Protein AF-A0A7D9HQW1-F1 (afdb_monomer)

InterPro domains:
  IPR006624 Beta-propeller repeat TECPR [PF19193] (2-130)
  IPR006624 Beta-propeller repeat TECPR [PF19193] (179-368)
  IPR006624 Beta-propeller repeat TECPR [SM00706] (1-27)
  IPR006624 Beta-propeller repeat TECPR [SM00706] (36-69)
  IPR006624 Beta-propeller repeat TECPR [SM00706] (78-113)
  IPR006624 Beta-propeller repeat TECPR [SM00706] (122-156)
  IPR006624 Beta-propeller repeat TECPR [SM00706] (159-193)
  IPR006624 Beta-propeller repeat TECPR [SM00706] (194-227)
  IPR006624 Beta-propeller repeat TECPR [SM00706] (236-270)
  IPR006624 Beta-propeller repeat TECPR [SM00706] (279-312)
  IPR006624 Beta-propeller repeat TECPR [SM00706] (321-355)
  IPR006624 Beta-propeller repeat TECPR [SM00706] (364-398)
  IPR010255 Haem peroxidase superfamily [SSF48113] (611-1163)
  IPR019791 Haem peroxidase, animal-type [PF03098] (617-1139)
  IPR019791 Haem peroxidase, animal-type [PR00457] (641-652)
  IPR019791 Haem peroxidase, animal-type [PR00457] (694-709)
  IPR019791 Haem peroxidase, animal-type [PR00457] (827-845)
  IPR019791 Haem peroxidase, animal-type [PR00457] (845-865)
  IPR019791 Haem peroxidase, animal-type [PR00457] (870-896)
  IPR019791 Haem peroxidase, animal-type [PR00457] (920-930)

Sequence (1177 aa):
LLKQIDSGPTGIVYGVNRRHNIYCRTGITTARPEGTGWKCVGGKLKYVSCGVLGCWGANANDDIWFRVGVTPDKCEGTKWVQIYGRKLKQVEVSSEGVVLGVNSAKQLFGRVGITVANPIGTKWVFIPNPGFKHVSAGKTGIWAINAADYIFFNDVLAPSWARVGGKLRELDVSPSDAVWGVNSGHSIYIRLGKDWQKVTGKLKHVSVGNSGVWGVNRFDRIYFREGVTTSNLAGTTWTLISGLLKQIDSGPAGIVWGVNRADDVFCRIGITNQNHKGTGWRYICGKRKYISCGSYGCWGLNPSNDIWFRHGVTAASCEGTNWIRIPGKLMQVEITSDGKVYGVNSRRTMFVRLGITPNNPTGTGWKVVISPPFKHVSAGDSAIWGLDLADNIYYFTGLEFPEENYAILLTDNFRKGGIGKISVRNPVSGVKYSLTTASSIVEINSSTGQLTLLVNADQQHRSEVNNSRFEIKANFGSEVRTVAVVIYVLPLYHGDPLALPAMTVVKKGLQTSQYIALNYGPAAEISPELLDRSLKQMSPDDPAFQLSVTQTRVERAIDLVKSIIILAFEKDYGRGAVLGFFHNQQLFSTATITKLDRESDCHETVKHIDCPQNAKYRRSDGRCSNLNFPLAGAAGTPYIRLLPAKYYDVDGLNDPIGYPNQPNAPSMPSPFKVSRDLIRDEIASSAARSLTPAVMQFGQFLDHDLDLSAGGEGSTACLSIRCDGSPADFQPPCYPILPLANNEPPCMRFVRSAAMCQLEGFPMEREQINDVTGVIDGNNVYGSSEETTRSLRVLQNDVGLMRVSQMNGADLLPEDPDTTTCIEGCFKAGDIRANEQQGLTSFHTLFLREHNRIARTLKRLNAHWNGETVFQETRKIVGAIIQKIVYEDYLPIILGPDALPSYAGHNSNINPSISNAFAAAAYRFGHSTIRSKFDLLDKNYEEVAPAMKLRFMFFNNTVTKTIGVEPVLFGLVGNVSEKVDTVLSKEITEHLFERGNQHGENLAALNLQRSRDHGLPGYNEFRRYCGLSNARTFEDTRNEIRDANNRAILRNLYNDDPNFVELWMAGLAEVPFPGATVGPTLRCVIREQFQRSRDGDCFFYENQGVFSPDQVLEIKKTSLSRLYCDNVNGIVSIQRNAFKSAVHEVRPSCQQIPGISLCQWKGALPLFLQAIVKGYT

Solvent-accessible surface area (backbone atoms only — not comparable to full-atom values): 65167 Å² total; per-residue (Å²): 124,69,73,49,69,33,66,14,84,73,64,40,36,40,34,23,27,88,86,18,45,29,30,20,44,35,66,49,40,98,93,35,77,84,35,77,47,76,45,78,36,92,64,62,29,74,46,60,23,26,17,69,74,29,37,37,26,10,28,90,85,19,45,33,36,36,36,43,73,42,42,52,95,39,48,74,36,72,50,79,45,78,50,79,90,61,62,23,67,44,47,41,39,14,59,86,55,50,38,40,34,33,27,90,84,36,43,49,33,41,53,39,73,57,41,95,92,36,70,82,35,76,50,75,47,64,55,67,71,85,64,36,74,38,65,32,38,30,74,66,27,42,35,36,22,28,86,86,23,41,36,31,38,26,40,78,92,45,69,39,70,43,80,47,88,72,64,35,67,48,53,24,31,10,72,82,57,49,35,38,30,23,30,90,83,22,44,31,34,38,50,56,99,92,45,78,46,79,48,91,74,64,30,73,41,55,19,32,26,66,41,40,42,37,32,20,26,94,82,20,43,31,35,37,51,39,70,58,39,98,91,34,77,85,36,76,52,77,46,80,44,94,67,63,26,67,44,54,24,24,18,45,59,32,27,36,39,31,19,26,87,87,18,46,27,34,22,38,36,68,37,40,101,88,37,66,84,35,76,50,75,42,81,45,81,73,64,20,70,45,56,24,34,20,70,56,22,37,40,34,23,31,88,87,20,40,33,30,40,30,43,66,34,38,54,92,39,45,80,32,76,51,78,45,81,43,93,64,63,36,76,46,58,38,41,22,77,87,44,53,36,37,32,30,30,94,83,26,49,46,34,34,51,36,68,57,41,96,92,33,65,83,33,78,47,77,43,72,56,65,78,84,56,44,76,49,72,49,59,44,93,70,40,38,38,37,28,36,85,84,74,49,81,43,80,47,68,88,87,87,87,92,88,89,90,90,85,90,92,90,90,91,84,91,80,91,89,77,92,81,82,91,85,84,85,85,70,63,95,85,56,58,74,59,86,81,82,92,80,71,49,76,49,67,42,90,88,78,70,48,59,32,43,44,65,81,94,82,69,100,68,80,44,76,75,53,61,50,74,50,71,46,46,41,38,62,85,93,46,77,49,76,49,76,49,76,52,80,54,89,88,90,87,88,83,88,89,80,73,71,71,62,59,62,54,60,68,63,71,78,71,80,85,80,89,86,86,87,81,89,84,94,77,89,83,82,58,77,64,47,60,61,51,54,67,34,68,62,49,89,88,32,72,45,37,54,40,24,50,25,28,52,49,50,51,53,50,50,52,51,50,48,51,54,51,45,60,51,42,30,71,77,67,34,84,66,46,47,66,69,52,55,76,76,44,75,94,57,55,60,74,50,49,62,42,50,32,65,77,60,61,26,55,86,80,82,64,86,76,86,62,66,91,82,63,88,69,82,53,45,37,27,40,47,35,14,82,77,39,46,60,33,14,13,33,50,32,61,42,40,75,92,62,73,73,49,34,35,42,100,84,42,35,66,41,28,76,87,51,82,93,34,90,84,52,78,88,72,65,51,40,63,54,51,43,67,71,63,46,39,72,67,51,97,78,52,54,31,66,67,27,6,34,37,47,36,52,51,46,54,55,48,47,49,21,36,51,38,71,32,49,27,61,63,48,75,60,47,76,71,50,81,72,78,79,49,76,76,36,51,47,84,31,18,58,53,48,70,46,92,46,103,83,47,70,78,51,43,74,35,68,35,60,18,38,56,44,66,61,93,84,56,95,58,63,63,38,45,27,21,58,28,20,19,43,81,47,45,33,33,66,41,12,36,34,61,65,52,35,55,70,48,37,39,78,66,91,49,53,18,34,66,52,56,34,75,56,102,88,40,82,38,50,23,74,26,90,88,48,80,73,24,44,84,49,29,59,49,65,24,30,76,61,44,43,52,32,57,65,49,37,32,48,52,30,44,54,52,44,47,42,38,56,47,9,64,45,48,38,68,65,27,74,85,50,51,18,66,57,26,30,51,55,28,47,54,51,50,15,37,48,50,46,49,34,43,69,70,66,42,40,39,48,46,47,3,88,76,41,68,79,82,87,86,59,60,40,57,90,36,72,19,42,44,35,45,65,36,72,49,24,42,66,58,51,46,64,24,24,46,63,50,54,50,49,27,17,40,66,88,62,48,79,76,49,82,58,42,47,45,36,74,27,42,31,31,37,52,56,48,76,72,73,41,46,50,26,50,58,35,24,27,49,63,40,60,12,40,33,56,39,50,44,33,25,54,39,37,56,52,24,29,77,34,54,93,91,52,81,32,42,37,53,59,28,50,42,49,50,43,30,34,59,62,13,56,60,15,32,38,57,52,28,44,76,62,72,42,77,76,57,76,36,41,77,62,36,47,87,42,35,57,53,65,64,60,36,54,43,49,25,73,53,41,80,32,36,47,60,68,44,51,43,40,66,56,33,30,45,19,48,49,33,90,69,24,46,38,8,65,57,34,35,43,54,51,40,50,50,56,50,34,32,49,33,10,25,63,69,34,55,88,23,90,77,62,45,54,73,71,42,41,64,24,53,74,36,53,41,69,33,31,53,44,61,72,54,45,78,78,56,54,50,45,34,89,51,35,46,40,23,53,87,84,42,84,53,46,43,49,89,75,50,56,63,59,60,70,61,75,67,53,64,80,66,57,70,69,57,43,43,70,72,67,65,70,134

Structure (mmCIF, N/CA/C/O backbone):
data_AF-A0A7D9HQW1-F1
#
_entry.id   AF-A0A7D9HQW1-F1
#
loop_
_atom_site.group_PDB
_atom_site.id
_atom_site.type_symbol
_atom_site.label_atom_id
_atom_site.label_alt_id
_atom_site.label_comp_id
_atom_site.label_asym_id
_atom_site.label_entity_id
_atom_site.label_seq_id
_atom_site.pdbx_PDB_ins_code
_atom_site.Cartn_x
_atom_site.Cartn_y
_atom_site.Cartn_z
_atom_site.occupancy
_atom_site.B_iso_or_equiv
_atom_site.auth_seq_id
_atom_site.auth_comp_id
_atom_site.auth_asym_id
_atom_site.auth_atom_id
_atom_site.pdbx_PDB_model_num
ATOM 1 N N . LEU A 1 1 ? -79.427 -27.929 37.380 1.00 73.50 1 LEU A N 1
ATOM 2 C CA . LEU A 1 1 ? -78.234 -27.634 36.552 1.00 73.50 1 LEU A CA 1
ATOM 3 C C . LEU A 1 1 ? -77.588 -26.336 37.025 1.00 73.50 1 LEU A C 1
ATOM 5 O O . LEU A 1 1 ? -78.284 -25.326 37.133 1.00 73.50 1 LEU A O 1
ATOM 9 N N . LEU A 1 2 ? -76.295 -26.378 37.345 1.00 85.81 2 LEU A N 1
ATOM 10 C CA . LEU A 1 2 ? -75.478 -25.201 37.672 1.00 85.81 2 LEU A CA 1
ATOM 11 C C . LEU A 1 2 ? -74.888 -24.608 36.374 1.00 85.81 2 LEU A C 1
ATOM 13 O O . LEU A 1 2 ? -74.943 -25.255 35.330 1.00 85.81 2 LEU A O 1
ATOM 17 N N . LYS A 1 3 ? -74.393 -23.365 36.412 1.00 88.00 3 LYS A N 1
ATOM 18 C CA . LYS A 1 3 ? -73.732 -22.686 35.275 1.00 88.00 3 LYS A CA 1
ATOM 19 C C . LYS A 1 3 ? -72.228 -22.470 35.481 1.00 88.00 3 LYS A C 1
ATOM 21 O O . LYS A 1 3 ? -71.524 -22.239 34.510 1.00 88.00 3 LYS A O 1
ATOM 26 N N . GLN A 1 4 ? -71.781 -22.475 36.734 1.00 89.31 4 GLN A N 1
ATOM 27 C CA . GLN A 1 4 ? -70.394 -22.334 37.166 1.00 89.31 4 GLN A CA 1
ATOM 28 C C . GLN A 1 4 ? -70.288 -22.969 38.557 1.00 89.31 4 GLN A C 1
ATOM 30 O O . GLN A 1 4 ? -71.242 -22.899 39.342 1.00 89.31 4 GLN A O 1
ATOM 35 N N . ILE A 1 5 ? -69.166 -23.632 38.807 1.00 86.94 5 ILE A N 1
ATOM 36 C CA . ILE A 1 5 ? -68.801 -24.345 40.034 1.00 86.94 5 ILE A CA 1
ATOM 37 C C . ILE A 1 5 ? -67.349 -23.949 40.338 1.00 86.94 5 ILE A C 1
ATOM 39 O O . ILE A 1 5 ? -66.608 -23.658 39.398 1.00 86.94 5 ILE A O 1
ATOM 43 N N . ASP A 1 6 ? -66.968 -23.922 41.611 1.00 85.88 6 ASP A N 1
ATOM 44 C CA . ASP A 1 6 ? -65.570 -23.879 42.051 1.00 85.88 6 ASP A CA 1
ATOM 45 C C . ASP A 1 6 ? -65.372 -24.739 43.315 1.00 85.88 6 ASP A C 1
ATOM 47 O O . ASP A 1 6 ? -66.331 -25.015 44.050 1.00 85.88 6 ASP A O 1
ATOM 51 N N . SER A 1 7 ? -64.137 -25.180 43.552 1.00 81.75 7 SER A N 1
ATOM 52 C CA . SER A 1 7 ? -63.751 -26.122 44.607 1.00 81.75 7 SER A CA 1
ATOM 53 C C . SER A 1 7 ? -62.465 -25.687 45.309 1.00 81.75 7 SER A C 1
ATOM 55 O O . SER A 1 7 ? -61.388 -25.741 44.720 1.00 81.75 7 SER A O 1
ATOM 57 N N . GLY A 1 8 ? -62.571 -25.321 46.587 1.00 72.25 8 GLY A N 1
ATOM 58 C CA . GLY A 1 8 ? -61.415 -25.002 47.424 1.00 72.25 8 GLY A CA 1
ATOM 59 C C . GLY A 1 8 ? -60.676 -26.255 47.921 1.00 72.25 8 GLY A C 1
ATOM 60 O O . GLY A 1 8 ? -61.287 -27.321 48.050 1.00 72.25 8 GLY A O 1
ATOM 61 N N . PRO A 1 9 ? -59.381 -26.135 48.275 1.00 65.06 9 PRO A N 1
ATOM 62 C CA . PRO A 1 9 ? -58.489 -27.273 48.551 1.00 65.06 9 PRO A CA 1
ATOM 63 C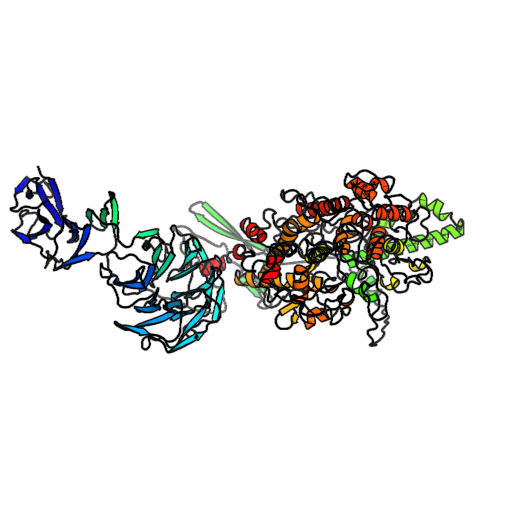 C . PRO A 1 9 ? -58.868 -28.111 49.784 1.00 65.06 9 PRO A C 1
ATOM 65 O O . PRO A 1 9 ? -58.359 -29.210 49.966 1.00 65.06 9 PRO A O 1
ATOM 68 N N . THR A 1 10 ? -59.781 -27.627 50.628 1.00 63.94 10 THR A N 1
ATOM 69 C CA . THR A 1 10 ? -60.292 -28.334 51.815 1.00 63.94 10 THR A CA 1
ATOM 70 C C . THR A 1 10 ? -61.553 -29.169 51.541 1.00 63.94 10 THR A C 1
ATOM 72 O O . THR A 1 10 ? -62.188 -29.642 52.478 1.00 63.94 10 THR A O 1
ATOM 75 N N . GLY A 1 11 ? -61.957 -29.350 50.276 1.00 69.44 11 GLY A N 1
ATOM 76 C CA . GLY A 1 11 ? -63.180 -30.082 49.905 1.00 69.44 11 GLY A CA 1
ATOM 77 C C . GLY A 1 11 ? -64.458 -29.231 49.940 1.00 69.44 11 GLY A C 1
ATOM 78 O O . GLY A 1 11 ? -65.565 -29.754 49.823 1.00 69.44 11 GLY A O 1
ATOM 79 N N . ILE A 1 12 ? -64.326 -27.909 50.076 1.00 82.19 12 ILE A N 1
ATOM 80 C CA . ILE A 1 12 ? -65.440 -26.957 50.005 1.00 82.19 12 ILE A CA 1
ATOM 81 C C . ILE A 1 12 ? -65.795 -26.718 48.532 1.00 82.19 12 ILE A C 1
ATOM 83 O O . ILE A 1 12 ? -65.034 -26.075 47.813 1.00 82.19 12 ILE A O 1
ATOM 87 N N . VAL A 1 13 ? -66.968 -27.181 48.086 1.00 87.62 13 VAL A N 1
ATOM 88 C CA . VAL A 1 13 ? -67.434 -27.006 46.696 1.00 87.62 13 VAL A CA 1
ATOM 89 C C . VAL A 1 13 ? -68.716 -26.175 46.643 1.00 87.62 13 VAL A C 1
ATOM 91 O O . VAL A 1 13 ? -69.721 -26.500 47.283 1.00 87.62 13 VAL A O 1
ATOM 94 N N . TYR A 1 14 ? -68.692 -25.112 45.839 1.00 92.06 14 TYR A N 1
ATOM 95 C CA . TYR A 1 14 ? -69.799 -24.178 45.625 1.00 92.06 14 TYR A CA 1
ATOM 96 C C . TYR A 1 14 ? -70.144 -24.066 44.141 1.00 92.06 14 TYR A C 1
ATOM 98 O O . TYR A 1 14 ? -69.302 -24.248 43.271 1.00 92.06 14 TYR A O 1
ATOM 106 N N . GLY A 1 15 ? -71.383 -23.691 43.831 1.00 90.69 15 GLY A N 1
ATOM 107 C CA . GLY A 1 15 ? -71.765 -23.346 42.468 1.00 90.69 15 GLY A CA 1
ATOM 108 C C . GLY A 1 15 ? -73.018 -22.487 42.384 1.00 90.69 15 GLY A C 1
ATOM 109 O O . GLY A 1 15 ? -73.824 -22.407 43.311 1.00 90.69 15 GLY A O 1
ATOM 110 N N . VAL A 1 16 ? -73.189 -21.832 41.240 1.00 92.81 16 VAL A N 1
ATOM 111 C CA . VAL A 1 16 ? -74.311 -20.927 40.955 1.00 92.81 16 VAL A CA 1
ATOM 112 C C . VAL A 1 16 ? -75.093 -21.410 39.739 1.00 92.81 16 VAL A C 1
ATOM 114 O O . VAL A 1 16 ? -74.516 -21.946 38.794 1.00 92.81 16 VAL A O 1
ATOM 117 N N . ASN A 1 17 ? -76.417 -21.235 39.728 1.00 91.81 17 ASN A N 1
ATOM 118 C CA . ASN A 1 17 ? -77.269 -21.619 38.592 1.00 91.81 17 ASN A CA 1
ATOM 119 C C . ASN A 1 17 ? -77.558 -20.446 37.626 1.00 91.81 17 ASN A C 1
ATOM 121 O O . ASN A 1 17 ? -77.180 -19.298 37.871 1.00 91.81 17 ASN A O 1
ATOM 125 N N . ARG A 1 18 ? -78.252 -20.717 36.507 1.00 88.00 18 ARG A N 1
ATOM 126 C CA . ARG A 1 18 ? -78.633 -19.684 35.514 1.00 88.00 18 ARG A CA 1
ATOM 127 C C . ARG A 1 18 ? -79.564 -18.585 36.066 1.00 88.00 18 ARG A C 1
ATOM 129 O O . ARG A 1 18 ? -79.627 -17.517 35.475 1.00 88.00 18 ARG A O 1
ATOM 136 N N . ARG A 1 19 ? -80.244 -18.811 37.200 1.00 89.31 19 ARG A N 1
ATOM 137 C CA . ARG A 1 19 ? -81.053 -17.815 37.940 1.00 89.31 19 ARG A CA 1
ATOM 138 C C . ARG A 1 19 ? -80.264 -17.110 39.065 1.00 89.31 19 ARG A C 1
ATOM 140 O O . ARG A 1 19 ? -80.853 -16.372 39.851 1.00 89.31 19 ARG A O 1
ATOM 147 N N . HIS A 1 20 ? -78.947 -17.334 39.133 1.00 90.69 20 HIS A N 1
ATOM 148 C CA . HIS A 1 20 ? -78.015 -16.840 40.157 1.00 90.69 20 HIS A CA 1
ATOM 149 C C . HIS A 1 20 ? -78.236 -17.368 41.583 1.00 90.69 20 HIS A C 1
ATOM 151 O O . HIS A 1 20 ? -77.579 -16.893 42.505 1.00 90.69 20 HIS A O 1
ATOM 157 N N . ASN A 1 21 ? -79.082 -18.385 41.782 1.00 92.62 21 ASN A N 1
ATOM 158 C CA . ASN A 1 21 ? -79.177 -19.066 43.077 1.00 92.62 21 ASN A CA 1
ATOM 159 C C . ASN A 1 21 ? -77.872 -19.831 43.351 1.00 92.62 21 ASN A C 1
ATOM 161 O O . ASN A 1 21 ? -77.312 -20.440 42.432 1.00 92.62 21 ASN A O 1
ATOM 165 N N . ILE A 1 22 ? -77.429 -19.817 44.607 1.00 93.31 22 ILE A N 1
ATOM 166 C CA . ILE A 1 22 ? -76.154 -20.379 45.065 1.00 93.31 22 ILE A CA 1
ATOM 167 C C . ILE A 1 22 ? -76.410 -21.719 45.764 1.00 93.31 22 ILE A C 1
ATOM 169 O O . ILE A 1 22 ? -77.378 -21.857 46.513 1.00 93.31 22 ILE A O 1
ATOM 173 N N . TYR A 1 23 ? -75.533 -22.694 45.549 1.00 92.62 23 TYR A N 1
ATOM 174 C CA . TYR A 1 23 ? -75.589 -24.017 46.163 1.00 92.62 23 TYR A CA 1
ATOM 175 C C . TYR A 1 23 ? -74.197 -24.423 46.653 1.00 92.62 23 TYR A C 1
ATOM 177 O O . TYR A 1 23 ? -73.206 -24.101 45.999 1.00 92.62 23 TYR A O 1
ATOM 185 N N . CYS A 1 24 ? -74.126 -25.163 47.758 1.00 91.81 24 CYS A N 1
ATOM 186 C CA . CYS A 1 24 ? -72.920 -25.882 48.172 1.00 91.81 24 CYS A CA 1
ATOM 187 C C . CYS A 1 24 ? -73.148 -27.395 48.086 1.00 91.81 24 CYS A C 1
ATOM 189 O O . CYS A 1 24 ? -74.286 -27.868 48.212 1.00 91.81 24 CYS A O 1
ATOM 191 N N . ARG A 1 25 ? -72.081 -28.152 47.821 1.00 90.44 25 ARG A N 1
ATOM 192 C CA . ARG A 1 25 ? -72.121 -29.617 47.796 1.00 90.44 25 ARG A CA 1
ATOM 193 C C . ARG A 1 25 ? -72.029 -30.135 49.232 1.00 90.44 25 ARG A C 1
ATOM 195 O O . ARG A 1 25 ? -71.115 -29.770 49.962 1.00 90.44 25 ARG A O 1
ATOM 202 N N . THR A 1 26 ? -72.981 -30.965 49.642 1.00 86.44 26 THR A N 1
ATOM 203 C CA . THR A 1 26 ? -73.035 -31.547 50.992 1.00 86.44 26 THR A CA 1
ATOM 204 C C . THR A 1 26 ? -72.429 -32.942 51.026 1.00 86.44 26 THR A C 1
ATOM 206 O O . THR A 1 26 ? -72.533 -33.677 50.045 1.00 86.44 26 THR A O 1
ATOM 209 N N . GLY A 1 27 ? -71.878 -33.336 52.177 1.00 80.31 27 GLY A N 1
ATOM 210 C CA . GLY A 1 27 ? -71.473 -34.720 52.444 1.00 80.31 27 GLY A CA 1
ATOM 211 C C . GLY A 1 27 ? -70.304 -35.221 51.596 1.00 80.31 27 GLY A C 1
ATOM 212 O O . GLY A 1 27 ? -70.237 -36.419 51.338 1.00 80.31 27 GLY A O 1
ATOM 213 N N . ILE A 1 28 ? -69.428 -34.320 51.139 1.00 79.81 28 ILE A N 1
ATOM 214 C CA . ILE A 1 28 ? -68.123 -34.692 50.582 1.00 79.81 28 ILE A CA 1
ATOM 215 C C . ILE A 1 28 ? -67.276 -35.257 51.725 1.00 79.81 28 ILE A C 1
ATOM 217 O O . ILE A 1 28 ? -67.139 -34.617 52.765 1.00 79.81 28 ILE A O 1
ATOM 221 N N . THR A 1 29 ? -66.690 -36.433 51.523 1.00 77.94 29 THR A N 1
ATOM 222 C CA . THR A 1 29 ? -65.664 -37.002 52.411 1.00 77.94 29 THR A CA 1
ATOM 223 C C . THR A 1 29 ? -64.573 -37.662 51.571 1.00 77.94 29 THR A C 1
ATOM 225 O O . THR A 1 29 ? -64.759 -37.888 50.377 1.00 77.94 29 THR A O 1
ATOM 228 N N . THR A 1 30 ? -63.449 -38.040 52.179 1.00 74.00 30 THR A N 1
ATOM 229 C CA . THR A 1 30 ? -62.397 -38.825 51.502 1.00 74.00 30 THR A CA 1
ATOM 230 C C . THR A 1 30 ? -62.896 -40.170 50.957 1.00 74.00 30 THR A C 1
ATOM 232 O O . THR A 1 30 ? -62.335 -40.675 49.991 1.00 74.00 30 THR A O 1
ATOM 235 N N . ALA A 1 31 ? -63.970 -40.727 51.529 1.00 76.62 31 ALA A N 1
ATOM 236 C CA . ALA A 1 31 ? -64.622 -41.953 51.062 1.00 76.62 31 ALA A CA 1
ATOM 237 C C . ALA A 1 31 ? -65.802 -41.709 50.094 1.00 76.62 31 ALA A C 1
ATOM 239 O O . ALA A 1 31 ? -66.349 -42.672 49.560 1.00 76.62 31 ALA A O 1
ATOM 240 N N . ARG A 1 32 ? -66.219 -40.448 49.900 1.00 79.44 32 ARG A N 1
ATOM 241 C CA . ARG A 1 32 ? -67.281 -40.007 48.973 1.00 79.44 32 ARG A CA 1
ATOM 242 C C . ARG A 1 32 ? -66.941 -38.631 48.380 1.00 79.44 32 ARG A C 1
ATOM 244 O O . ARG A 1 32 ? -67.581 -37.634 48.741 1.00 79.44 32 ARG A O 1
ATOM 251 N N . PRO A 1 33 ? -65.910 -38.528 47.519 1.00 73.19 33 PRO A N 1
ATOM 252 C CA . PRO A 1 33 ? -65.490 -37.255 46.928 1.00 73.19 33 PRO A CA 1
ATOM 253 C C . PRO A 1 33 ? -66.581 -36.618 46.052 1.00 73.19 33 PRO A C 1
ATOM 255 O O . PRO A 1 33 ? -66.613 -35.402 45.878 1.00 73.19 33 PRO A O 1
ATOM 258 N N . GLU A 1 34 ? -67.518 -37.416 45.535 1.00 77.81 34 GLU A N 1
ATOM 259 C CA . GLU A 1 34 ? -68.674 -36.956 44.772 1.00 77.81 34 GLU A CA 1
ATOM 260 C C . GLU A 1 34 ? -69.717 -36.220 45.629 1.00 77.81 34 GLU A C 1
ATOM 262 O O . GLU A 1 34 ? -70.484 -35.418 45.092 1.00 77.81 34 GLU A O 1
ATOM 267 N N . GLY A 1 35 ? -69.753 -36.455 46.945 1.00 83.50 35 GLY A N 1
ATOM 268 C CA . GLY A 1 35 ? -70.709 -35.870 47.888 1.00 83.50 35 GLY A CA 1
ATOM 269 C C . GLY A 1 35 ? -72.156 -36.370 47.750 1.00 83.50 35 GLY A C 1
ATOM 270 O O . GLY A 1 35 ? -72.575 -36.904 46.725 1.00 83.50 35 GLY A O 1
ATOM 271 N N . THR A 1 36 ? -72.973 -36.155 48.782 1.00 84.38 36 THR A N 1
ATOM 272 C CA . THR A 1 36 ? -74.341 -36.699 48.876 1.00 84.38 36 THR A CA 1
ATOM 273 C C . THR A 1 36 ? -75.421 -35.838 48.220 1.00 84.38 36 THR A C 1
ATOM 275 O O . THR A 1 36 ? -76.480 -36.351 47.867 1.00 84.38 36 THR A O 1
ATOM 278 N N . GLY A 1 37 ? -75.201 -34.530 48.040 1.00 87.12 37 GLY A N 1
ATOM 279 C CA . GLY A 1 37 ? -76.271 -33.622 47.610 1.00 87.12 37 GLY A CA 1
ATOM 280 C C . GLY A 1 37 ? -75.822 -32.200 47.279 1.00 87.12 37 GLY A C 1
ATOM 281 O O . GLY A 1 37 ? -74.647 -31.859 47.385 1.00 87.12 37 GLY A O 1
ATOM 282 N N . TRP A 1 38 ? -76.763 -31.367 46.829 1.00 89.44 38 TRP A N 1
ATOM 283 C CA . TRP A 1 38 ? -76.577 -29.922 46.646 1.00 89.44 38 TRP A CA 1
ATOM 284 C C . TRP A 1 38 ? -77.598 -29.174 47.503 1.00 89.44 38 TRP A C 1
ATOM 286 O O . TRP A 1 38 ? -78.803 -29.302 47.282 1.00 89.44 38 TRP A O 1
ATOM 296 N N . LYS A 1 39 ? -77.127 -28.363 48.450 1.00 89.56 39 LYS A N 1
ATOM 297 C CA . LYS A 1 39 ? -77.961 -27.579 49.369 1.00 89.56 39 LYS A CA 1
ATOM 298 C C . LYS A 1 39 ? -77.966 -26.116 48.938 1.00 89.56 39 LYS A C 1
ATOM 300 O O . LYS A 1 39 ? -76.914 -25.554 48.644 1.00 89.56 39 LYS A O 1
ATOM 305 N N . CYS A 1 40 ? -79.145 -25.499 48.857 1.00 89.12 40 CYS A N 1
ATOM 306 C CA . CYS A 1 40 ? -79.268 -24.096 48.456 1.00 89.12 40 CYS A CA 1
ATOM 307 C C . CYS A 1 40 ? -78.783 -23.182 49.592 1.00 89.12 40 CYS A C 1
ATOM 309 O O . CYS A 1 40 ? -79.298 -23.253 50.705 1.00 89.12 40 CYS A O 1
ATOM 311 N N . VAL A 1 41 ? -77.824 -22.299 49.308 1.00 84.44 41 VAL A N 1
ATOM 312 C CA . VAL A 1 41 ? -77.261 -21.347 50.277 1.00 84.44 41 VAL A CA 1
ATOM 313 C C . VAL A 1 41 ? -77.800 -19.960 49.944 1.00 84.44 41 VAL A C 1
ATOM 315 O O . VAL A 1 41 ? -77.451 -19.385 48.916 1.00 84.44 41 VAL A O 1
ATOM 318 N N . GLY A 1 42 ? -78.690 -19.431 50.788 1.00 82.62 42 GLY A N 1
ATOM 319 C CA . GLY A 1 42 ? -79.456 -18.211 50.502 1.00 82.62 42 GLY A CA 1
ATOM 320 C C . GLY A 1 42 ? -78.601 -17.017 50.050 1.00 82.62 42 GLY A C 1
ATOM 321 O O . GLY A 1 42 ? -77.605 -16.674 50.689 1.00 82.62 42 GLY A O 1
ATOM 322 N N . GLY A 1 43 ? -79.003 -16.392 48.940 1.00 84.94 43 GLY A N 1
ATOM 323 C CA . GLY A 1 43 ? -78.304 -15.285 48.278 1.00 84.94 43 GLY A CA 1
ATOM 324 C C . GLY A 1 43 ? -78.415 -15.380 46.751 1.00 84.94 43 GLY A C 1
ATOM 325 O O . GLY A 1 43 ? -78.986 -16.339 46.226 1.00 84.94 43 GLY A O 1
ATOM 326 N N . LYS A 1 44 ? -77.863 -14.393 46.027 1.00 92.00 44 LYS A N 1
ATOM 327 C CA . LYS A 1 44 ? -77.716 -14.451 44.562 1.00 92.00 44 LYS A CA 1
ATOM 328 C C . LYS A 1 44 ? -76.343 -13.969 44.095 1.00 92.00 44 LYS A C 1
ATOM 330 O O . LYS A 1 44 ? -76.015 -12.796 44.263 1.00 92.00 44 LYS A O 1
ATOM 335 N N . LEU A 1 45 ? -75.581 -14.852 43.449 1.00 91.81 45 LEU A N 1
ATOM 336 C CA . LEU A 1 45 ? -74.267 -14.558 42.864 1.00 91.81 45 LEU A CA 1
ATOM 337 C C . LEU A 1 45 ? -74.207 -15.013 41.401 1.00 91.81 45 LEU A C 1
ATOM 339 O O . LEU A 1 45 ? -74.809 -16.016 41.012 1.00 91.81 45 LEU A O 1
ATOM 343 N N . LYS A 1 46 ? -73.471 -14.265 40.573 1.00 91.12 46 LYS A N 1
ATOM 344 C CA . LYS A 1 46 ? -73.218 -14.609 39.166 1.00 91.12 46 LYS A CA 1
ATOM 345 C C . LYS A 1 46 ? -71.927 -15.400 38.963 1.00 91.12 46 LYS A C 1
ATOM 347 O O . LYS A 1 46 ? -71.813 -16.027 37.912 1.00 91.12 46 LYS A O 1
ATOM 352 N N . TYR A 1 47 ? -71.013 -15.344 39.928 1.00 90.50 47 TYR A N 1
ATOM 353 C CA . TYR A 1 47 ? -69.720 -16.027 39.964 1.00 90.50 47 TYR A CA 1
ATOM 354 C C . TYR A 1 47 ? -69.347 -16.293 41.429 1.00 90.50 47 TYR A C 1
ATOM 356 O O . TYR A 1 47 ? -69.650 -15.451 42.281 1.00 90.50 47 TYR A O 1
ATOM 364 N N . VAL A 1 48 ? -68.704 -17.422 41.719 1.00 90.50 48 VAL A N 1
ATOM 365 C CA . VAL A 1 48 ? -68.207 -17.811 43.051 1.00 90.50 48 VAL A CA 1
ATOM 366 C C . VAL A 1 48 ? -66.826 -18.460 42.918 1.00 90.50 48 VAL A C 1
ATOM 368 O O . VAL A 1 48 ? -66.606 -19.181 41.951 1.00 90.50 48 VAL A O 1
ATOM 371 N N . SER A 1 49 ? -65.921 -18.221 43.869 1.00 89.19 49 SER A N 1
ATOM 372 C CA . SER A 1 49 ? -64.637 -18.925 43.978 1.00 89.19 49 SER A CA 1
ATOM 373 C C . SER A 1 49 ? -64.274 -19.199 45.446 1.00 89.19 49 SER A C 1
ATOM 375 O O . SER A 1 49 ? -64.681 -18.433 46.322 1.00 89.19 49 SER A O 1
ATOM 377 N N . CYS A 1 50 ? -63.574 -20.295 45.751 1.00 86.06 50 CYS A N 1
ATOM 378 C CA . CYS A 1 50 ? -63.348 -20.786 47.117 1.00 86.06 50 CYS A CA 1
ATOM 379 C C . CYS A 1 50 ? -61.874 -21.107 47.407 1.00 86.06 50 CYS A C 1
ATOM 381 O O . CYS A 1 50 ? -61.272 -21.925 46.726 1.00 86.06 50 CYS A O 1
ATOM 383 N N . GLY A 1 51 ? -61.330 -20.542 48.490 1.00 75.62 51 GLY A N 1
ATOM 384 C CA . GLY A 1 51 ? -59.992 -20.868 49.007 1.00 75.62 51 GLY A CA 1
ATOM 385 C C . GLY A 1 51 ? -60.024 -21.347 50.460 1.00 75.62 51 GLY A C 1
ATOM 386 O O . GLY A 1 51 ? -61.095 -21.477 51.057 1.00 75.62 51 GLY A O 1
ATOM 387 N N . VAL A 1 52 ? -58.846 -21.568 51.057 1.00 66.56 52 VAL A N 1
ATOM 388 C CA . VAL A 1 52 ? -58.685 -22.145 52.414 1.00 66.56 52 VAL A CA 1
ATOM 389 C C . VAL A 1 52 ? -59.454 -21.424 53.528 1.00 66.56 52 VAL A C 1
ATOM 391 O O . VAL A 1 52 ? -59.901 -22.075 54.468 1.00 66.56 52 VAL A O 1
ATOM 394 N N . LEU A 1 53 ? -59.653 -20.103 53.429 1.00 70.25 53 LEU A N 1
ATOM 395 C CA . LEU A 1 53 ? -60.371 -19.310 54.441 1.00 70.25 53 LEU A CA 1
ATOM 396 C C . LEU A 1 53 ? -61.884 -19.169 54.182 1.00 70.25 53 LEU A C 1
ATOM 398 O O . LEU A 1 53 ? -62.590 -18.612 55.023 1.00 70.25 53 LEU A O 1
ATOM 402 N N . GLY A 1 54 ? -62.395 -19.637 53.037 1.00 80.06 54 GLY A N 1
ATOM 403 C CA . GLY A 1 54 ? -63.809 -19.545 52.660 1.00 80.06 54 GLY A CA 1
ATOM 404 C C . GLY A 1 54 ? -64.048 -19.079 51.219 1.00 80.06 54 GLY A C 1
ATOM 405 O O . GLY A 1 54 ? -63.120 -18.889 50.430 1.00 80.06 54 GLY A O 1
ATOM 406 N N . CYS A 1 55 ? -65.323 -18.882 50.874 1.00 88.25 55 CYS A N 1
ATOM 407 C CA . CYS A 1 55 ? -65.753 -18.589 49.505 1.00 88.25 55 CYS A CA 1
ATOM 408 C C . CYS A 1 55 ? -66.089 -17.111 49.270 1.00 88.25 55 CYS A C 1
ATOM 410 O O . CYS A 1 55 ? -66.819 -16.482 50.038 1.00 88.25 55 CYS A O 1
ATOM 412 N N . TRP A 1 56 ? -65.607 -16.590 48.148 1.00 91.19 56 TRP A N 1
ATOM 413 C CA . TRP A 1 56 ? -65.840 -15.258 47.603 1.00 91.19 56 TRP A CA 1
ATOM 414 C C . TRP A 1 56 ? -66.779 -15.322 46.391 1.00 91.19 56 TRP A C 1
ATOM 416 O O . TRP A 1 56 ? -66.957 -16.372 45.781 1.00 91.19 56 TRP A O 1
ATOM 426 N N . GLY A 1 57 ? -67.376 -14.202 45.988 1.00 89.69 57 GLY A N 1
ATOM 427 C CA . GLY A 1 57 ? -68.121 -14.146 44.730 1.00 89.69 57 GLY A CA 1
ATOM 428 C C . GLY A 1 57 ? -68.668 -12.770 44.373 1.00 89.69 57 GLY A C 1
ATOM 429 O O . GLY A 1 57 ? -68.677 -11.855 45.194 1.00 89.69 57 GLY A O 1
ATOM 430 N N . ALA A 1 58 ? -69.141 -12.635 43.134 1.00 92.38 58 ALA A N 1
ATOM 431 C CA . ALA A 1 58 ? -69.704 -11.400 42.587 1.00 92.38 58 ALA A CA 1
ATOM 432 C C . ALA A 1 58 ? -71.220 -11.530 42.373 1.00 92.38 58 ALA A C 1
ATOM 434 O O . ALA A 1 58 ? -71.694 -12.552 41.867 1.00 92.38 58 ALA A O 1
ATOM 435 N N . ASN A 1 59 ? -71.998 -10.498 42.712 1.00 92.38 59 ASN A N 1
ATOM 436 C CA . ASN A 1 59 ? -73.434 -10.443 42.412 1.00 92.38 59 ASN A CA 1
ATOM 437 C C . ASN A 1 59 ? -73.706 -9.902 40.988 1.00 92.38 59 ASN A C 1
ATOM 439 O O . ASN A 1 59 ? -72.789 -9.628 40.211 1.00 92.38 59 ASN A O 1
ATOM 443 N N . ALA A 1 60 ? -74.982 -9.758 40.614 1.00 89.25 60 ALA A N 1
ATOM 444 C CA . ALA A 1 60 ? -75.361 -9.213 39.305 1.00 89.25 60 ALA A CA 1
ATOM 445 C C . ALA A 1 60 ? -74.800 -7.795 39.051 1.00 89.25 60 ALA A C 1
ATOM 447 O O . ALA A 1 60 ? -74.391 -7.499 37.930 1.00 89.25 60 ALA A O 1
ATOM 448 N N . ASN A 1 61 ? -74.693 -6.981 40.105 1.00 89.75 61 ASN A N 1
ATOM 449 C CA . ASN A 1 61 ? -74.359 -5.556 40.091 1.00 89.75 61 ASN A CA 1
ATOM 450 C C . ASN A 1 61 ? -72.846 -5.266 40.235 1.00 89.75 61 ASN A C 1
ATOM 452 O O . ASN A 1 61 ? -72.483 -4.139 40.573 1.00 89.75 61 ASN A O 1
ATOM 456 N N . ASP A 1 62 ? -71.974 -6.261 40.030 1.00 90.81 62 ASP A N 1
ATOM 457 C CA . ASP A 1 62 ? -70.518 -6.210 40.287 1.00 90.81 62 ASP A CA 1
ATOM 458 C C . ASP A 1 62 ? -70.131 -6.025 41.781 1.00 90.81 62 ASP A C 1
ATOM 460 O O . ASP A 1 62 ? -68.972 -5.748 42.083 1.00 90.81 62 ASP A O 1
ATOM 464 N N . ASP A 1 63 ? -71.043 -6.185 42.751 1.00 92.94 63 ASP A N 1
ATOM 465 C CA . ASP A 1 63 ? -70.668 -6.150 44.177 1.00 92.94 63 ASP A CA 1
ATOM 466 C C . ASP A 1 63 ? -70.033 -7.476 44.609 1.00 92.94 63 ASP A C 1
ATOM 468 O O . ASP A 1 63 ? -70.560 -8.548 44.294 1.00 92.94 63 ASP A O 1
ATOM 472 N N . ILE A 1 64 ? -68.945 -7.403 45.382 1.00 93.56 64 ILE A N 1
ATOM 473 C CA . ILE A 1 64 ? -68.240 -8.578 45.906 1.00 93.56 64 ILE A CA 1
ATOM 474 C C . ILE A 1 64 ? -68.724 -8.952 47.308 1.00 93.56 64 ILE A C 1
ATOM 476 O O . ILE A 1 64 ? -68.995 -8.089 48.143 1.00 93.56 64 ILE A O 1
ATOM 480 N N . TRP A 1 65 ? -68.807 -10.256 47.558 1.00 93.06 65 TRP A N 1
ATOM 481 C CA . TRP A 1 65 ? -69.285 -10.870 48.791 1.00 93.06 65 TRP A CA 1
ATOM 482 C C . TRP A 1 65 ? -68.353 -11.999 49.239 1.00 93.06 65 TRP A C 1
ATOM 484 O O . TRP A 1 65 ? -67.752 -12.676 48.408 1.00 93.06 65 TRP A O 1
ATOM 494 N N . PHE A 1 66 ? -68.284 -12.227 50.549 1.00 91.69 66 PHE A N 1
ATOM 495 C CA . PHE A 1 66 ? -67.561 -13.329 51.187 1.00 91.69 66 PHE A CA 1
ATOM 496 C C . PHE A 1 66 ? -68.490 -14.129 52.109 1.00 91.69 66 PHE A C 1
ATOM 498 O O . PHE A 1 66 ? -69.349 -13.545 52.779 1.00 91.69 66 PHE A O 1
ATOM 505 N N . ARG A 1 67 ? -68.336 -15.457 52.160 1.00 90.12 67 ARG A N 1
ATOM 506 C CA . ARG A 1 67 ? -69.101 -16.352 53.038 1.00 90.12 67 ARG A CA 1
ATOM 507 C C . ARG A 1 67 ? -68.285 -16.698 54.281 1.00 90.12 67 ARG A C 1
ATOM 509 O O . ARG A 1 67 ? -67.299 -17.421 54.209 1.00 90.12 67 ARG A O 1
ATOM 516 N N . VAL A 1 68 ? -68.740 -16.220 55.435 1.00 81.50 68 VAL A N 1
ATOM 517 C CA . VAL A 1 68 ? -68.064 -16.430 56.723 1.00 81.50 68 VAL A CA 1
ATOM 518 C C . VAL A 1 68 ? -68.359 -17.824 57.280 1.00 81.50 68 VAL A C 1
ATOM 520 O O . VAL A 1 68 ? -69.514 -18.261 57.287 1.00 81.50 68 VAL A O 1
ATOM 523 N N . GLY A 1 69 ? -67.337 -18.485 57.832 1.00 75.62 69 GLY A N 1
ATOM 524 C CA . GLY A 1 69 ? -67.484 -19.711 58.625 1.00 75.62 69 GLY A CA 1
ATOM 525 C C . GLY A 1 69 ? -67.916 -20.940 57.825 1.00 75.62 69 GLY A C 1
ATOM 526 O O . GLY A 1 69 ? -68.663 -21.758 58.354 1.00 75.62 69 GLY A O 1
ATOM 527 N N . VAL A 1 70 ? -67.511 -21.031 56.554 1.00 80.12 70 VAL A N 1
ATOM 528 C CA . VAL A 1 70 ? -67.653 -22.248 55.739 1.00 80.12 70 VAL A CA 1
ATOM 529 C C . VAL A 1 70 ? -66.586 -23.252 56.168 1.00 80.12 70 VAL A C 1
ATOM 531 O O . VAL A 1 70 ? -65.410 -22.904 56.224 1.00 80.12 70 VAL A O 1
ATOM 534 N N . THR A 1 71 ? -66.991 -24.488 56.438 1.00 77.44 71 THR A N 1
ATOM 535 C CA . THR A 1 71 ? -66.095 -25.633 56.670 1.00 77.44 71 THR A CA 1
ATOM 536 C C . THR A 1 71 ? -66.569 -26.818 55.818 1.00 77.44 71 THR A C 1
ATOM 538 O O . THR A 1 71 ? -67.688 -26.757 55.296 1.00 77.44 71 THR A O 1
ATOM 541 N N . PRO A 1 72 ? -65.778 -27.896 55.660 1.00 71.00 72 PRO A N 1
ATOM 542 C CA . PRO A 1 72 ? -66.200 -29.068 54.884 1.00 71.00 72 PRO A CA 1
ATOM 543 C C . PRO A 1 72 ? -67.497 -29.689 55.432 1.00 71.00 72 PRO A C 1
ATOM 545 O O . PRO A 1 72 ? -68.440 -29.939 54.682 1.00 71.00 72 PRO A O 1
ATOM 548 N N . ASP A 1 73 ? -67.600 -29.808 56.759 1.00 72.56 73 ASP A N 1
ATOM 549 C CA . ASP A 1 73 ? -68.772 -30.351 57.465 1.00 72.56 73 ASP A CA 1
ATOM 550 C C . ASP A 1 73 ? -69.984 -29.404 57.441 1.00 72.56 73 ASP A C 1
ATOM 552 O O . ASP A 1 73 ? -71.128 -29.826 57.622 1.00 72.56 73 ASP A O 1
ATOM 556 N N . LYS A 1 74 ? -69.748 -28.105 57.211 1.00 80.81 74 LYS A N 1
ATOM 557 C CA . LYS A 1 74 ? -70.764 -27.046 57.210 1.00 80.81 74 LYS A CA 1
ATOM 558 C C . LYS A 1 74 ? -70.659 -26.196 55.947 1.00 80.81 74 LYS A C 1
ATOM 560 O O . LYS A 1 74 ? -70.392 -24.990 56.006 1.00 80.81 74 LYS A O 1
ATOM 565 N N . CYS A 1 75 ? -70.911 -26.823 54.795 1.00 82.56 75 CYS A N 1
ATOM 566 C CA . CYS A 1 75 ? -70.747 -26.166 53.498 1.00 82.56 75 CYS A CA 1
ATOM 567 C C . CYS A 1 75 ? -71.590 -24.891 53.348 1.00 82.56 75 CYS A C 1
ATOM 569 O O . CYS A 1 75 ? -71.185 -23.989 52.632 1.00 82.56 75 CYS A O 1
ATOM 571 N N . GLU A 1 76 ? -72.734 -24.755 54.032 1.00 84.81 76 GLU A N 1
ATOM 572 C CA . GLU A 1 76 ? -73.534 -23.523 53.983 1.00 84.81 76 GLU A CA 1
ATOM 573 C C . GLU A 1 76 ? -72.893 -22.310 54.680 1.00 84.81 76 GLU A C 1
ATOM 575 O O . GLU A 1 76 ? -73.343 -21.181 54.472 1.00 84.81 76 GLU A O 1
ATOM 580 N N . GLY A 1 77 ? -71.879 -22.505 55.523 1.00 85.19 77 GLY A N 1
ATOM 581 C CA . GLY A 1 77 ? -71.294 -21.470 56.373 1.00 85.19 77 GLY A CA 1
ATOM 582 C C . GLY A 1 77 ? -72.288 -20.799 57.330 1.00 85.19 77 GLY A C 1
ATOM 583 O O . GLY A 1 77 ? -73.266 -21.403 57.771 1.00 85.19 77 GLY A O 1
ATOM 584 N N . THR A 1 78 ? -72.048 -19.525 57.656 1.00 82.88 78 THR A N 1
ATOM 585 C CA . THR A 1 78 ? -72.903 -18.731 58.565 1.00 82.88 78 THR A CA 1
ATOM 586 C C . THR A 1 78 ? -73.662 -17.622 57.831 1.00 82.88 78 THR A C 1
ATOM 588 O O . THR A 1 78 ? -74.883 -17.693 57.692 1.00 82.88 78 THR A O 1
ATOM 591 N N . LYS A 1 79 ? -72.960 -16.615 57.296 1.00 86.19 79 LYS A N 1
ATOM 592 C CA . LYS A 1 79 ? -73.556 -15.463 56.601 1.00 86.19 79 LYS A CA 1
ATOM 593 C C . LYS A 1 79 ? -72.705 -14.968 55.432 1.00 86.19 79 LYS A C 1
ATOM 595 O O . LYS A 1 79 ? -71.500 -15.204 55.381 1.00 86.19 79 LYS A O 1
ATOM 600 N N . TRP A 1 80 ? -73.353 -14.268 54.502 1.00 89.38 80 TRP A N 1
ATOM 601 C CA . TRP A 1 80 ? -72.683 -13.468 53.476 1.00 89.38 80 TRP A CA 1
ATOM 602 C C . TRP A 1 80 ? -72.340 -12.088 54.051 1.00 89.38 80 TRP A C 1
ATOM 604 O O . TRP A 1 80 ? -73.155 -11.493 54.754 1.00 89.38 80 TRP A O 1
ATOM 614 N N . VAL A 1 81 ? -71.150 -11.580 53.739 1.00 89.38 81 VAL A N 1
ATOM 615 C CA . VAL A 1 8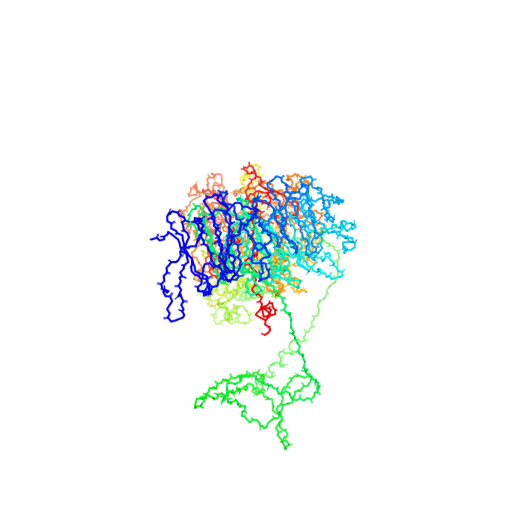1 ? -70.670 -10.237 54.100 1.00 89.38 81 VAL A CA 1
ATOM 616 C C . VAL A 1 81 ? -70.249 -9.520 52.821 1.00 89.38 81 VAL A C 1
ATOM 618 O O . VAL A 1 81 ? -69.495 -10.081 52.026 1.00 89.38 81 VAL A O 1
ATOM 621 N N . GLN A 1 82 ? -70.743 -8.300 52.600 1.00 91.81 82 GLN A N 1
ATOM 622 C CA . GLN A 1 82 ? -70.384 -7.502 51.425 1.00 91.81 82 GLN A CA 1
ATOM 623 C C . GLN A 1 82 ? -68.999 -6.875 51.606 1.00 91.81 82 GLN A C 1
ATOM 625 O O . GLN A 1 82 ? -68.710 -6.260 52.632 1.00 91.81 82 GLN A O 1
ATOM 630 N N . ILE A 1 83 ? -68.143 -7.011 50.594 1.00 89.50 83 ILE A N 1
ATOM 631 C CA . ILE A 1 83 ? -66.768 -6.514 50.605 1.00 89.50 83 ILE A CA 1
ATOM 632 C C . ILE A 1 83 ? -66.700 -5.194 49.839 1.00 89.50 83 ILE A C 1
ATOM 634 O O . ILE A 1 83 ? -66.431 -5.140 48.638 1.00 89.50 83 ILE A O 1
ATOM 638 N N . TYR A 1 84 ? -66.959 -4.110 50.565 1.00 79.00 84 TYR A N 1
ATOM 639 C CA . TYR A 1 84 ? -66.966 -2.752 50.030 1.00 79.00 84 TYR A CA 1
ATOM 640 C C . TYR A 1 84 ? -65.593 -2.300 49.484 1.00 79.00 84 TYR A C 1
ATOM 642 O O . TYR A 1 84 ? -64.527 -2.811 49.851 1.00 79.00 84 TYR A O 1
ATOM 650 N N . GLY A 1 85 ? -65.631 -1.301 48.595 1.00 72.62 85 GLY A N 1
ATOM 651 C CA . GLY A 1 85 ? -64.462 -0.561 48.099 1.00 72.62 85 GLY A CA 1
ATOM 652 C C . GLY A 1 85 ? -64.309 -0.532 46.574 1.00 72.62 85 GLY A C 1
ATOM 653 O O . GLY A 1 85 ? -63.881 0.485 46.033 1.00 72.62 85 GLY A O 1
ATOM 654 N N . ARG A 1 86 ? -64.678 -1.606 45.859 1.00 78.94 86 ARG A N 1
ATOM 655 C CA . ARG A 1 86 ? -64.693 -1.662 44.383 1.00 78.94 86 ARG A CA 1
ATOM 656 C C . ARG A 1 86 ? -65.809 -2.577 43.879 1.00 78.94 86 ARG A C 1
ATOM 658 O O . ARG A 1 86 ? -66.114 -3.580 44.515 1.00 78.94 86 ARG A O 1
ATOM 665 N N . LYS A 1 87 ? -66.365 -2.235 42.713 1.00 87.88 87 LYS A N 1
ATOM 666 C CA . LYS A 1 87 ? -67.207 -3.124 41.906 1.00 87.88 87 LYS A CA 1
ATOM 667 C C . LYS A 1 87 ? -66.318 -3.920 40.947 1.00 87.88 87 LYS A C 1
ATOM 669 O O . LYS A 1 87 ? -65.544 -3.313 40.203 1.00 87.88 87 LYS A O 1
ATOM 674 N N . LEU A 1 88 ? -66.405 -5.247 40.987 1.00 86.06 88 LEU A N 1
ATOM 675 C CA . LEU A 1 88 ? -65.607 -6.179 40.188 1.00 86.06 88 LEU A CA 1
ATOM 676 C C . LEU A 1 88 ? -66.532 -7.195 39.498 1.00 86.06 88 LEU A C 1
ATOM 678 O O . LEU A 1 88 ? -67.467 -7.725 40.095 1.00 86.06 88 LEU A O 1
ATOM 682 N N . LYS A 1 89 ? -66.264 -7.468 38.220 1.00 84.12 89 LYS A N 1
ATOM 683 C CA . LYS A 1 89 ? -67.058 -8.365 37.368 1.00 84.12 89 LYS A CA 1
ATOM 684 C C . LYS A 1 89 ? -66.830 -9.841 37.718 1.00 84.12 89 LYS A C 1
ATOM 686 O O . LYS A 1 89 ? -67.736 -10.657 37.547 1.00 84.12 89 LYS A O 1
ATOM 691 N N . GLN A 1 90 ? -65.627 -10.145 38.205 1.00 86.12 90 GLN A N 1
ATOM 692 C CA . GLN A 1 90 ? -65.132 -11.452 38.631 1.00 86.12 90 GLN A CA 1
ATOM 693 C C . GLN A 1 90 ? -64.186 -11.263 39.827 1.00 86.12 90 GLN A C 1
ATOM 695 O O . GLN A 1 90 ? -63.494 -10.243 39.909 1.00 86.12 90 GLN A O 1
ATOM 700 N N . VAL A 1 91 ? -64.159 -12.251 40.722 1.00 83.94 91 VAL A N 1
ATOM 701 C CA . VAL A 1 91 ? -63.221 -12.377 41.846 1.00 83.94 91 VAL A CA 1
ATOM 702 C C . VAL A 1 91 ? -62.766 -13.834 41.923 1.00 83.94 91 VAL A C 1
ATOM 704 O O . VAL A 1 91 ? -63.609 -14.720 41.814 1.00 83.94 91 VAL A O 1
ATOM 707 N N . GLU A 1 92 ? -61.467 -14.059 42.097 1.00 80.62 92 GLU A N 1
ATOM 708 C CA . GLU A 1 92 ? -60.827 -15.381 42.156 1.00 80.62 92 GLU A CA 1
ATOM 709 C C . GLU A 1 92 ? -59.995 -15.502 43.442 1.00 80.62 92 GLU A C 1
ATOM 711 O O . GLU A 1 92 ? -59.473 -14.493 43.932 1.00 80.62 92 GLU A O 1
ATOM 716 N N . VAL A 1 93 ? -59.862 -16.721 43.972 1.00 75.12 93 VAL A N 1
ATOM 717 C CA . VAL A 1 93 ? -59.148 -17.044 45.217 1.00 75.12 93 VAL A CA 1
ATOM 718 C C . VAL A 1 93 ? -58.142 -18.169 44.957 1.00 75.12 93 VAL A C 1
ATOM 720 O O . VAL A 1 93 ? -58.498 -19.149 44.312 1.00 75.12 93 VAL A O 1
ATOM 723 N N . SER A 1 94 ? -56.910 -18.068 45.463 1.00 65.56 94 SER A N 1
ATOM 724 C CA . SER A 1 94 ? -55.951 -19.184 45.427 1.00 65.56 94 SER A CA 1
ATOM 725 C C . SER A 1 94 ? -56.077 -20.124 46.635 1.00 65.56 94 SER A C 1
ATOM 727 O O . SER A 1 94 ? -56.663 -19.783 47.668 1.00 65.56 94 SER A O 1
ATOM 729 N N . SER A 1 95 ? -55.448 -21.294 46.522 1.00 57.88 95 SER A N 1
ATOM 730 C CA . SER A 1 95 ? -55.103 -22.189 47.634 1.00 57.88 95 SER A CA 1
ATOM 731 C C . SER A 1 95 ? -54.447 -21.432 48.794 1.00 57.88 95 SER A C 1
ATOM 733 O O . SER A 1 95 ? -54.964 -21.471 49.905 1.00 57.88 95 SER A O 1
ATOM 735 N N . GLU A 1 96 ? -53.426 -20.621 48.508 1.00 53.19 96 GLU A N 1
ATOM 736 C CA . GLU A 1 96 ? -52.731 -19.748 49.475 1.00 53.19 96 GLU A CA 1
ATOM 737 C C . GLU A 1 96 ? -53.530 -18.501 49.932 1.00 53.19 96 GLU A C 1
ATOM 739 O O . GLU A 1 96 ? -52.985 -17.567 50.519 1.00 53.19 96 GLU A O 1
ATOM 744 N N . GLY A 1 97 ? -54.836 -18.427 49.649 1.00 56.03 97 GLY A N 1
ATOM 745 C CA . GLY A 1 97 ? -55.715 -17.356 50.137 1.00 56.03 97 GLY A CA 1
ATOM 746 C C . GLY A 1 97 ? -55.512 -15.977 49.490 1.00 56.03 97 GLY A C 1
ATOM 747 O O . GLY A 1 97 ? -56.070 -14.987 49.972 1.00 56.03 97 GLY A O 1
ATOM 748 N N . VAL A 1 98 ? -54.758 -15.888 48.389 1.00 61.41 98 VAL A N 1
ATOM 749 C CA . VAL A 1 98 ? -54.609 -14.659 47.593 1.00 61.41 98 VAL A CA 1
ATOM 750 C C . VAL A 1 98 ? -55.910 -14.392 46.838 1.00 61.41 98 VAL A C 1
ATOM 752 O O . VAL A 1 98 ? -56.453 -15.292 46.204 1.00 61.41 98 VAL A O 1
ATOM 755 N N . VAL A 1 99 ? -56.408 -13.152 46.876 1.00 69.81 99 VAL A N 1
ATOM 756 C CA . VAL A 1 99 ? -57.686 -12.772 46.246 1.00 69.81 99 VAL A CA 1
ATOM 757 C C . VAL A 1 99 ? -57.486 -11.659 45.217 1.00 69.81 99 VAL A C 1
ATOM 759 O O . VAL A 1 99 ? -57.006 -10.565 45.534 1.00 69.81 99 VAL A O 1
ATOM 762 N N . LEU A 1 100 ? -57.904 -11.927 43.980 1.00 70.25 100 LEU A N 1
ATOM 763 C CA . LEU A 1 100 ? -57.780 -11.039 42.818 1.00 70.25 100 LEU A CA 1
ATOM 764 C C . LEU A 1 100 ? -59.150 -10.766 42.188 1.00 70.25 100 LEU A C 1
ATOM 766 O O . LEU A 1 100 ? -60.090 -11.532 42.369 1.00 70.25 100 LEU A O 1
ATOM 770 N N . GLY A 1 101 ? -59.276 -9.699 41.400 1.00 72.75 101 GLY A N 1
ATOM 771 C CA . GLY A 1 101 ? -60.481 -9.477 40.600 1.00 72.75 101 GLY A CA 1
ATOM 772 C C . GLY A 1 101 ? -60.342 -8.389 39.539 1.00 72.75 101 GLY A C 1
ATOM 773 O O . GLY A 1 101 ? -59.448 -7.545 39.589 1.00 72.75 101 GLY A O 1
ATOM 774 N N . VAL A 1 102 ? -61.242 -8.415 38.556 1.00 72.38 102 VAL A N 1
ATOM 775 C CA . VAL A 1 102 ? -61.210 -7.534 37.373 1.00 72.38 102 VAL A CA 1
ATOM 776 C C . VAL A 1 102 ? -62.510 -6.739 37.290 1.00 72.38 102 VAL A C 1
ATOM 778 O O . VAL A 1 102 ? -63.595 -7.302 37.440 1.00 72.38 102 VAL A O 1
ATOM 781 N N . ASN A 1 103 ? -62.429 -5.427 37.057 1.00 79.31 103 ASN A N 1
ATOM 782 C CA . ASN A 1 103 ? -63.617 -4.578 36.911 1.00 79.31 103 ASN A CA 1
ATOM 783 C C . ASN A 1 103 ? -64.161 -4.549 35.471 1.00 79.31 103 ASN A C 1
ATOM 785 O O . ASN A 1 103 ? -63.499 -4.950 34.513 1.00 79.31 103 ASN A O 1
ATOM 789 N N . SER A 1 104 ? -65.368 -4.010 35.296 1.00 75.25 104 SER A N 1
ATOM 790 C CA . SER A 1 104 ? -65.986 -3.861 33.969 1.00 75.25 104 SER A CA 1
ATOM 791 C C . SER A 1 104 ? -65.263 -2.863 33.036 1.00 75.25 104 SER A C 1
ATOM 793 O O . SER A 1 104 ? -65.519 -2.865 31.835 1.00 75.25 104 SER A O 1
ATOM 795 N N . ALA A 1 105 ? -64.292 -2.089 33.543 1.00 66.19 105 ALA A N 1
ATOM 796 C CA . ALA A 1 105 ? -63.350 -1.280 32.757 1.00 66.19 105 ALA A CA 1
ATOM 797 C C . ALA A 1 105 ? -62.042 -2.028 32.391 1.00 66.19 105 ALA A C 1
ATOM 799 O O . ALA A 1 105 ? -61.092 -1.401 31.924 1.00 66.19 105 ALA A O 1
ATOM 800 N N . LYS A 1 106 ? -61.992 -3.362 32.570 1.00 61.62 106 LYS A N 1
ATOM 801 C CA . LYS A 1 106 ? -60.860 -4.254 32.220 1.00 61.62 106 LYS A CA 1
ATOM 802 C C . LYS A 1 106 ? -59.577 -3.989 33.025 1.00 61.62 106 LYS A C 1
ATOM 804 O O . LYS A 1 106 ? -58.477 -4.335 32.596 1.00 61.62 106 LYS A O 1
ATOM 809 N N . GLN A 1 107 ? -59.722 -3.370 34.195 1.00 66.06 107 GLN A N 1
ATOM 810 C CA . GLN A 1 107 ? -58.641 -3.078 35.134 1.00 66.06 107 GLN A CA 1
ATOM 811 C C . GLN A 1 107 ? -58.532 -4.190 36.183 1.00 66.06 107 GLN A C 1
ATOM 813 O O . GLN A 1 107 ? -59.550 -4.639 36.718 1.00 66.06 107 GLN A O 1
ATOM 818 N N . LEU A 1 108 ? -57.300 -4.599 36.493 1.00 61.03 108 LEU A N 1
ATOM 819 C CA . LEU A 1 108 ? -56.985 -5.612 37.501 1.00 61.03 108 LEU A CA 1
ATOM 820 C C . LEU A 1 108 ? -56.854 -4.983 38.900 1.00 61.03 108 LEU A C 1
ATOM 822 O O . LEU A 1 108 ? -56.365 -3.857 39.042 1.00 61.03 108 LEU A O 1
ATOM 826 N N . PHE A 1 109 ? -57.287 -5.725 39.921 1.00 67.06 109 PHE A N 1
ATOM 827 C CA . PHE A 1 109 ? -57.198 -5.366 41.334 1.00 67.06 109 PHE A CA 1
ATOM 828 C C . PHE A 1 109 ? -56.802 -6.577 42.190 1.00 67.06 109 PHE A C 1
ATOM 830 O O . PHE A 1 109 ? -57.197 -7.705 41.897 1.00 67.06 109 PHE A O 1
ATOM 837 N N . GLY A 1 110 ? -56.088 -6.325 43.289 1.00 67.31 110 GLY A N 1
ATOM 838 C CA . GLY A 1 110 ? -55.813 -7.310 44.344 1.00 67.31 110 GLY A CA 1
ATOM 839 C C . GLY A 1 110 ? -56.394 -6.882 45.693 1.00 67.31 110 GLY A C 1
ATOM 840 O O . GLY A 1 110 ? -56.480 -5.681 45.978 1.00 67.31 110 GLY A O 1
ATOM 841 N N . ARG A 1 111 ? -56.807 -7.847 46.522 1.00 71.00 111 ARG A N 1
ATOM 842 C CA . ARG A 1 111 ? -57.218 -7.636 47.920 1.00 71.00 111 ARG A CA 1
ATOM 843 C C . ARG A 1 111 ? -56.016 -7.896 48.831 1.00 71.00 111 ARG A C 1
ATOM 845 O O . ARG A 1 111 ? -55.354 -8.917 48.694 1.00 71.00 111 ARG A O 1
ATOM 852 N N . VAL A 1 112 ? -55.740 -6.990 49.768 1.00 53.16 112 VAL A N 1
ATOM 853 C CA . VAL A 1 112 ? -54.583 -7.092 50.683 1.00 53.16 112 VAL A CA 1
ATOM 854 C C . VAL A 1 112 ? -55.006 -7.239 52.145 1.00 53.16 112 VAL A C 1
ATOM 856 O O . VAL A 1 112 ? -56.126 -6.880 52.509 1.00 53.16 112 VAL A O 1
ATOM 859 N N . GLY A 1 113 ? -54.099 -7.732 52.995 1.00 52.56 113 GLY A N 1
ATOM 860 C CA . GLY A 1 113 ? -54.300 -7.840 54.447 1.00 52.56 113 GLY A CA 1
ATOM 861 C C . GLY A 1 113 ? -55.243 -8.964 54.890 1.00 52.56 113 GLY A C 1
ATOM 862 O O . GLY A 1 113 ? -55.842 -8.850 55.960 1.00 52.56 113 GLY A O 1
ATOM 863 N N . ILE A 1 114 ? -55.421 -9.990 54.050 1.00 60.00 114 ILE A N 1
ATOM 864 C CA . ILE A 1 114 ? -56.125 -11.233 54.390 1.00 60.00 114 ILE A CA 1
ATOM 865 C C . ILE A 1 114 ? -55.227 -12.052 55.325 1.00 60.00 114 ILE A C 1
ATOM 867 O O . ILE A 1 114 ? -54.048 -12.229 55.035 1.00 60.00 114 ILE A O 1
ATOM 871 N N . THR A 1 115 ? -55.775 -12.540 56.437 1.00 57.16 115 THR A N 1
ATOM 872 C CA . THR A 1 115 ? -55.104 -13.465 57.370 1.00 57.16 115 THR A CA 1
ATOM 873 C C . THR A 1 115 ? -56.136 -14.413 57.987 1.00 57.16 115 THR A C 1
ATOM 875 O O . THR A 1 115 ? -57.336 -14.173 57.864 1.00 57.16 115 THR A O 1
ATOM 878 N N . VAL A 1 116 ? -55.705 -15.444 58.724 1.00 57.06 116 VAL A N 1
ATOM 879 C CA . VAL A 1 116 ? -56.619 -16.316 59.497 1.00 57.06 116 VAL A CA 1
ATOM 880 C C . VAL A 1 116 ? -57.494 -15.503 60.471 1.00 57.06 116 VAL A C 1
ATOM 882 O O . VAL A 1 116 ? -58.678 -15.787 60.625 1.00 57.06 116 VAL A O 1
ATOM 885 N N . ALA A 1 117 ? -56.942 -14.440 61.069 1.00 56.94 117 ALA A N 1
ATOM 886 C CA . ALA A 1 117 ? -57.669 -13.524 61.955 1.00 56.94 117 ALA A CA 1
ATOM 887 C C . ALA A 1 117 ? -58.512 -12.462 61.210 1.00 56.94 117 ALA A C 1
ATOM 889 O O . ALA A 1 117 ? -59.396 -11.849 61.804 1.00 56.94 117 ALA A O 1
ATOM 890 N N . ASN A 1 118 ? -58.258 -12.233 59.917 1.00 71.12 118 ASN A N 1
ATOM 891 C CA . ASN A 1 118 ? -58.989 -11.289 59.067 1.00 71.12 118 ASN A CA 1
ATOM 892 C C . ASN A 1 118 ? -59.232 -11.872 57.656 1.00 71.12 118 ASN A C 1
ATOM 894 O O . ASN A 1 118 ? -58.616 -11.421 56.682 1.00 71.12 118 ASN A O 1
ATOM 898 N N . PRO A 1 119 ? -60.133 -12.858 57.498 1.00 70.25 119 PRO A N 1
ATOM 899 C CA . PRO A 1 119 ? -60.290 -13.598 56.240 1.00 70.25 119 PRO A CA 1
ATOM 900 C C . PRO A 1 119 ? -60.881 -12.776 55.077 1.00 70.25 119 PRO A C 1
ATOM 902 O O . PRO A 1 119 ? -60.894 -13.238 53.940 1.00 70.25 119 PRO A O 1
ATOM 905 N N . ILE A 1 120 ? -61.348 -11.545 55.331 1.00 79.69 120 ILE A N 1
ATOM 906 C CA . ILE A 1 120 ? -61.903 -10.627 54.316 1.00 79.69 120 ILE A CA 1
ATOM 907 C C . ILE A 1 120 ? -60.905 -9.577 53.799 1.00 79.69 120 ILE A C 1
ATOM 909 O O . ILE A 1 120 ? -61.191 -8.854 52.836 1.00 79.69 120 ILE A O 1
ATOM 913 N N . GLY A 1 121 ? -59.735 -9.455 54.428 1.00 78.19 121 GLY A N 1
ATOM 914 C CA . GLY A 1 121 ? -58.729 -8.456 54.070 1.00 78.19 121 GLY A CA 1
ATOM 915 C C . GLY A 1 121 ? -59.166 -7.005 54.291 1.00 78.19 121 GLY A C 1
ATOM 916 O O . GLY A 1 121 ? -60.326 -6.700 54.568 1.00 78.19 121 GLY A O 1
ATOM 917 N N . THR A 1 122 ? -58.231 -6.070 54.149 1.00 67.88 122 THR A N 1
ATOM 918 C CA . THR A 1 122 ? -58.436 -4.654 54.494 1.00 67.88 122 THR A CA 1
ATOM 919 C C . THR A 1 122 ? -58.929 -3.811 53.316 1.00 67.88 122 THR A C 1
ATOM 921 O O . THR A 1 122 ? -59.907 -3.079 53.461 1.00 67.88 122 THR A O 1
ATOM 924 N N . LYS A 1 123 ? -58.309 -3.909 52.130 1.00 66.75 123 LYS A N 1
ATOM 925 C CA . LYS A 1 123 ? -58.634 -3.042 50.975 1.00 66.75 123 LYS A CA 1
ATOM 926 C C . LYS A 1 123 ? -58.361 -3.680 49.611 1.00 66.75 123 LYS A C 1
ATOM 928 O O . LYS A 1 123 ? -57.594 -4.632 49.500 1.00 66.75 123 LYS A O 1
ATOM 933 N N . TRP A 1 124 ? -58.981 -3.109 48.575 1.00 73.25 124 TRP A N 1
ATOM 934 C CA . TRP A 1 124 ? -58.692 -3.367 47.158 1.00 73.25 124 TRP A CA 1
ATOM 935 C C . TRP A 1 124 ? -57.667 -2.356 46.618 1.00 73.25 124 TRP A C 1
ATOM 937 O O . TRP A 1 124 ? -57.795 -1.160 46.887 1.00 73.25 124 TRP A O 1
ATOM 947 N N . VAL A 1 125 ? -56.696 -2.811 45.821 1.00 50.44 125 VAL A N 1
ATOM 948 C CA . VAL A 1 125 ? -55.609 -1.994 45.239 1.00 50.44 125 VAL A CA 1
ATOM 949 C C . VAL A 1 125 ? -55.587 -2.149 43.708 1.00 50.44 125 VAL A C 1
ATOM 951 O O . VAL A 1 125 ? -55.894 -3.226 43.212 1.00 50.44 125 VAL A O 1
ATOM 954 N N . PHE A 1 126 ? -55.276 -1.077 42.967 1.00 53.12 126 PHE A N 1
ATOM 955 C CA . PHE A 1 126 ? -55.367 -0.963 41.494 1.00 53.12 126 PHE A CA 1
ATOM 956 C C . PHE A 1 126 ? -53.995 -1.048 40.789 1.00 53.12 126 PHE A C 1
ATOM 958 O O . PHE A 1 126 ? -52.993 -0.645 41.375 1.00 53.12 126 PHE A O 1
ATOM 965 N N . ILE A 1 127 ? -53.971 -1.514 39.527 1.00 50.47 127 ILE A N 1
ATOM 966 C CA . ILE A 1 127 ? -52.763 -1.816 38.732 1.00 50.47 127 ILE A CA 1
ATOM 967 C C . ILE A 1 127 ? -52.753 -1.088 37.337 1.00 50.47 127 ILE A C 1
ATOM 969 O O . ILE A 1 127 ? -53.352 -1.599 36.388 1.00 50.47 127 ILE A O 1
ATOM 973 N N . PRO A 1 128 ? -52.145 0.121 37.190 1.00 43.28 128 PRO A N 1
ATOM 974 C CA . PRO A 1 128 ? -52.111 0.966 35.959 1.00 43.28 128 PRO A CA 1
ATOM 975 C C . PRO A 1 128 ? -50.900 0.839 34.983 1.00 43.28 128 PRO A C 1
ATOM 977 O O . PRO A 1 128 ? -49.864 0.278 35.321 1.00 43.28 128 PRO A O 1
ATOM 980 N N . ASN A 1 129 ? -51.003 1.478 33.795 1.00 53.12 129 ASN A N 1
ATOM 981 C CA . ASN A 1 129 ? -50.011 1.528 32.686 1.00 53.12 129 ASN A CA 1
ATOM 982 C C . ASN A 1 129 ? -49.856 2.960 32.061 1.00 53.12 129 ASN A C 1
ATOM 984 O O . ASN A 1 129 ? -50.890 3.514 31.680 1.00 53.12 129 ASN A O 1
ATOM 988 N N . PRO A 1 130 ? -48.638 3.558 31.914 1.00 48.16 130 PRO A N 1
ATOM 989 C CA . PRO A 1 130 ? -48.456 4.931 31.367 1.00 48.16 130 PRO A CA 1
ATOM 990 C C . PRO A 1 130 ? -47.704 5.151 30.020 1.00 48.16 130 PRO A C 1
ATOM 992 O O . PRO A 1 130 ? -47.880 6.221 29.436 1.00 48.16 130 PRO A O 1
ATOM 995 N N . GLY A 1 131 ? -46.871 4.224 29.518 1.00 61.16 131 GLY A N 1
ATOM 996 C CA . GLY A 1 131 ? -46.141 4.335 28.225 1.00 61.16 131 GLY A CA 1
ATOM 997 C C . GLY A 1 131 ? -44.924 5.298 28.165 1.00 61.16 131 GLY A C 1
ATOM 998 O O . GLY A 1 131 ? -45.030 6.495 28.437 1.00 61.16 131 GLY A O 1
ATOM 999 N N . PHE A 1 132 ? -43.745 4.807 27.746 1.00 71.81 132 PHE A N 1
ATOM 1000 C CA . PHE A 1 132 ? -42.453 5.436 28.101 1.00 71.81 132 PHE A CA 1
ATOM 1001 C C . PHE A 1 132 ? -41.460 5.686 26.949 1.00 71.81 132 PHE A C 1
ATOM 1003 O O . PHE A 1 132 ? -41.525 5.070 25.888 1.00 71.81 132 PHE A O 1
ATOM 1010 N N . LYS A 1 133 ? -40.521 6.620 27.163 1.00 79.19 133 LYS A N 1
ATOM 1011 C CA . LYS A 1 133 ? -39.362 6.891 26.284 1.00 79.19 133 LYS A CA 1
ATOM 1012 C C . LYS A 1 133 ? -38.006 6.781 26.988 1.00 79.19 133 LYS A C 1
ATOM 1014 O O . LYS A 1 133 ? -37.008 6.648 26.293 1.00 79.19 133 LYS A O 1
ATOM 1019 N N . HIS A 1 134 ? -37.992 6.894 28.316 1.00 81.69 134 HIS A N 1
ATOM 1020 C CA . HIS A 1 134 ? -36.821 6.661 29.155 1.00 81.69 134 HIS A CA 1
ATOM 1021 C C . HIS A 1 134 ? -37.211 5.745 30.311 1.00 81.69 134 HIS A C 1
ATOM 1023 O O . HIS A 1 134 ? -38.331 5.857 30.818 1.00 81.69 134 HIS A O 1
ATOM 1029 N N . VAL A 1 135 ? -36.281 4.912 30.754 1.00 82.44 135 VAL A N 1
ATOM 1030 C CA . VAL A 1 135 ? -36.315 4.172 32.021 1.00 82.44 135 VAL A CA 1
ATOM 1031 C C . VAL A 1 135 ? -34.968 4.341 32.731 1.00 82.44 135 VAL A C 1
ATOM 1033 O O . VAL A 1 135 ? -33.975 4.602 32.068 1.00 82.44 135 VAL A O 1
ATOM 1036 N N . SER A 1 136 ? -34.943 4.243 34.054 1.00 78.44 136 SER A N 1
ATOM 1037 C CA . SER A 1 136 ? -33.785 3.866 34.882 1.00 78.44 136 SER A CA 1
ATOM 1038 C C . SER A 1 136 ? -34.349 3.329 36.208 1.00 78.44 136 SER A C 1
ATOM 1040 O O . SER A 1 136 ? -35.513 3.585 36.520 1.00 78.44 136 SER A O 1
ATOM 1042 N N . ALA A 1 137 ? -33.620 2.517 36.969 1.00 69.75 137 ALA A N 1
ATOM 1043 C CA . ALA A 1 137 ? -34.189 1.814 38.119 1.00 69.75 137 ALA A CA 1
ATOM 1044 C C . ALA A 1 137 ? -33.220 1.760 39.306 1.00 69.75 137 ALA A C 1
ATOM 1046 O O . ALA A 1 137 ? -32.098 1.273 39.190 1.00 69.75 137 ALA A O 1
ATOM 1047 N N . GLY A 1 138 ? -33.697 2.251 40.451 1.00 64.62 138 GLY A N 1
ATOM 1048 C CA . GLY A 1 138 ? -32.983 2.230 41.726 1.00 64.62 138 GLY A CA 1
ATOM 1049 C C . GLY A 1 138 ? -33.380 1.040 42.594 1.00 64.62 138 GLY A C 1
ATOM 1050 O O . GLY A 1 138 ? -34.180 0.188 42.201 1.00 64.62 138 GLY A O 1
ATOM 1051 N N . LYS A 1 139 ? -32.858 1.016 43.822 1.00 62.28 139 LYS A N 1
ATOM 1052 C CA . LYS A 1 139 ? -33.148 -0.023 44.820 1.00 62.28 139 LYS A CA 1
ATOM 1053 C C . LYS A 1 139 ? -34.613 0.006 45.283 1.00 62.28 139 LYS A C 1
ATOM 1055 O O . LYS A 1 139 ? -35.171 -1.044 45.588 1.00 62.28 139 LYS A O 1
ATOM 1060 N N . THR A 1 140 ? -35.239 1.184 45.320 1.00 58.47 140 THR A N 1
ATOM 1061 C CA . THR A 1 140 ? -36.640 1.372 45.749 1.00 58.47 140 THR A CA 1
ATOM 1062 C C . THR A 1 140 ? -37.671 1.278 44.625 1.00 58.47 140 THR A C 1
ATOM 1064 O O . THR A 1 140 ? -38.852 1.089 44.908 1.00 58.47 140 THR A O 1
ATOM 1067 N N . GLY A 1 141 ? -37.282 1.400 43.352 1.00 65.69 141 GLY A N 1
ATOM 1068 C CA . GLY A 1 141 ? -38.254 1.367 42.259 1.00 65.69 141 GLY A CA 1
ATOM 1069 C C . GLY A 1 141 ? -37.746 1.810 40.894 1.00 65.69 141 GLY A C 1
ATOM 1070 O O . GLY A 1 141 ? -36.654 2.360 40.732 1.00 65.69 141 GLY A O 1
ATOM 1071 N N . ILE A 1 142 ? -38.597 1.572 39.900 1.00 72.12 142 ILE A N 1
ATOM 1072 C CA . ILE A 1 142 ? -38.364 1.901 38.498 1.00 72.12 142 ILE A CA 1
ATOM 1073 C C . ILE A 1 142 ? -38.815 3.342 38.255 1.00 72.12 142 ILE A C 1
ATOM 1075 O O . ILE A 1 142 ? -39.978 3.692 38.458 1.00 72.12 142 ILE A O 1
ATOM 1079 N N . TRP A 1 143 ? -37.907 4.181 37.777 1.00 80.06 143 TRP A N 1
ATOM 1080 C CA . TRP A 1 143 ? -38.197 5.522 37.290 1.00 80.06 143 TRP A CA 1
ATOM 1081 C C . TRP A 1 143 ? -38.353 5.500 35.769 1.00 80.06 143 TRP A C 1
ATOM 1083 O O . TRP A 1 143 ? -37.661 4.775 35.056 1.00 80.06 143 TRP A O 1
ATOM 1093 N N . ALA A 1 144 ? -39.269 6.301 35.235 1.00 77.56 144 ALA A N 1
ATOM 1094 C CA . ALA A 1 144 ? -39.480 6.379 33.797 1.00 77.56 144 ALA A CA 1
ATOM 1095 C C . ALA A 1 144 ? -39.952 7.763 33.354 1.00 77.56 144 ALA A C 1
ATOM 1097 O O . ALA A 1 144 ? -40.613 8.489 34.095 1.00 77.56 144 ALA A O 1
ATOM 1098 N N . ILE A 1 145 ? -39.637 8.123 32.112 1.00 77.69 145 ILE A N 1
ATOM 1099 C CA . ILE A 1 145 ? -40.060 9.382 31.492 1.00 77.69 145 ILE A CA 1
ATOM 1100 C C . ILE A 1 145 ? -40.971 9.049 30.315 1.00 77.69 145 ILE A C 1
ATOM 1102 O O . ILE A 1 145 ? -40.626 8.219 29.467 1.00 77.69 145 ILE A O 1
ATOM 1106 N N . ASN A 1 146 ? -42.138 9.690 30.238 1.00 75.06 146 ASN A N 1
ATOM 1107 C CA . ASN A 1 146 ? -43.052 9.517 29.108 1.00 75.06 146 ASN A CA 1
ATOM 1108 C C . ASN A 1 146 ? -42.664 10.386 27.896 1.00 75.06 146 ASN A C 1
ATOM 1110 O O . ASN A 1 146 ? -41.687 11.137 27.914 1.00 75.06 146 ASN A O 1
ATOM 1114 N N . ALA A 1 147 ? -43.437 10.298 26.809 1.00 73.25 147 ALA A N 1
ATOM 1115 C CA . ALA A 1 147 ? -43.179 11.059 25.584 1.00 73.25 147 ALA A CA 1
ATOM 1116 C C . ALA A 1 147 ? -42.933 12.570 25.827 1.00 73.25 147 ALA A C 1
ATOM 1118 O O . ALA A 1 147 ? -42.009 13.137 25.241 1.00 73.25 147 ALA A O 1
ATOM 1119 N N . ALA A 1 148 ? -43.701 13.184 26.735 1.00 69.56 148 ALA A N 1
ATOM 1120 C CA . ALA A 1 148 ? -43.805 14.629 26.958 1.00 69.56 148 ALA A CA 1
ATOM 1121 C C . ALA A 1 148 ? -42.945 15.169 28.127 1.00 69.56 148 ALA A C 1
ATOM 1123 O O . ALA A 1 148 ? -43.289 16.199 28.718 1.00 69.56 148 ALA A O 1
ATOM 1124 N N . ASP A 1 149 ? -41.845 14.476 28.448 1.00 78.81 149 ASP A N 1
ATOM 1125 C CA . ASP A 1 149 ? -40.880 14.786 29.524 1.00 78.81 149 ASP A CA 1
ATOM 1126 C C . ASP A 1 149 ? -41.429 14.634 30.958 1.00 78.81 149 ASP A C 1
ATOM 1128 O O . ASP A 1 149 ? -40.750 14.999 31.916 1.00 78.81 149 ASP A O 1
ATOM 1132 N N . TYR A 1 150 ? -42.641 14.095 31.151 1.00 67.56 150 TYR A N 1
ATOM 1133 C CA . TYR A 1 150 ? -43.170 13.863 32.500 1.00 67.56 150 TYR A CA 1
ATOM 1134 C C . TYR A 1 150 ? -42.555 12.620 33.139 1.00 67.56 150 TYR A C 1
ATOM 1136 O O . TYR A 1 150 ? -42.456 11.569 32.502 1.00 67.56 150 TYR A O 1
ATOM 1144 N N . ILE A 1 151 ? -42.196 12.764 34.413 1.00 76.25 151 ILE A N 1
ATOM 1145 C CA . ILE A 1 151 ? -41.502 11.765 35.224 1.00 76.25 151 ILE A CA 1
ATOM 1146 C C . ILE A 1 151 ? -42.528 10.895 35.959 1.00 76.25 151 ILE A C 1
ATOM 1148 O O . ILE A 1 151 ? -43.530 11.394 36.478 1.00 76.25 151 ILE A O 1
ATOM 1152 N N . PHE A 1 152 ? -42.258 9.598 36.031 1.00 72.19 152 PHE A N 1
ATOM 1153 C CA . PHE A 1 152 ? -43.041 8.602 36.749 1.00 72.19 152 PHE A CA 1
ATOM 1154 C C . PHE A 1 152 ? -42.116 7.708 37.578 1.00 72.19 152 PHE A C 1
ATOM 1156 O O . PHE A 1 152 ? -40.958 7.503 37.220 1.00 72.19 152 PHE A O 1
ATOM 1163 N N . PHE A 1 153 ? -42.650 7.166 38.666 1.00 69.62 153 PHE A N 1
ATOM 1164 C CA . PHE A 1 153 ? -41.978 6.234 39.563 1.00 69.62 153 PHE A CA 1
ATOM 1165 C C . PHE A 1 153 ? -42.922 5.078 39.900 1.00 69.62 153 PHE A C 1
ATOM 1167 O O . PHE A 1 153 ? -44.088 5.306 40.228 1.00 69.62 153 PHE A O 1
ATOM 1174 N N . ASN A 1 154 ? -42.429 3.849 39.819 1.00 62.50 154 ASN A N 1
ATOM 1175 C CA . ASN A 1 154 ? -43.094 2.650 40.302 1.00 62.50 154 ASN A CA 1
ATOM 1176 C C . ASN A 1 154 ? -42.200 1.988 41.354 1.00 62.50 154 ASN A C 1
ATOM 1178 O O . ASN A 1 154 ? -41.191 1.368 41.027 1.00 62.50 154 ASN A O 1
ATOM 1182 N N . ASP A 1 155 ? -42.591 2.160 42.613 1.00 54.81 155 ASP A N 1
ATOM 1183 C CA . ASP A 1 155 ? -42.067 1.413 43.756 1.00 54.81 155 ASP A CA 1
ATOM 1184 C C . ASP A 1 155 ? -42.231 -0.094 43.496 1.00 54.81 155 ASP A C 1
ATOM 1186 O O . ASP A 1 155 ? -43.313 -0.530 43.096 1.00 54.81 155 ASP A O 1
ATOM 1190 N N . VAL A 1 156 ? -41.172 -0.887 43.708 1.00 45.81 156 VAL A N 1
ATOM 1191 C CA . VAL A 1 156 ? -41.187 -2.347 43.463 1.00 45.81 156 VAL A CA 1
ATOM 1192 C C . VAL A 1 156 ? -42.242 -3.055 44.329 1.00 45.81 156 VAL A C 1
ATOM 1194 O O . VAL A 1 156 ? -42.751 -4.110 43.954 1.00 45.81 156 VAL A O 1
ATOM 1197 N N . LEU A 1 157 ? -42.604 -2.459 45.469 1.00 31.86 157 LEU A N 1
ATOM 1198 C CA . LEU A 1 157 ? -43.592 -2.958 46.424 1.00 31.86 157 LEU A CA 1
ATOM 1199 C C . LEU A 1 157 ? -45.022 -2.456 46.137 1.00 31.86 157 LEU A C 1
ATOM 1201 O O . LEU A 1 157 ? -45.968 -2.898 46.793 1.00 31.86 157 LEU A O 1
ATOM 1205 N N . ALA A 1 158 ? -45.213 -1.549 45.169 1.00 34.88 158 ALA A N 1
ATOM 1206 C CA . ALA A 1 158 ? -46.515 -0.971 44.838 1.00 34.88 158 ALA A CA 1
ATOM 1207 C C . ALA A 1 158 ? -46.950 -1.315 43.400 1.00 34.88 158 ALA A C 1
ATOM 1209 O O . ALA A 1 158 ? -46.209 -1.079 42.447 1.00 34.88 158 ALA A O 1
ATOM 1210 N N . PRO A 1 159 ? -48.198 -1.758 43.168 1.00 39.59 159 PRO A N 1
ATOM 1211 C CA . PRO A 1 159 ? -48.643 -2.188 41.840 1.00 39.59 159 PRO A CA 1
ATOM 1212 C C . PRO A 1 159 ? -48.915 -1.032 40.853 1.00 39.59 159 PRO A C 1
ATOM 1214 O O . PRO A 1 159 ? -49.584 -1.236 39.843 1.00 39.59 159 PRO A O 1
ATOM 1217 N N . SER A 1 160 ? -48.459 0.195 41.131 1.00 47.56 160 SER A N 1
ATOM 1218 C CA . SER A 1 160 ? -48.852 1.393 40.384 1.00 47.56 160 SER A CA 1
ATOM 1219 C C . SER A 1 160 ? -47.733 2.399 40.145 1.00 47.56 160 SER A C 1
ATOM 1221 O O . SER A 1 160 ? -46.993 2.754 41.062 1.00 47.56 160 SER A O 1
ATOM 1223 N N . TRP A 1 161 ? -47.699 2.944 38.930 1.00 58.22 161 TRP A N 1
ATOM 1224 C CA . TRP A 1 161 ? -46.906 4.116 38.566 1.00 58.22 161 TRP A CA 1
ATOM 1225 C C . TRP A 1 161 ? -47.515 5.406 39.134 1.00 58.22 161 TRP A C 1
ATOM 1227 O O . TRP A 1 161 ? -48.637 5.777 38.784 1.00 58.22 161 TRP A O 1
ATOM 1237 N N . ALA A 1 162 ? -46.751 6.126 39.953 1.00 56.50 162 ALA A N 1
ATOM 1238 C CA . ALA A 1 162 ? -47.049 7.480 40.408 1.00 56.50 162 ALA A CA 1
ATOM 1239 C C . ALA A 1 162 ? -46.343 8.519 39.519 1.00 56.50 162 ALA A C 1
ATOM 1241 O O . ALA A 1 162 ? -45.222 8.298 39.066 1.00 56.50 162 ALA A O 1
ATOM 1242 N N . ARG A 1 163 ? -46.972 9.674 39.272 1.00 64.06 163 ARG A N 1
ATOM 1243 C CA . ARG A 1 163 ? -46.353 10.794 38.540 1.00 64.06 163 ARG A CA 1
ATOM 1244 C C . ARG A 1 163 ? -45.569 11.683 39.504 1.00 64.06 163 ARG A C 1
ATOM 1246 O O . ARG A 1 163 ? -46.116 12.119 40.513 1.00 64.06 163 ARG A O 1
ATOM 1253 N N . VAL A 1 164 ? -44.325 12.002 39.160 1.00 71.62 164 VAL A N 1
ATOM 1254 C CA . VAL A 1 164 ? -43.447 12.889 39.939 1.00 71.62 164 VAL A CA 1
ATOM 1255 C C . VAL A 1 164 ? -43.424 14.283 39.304 1.00 71.62 164 VAL A C 1
ATOM 1257 O O . VAL A 1 164 ? -43.547 14.433 38.086 1.00 71.62 164 VAL A O 1
ATOM 1260 N N . GLY A 1 165 ? -43.316 15.323 40.135 1.00 65.69 165 GLY A N 1
ATOM 1261 C CA . GLY A 1 165 ? -43.242 16.713 39.682 1.00 65.69 165 GLY A CA 1
ATOM 1262 C C . GLY A 1 165 ? -41.973 17.013 38.876 1.00 65.69 165 GLY A C 1
ATOM 1263 O O . GLY A 1 165 ? -40.938 16.377 39.070 1.00 65.69 165 GLY A O 1
ATOM 1264 N N . GLY A 1 166 ? -42.056 18.010 37.991 1.00 78.94 166 GLY A N 1
ATOM 1265 C CA . GLY A 1 166 ? -40.969 18.428 37.100 1.00 78.94 166 GLY A CA 1
ATOM 1266 C C . GLY A 1 166 ? -41.100 17.911 35.661 1.00 78.94 166 GLY A C 1
ATOM 1267 O O . GLY A 1 166 ? -42.103 17.299 35.280 1.00 78.94 166 GLY A O 1
ATOM 1268 N N . LYS A 1 167 ? -40.073 18.200 34.853 1.00 84.81 167 LYS A N 1
ATOM 1269 C CA . LYS A 1 167 ? -39.879 17.662 33.501 1.00 84.81 167 LYS A CA 1
ATOM 1270 C C . LYS A 1 167 ? -38.398 17.402 33.238 1.00 84.81 167 LYS A C 1
ATOM 1272 O O . LYS A 1 167 ? -37.584 18.307 33.413 1.00 84.81 167 LYS A O 1
ATOM 1277 N N . LEU A 1 168 ? -38.075 16.203 32.764 1.00 86.56 168 LEU A N 1
ATOM 1278 C CA . LEU A 1 168 ? -36.723 15.790 32.380 1.00 86.56 168 LEU A CA 1
ATOM 1279 C C . LEU A 1 168 ? -36.755 15.086 31.021 1.00 86.56 168 LEU A C 1
ATOM 1281 O O . LEU A 1 168 ? -37.765 14.499 30.639 1.00 86.56 168 LEU A O 1
ATOM 1285 N N . ARG A 1 169 ? -35.644 15.163 30.287 1.00 88.12 169 ARG A N 1
ATOM 1286 C CA . ARG A 1 169 ? -35.449 14.493 28.994 1.00 88.12 169 ARG A CA 1
ATOM 1287 C C . ARG A 1 169 ? -34.905 13.076 29.186 1.00 88.12 169 ARG A C 1
ATOM 1289 O O . ARG A 1 169 ? -35.304 12.166 28.462 1.00 88.12 169 ARG A O 1
ATOM 1296 N N . GLU A 1 170 ? -33.998 12.953 30.145 1.00 91.50 170 GLU A N 1
ATOM 1297 C CA . GLU A 1 170 ? -33.281 11.766 30.606 1.00 91.50 170 GLU A CA 1
ATOM 1298 C C . GLU A 1 170 ? -33.134 11.904 32.134 1.00 91.50 170 GLU A C 1
ATOM 1300 O O . GLU A 1 170 ? -33.091 13.029 32.654 1.00 91.50 170 GLU A O 1
ATOM 1305 N N . LEU A 1 171 ? -33.163 10.770 32.833 1.00 91.12 171 LEU A N 1
ATOM 1306 C CA . LEU A 1 171 ? -32.823 10.654 34.250 1.00 91.12 171 LEU A CA 1
ATOM 1307 C C . LEU A 1 171 ? -32.108 9.325 34.484 1.00 91.12 171 LEU A C 1
ATOM 1309 O O . LEU A 1 171 ? -32.427 8.340 33.808 1.00 91.12 171 LEU A O 1
ATOM 1313 N N . ASP A 1 172 ? -31.259 9.282 35.505 1.00 85.81 172 ASP A N 1
ATOM 1314 C CA . ASP A 1 172 ? -30.597 8.068 35.976 1.00 85.81 172 ASP A CA 1
ATOM 1315 C C . ASP A 1 172 ? -30.601 7.979 37.514 1.00 85.81 172 ASP A C 1
ATOM 1317 O O . ASP A 1 172 ? -30.778 8.987 38.208 1.00 85.81 172 ASP A O 1
ATOM 1321 N N . VAL A 1 173 ? -30.485 6.766 38.060 1.00 84.44 173 VAL A N 1
ATOM 1322 C CA . VAL A 1 173 ? -30.837 6.452 39.454 1.00 84.44 173 VAL A CA 1
ATOM 1323 C C . VAL A 1 173 ? -29.768 5.582 40.105 1.00 84.44 173 VAL A C 1
ATOM 1325 O O . VAL A 1 173 ? -29.549 4.444 39.702 1.00 84.44 173 VAL A O 1
ATOM 1328 N N . SER A 1 174 ? -29.149 6.086 41.174 1.00 77.88 174 SER A N 1
ATOM 1329 C CA . SER A 1 174 ? -28.103 5.331 41.864 1.00 77.88 174 SER A CA 1
ATOM 1330 C C . SER A 1 174 ? -28.641 4.083 42.595 1.00 77.88 174 SER A C 1
ATOM 1332 O O . SER A 1 174 ? -29.807 4.036 43.002 1.00 77.88 174 SER A O 1
ATOM 1334 N N . PRO A 1 175 ? -27.765 3.115 42.930 1.00 65.75 175 PRO A N 1
ATOM 1335 C CA . PRO A 1 175 ? -28.068 2.024 43.869 1.00 65.75 175 PRO A CA 1
ATOM 1336 C C . PRO A 1 175 ? -28.401 2.477 45.307 1.00 65.75 175 PRO A C 1
ATOM 1338 O O . PRO A 1 175 ? -28.780 1.654 46.139 1.00 65.75 175 PRO A O 1
ATOM 1341 N N . SER A 1 176 ? -28.247 3.773 45.597 1.00 68.75 176 SER A N 1
ATOM 1342 C CA . SER A 1 176 ? -28.643 4.470 46.828 1.00 68.75 176 SER A CA 1
ATOM 1343 C C . SER A 1 176 ? -29.834 5.427 46.620 1.00 68.75 176 SER A C 1
ATOM 1345 O O . SER A 1 176 ? -30.048 6.328 47.429 1.00 68.75 176 SER A O 1
ATOM 1347 N N . ASP A 1 177 ? -30.584 5.250 45.525 1.00 72.00 177 ASP A N 1
ATOM 1348 C CA . ASP A 1 177 ? -31.785 6.006 45.132 1.00 72.00 177 ASP A CA 1
ATOM 1349 C C . ASP A 1 177 ? -31.577 7.524 44.933 1.00 72.00 177 ASP A C 1
ATOM 1351 O O . ASP A 1 177 ? -32.533 8.306 44.886 1.00 72.00 177 ASP A O 1
ATOM 1355 N N . ALA A 1 178 ? -30.328 7.958 44.743 1.00 80.81 178 ALA A N 1
ATOM 1356 C CA . ALA A 1 178 ? -30.001 9.318 44.336 1.00 80.81 178 ALA A CA 1
ATOM 1357 C C . ALA A 1 178 ? -30.316 9.493 42.842 1.00 80.81 178 ALA A C 1
ATOM 1359 O O . ALA A 1 178 ? -29.566 9.039 41.976 1.00 80.81 178 ALA A O 1
ATOM 1360 N N . VAL A 1 179 ? -31.438 10.153 42.545 1.00 88.94 179 VAL A N 1
ATOM 1361 C CA . VAL A 1 179 ? -31.883 10.417 41.169 1.00 88.94 179 VAL A CA 1
ATOM 1362 C C . VAL A 1 179 ? -31.208 11.676 40.629 1.00 88.94 179 VAL A C 1
ATOM 1364 O O . VAL A 1 179 ? -31.362 12.763 41.192 1.00 88.94 179 VAL A O 1
ATOM 1367 N N . TRP A 1 180 ? -30.517 11.539 39.503 1.00 92.38 180 TRP A N 1
ATOM 1368 C CA . TRP A 1 180 ? -29.994 12.637 38.692 1.00 92.38 180 TRP A CA 1
ATOM 1369 C C . TRP A 1 180 ? -30.763 12.726 37.370 1.00 92.38 180 TRP A C 1
ATOM 1371 O O . TRP A 1 180 ? -31.458 11.793 36.978 1.00 92.38 180 TRP A O 1
ATOM 1381 N N . GLY A 1 181 ? -30.659 13.850 36.665 1.00 93.31 181 GLY A N 1
ATOM 1382 C CA . GLY A 1 181 ? -31.169 13.944 35.299 1.00 93.31 181 GLY A CA 1
ATOM 1383 C C . GLY A 1 181 ? -30.941 15.297 34.642 1.00 93.31 181 GLY A C 1
ATOM 1384 O O . GLY A 1 181 ? -30.502 16.266 35.274 1.00 93.31 181 GLY A O 1
ATOM 1385 N N . VAL A 1 182 ? -31.274 15.377 33.354 1.00 94.25 182 VAL A N 1
ATOM 1386 C CA . VAL A 1 182 ? -31.153 16.602 32.549 1.00 94.25 182 VAL A CA 1
ATOM 1387 C C . VAL A 1 182 ? -32.463 16.960 31.855 1.00 94.25 182 VAL A C 1
ATOM 1389 O O . VAL A 1 182 ? -33.201 16.105 31.361 1.00 94.25 182 VAL A O 1
ATOM 1392 N N . ASN A 1 183 ? -32.765 18.256 31.781 1.00 94.31 183 ASN A N 1
ATOM 1393 C CA . ASN A 1 183 ? -33.908 18.744 31.009 1.00 94.31 183 ASN A CA 1
ATOM 1394 C C . ASN A 1 183 ? -33.544 19.014 29.535 1.00 94.31 183 ASN A C 1
ATOM 1396 O O . ASN A 1 183 ? -32.380 18.995 29.131 1.00 94.31 183 ASN A O 1
ATOM 1400 N N . SER A 1 184 ? -34.553 19.303 28.712 1.00 91.06 184 SER A N 1
ATOM 1401 C CA . SER A 1 184 ? -34.387 19.628 27.287 1.00 91.06 184 SER A CA 1
ATOM 1402 C C . SER A 1 184 ? -33.497 20.854 27.015 1.00 91.06 184 SER A C 1
ATOM 1404 O O . SER A 1 184 ? -32.919 20.949 25.936 1.00 91.06 184 SER A O 1
ATOM 1406 N N . GLY A 1 185 ? -33.330 21.751 27.995 1.00 91.31 185 GLY A N 1
ATOM 1407 C CA . GLY A 1 185 ? -32.418 22.900 27.961 1.00 91.31 185 GLY A CA 1
ATOM 1408 C C . GLY A 1 185 ? -30.996 22.612 28.467 1.00 91.31 185 GLY A C 1
ATOM 1409 O O . GLY A 1 185 ? -30.252 23.557 28.744 1.00 91.31 185 GLY A O 1
ATOM 1410 N N . HIS A 1 186 ? -30.618 21.338 28.624 1.00 93.38 186 HIS A N 1
ATOM 1411 C CA . HIS A 1 186 ? -29.321 20.883 29.147 1.00 93.38 186 HIS A CA 1
ATOM 1412 C C . HIS A 1 186 ? -28.999 21.361 30.578 1.00 93.38 186 HIS A C 1
ATOM 1414 O O . HIS A 1 186 ? -27.831 21.418 30.963 1.00 93.38 186 HIS A O 1
ATOM 1420 N N . SER A 1 187 ? -30.009 21.743 31.371 1.00 96.19 187 SER A N 1
ATOM 1421 C CA . SER A 1 187 ? -29.825 22.025 32.802 1.00 96.19 187 SER A CA 1
ATOM 1422 C C . SER A 1 187 ? -29.864 20.726 33.601 1.00 96.19 187 SER A C 1
ATOM 1424 O O . SER A 1 187 ? -30.719 19.877 33.349 1.00 96.19 187 SER A O 1
ATOM 1426 N N . ILE A 1 188 ? -28.939 20.605 34.551 1.00 96.69 188 ILE A N 1
ATOM 1427 C CA . ILE A 1 188 ? -28.713 19.412 35.370 1.00 96.69 188 ILE A CA 1
ATOM 1428 C C . ILE A 1 188 ? -29.504 19.541 36.673 1.00 96.69 188 ILE A C 1
ATOM 1430 O O . ILE A 1 188 ? -29.524 20.618 37.277 1.00 96.69 188 ILE A O 1
ATOM 1434 N N . TYR A 1 189 ? -30.116 18.450 37.124 1.00 94.62 189 TYR A N 1
ATOM 1435 C CA . TYR A 1 189 ? -30.843 18.384 38.387 1.00 94.62 189 TYR A CA 1
ATOM 1436 C C . TYR A 1 189 ? -30.468 17.125 39.170 1.00 94.62 189 TYR A C 1
ATOM 1438 O O . TYR A 1 189 ? -30.215 16.072 38.587 1.00 94.62 189 TYR A O 1
ATOM 1446 N N . ILE A 1 190 ? -30.487 17.249 40.494 1.00 92.94 190 ILE A N 1
ATOM 1447 C CA . ILE A 1 190 ? -30.471 16.139 41.448 1.00 92.94 190 ILE A CA 1
ATOM 1448 C C . ILE A 1 190 ? -31.753 16.195 42.278 1.00 92.94 190 ILE A C 1
ATOM 1450 O O . ILE A 1 190 ? -32.259 17.278 42.586 1.00 92.94 190 ILE A O 1
ATOM 1454 N N . ARG A 1 191 ? -32.293 15.034 42.640 1.00 87.62 191 ARG A N 1
ATOM 1455 C CA . ARG A 1 191 ? -33.463 14.925 43.505 1.00 87.62 191 ARG A CA 1
ATOM 1456 C C . ARG A 1 191 ? -33.045 14.702 44.957 1.00 87.62 191 ARG A C 1
ATOM 1458 O O . ARG A 1 191 ? -32.458 13.671 45.270 1.00 87.62 191 ARG A O 1
ATOM 1465 N N . LEU A 1 192 ? -33.387 15.632 45.847 1.00 80.62 192 LEU A N 1
ATOM 1466 C CA . LEU A 1 192 ? -33.138 15.522 47.287 1.00 80.62 192 LEU A CA 1
ATOM 1467 C C . LEU A 1 192 ? -34.471 15.426 48.036 1.00 80.62 192 LEU A C 1
ATOM 1469 O O . LEU A 1 192 ? -35.301 16.331 47.973 1.00 80.62 192 LEU A O 1
ATOM 1473 N N . GLY A 1 193 ? -34.698 14.309 48.733 1.00 74.44 193 GLY A N 1
ATOM 1474 C CA . GLY A 1 193 ? -35.940 14.053 49.470 1.00 74.44 193 GLY A CA 1
ATOM 1475 C C . GLY A 1 193 ? -37.168 13.996 48.554 1.00 74.44 193 GLY A C 1
ATOM 1476 O O . GLY A 1 193 ? -37.480 12.947 47.976 1.00 74.44 193 GLY A O 1
ATOM 1477 N N . LYS A 1 194 ? -37.882 15.122 48.423 1.00 70.75 194 LYS A N 1
ATOM 1478 C CA . LYS A 1 194 ? -39.033 15.272 47.516 1.00 70.75 194 LYS A CA 1
ATOM 1479 C C . LYS A 1 194 ? -38.761 16.150 46.291 1.00 70.75 194 LYS A C 1
ATOM 1481 O O . LYS A 1 194 ? -39.454 15.969 45.287 1.00 70.75 194 LYS A O 1
ATOM 1486 N N . ASP A 1 195 ? -37.738 16.998 46.340 1.00 81.06 195 ASP A N 1
ATOM 1487 C CA . ASP A 1 195 ? -37.589 18.171 45.477 1.00 81.06 195 ASP A CA 1
ATOM 1488 C C . ASP A 1 195 ? -36.401 18.066 44.511 1.00 81.06 195 ASP A C 1
ATOM 1490 O O . ASP A 1 195 ? -35.476 17.277 44.707 1.00 81.06 195 ASP A O 1
ATOM 1494 N N . TRP A 1 196 ? -36.428 18.871 43.446 1.00 89.44 196 TRP A N 1
ATOM 1495 C CA . TRP A 1 196 ? -35.372 18.928 42.431 1.00 89.44 196 TRP A CA 1
ATOM 1496 C C . TRP A 1 196 ? -34.463 20.138 42.652 1.00 89.44 196 TRP A C 1
ATOM 1498 O O . TRP A 1 196 ? -34.842 21.271 42.347 1.00 89.44 196 TRP A O 1
ATOM 1508 N N . GLN A 1 197 ? -33.236 19.903 43.112 1.00 92.19 197 GLN A N 1
ATOM 1509 C CA . GLN A 1 197 ? -32.202 20.932 43.172 1.00 92.19 197 GLN A CA 1
ATOM 1510 C C . GLN A 1 197 ? -31.476 21.019 41.824 1.00 92.19 197 GLN A C 1
ATOM 1512 O O . GLN A 1 197 ? -31.087 20.008 41.238 1.00 92.19 197 GLN A O 1
ATOM 1517 N N . LYS A 1 198 ? -31.270 22.239 41.322 1.00 93.44 198 LYS A N 1
ATOM 1518 C CA . LYS A 1 198 ? -30.486 22.481 40.105 1.00 93.44 198 LYS A CA 1
ATOM 1519 C C . LYS A 1 198 ? -28.989 22.437 40.421 1.00 93.44 198 LYS A C 1
ATOM 1521 O O . LYS A 1 198 ? -28.533 23.146 41.314 1.00 93.44 198 LYS A O 1
ATOM 1526 N N . VAL A 1 199 ? -28.227 21.669 39.647 1.00 94.56 199 VAL A N 1
ATOM 1527 C CA . VAL A 1 199 ? -26.760 21.588 39.747 1.00 94.56 199 VAL A CA 1
ATOM 1528 C C . VAL A 1 199 ? -26.123 22.501 38.692 1.00 94.56 199 VAL A C 1
ATOM 1530 O O . VAL A 1 199 ? -26.662 22.690 37.598 1.00 94.56 199 VAL A O 1
ATOM 1533 N N . THR A 1 200 ? -24.983 23.111 39.019 1.00 92.56 200 THR A N 1
ATOM 1534 C CA . THR A 1 200 ? -24.236 23.986 38.102 1.00 92.56 200 THR A CA 1
ATOM 1535 C C . THR A 1 200 ? -23.612 23.198 36.944 1.00 92.56 200 THR A C 1
ATOM 1537 O O . THR A 1 200 ? -23.288 22.021 37.079 1.00 92.56 200 THR A O 1
ATOM 1540 N N . GLY A 1 201 ? -23.442 23.849 35.788 1.00 93.06 201 GLY A N 1
ATOM 1541 C CA . GLY A 1 201 ? -22.969 23.225 34.543 1.00 93.06 201 GLY A CA 1
ATOM 1542 C C . GLY A 1 201 ? -24.078 23.015 33.502 1.00 93.06 201 GLY A C 1
ATOM 1543 O O . GLY A 1 201 ? -25.209 23.470 33.681 1.00 93.06 201 GLY A O 1
ATOM 1544 N N . LYS A 1 202 ? -23.739 22.360 32.380 1.00 95.94 202 LYS A N 1
ATOM 1545 C CA . LYS A 1 202 ? -24.694 21.942 31.336 1.00 95.94 202 LYS A CA 1
ATOM 1546 C C . LYS A 1 202 ? -24.293 20.599 30.722 1.00 95.94 202 LYS A C 1
ATOM 1548 O O . LYS A 1 202 ? -23.207 20.492 30.153 1.00 95.94 202 LYS A O 1
ATOM 1553 N N . LEU A 1 203 ? -25.189 19.614 30.774 1.00 96.56 203 LEU A N 1
ATOM 1554 C CA . LEU A 1 203 ? -25.005 18.265 30.221 1.00 96.56 203 LEU A CA 1
ATOM 1555 C C . LEU A 1 203 ? -26.189 17.892 29.318 1.00 96.56 203 LEU A C 1
ATOM 1557 O O . LEU A 1 203 ? -27.295 18.397 29.501 1.00 96.56 203 LEU A O 1
ATOM 1561 N N . LYS A 1 204 ? -25.953 17.022 28.330 1.00 94.81 204 LYS A N 1
ATOM 1562 C CA . LYS A 1 204 ? -27.004 16.437 27.474 1.00 94.81 204 LYS A CA 1
ATOM 1563 C C . LYS A 1 204 ? -27.400 15.016 27.879 1.00 94.81 204 LYS A C 1
ATOM 1565 O O . LYS A 1 204 ? -28.419 14.534 27.399 1.00 94.81 204 LYS A O 1
ATOM 1570 N N . HIS A 1 205 ? -26.549 14.380 28.682 1.00 94.88 205 HIS A N 1
ATOM 1571 C CA . HIS A 1 205 ? -26.709 13.050 29.249 1.00 94.88 205 HIS A CA 1
ATOM 1572 C C . HIS A 1 205 ? -25.923 13.000 30.568 1.00 94.88 205 HIS A C 1
ATOM 1574 O O . HIS A 1 205 ? -24.777 13.469 30.600 1.00 94.88 205 HIS A O 1
ATOM 1580 N N . VAL A 1 206 ? -26.514 12.460 31.628 1.00 95.38 206 VAL A N 1
ATOM 1581 C CA . VAL A 1 206 ? -25.896 12.177 32.932 1.00 95.38 206 VAL A CA 1
ATOM 1582 C C . VAL A 1 206 ? -26.115 10.699 33.277 1.00 95.38 206 VAL A C 1
ATOM 1584 O O . VAL A 1 206 ? -27.050 10.077 32.788 1.00 95.38 206 VAL A O 1
ATOM 1587 N N . SER A 1 207 ? -25.230 10.114 34.079 1.00 93.62 207 SER A N 1
ATOM 1588 C CA . SER A 1 207 ? -25.423 8.783 34.657 1.00 93.62 207 SER A CA 1
ATOM 1589 C C . SER A 1 207 ? -24.819 8.717 36.058 1.00 93.62 207 SER A C 1
ATOM 1591 O O . SER A 1 207 ? -23.838 9.410 36.354 1.00 93.62 207 SER A O 1
ATOM 1593 N N . VAL A 1 208 ? -25.420 7.922 36.940 1.00 90.12 208 VAL A N 1
ATOM 1594 C CA . VAL A 1 208 ? -25.052 7.831 38.352 1.00 90.12 208 VAL A CA 1
ATOM 1595 C C . VAL A 1 208 ? -25.146 6.399 38.869 1.00 90.12 208 VAL A C 1
ATOM 1597 O O . VAL A 1 208 ? -26.204 5.783 38.894 1.00 90.12 208 VAL A O 1
ATOM 1600 N N . GLY A 1 209 ? -24.042 5.917 39.428 1.00 86.38 209 GLY A N 1
ATOM 1601 C CA . GLY A 1 209 ? -24.015 4.639 40.124 1.00 86.38 209 GLY A CA 1
ATOM 1602 C C . GLY A 1 209 ? -22.809 4.514 41.036 1.00 86.38 209 GLY A C 1
ATOM 1603 O O . GLY A 1 209 ? -22.274 5.511 41.526 1.00 86.38 209 GLY A O 1
ATOM 1604 N N . ASN A 1 210 ? -22.374 3.282 41.289 1.00 86.38 210 ASN A N 1
ATOM 1605 C CA . ASN A 1 210 ? -21.318 3.018 42.270 1.00 86.38 210 ASN A CA 1
ATOM 1606 C C . ASN A 1 210 ? -19.920 3.446 41.783 1.00 86.38 210 ASN A C 1
ATOM 1608 O O . ASN A 1 210 ? -18.994 3.508 42.587 1.00 86.38 210 ASN A O 1
ATOM 1612 N N . SER A 1 211 ? -19.773 3.797 40.502 1.00 87.69 211 SER A N 1
ATOM 1613 C CA . SER A 1 211 ? -18.589 4.481 39.958 1.00 87.69 211 SER A CA 1
ATOM 1614 C C . SER A 1 211 ? -18.685 6.019 39.980 1.00 87.69 211 SER A C 1
ATOM 1616 O O . SER A 1 211 ? -17.876 6.702 39.350 1.00 87.69 211 SER A O 1
ATOM 1618 N N . GLY A 1 212 ? -19.653 6.585 40.711 1.00 91.06 212 GLY A N 1
ATOM 1619 C CA . GLY A 1 212 ? -19.863 8.027 40.873 1.00 91.06 212 GLY A CA 1
ATOM 1620 C C . GLY A 1 212 ? -20.861 8.620 39.873 1.00 91.06 212 GLY A C 1
ATOM 1621 O O . GLY A 1 212 ? -21.585 7.895 39.188 1.00 91.06 212 GLY A O 1
ATOM 1622 N N . VAL A 1 213 ? -20.905 9.954 39.790 1.00 94.56 213 VAL A N 1
ATOM 1623 C CA . VAL A 1 213 ? -21.754 10.685 38.832 1.00 94.56 213 VAL A CA 1
ATOM 1624 C C . VAL A 1 213 ? -20.901 11.144 37.650 1.00 94.56 213 VAL A C 1
ATOM 1626 O O . VAL A 1 213 ? -19.922 11.878 37.814 1.00 94.56 213 VAL A O 1
ATOM 1629 N N . TRP A 1 214 ? -21.313 10.744 36.453 1.00 96.81 214 TRP A N 1
ATOM 1630 C CA . TRP A 1 214 ? -20.661 11.034 35.180 1.00 96.81 214 TRP A CA 1
ATOM 1631 C C . TRP A 1 214 ? -21.632 11.729 34.227 1.00 96.81 214 TRP A C 1
ATOM 1633 O O . TRP A 1 214 ? -22.848 11.653 34.385 1.00 96.81 214 TRP A O 1
ATOM 1643 N N . GLY A 1 215 ? -21.121 12.390 33.193 1.00 96.56 215 GLY A N 1
ATOM 1644 C CA . GLY A 1 215 ? -21.979 12.921 32.140 1.00 96.56 215 GLY A CA 1
ATOM 1645 C C . GLY A 1 215 ? -21.222 13.483 30.951 1.00 96.56 215 GLY A C 1
ATOM 1646 O O . GLY A 1 215 ? -20.002 13.647 30.983 1.00 96.56 215 GLY A O 1
ATOM 1647 N N . VAL A 1 216 ? -21.961 13.796 29.887 1.00 97.19 216 VAL A N 1
ATOM 1648 C CA . VAL A 1 216 ? -21.417 14.394 28.659 1.00 97.19 216 VAL A CA 1
ATOM 1649 C C . VAL A 1 216 ? -22.206 15.628 28.233 1.00 97.19 216 VAL A C 1
ATOM 1651 O O . VAL A 1 216 ? -23.427 15.705 28.392 1.00 97.19 216 VAL A O 1
ATOM 1654 N N . ASN A 1 217 ? -21.511 16.629 27.688 1.00 96.88 217 ASN A N 1
ATOM 1655 C CA . ASN A 1 217 ? -22.127 17.879 27.233 1.00 96.88 217 ASN A CA 1
ATOM 1656 C C . ASN A 1 217 ? -22.463 17.870 25.726 1.00 96.88 217 ASN A C 1
ATOM 1658 O O . ASN A 1 217 ? -22.249 16.886 25.018 1.00 96.88 217 ASN A O 1
ATOM 1662 N N . ARG A 1 218 ? -23.006 18.983 25.209 1.00 94.81 218 ARG A N 1
ATOM 1663 C CA . ARG A 1 218 ? -23.418 19.106 23.793 1.00 94.81 218 ARG A CA 1
ATOM 1664 C C . ARG A 1 218 ? -22.288 18.912 22.764 1.00 94.81 218 ARG A C 1
ATOM 1666 O O . ARG A 1 218 ? -22.585 18.733 21.591 1.00 94.81 218 ARG A O 1
ATOM 1673 N N . PHE A 1 219 ? -21.031 18.982 23.199 1.00 93.06 219 PHE A N 1
ATOM 1674 C CA . PHE A 1 219 ? -19.816 18.828 22.395 1.00 93.06 219 PHE A CA 1
ATOM 1675 C C . PHE A 1 219 ? -19.121 17.472 22.630 1.00 93.06 219 PHE A C 1
ATOM 1677 O O . PHE A 1 219 ? -17.920 17.362 22.410 1.00 93.06 219 PHE A O 1
ATOM 1684 N N . ASP A 1 220 ? -19.842 16.476 23.156 1.00 95.25 220 ASP A N 1
ATOM 1685 C CA . ASP A 1 220 ? -19.335 15.139 23.511 1.00 95.25 220 ASP A CA 1
ATOM 1686 C C . ASP A 1 220 ? -18.222 15.129 24.591 1.00 95.25 220 ASP A C 1
ATOM 1688 O O . ASP A 1 220 ? -17.662 14.080 24.897 1.00 95.25 220 ASP A O 1
ATOM 1692 N N . ARG A 1 221 ? -17.912 16.270 25.229 1.00 97.00 221 ARG A N 1
ATOM 1693 C CA . ARG A 1 221 ? -16.917 16.348 26.319 1.00 97.00 221 ARG A CA 1
ATOM 1694 C C . ARG A 1 221 ? -17.445 15.685 27.590 1.00 97.00 221 ARG A C 1
ATOM 1696 O O . ARG A 1 221 ? -18.590 15.936 27.973 1.00 97.00 221 ARG A O 1
ATOM 1703 N N . ILE A 1 222 ? -16.588 14.896 28.236 1.00 97.88 222 ILE A N 1
ATOM 1704 C CA . ILE A 1 222 ? -16.897 14.039 29.388 1.00 97.88 222 ILE A CA 1
ATOM 1705 C C . ILE A 1 222 ? -16.581 14.765 30.701 1.00 97.88 222 ILE A C 1
ATOM 1707 O O . ILE A 1 222 ? -15.545 15.418 30.811 1.00 97.88 222 ILE A O 1
ATOM 1711 N N . TYR A 1 223 ? -17.436 14.615 31.711 1.00 97.62 223 TYR A N 1
ATOM 1712 C CA . TYR A 1 223 ? -17.248 15.193 33.042 1.00 97.62 223 TYR A CA 1
ATOM 1713 C C . TYR A 1 223 ? -17.529 14.170 34.147 1.00 97.62 223 TYR A C 1
ATOM 1715 O O . TYR A 1 223 ? -18.427 13.338 34.020 1.00 97.62 223 TYR A O 1
ATOM 1723 N N . PHE A 1 224 ? -16.784 14.288 35.246 1.00 97.00 224 PHE A N 1
ATOM 1724 C CA . PHE A 1 224 ? -16.989 13.572 36.507 1.00 97.00 224 PHE A CA 1
ATOM 1725 C C . PHE A 1 224 ? -17.355 14.569 37.614 1.00 97.00 224 PHE A C 1
ATOM 1727 O O . PHE A 1 224 ? -16.790 15.668 37.661 1.00 97.00 224 PHE A O 1
ATOM 1734 N N . ARG A 1 225 ? -18.287 14.212 38.504 1.00 95.81 225 ARG A N 1
ATOM 1735 C CA . ARG A 1 225 ? -18.675 15.045 39.652 1.00 95.81 225 ARG A CA 1
ATOM 1736 C C . ARG A 1 225 ? -17.811 14.714 40.866 1.00 95.81 225 ARG A C 1
ATOM 1738 O O . ARG A 1 225 ? -17.859 13.603 41.384 1.00 95.81 225 ARG A O 1
ATOM 1745 N N . GLU A 1 226 ? -17.063 15.690 41.360 1.00 93.12 226 GLU A N 1
ATOM 1746 C CA . GLU A 1 226 ? -16.255 15.518 42.571 1.00 93.12 226 GLU A CA 1
ATOM 1747 C C . GLU A 1 226 ? -17.048 15.822 43.847 1.00 93.12 226 GLU A C 1
ATOM 1749 O O . GLU A 1 226 ? -18.103 16.457 43.806 1.00 93.12 226 GLU A O 1
ATOM 1754 N N . GLY A 1 227 ? -16.546 15.352 44.992 1.00 89.81 227 GLY A N 1
ATOM 1755 C CA . GLY A 1 227 ? -17.122 15.628 46.313 1.00 89.81 227 GLY A CA 1
ATOM 1756 C C . GLY A 1 227 ? -18.503 15.017 46.575 1.00 89.81 227 GLY A C 1
ATOM 1757 O O . GLY A 1 227 ? -19.152 15.428 47.534 1.00 89.81 227 GLY A O 1
ATOM 1758 N N . VAL A 1 228 ? -18.970 14.087 45.730 1.00 89.25 228 VAL A N 1
ATOM 1759 C CA . VAL A 1 228 ? -20.226 13.350 45.940 1.00 89.25 228 VAL A CA 1
ATOM 1760 C C . VAL A 1 228 ? -20.029 12.353 47.080 1.00 89.25 228 VAL A C 1
ATOM 1762 O O . VAL A 1 228 ? -19.209 11.443 46.980 1.00 89.25 228 VAL A O 1
ATOM 1765 N N . THR A 1 229 ? -20.784 12.519 48.162 1.00 85.06 229 THR A N 1
ATOM 1766 C CA . THR A 1 229 ? -20.762 11.638 49.341 1.00 85.06 229 THR A CA 1
ATOM 1767 C C . THR A 1 229 ? -22.187 11.372 49.829 1.00 85.06 229 THR A C 1
ATOM 1769 O O . THR A 1 229 ? -23.135 12.017 49.387 1.00 85.06 229 THR A O 1
ATOM 1772 N N . THR A 1 230 ? -22.357 10.464 50.792 1.00 78.88 230 THR A N 1
ATOM 1773 C CA . THR A 1 230 ? -23.645 10.255 51.481 1.00 78.88 230 THR A CA 1
ATOM 1774 C C . THR A 1 230 ? -24.151 11.506 52.211 1.00 78.88 230 THR A C 1
ATOM 1776 O O . THR A 1 230 ? -25.359 11.676 52.345 1.00 78.88 230 THR A O 1
ATOM 1779 N N . SER A 1 231 ? -23.252 12.399 52.643 1.00 83.12 231 SER A N 1
ATOM 1780 C CA . SER A 1 231 ? -23.577 13.696 53.255 1.00 83.12 231 SER A CA 1
ATOM 1781 C C . SER A 1 231 ? -23.711 14.851 52.250 1.00 83.12 231 SER A C 1
ATOM 1783 O O . SER A 1 231 ? -24.360 15.848 52.556 1.00 83.12 231 SER A O 1
ATOM 1785 N N . ASN A 1 232 ? -23.143 14.726 51.046 1.00 88.19 232 ASN A N 1
ATOM 1786 C CA . ASN A 1 232 ? -23.249 15.695 49.956 1.00 88.19 232 ASN A CA 1
ATOM 1787 C C . ASN A 1 232 ? -23.552 14.988 48.625 1.00 88.19 232 ASN A C 1
ATOM 1789 O O . ASN A 1 232 ? -22.686 14.840 47.760 1.00 88.19 232 ASN A O 1
ATOM 1793 N N . LEU A 1 233 ? -24.807 14.575 48.440 1.00 85.75 233 LEU A N 1
ATOM 1794 C CA . LEU A 1 233 ? -25.243 13.877 47.226 1.00 85.75 233 LEU A CA 1
ATOM 1795 C C . LEU A 1 233 ? -25.088 14.732 45.952 1.00 85.75 233 LEU A C 1
ATOM 1797 O O . LEU A 1 233 ? -24.919 14.185 44.867 1.00 85.75 233 LEU A O 1
ATOM 1801 N N . ALA A 1 234 ? -25.111 16.066 46.071 1.00 86.75 234 ALA A N 1
ATOM 1802 C CA . ALA A 1 234 ? -24.969 16.995 44.947 1.00 86.75 234 ALA A CA 1
ATOM 1803 C C . ALA A 1 234 ? -23.511 17.193 44.482 1.00 86.75 234 ALA A C 1
ATOM 1805 O O . ALA A 1 234 ? -23.282 17.739 43.397 1.00 86.75 234 ALA A O 1
ATOM 1806 N N . GLY A 1 235 ? -22.518 16.774 45.273 1.00 91.19 235 GLY A N 1
ATOM 1807 C CA . GLY A 1 235 ? -21.096 17.002 45.007 1.00 91.19 235 GLY A CA 1
ATOM 1808 C C . GLY A 1 235 ? -20.678 18.478 45.018 1.00 91.19 235 GLY A C 1
ATOM 1809 O O . GLY A 1 235 ? -21.475 19.373 45.293 1.00 91.19 235 GLY A O 1
ATOM 1810 N N . THR A 1 236 ? -19.416 18.755 44.692 1.00 92.00 236 THR A N 1
ATOM 1811 C CA . THR A 1 236 ? -18.822 20.104 44.695 1.00 92.00 236 THR A CA 1
ATOM 1812 C C . THR A 1 236 ? -18.659 20.658 43.277 1.00 92.00 236 THR A C 1
ATOM 1814 O O . THR A 1 236 ? -19.390 21.569 42.879 1.00 92.00 236 THR A O 1
ATOM 1817 N N . THR A 1 237 ? -17.761 20.080 42.475 1.00 94.62 237 THR A N 1
ATOM 1818 C CA . THR A 1 237 ? -17.376 20.583 41.143 1.00 94.62 237 THR A CA 1
ATOM 1819 C C . THR A 1 237 ? -17.485 19.523 40.038 1.00 94.62 237 THR A C 1
ATOM 1821 O O . THR A 1 237 ? -17.718 18.345 40.305 1.00 94.62 237 THR A O 1
ATOM 1824 N N . TRP A 1 238 ? -17.368 19.957 38.781 1.00 96.56 238 TRP A N 1
ATOM 1825 C CA . TRP A 1 238 ? -17.282 19.092 37.602 1.00 96.56 238 TRP A CA 1
ATOM 1826 C C . TRP A 1 238 ? -15.866 19.122 37.033 1.00 96.56 238 TRP A C 1
ATOM 1828 O O . TRP A 1 238 ? -15.429 20.147 36.509 1.00 96.56 238 TRP A O 1
ATOM 1838 N N . THR A 1 239 ? -15.187 17.982 37.065 1.00 96.25 239 THR A N 1
ATOM 1839 C CA . THR A 1 239 ? -13.853 17.820 36.483 1.00 96.25 239 THR A CA 1
ATOM 1840 C C . THR A 1 239 ? -13.974 17.279 35.065 1.00 96.25 239 THR A C 1
ATOM 1842 O O . THR A 1 239 ? -14.654 16.278 34.831 1.00 96.25 239 THR A O 1
ATOM 1845 N N . LEU A 1 240 ? -13.330 17.952 34.109 1.00 95.69 240 LEU A N 1
ATOM 1846 C CA . LEU A 1 240 ? -13.244 17.506 32.717 1.00 95.69 240 LEU A CA 1
ATOM 1847 C C . LEU A 1 240 ? -12.398 16.227 32.639 1.00 95.69 240 LEU A C 1
ATOM 1849 O O . LEU A 1 240 ? -11.281 16.189 33.149 1.00 95.69 240 LEU A O 1
ATOM 1853 N N . ILE A 1 241 ? -12.915 15.202 31.965 1.00 96.88 241 ILE A N 1
ATOM 1854 C CA . ILE A 1 241 ? -12.214 13.938 31.727 1.00 96.88 241 ILE A CA 1
ATOM 1855 C C . ILE A 1 241 ? -11.840 13.838 30.245 1.00 96.88 241 ILE A C 1
ATOM 1857 O O . ILE A 1 241 ? -12.617 14.206 29.364 1.00 96.88 241 ILE A O 1
ATOM 1861 N N . SER A 1 242 ? -10.636 13.336 29.966 1.00 87.12 242 SER A N 1
ATOM 1862 C CA . SER A 1 242 ? -10.127 13.138 28.607 1.00 87.12 242 SER A CA 1
ATOM 1863 C C . SER A 1 242 ? -10.971 12.134 27.809 1.00 87.12 242 SER A C 1
ATOM 1865 O O . SER A 1 242 ? -11.420 11.118 28.343 1.00 87.12 242 SER A O 1
ATOM 1867 N N . GLY A 1 243 ? -11.161 12.414 26.515 1.00 90.31 243 GLY A N 1
ATOM 1868 C CA . GLY A 1 243 ? -11.996 11.636 25.592 1.00 90.31 243 GLY A CA 1
ATOM 1869 C C . GLY A 1 243 ? -13.244 12.392 25.115 1.00 90.31 243 GLY A C 1
ATOM 1870 O O . GLY A 1 243 ? -13.548 13.484 25.595 1.00 90.31 243 GLY A O 1
ATOM 1871 N N . LEU A 1 244 ? -13.965 11.802 24.155 1.00 94.12 244 LEU A N 1
ATOM 1872 C CA . LEU A 1 244 ? -15.227 12.325 23.619 1.00 94.12 244 LEU A CA 1
ATOM 1873 C C . LEU A 1 244 ? -16.264 11.198 23.509 1.00 94.12 244 LEU A C 1
ATOM 1875 O O . LEU A 1 244 ? -16.042 10.223 22.792 1.00 94.12 244 LEU A O 1
ATOM 1879 N N . LEU A 1 245 ? -17.400 11.340 24.195 1.00 96.25 245 LEU A N 1
ATOM 1880 C CA . LEU A 1 245 ? -18.493 10.363 24.234 1.00 96.25 245 LEU A CA 1
ATOM 1881 C C . LEU A 1 245 ? -19.849 11.061 24.038 1.00 96.25 245 LEU A C 1
ATOM 1883 O O . LEU A 1 245 ? -20.092 12.142 24.570 1.00 96.25 245 LEU A O 1
ATOM 1887 N N . LYS A 1 246 ? -20.764 10.435 23.287 1.00 95.25 246 LYS A N 1
ATOM 1888 C CA . LYS A 1 246 ? -22.133 10.944 23.089 1.00 95.25 246 LYS A CA 1
ATOM 1889 C C . LYS A 1 246 ? -23.113 10.481 24.166 1.00 95.25 246 LYS A C 1
ATOM 1891 O O . LYS A 1 246 ? -24.135 11.144 24.341 1.00 95.25 246 LYS A O 1
ATOM 1896 N N . GLN A 1 247 ? -22.793 9.377 24.839 1.00 96.19 247 GLN A N 1
ATOM 1897 C CA . GLN A 1 247 ? -23.517 8.763 25.951 1.00 96.19 247 GLN A CA 1
ATOM 1898 C C . GLN A 1 247 ? -22.500 8.009 26.828 1.00 96.19 247 GLN A C 1
ATOM 1900 O O . GLN A 1 247 ? -21.495 7.507 26.315 1.00 96.19 247 GLN A O 1
ATOM 1905 N N . ILE A 1 248 ? -22.736 7.994 28.140 1.00 96.38 248 ILE A N 1
ATOM 1906 C CA . ILE A 1 248 ? -21.859 7.421 29.170 1.00 96.38 248 ILE A CA 1
ATOM 1907 C C . ILE A 1 248 ? -22.722 6.789 30.269 1.00 96.38 248 ILE A C 1
ATOM 1909 O O . ILE A 1 248 ? -23.796 7.304 30.575 1.00 96.38 248 ILE A O 1
ATOM 1913 N N . ASP A 1 249 ? -22.246 5.692 30.838 1.00 94.62 249 ASP A N 1
ATOM 1914 C CA . ASP A 1 249 ? -22.907 4.867 31.844 1.00 94.62 249 ASP A CA 1
ATOM 1915 C C . ASP A 1 249 ? -21.971 4.656 33.043 1.00 94.62 249 ASP A C 1
ATOM 1917 O O . ASP A 1 249 ? -20.789 4.343 32.868 1.00 94.62 249 ASP A O 1
ATOM 1921 N N . SER A 1 250 ? -22.501 4.849 34.251 1.00 92.00 250 SER A N 1
ATOM 1922 C CA . SER A 1 250 ? -21.800 4.697 35.527 1.00 92.00 250 SER A CA 1
ATOM 1923 C C . SER A 1 250 ? -22.332 3.480 36.284 1.00 92.00 250 SER A C 1
ATOM 1925 O O . SER A 1 250 ? -23.059 3.610 37.265 1.00 92.00 250 SER A O 1
ATOM 1927 N N . GLY A 1 251 ? -21.981 2.288 35.804 1.00 86.25 251 GLY A N 1
ATOM 1928 C CA . GLY A 1 251 ? -22.419 1.013 36.370 1.00 86.25 251 GLY A CA 1
ATOM 1929 C C . GLY A 1 251 ? -21.844 0.664 37.764 1.00 86.25 251 GLY A C 1
ATOM 1930 O O . GLY A 1 251 ? -21.581 1.534 38.608 1.00 86.25 251 GLY A O 1
ATOM 1931 N N . PRO A 1 252 ? -21.657 -0.642 38.059 1.00 84.81 252 PRO A N 1
ATOM 1932 C CA . PRO A 1 252 ? -21.087 -1.116 39.322 1.00 84.81 252 PRO A CA 1
ATOM 1933 C C . PRO A 1 252 ? -19.711 -0.509 39.630 1.00 84.81 252 PRO A C 1
ATOM 1935 O O . PRO A 1 252 ? -19.025 -0.019 38.737 1.00 84.81 252 PRO A O 1
ATOM 1938 N N . ALA A 1 253 ? -19.281 -0.566 40.894 1.00 85.31 253 ALA A N 1
ATOM 1939 C CA . ALA A 1 253 ? -18.035 0.056 41.349 1.00 85.31 253 ALA A CA 1
ATOM 1940 C C . ALA A 1 253 ? -16.826 -0.375 40.496 1.00 85.31 253 ALA A C 1
ATOM 1942 O O . ALA A 1 253 ? -16.542 -1.564 40.371 1.00 85.31 253 ALA A O 1
ATOM 1943 N N . GLY A 1 254 ? -16.121 0.596 39.911 1.00 86.12 254 GLY A N 1
ATOM 1944 C CA . GLY A 1 254 ? -14.981 0.362 39.018 1.00 86.12 254 GLY A CA 1
ATOM 1945 C C . GLY A 1 254 ? -15.343 0.172 37.538 1.00 86.12 254 GLY A C 1
ATOM 1946 O O . GLY A 1 254 ? -14.443 0.103 36.704 1.00 86.12 254 GLY A O 1
ATOM 1947 N N . ILE A 1 255 ? -16.632 0.116 37.194 1.00 90.31 255 ILE A N 1
ATOM 1948 C CA . ILE A 1 255 ? -17.147 -0.050 35.832 1.00 90.31 255 ILE A CA 1
ATOM 1949 C C . ILE A 1 255 ? -17.820 1.254 35.385 1.00 90.31 255 ILE A C 1
ATOM 1951 O O . ILE A 1 255 ? -18.838 1.662 35.936 1.00 90.31 255 ILE A O 1
ATOM 1955 N N . VAL A 1 256 ? -17.254 1.885 34.355 1.00 94.62 256 VAL A N 1
ATOM 1956 C CA . VAL A 1 256 ? -17.854 3.008 33.612 1.00 94.62 256 VAL A CA 1
ATOM 1957 C C . VAL A 1 256 ? -17.650 2.723 32.132 1.00 94.62 256 VAL A C 1
ATOM 1959 O O . VAL A 1 256 ? -16.544 2.363 31.719 1.00 94.62 256 VAL A O 1
ATOM 1962 N N . TRP A 1 257 ? -18.695 2.875 31.328 1.00 95.75 257 TRP A N 1
ATOM 1963 C CA . TRP A 1 257 ? -18.669 2.622 29.886 1.00 95.75 257 TRP A CA 1
ATOM 1964 C C . TRP A 1 257 ? -19.254 3.798 29.115 1.00 95.75 257 TRP A C 1
ATOM 1966 O O . TRP A 1 257 ? -19.929 4.656 29.668 1.00 95.75 257 TRP A O 1
ATOM 1976 N N . GLY A 1 258 ? -19.020 3.849 27.810 1.00 96.12 258 GLY A N 1
ATOM 1977 C CA . GLY A 1 258 ? -19.721 4.792 26.953 1.00 96.12 258 GLY A CA 1
ATOM 1978 C C . GLY A 1 258 ? -19.431 4.588 25.480 1.00 96.12 258 GLY A C 1
ATOM 1979 O O . GLY A 1 258 ? -18.652 3.718 25.081 1.00 96.12 258 GLY A O 1
ATOM 1980 N N . VAL A 1 259 ? -20.083 5.412 24.666 1.00 95.94 259 VAL A N 1
ATOM 1981 C CA . VAL A 1 259 ? -20.002 5.343 23.205 1.00 95.94 259 VAL A CA 1
ATOM 1982 C C . VAL A 1 259 ? -19.739 6.718 22.598 1.00 95.94 259 VAL A C 1
ATOM 1984 O O . VAL A 1 259 ? -20.277 7.722 23.068 1.00 95.94 259 VAL A O 1
ATOM 1987 N N . ASN A 1 260 ? -18.915 6.795 21.552 1.00 93.88 260 ASN A N 1
ATOM 1988 C CA . ASN A 1 260 ? -18.601 8.053 20.867 1.00 93.88 260 ASN A CA 1
ATOM 1989 C C . ASN A 1 260 ? -19.601 8.382 19.741 1.00 93.88 260 ASN A C 1
ATOM 1991 O O . ASN A 1 260 ? -20.553 7.647 19.460 1.00 93.88 260 ASN A O 1
ATOM 1995 N N . ARG A 1 261 ? -19.387 9.516 19.063 1.00 90.06 261 ARG A N 1
ATOM 1996 C CA . ARG A 1 261 ? -20.238 9.949 17.947 1.00 90.06 261 ARG A CA 1
ATOM 1997 C C . ARG A 1 261 ? -20.308 8.922 16.806 1.00 90.06 261 ARG A C 1
ATOM 1999 O O . ARG A 1 261 ? -21.404 8.704 16.298 1.00 90.06 261 ARG A O 1
ATOM 2006 N N . ALA A 1 262 ? -19.200 8.242 16.506 1.00 80.12 262 ALA A N 1
ATOM 2007 C CA . ALA A 1 262 ? -19.040 7.215 15.470 1.00 80.12 262 ALA A CA 1
ATOM 2008 C C . ALA A 1 262 ? -19.406 5.778 15.919 1.00 80.12 262 ALA A C 1
ATOM 2010 O O . ALA A 1 262 ? -18.983 4.813 15.281 1.00 80.12 262 ALA A O 1
ATOM 2011 N N . ASP A 1 263 ? -20.171 5.628 17.009 1.00 89.38 263 ASP A N 1
ATOM 2012 C CA . ASP A 1 263 ? -20.595 4.346 17.602 1.00 89.38 263 ASP A CA 1
ATOM 2013 C C . ASP A 1 263 ? -19.445 3.460 18.128 1.00 89.38 263 ASP A C 1
ATOM 2015 O O . ASP A 1 263 ? -19.651 2.278 18.405 1.00 89.38 263 ASP A O 1
ATOM 2019 N N . ASP A 1 264 ? -18.231 3.995 18.290 1.00 88.00 264 ASP A N 1
ATOM 2020 C CA . ASP A 1 264 ? -17.142 3.284 18.967 1.00 88.00 264 ASP A CA 1
ATOM 2021 C C . ASP A 1 264 ? -17.385 3.207 20.465 1.00 88.00 264 ASP A C 1
ATOM 2023 O O . ASP A 1 264 ? -17.881 4.154 21.079 1.00 88.00 264 ASP A O 1
ATOM 2027 N N . VAL A 1 265 ? -17.003 2.074 21.043 1.00 93.25 265 VAL A N 1
ATOM 2028 C CA . VAL A 1 265 ? -17.309 1.708 22.420 1.00 93.25 265 VAL A CA 1
ATOM 2029 C C . VAL A 1 265 ? -16.053 1.769 23.278 1.00 93.25 265 VAL A C 1
ATOM 2031 O O . VAL A 1 265 ? -14.984 1.341 22.841 1.00 93.25 265 VAL A O 1
ATOM 2034 N N . PHE A 1 266 ? -16.183 2.261 24.509 1.00 94.31 266 PHE A N 1
ATOM 2035 C CA . PHE A 1 266 ? -15.073 2.394 25.448 1.00 94.31 266 PHE A CA 1
ATOM 2036 C C . PHE A 1 266 ? -15.483 1.999 26.872 1.00 94.31 266 PHE A C 1
ATOM 2038 O O . PHE A 1 266 ? -16.588 2.326 27.304 1.00 94.31 266 PHE A O 1
ATOM 2045 N N . CYS A 1 267 ? -14.570 1.369 27.618 1.00 94.38 267 CYS A N 1
ATOM 2046 C CA . CYS A 1 267 ? -14.656 1.230 29.077 1.00 94.38 267 CYS A CA 1
ATOM 2047 C C . CYS A 1 267 ? -13.558 2.048 29.766 1.00 94.38 267 CYS A C 1
ATOM 2049 O O . CYS A 1 267 ? -12.457 2.210 29.230 1.00 94.38 267 CYS A O 1
ATOM 2051 N N . ARG A 1 268 ? -13.851 2.612 30.939 1.00 94.12 268 ARG A N 1
ATOM 2052 C CA . ARG A 1 268 ? -12.890 3.369 31.749 1.00 94.12 268 ARG A CA 1
ATOM 2053 C C . ARG A 1 268 ? -11.992 2.389 32.506 1.00 94.12 268 ARG A C 1
ATOM 2055 O O . ARG A 1 268 ? -12.482 1.443 33.111 1.00 94.12 268 ARG A O 1
ATOM 2062 N N . ILE A 1 269 ? -10.685 2.634 32.497 1.00 90.12 269 ILE A N 1
ATOM 2063 C CA . ILE A 1 269 ? -9.687 1.830 33.220 1.00 90.12 269 ILE A CA 1
ATOM 2064 C C . ILE A 1 269 ? -9.103 2.592 34.411 1.00 90.12 269 ILE A C 1
ATOM 2066 O O . ILE A 1 269 ? -9.086 3.825 34.432 1.00 90.12 269 ILE A O 1
ATOM 2070 N N . GLY A 1 270 ? -8.589 1.844 35.391 1.00 87.44 270 GLY A N 1
ATOM 2071 C CA . GLY A 1 270 ? -7.846 2.385 36.532 1.00 87.44 270 GLY A CA 1
ATOM 2072 C C . GLY A 1 270 ? -8.697 3.112 37.575 1.00 87.44 270 GLY A C 1
ATOM 2073 O O . GLY A 1 270 ? -8.141 3.891 38.346 1.00 87.44 270 GLY A O 1
ATOM 2074 N N . ILE A 1 271 ? -10.021 2.905 37.584 1.00 89.19 271 ILE A N 1
ATOM 2075 C CA . ILE A 1 271 ? -10.886 3.370 38.677 1.00 89.19 271 ILE A CA 1
ATOM 2076 C C . ILE A 1 271 ? -10.536 2.561 39.931 1.00 89.19 271 ILE A C 1
ATOM 2078 O O . ILE A 1 271 ? -10.550 1.332 39.902 1.00 89.19 271 ILE A O 1
ATOM 2082 N N . THR A 1 272 ? -10.227 3.244 41.031 1.00 86.38 272 THR A N 1
ATOM 2083 C CA . THR A 1 272 ? -9.944 2.628 42.337 1.00 86.38 272 THR A CA 1
ATOM 2084 C C . THR A 1 272 ? -10.552 3.463 43.460 1.00 86.38 272 THR A C 1
ATOM 2086 O O . THR A 1 272 ? -10.908 4.621 43.248 1.00 86.38 272 THR A O 1
ATOM 2089 N N . ASN A 1 273 ? -10.578 2.930 44.685 1.00 82.50 273 ASN A N 1
ATOM 2090 C CA . ASN A 1 273 ? -11.026 3.666 45.876 1.00 82.50 273 ASN A CA 1
ATOM 2091 C C . ASN A 1 273 ? -10.194 4.936 46.171 1.00 82.50 273 ASN A C 1
ATOM 2093 O O . ASN A 1 273 ? -10.645 5.783 46.938 1.00 82.50 273 ASN A O 1
ATOM 2097 N N . GLN A 1 274 ? -9.010 5.078 45.560 1.00 84.75 274 GLN A N 1
ATOM 2098 C CA . GLN A 1 274 ? -8.149 6.267 45.634 1.00 84.75 274 GLN A CA 1
ATOM 2099 C C . GLN A 1 274 ? -8.287 7.174 44.395 1.00 84.75 274 GLN A C 1
ATOM 2101 O O . GLN A 1 274 ? -8.170 8.390 44.511 1.00 84.75 274 GLN A O 1
ATOM 2106 N N . ASN A 1 275 ? -8.576 6.612 43.214 1.00 89.25 275 ASN A N 1
ATOM 2107 C CA . ASN A 1 275 ? -8.818 7.361 41.979 1.00 89.25 275 ASN A CA 1
ATOM 2108 C C . ASN A 1 275 ? -10.182 7.008 41.366 1.00 89.25 275 ASN A C 1
ATOM 2110 O O . ASN A 1 275 ? -10.283 6.198 40.443 1.00 89.25 275 ASN A O 1
ATOM 2114 N N . HIS A 1 276 ? -11.239 7.672 41.837 1.00 88.69 276 HIS A N 1
ATOM 2115 C CA . HIS A 1 276 ? -12.615 7.427 41.376 1.00 88.69 276 HIS A CA 1
ATOM 2116 C C . HIS A 1 276 ? -12.830 7.877 39.914 1.00 88.69 276 HIS A C 1
ATOM 2118 O O . HIS A 1 276 ? -13.726 7.389 39.233 1.00 88.69 276 HIS A O 1
ATOM 2124 N N . LYS A 1 277 ? -11.963 8.762 39.399 1.00 91.69 277 LYS A N 1
ATOM 2125 C CA . LYS A 1 277 ? -11.971 9.260 38.010 1.00 91.69 277 LYS A CA 1
ATOM 2126 C C . LYS A 1 277 ? -11.349 8.278 37.009 1.00 91.69 277 LYS A C 1
ATOM 2128 O O . LYS A 1 277 ? -11.471 8.475 35.797 1.00 91.69 277 LYS A O 1
ATOM 2133 N N . GLY A 1 278 ? -10.651 7.244 37.475 1.00 91.50 278 GLY A N 1
ATOM 2134 C CA . GLY A 1 278 ? -9.857 6.354 36.627 1.00 91.50 278 GLY A CA 1
ATOM 2135 C C . GLY A 1 278 ? -8.700 7.051 35.902 1.00 91.50 278 GLY A C 1
ATOM 2136 O O . GLY A 1 278 ? -8.525 8.268 35.986 1.00 91.50 278 GLY A O 1
ATOM 2137 N N . THR A 1 279 ? -7.891 6.285 35.174 1.00 89.12 279 THR A N 1
ATOM 2138 C CA . THR A 1 279 ? -6.686 6.783 34.486 1.00 89.12 279 THR A CA 1
ATOM 2139 C C . THR A 1 279 ? -6.884 6.989 32.985 1.00 89.12 279 THR A C 1
ATOM 2141 O O . THR A 1 279 ? -6.285 7.896 32.414 1.00 89.12 279 THR A O 1
ATOM 2144 N N . GLY A 1 280 ? -7.756 6.217 32.329 1.00 88.31 280 GLY A N 1
ATOM 2145 C CA . GLY A 1 280 ? -7.923 6.290 30.873 1.00 88.31 280 GLY A CA 1
ATOM 2146 C C . GLY A 1 280 ? -9.136 5.535 30.336 1.00 88.31 280 GLY A C 1
ATOM 2147 O O . GLY A 1 280 ? -9.982 5.073 31.099 1.00 88.31 280 GLY A O 1
ATOM 2148 N N . TRP A 1 281 ? -9.207 5.404 29.011 1.00 91.81 281 TRP A N 1
ATOM 2149 C CA . TRP A 1 281 ? -10.240 4.651 28.291 1.00 91.81 281 TRP A CA 1
ATOM 2150 C C . TRP A 1 281 ? -9.615 3.504 27.492 1.00 91.81 281 TRP A C 1
ATOM 2152 O O . TRP A 1 281 ? -8.561 3.676 26.880 1.00 91.81 281 TRP A O 1
ATOM 2162 N N . ARG A 1 282 ? -10.288 2.352 27.454 1.00 86.06 282 ARG A N 1
ATOM 2163 C CA . ARG A 1 282 ? -9.948 1.189 26.625 1.00 86.06 282 ARG A CA 1
ATOM 2164 C C . ARG A 1 282 ? -11.034 0.992 25.569 1.00 86.06 282 ARG A C 1
ATOM 2166 O O . ARG A 1 282 ? -12.211 0.939 25.912 1.00 86.06 282 ARG A O 1
ATOM 2173 N N . TYR A 1 283 ? -10.638 0.909 24.299 1.00 85.06 283 TYR A N 1
ATOM 2174 C CA . TYR A 1 283 ? -11.550 0.661 23.177 1.00 85.06 283 TYR A CA 1
ATOM 2175 C C . TYR A 1 283 ? -12.079 -0.778 23.185 1.00 85.06 283 TYR A C 1
ATOM 2177 O O . TYR A 1 283 ? -11.345 -1.710 23.511 1.00 85.06 283 TYR A O 1
ATOM 2185 N N . ILE A 1 284 ? -13.338 -0.950 22.783 1.00 87.19 284 ILE A N 1
ATOM 2186 C CA . ILE A 1 284 ? -14.045 -2.227 22.744 1.00 87.19 284 ILE A CA 1
ATOM 2187 C C . ILE A 1 284 ? -14.602 -2.473 21.342 1.00 87.19 284 ILE A C 1
ATOM 2189 O O . ILE A 1 284 ? -15.395 -1.696 20.812 1.00 87.19 284 ILE A O 1
ATOM 2193 N N . CYS A 1 285 ? -14.242 -3.617 20.767 1.00 83.88 285 CYS A N 1
ATOM 2194 C CA . CYS A 1 285 ? -14.739 -4.044 19.465 1.00 83.88 285 CYS A CA 1
ATOM 2195 C C . CYS A 1 285 ? -16.254 -4.279 19.431 1.00 83.88 285 CYS A C 1
ATOM 2197 O O . CYS A 1 285 ? -16.819 -4.900 20.333 1.00 83.88 285 CYS A O 1
ATOM 2199 N N . GLY A 1 286 ? -16.885 -3.855 18.331 1.00 81.12 286 GLY A N 1
ATOM 2200 C CA . GLY A 1 286 ? -18.314 -4.021 18.045 1.00 81.12 286 GLY A CA 1
ATOM 2201 C C . GLY A 1 286 ? -19.129 -2.756 18.327 1.00 81.12 286 GLY A C 1
ATOM 2202 O O . GLY A 1 286 ? -19.545 -2.531 19.459 1.00 81.12 286 GLY A O 1
ATOM 2203 N N . LYS A 1 287 ? -19.398 -1.968 17.276 1.00 86.25 287 LYS A N 1
ATOM 2204 C CA . LYS A 1 287 ? -20.055 -0.647 17.327 1.00 86.25 287 LYS A CA 1
ATOM 2205 C C . LYS A 1 287 ? -21.405 -0.650 18.071 1.00 86.25 287 LYS A C 1
ATOM 2207 O O . LYS A 1 287 ? -22.260 -1.499 17.787 1.00 86.25 287 LYS A O 1
ATOM 2212 N N . ARG A 1 288 ? -21.647 0.319 18.965 1.00 91.62 288 ARG A N 1
ATOM 2213 C CA . ARG A 1 288 ? -22.920 0.530 19.694 1.00 91.62 288 ARG A CA 1
ATOM 2214 C C . ARG A 1 288 ? -23.266 2.022 19.774 1.00 91.62 288 ARG A C 1
ATOM 2216 O O . ARG A 1 288 ? -22.384 2.854 19.942 1.00 91.62 288 ARG A O 1
ATOM 2223 N N . LYS A 1 289 ? -24.562 2.346 19.725 1.00 93.62 289 LYS A N 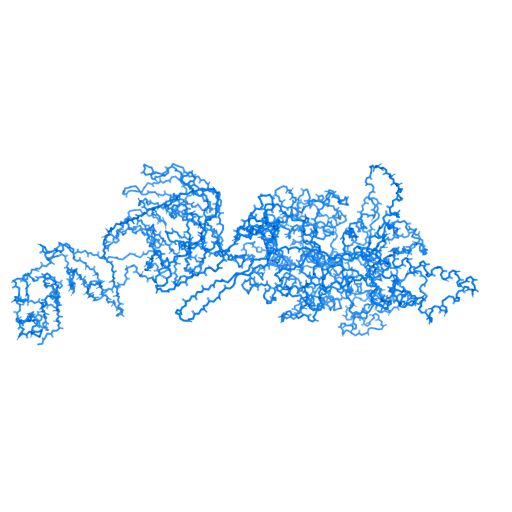1
ATOM 2224 C CA . LYS A 1 289 ? -25.095 3.716 19.866 1.00 93.62 289 LYS A CA 1
ATOM 2225 C C . LYS A 1 289 ? -25.554 4.083 21.275 1.00 93.62 289 LYS A C 1
ATOM 2227 O O . LYS A 1 289 ? -25.818 5.256 21.529 1.00 93.62 289 LYS A O 1
ATOM 2232 N N . TYR A 1 290 ? -25.696 3.079 22.136 1.00 93.75 290 TYR A N 1
ATOM 2233 C CA . TYR A 1 290 ? -26.127 3.186 23.526 1.00 93.75 290 TYR A CA 1
ATOM 2234 C C . TYR A 1 290 ? -25.587 1.980 24.297 1.00 93.75 290 TYR A C 1
ATOM 2236 O O . TYR A 1 290 ? -25.634 0.870 23.751 1.00 93.75 290 TYR A O 1
ATOM 2244 N N . ILE A 1 291 ? -25.105 2.181 25.523 1.00 94.50 291 ILE A N 1
ATOM 2245 C CA . ILE A 1 291 ? -24.699 1.127 26.464 1.00 94.50 291 ILE A CA 1
ATOM 2246 C C . ILE A 1 291 ? -25.173 1.466 27.875 1.00 94.50 291 ILE A C 1
ATOM 2248 O O . ILE A 1 291 ? -25.157 2.629 28.259 1.00 94.50 291 ILE A O 1
ATOM 2252 N N . SER A 1 292 ? -25.522 0.432 28.633 1.00 92.06 292 SER A N 1
ATOM 2253 C CA . SER A 1 292 ? -25.702 0.473 30.084 1.00 92.06 292 SER A CA 1
ATOM 2254 C C . SER A 1 292 ? -25.023 -0.759 30.703 1.00 92.06 292 SER A C 1
ATOM 2256 O O . SER A 1 292 ? -24.921 -1.797 30.031 1.00 92.06 292 SER A O 1
ATOM 2258 N N . CYS A 1 293 ? -24.521 -0.679 31.938 1.00 89.75 293 CYS A N 1
ATOM 2259 C CA . CYS A 1 293 ? -23.786 -1.772 32.587 1.00 89.75 293 CYS A CA 1
ATOM 2260 C C . CYS A 1 293 ? -24.323 -2.121 33.976 1.00 89.75 293 CYS A C 1
ATOM 2262 O O . CYS A 1 293 ? -24.417 -1.276 34.858 1.00 89.75 293 CYS A O 1
ATOM 2264 N N . GLY A 1 294 ? -24.572 -3.414 34.202 1.00 84.44 294 GLY A N 1
ATOM 2265 C CA . GLY A 1 294 ? -24.964 -3.956 35.504 1.00 84.44 294 GLY A CA 1
ATOM 2266 C C . GLY A 1 294 ? -24.019 -5.049 35.999 1.00 84.44 294 GLY A C 1
ATOM 2267 O O . GLY A 1 294 ? -23.045 -5.412 35.339 1.00 84.44 294 GLY A O 1
ATOM 2268 N N . SER A 1 295 ? -24.338 -5.609 37.164 1.00 79.12 295 SER A N 1
ATOM 2269 C CA . SER A 1 295 ? -23.467 -6.507 37.947 1.00 79.12 295 SER A CA 1
ATOM 2270 C C . SER A 1 295 ? -23.076 -7.836 37.281 1.00 79.12 295 SER A C 1
ATOM 2272 O O . SER A 1 295 ? -22.221 -8.542 37.806 1.00 79.12 295 SER A O 1
ATOM 2274 N N . TYR A 1 296 ? -23.660 -8.171 36.127 1.00 80.94 296 TYR A N 1
ATOM 2275 C CA . TYR A 1 296 ? -23.331 -9.370 35.344 1.00 80.94 296 TYR A CA 1
ATOM 2276 C C . TYR A 1 296 ? -22.675 -9.074 33.985 1.00 80.94 296 TYR A C 1
ATOM 2278 O O . TYR A 1 296 ? -22.215 -9.995 33.309 1.00 80.94 296 TYR A O 1
ATOM 2286 N N . GLY A 1 297 ? -22.644 -7.810 33.554 1.00 87.44 297 GLY A N 1
ATOM 2287 C CA . GLY A 1 297 ? -22.134 -7.408 32.247 1.00 87.44 297 GLY A CA 1
ATOM 2288 C C . GLY A 1 297 ? -22.840 -6.183 31.666 1.00 87.44 297 GLY A C 1
ATOM 2289 O O . GLY A 1 297 ? -23.791 -5.647 32.238 1.00 87.44 297 GLY A O 1
ATOM 2290 N N . CYS A 1 298 ? -22.382 -5.757 30.490 1.00 92.12 298 CYS A N 1
ATOM 2291 C CA . CYS A 1 298 ? -22.910 -4.576 29.806 1.00 92.12 298 CYS A CA 1
ATOM 2292 C C . CYS A 1 298 ? -23.864 -4.950 28.673 1.00 92.12 298 CYS A C 1
ATOM 2294 O O . CYS A 1 298 ? -23.584 -5.849 27.877 1.00 92.12 298 CYS A O 1
ATOM 2296 N N . TRP A 1 299 ? -24.971 -4.222 28.560 1.00 93.69 299 TRP A N 1
ATOM 2297 C CA . TRP A 1 299 ? -25.898 -4.317 27.438 1.00 93.69 299 TRP A CA 1
ATOM 2298 C C . TRP A 1 299 ? -25.675 -3.139 26.496 1.00 93.69 299 TRP A C 1
ATOM 2300 O O . TRP A 1 299 ? -25.404 -2.023 26.925 1.00 93.69 299 TRP A O 1
ATOM 2310 N N . GLY A 1 300 ? -25.777 -3.384 25.194 1.00 93.50 300 GLY A N 1
ATOM 2311 C CA . GLY A 1 300 ? -25.533 -2.381 24.169 1.00 93.50 300 GLY A CA 1
ATOM 2312 C C . GLY A 1 300 ? -26.450 -2.538 22.969 1.00 93.50 300 GLY A C 1
ATOM 2313 O O . GLY A 1 300 ? -26.801 -3.647 22.566 1.00 93.50 300 GLY A O 1
ATOM 2314 N N . LEU A 1 301 ? -26.810 -1.411 22.365 1.00 94.50 301 LEU A N 1
ATOM 2315 C CA . LEU A 1 301 ? -27.686 -1.345 21.197 1.00 94.50 301 LEU A CA 1
ATOM 2316 C C . LEU A 1 301 ? -26.879 -0.909 19.974 1.00 94.50 301 LEU A C 1
ATOM 2318 O O . LEU A 1 301 ? -26.137 0.070 20.043 1.00 94.50 301 LEU A O 1
ATOM 2322 N N . ASN A 1 302 ? -27.009 -1.604 18.843 1.00 88.69 302 ASN A N 1
ATOM 2323 C CA . ASN A 1 302 ? -26.408 -1.150 17.580 1.00 88.69 302 ASN A CA 1
ATOM 2324 C C . ASN A 1 302 ? -27.275 -0.040 16.920 1.00 88.69 302 ASN A C 1
ATOM 2326 O O . ASN A 1 302 ? -28.408 0.199 17.358 1.00 88.69 302 ASN A O 1
ATOM 2330 N N . PRO A 1 303 ? -26.798 0.642 15.858 1.00 85.94 303 PRO A N 1
ATOM 2331 C CA . PRO A 1 303 ? -27.604 1.613 15.110 1.00 85.94 303 PRO A CA 1
ATOM 2332 C C . PRO A 1 303 ? -28.995 1.087 14.717 1.00 85.94 303 PRO A C 1
ATOM 2334 O O . PRO A 1 303 ? -29.999 1.761 14.963 1.00 85.94 303 PRO A O 1
ATOM 2337 N N . SER A 1 304 ? -29.060 -0.166 14.260 1.00 86.88 304 SER A N 1
ATOM 2338 C CA . SER A 1 304 ? -30.256 -0.911 13.833 1.00 86.88 304 SER A CA 1
ATOM 2339 C C . SER A 1 304 ? -31.198 -1.386 14.960 1.00 86.88 304 SER A C 1
ATOM 2341 O O . SER A 1 304 ? -32.113 -2.173 14.697 1.00 86.88 304 SER A O 1
ATOM 2343 N N . ASN A 1 305 ? -31.018 -0.914 16.202 1.00 87.75 305 ASN A N 1
ATOM 2344 C CA . ASN A 1 305 ? -31.785 -1.290 17.405 1.00 87.75 305 ASN A CA 1
ATOM 2345 C C . ASN A 1 305 ? -31.641 -2.762 17.855 1.00 87.75 305 ASN A C 1
ATOM 2347 O O . ASN A 1 305 ? -32.383 -3.187 18.737 1.00 87.75 305 ASN A O 1
ATOM 2351 N N . ASP A 1 306 ? -30.735 -3.558 17.276 1.00 92.19 306 ASP A N 1
ATOM 2352 C CA . ASP A 1 306 ? -30.451 -4.911 17.773 1.00 92.19 306 ASP A CA 1
ATOM 2353 C C . ASP A 1 306 ? -29.786 -4.854 19.144 1.00 92.19 306 ASP A C 1
ATOM 2355 O O . ASP A 1 306 ? -28.904 -4.025 19.391 1.00 92.19 306 ASP A O 1
ATOM 2359 N N . ILE A 1 307 ? -30.201 -5.779 20.004 1.00 92.19 307 ILE A N 1
ATOM 2360 C CA . ILE A 1 307 ? -29.759 -5.878 21.388 1.00 92.19 307 ILE A CA 1
ATOM 2361 C C . ILE A 1 307 ? -28.544 -6.802 21.459 1.00 92.19 307 ILE A C 1
ATOM 2363 O O . ILE A 1 307 ? -28.530 -7.882 20.864 1.00 92.19 307 ILE A O 1
ATOM 2367 N N . TRP A 1 308 ? -27.531 -6.395 22.214 1.00 94.25 308 TRP A N 1
ATOM 2368 C CA . TRP A 1 308 ? -26.331 -7.181 22.462 1.00 94.25 308 TRP A CA 1
ATOM 2369 C C . TRP A 1 308 ? -25.987 -7.154 23.947 1.00 94.25 308 TRP A C 1
ATOM 2371 O O . TRP A 1 308 ? -26.030 -6.102 24.575 1.00 94.25 308 TRP A O 1
ATOM 2381 N N . PHE A 1 309 ? -25.602 -8.299 24.492 1.00 92.94 309 PHE A N 1
ATOM 2382 C CA . PHE A 1 309 ? -25.032 -8.428 25.831 1.00 92.94 309 PHE A CA 1
ATOM 2383 C C . PHE A 1 309 ? -23.524 -8.670 25.731 1.00 92.94 309 PHE A C 1
ATOM 2385 O O . PHE A 1 309 ? -23.068 -9.272 24.756 1.00 92.94 309 PHE A O 1
ATOM 2392 N N . ARG A 1 310 ? -22.744 -8.231 26.720 1.00 92.12 310 ARG A N 1
ATOM 2393 C CA . ARG A 1 310 ? -21.301 -8.461 26.797 1.00 92.12 310 ARG A CA 1
ATOM 2394 C C . ARG A 1 310 ? -20.919 -9.157 28.096 1.00 92.12 310 ARG A C 1
ATOM 2396 O O . ARG A 1 310 ? -21.065 -8.596 29.179 1.00 92.12 310 ARG A O 1
ATOM 2403 N N . HIS A 1 311 ? -20.411 -10.375 27.947 1.00 84.44 311 HIS A N 1
ATOM 2404 C CA . HIS A 1 311 ? -20.099 -11.278 29.049 1.00 84.44 311 HIS A CA 1
ATOM 2405 C C . HIS A 1 311 ? -18.768 -10.924 29.738 1.00 84.44 311 HIS A C 1
ATOM 2407 O O . HIS A 1 311 ? -17.859 -10.379 29.110 1.00 84.44 311 HIS A O 1
ATOM 2413 N N . GLY A 1 312 ? -18.640 -11.264 31.025 1.00 83.50 312 GLY A N 1
ATOM 2414 C CA . GLY A 1 312 ? -17.371 -11.223 31.766 1.00 83.50 312 GLY A CA 1
ATOM 2415 C C . GLY A 1 312 ? -16.809 -9.829 32.065 1.00 83.50 312 GLY A C 1
ATOM 2416 O O . GLY A 1 312 ? -15.618 -9.715 32.344 1.00 83.50 312 GLY A O 1
ATOM 2417 N N . VAL A 1 313 ? -17.620 -8.770 31.972 1.00 87.69 313 VAL A N 1
ATOM 2418 C CA . VAL A 1 313 ? -17.202 -7.411 32.356 1.00 87.69 313 VAL A CA 1
ATOM 2419 C C . VAL A 1 313 ? -17.158 -7.307 33.881 1.00 87.69 313 VAL A C 1
ATOM 2421 O O . VAL A 1 313 ? -18.155 -7.579 34.544 1.00 87.69 313 VAL A O 1
ATOM 2424 N N . THR A 1 314 ? -16.022 -6.889 34.436 1.00 85.62 314 THR A N 1
ATOM 2425 C CA . THR A 1 314 ? -15.829 -6.678 35.883 1.00 85.62 314 THR A CA 1
ATOM 2426 C C . THR A 1 314 ? -14.998 -5.418 36.140 1.00 85.62 314 THR A C 1
ATOM 2428 O O . THR A 1 314 ? -14.425 -4.852 35.211 1.00 85.62 314 THR A O 1
ATOM 2431 N N . ALA A 1 315 ? -14.870 -4.984 37.397 1.00 79.81 315 ALA A N 1
ATOM 2432 C CA . ALA A 1 315 ? -13.976 -3.876 37.760 1.00 79.81 315 ALA A CA 1
ATOM 2433 C C . ALA A 1 315 ? -12.499 -4.151 37.394 1.00 79.81 315 ALA A C 1
ATOM 2435 O O . ALA A 1 315 ? -11.780 -3.248 36.971 1.00 79.81 315 ALA A O 1
ATOM 2436 N N . ALA A 1 316 ? -12.055 -5.409 37.510 1.00 76.06 316 ALA A N 1
ATOM 2437 C CA . ALA A 1 316 ? -10.706 -5.835 37.130 1.00 76.06 316 ALA A CA 1
ATOM 2438 C C . ALA A 1 316 ? -10.545 -6.017 35.607 1.00 76.06 316 ALA A C 1
ATOM 2440 O O . ALA A 1 316 ? -9.472 -5.771 35.058 1.00 76.06 316 ALA A O 1
ATOM 2441 N N . SER A 1 317 ? -11.615 -6.417 34.914 1.00 82.00 317 SER A N 1
ATOM 2442 C CA . SER A 1 317 ? -11.658 -6.601 33.462 1.00 82.00 317 SER A CA 1
ATOM 2443 C C . SER A 1 317 ? -12.783 -5.763 32.860 1.00 82.00 317 SER A C 1
ATOM 2445 O O . SER A 1 317 ? -13.832 -6.288 32.471 1.00 82.00 317 SER A O 1
ATOM 2447 N N . CYS A 1 318 ? -12.575 -4.440 32.771 1.00 86.69 318 CYS A N 1
ATOM 2448 C CA . CYS A 1 318 ? -13.621 -3.548 32.259 1.00 86.69 318 CYS A CA 1
ATOM 2449 C C . CYS A 1 318 ? -14.016 -3.864 30.818 1.00 86.69 318 CYS A C 1
ATOM 2451 O O . CYS A 1 318 ? -15.069 -3.417 30.396 1.00 86.69 318 CYS A O 1
ATOM 2453 N N . GLU A 1 319 ? -13.208 -4.615 30.061 1.00 83.62 319 GLU A N 1
ATOM 2454 C CA . GLU A 1 319 ? -13.500 -4.947 28.668 1.00 83.62 319 GLU A CA 1
ATOM 2455 C C . GLU A 1 319 ? -14.432 -6.146 28.481 1.00 83.62 319 GLU A C 1
ATOM 2457 O O . GLU A 1 319 ? -15.101 -6.221 27.450 1.00 83.62 319 GLU A O 1
ATOM 2462 N N . GLY A 1 320 ? -14.475 -7.091 29.424 1.00 86.44 320 GLY A N 1
ATOM 2463 C CA . GLY A 1 320 ? -15.145 -8.384 29.252 1.00 86.44 320 GLY A CA 1
ATOM 2464 C C . GLY A 1 320 ? -14.694 -9.197 28.027 1.00 86.44 320 GLY A C 1
ATOM 2465 O O . GLY A 1 320 ? -13.818 -8.805 27.253 1.00 86.44 320 GLY A O 1
ATOM 2466 N N . THR A 1 321 ? -15.319 -10.353 27.814 1.00 77.44 321 THR A N 1
ATOM 2467 C CA . THR A 1 321 ? -14.908 -11.313 26.779 1.00 77.44 321 THR A CA 1
ATOM 2468 C C . THR A 1 321 ? -15.438 -10.919 25.396 1.00 77.44 321 THR A C 1
ATOM 2470 O O . THR A 1 321 ? -14.715 -10.361 24.563 1.00 77.44 321 THR A O 1
ATOM 2473 N N . ASN A 1 322 ? -16.721 -11.164 25.144 1.00 78.94 322 ASN A N 1
ATOM 2474 C CA . ASN A 1 322 ? -17.340 -11.136 23.822 1.00 78.94 322 ASN A CA 1
ATOM 2475 C C . ASN A 1 322 ? -18.766 -10.577 23.876 1.00 78.94 322 ASN A C 1
ATOM 2477 O O . ASN A 1 322 ? -19.438 -10.635 24.906 1.00 78.94 322 ASN A O 1
ATOM 2481 N N . TRP A 1 323 ? -19.235 -10.066 22.737 1.00 89.06 323 TRP A N 1
ATOM 2482 C CA . TRP A 1 323 ? -20.648 -9.749 22.549 1.00 89.06 323 TRP A CA 1
ATOM 2483 C C . TRP A 1 323 ? -21.450 -11.014 22.207 1.00 89.06 323 TRP A C 1
ATOM 2485 O O . TRP A 1 323 ? -20.954 -11.907 21.522 1.00 89.06 323 TRP A O 1
ATOM 2495 N N . ILE A 1 324 ? -22.705 -11.045 22.643 1.00 87.38 324 ILE A N 1
ATOM 2496 C CA . ILE A 1 324 ? -23.724 -12.054 22.338 1.00 87.38 324 ILE A CA 1
ATOM 2497 C C . ILE A 1 324 ? -24.957 -11.292 21.843 1.00 87.38 324 ILE A C 1
ATOM 2499 O O . ILE A 1 324 ? -25.396 -10.347 22.503 1.00 87.38 324 ILE A O 1
ATOM 2503 N N . ARG A 1 325 ? -25.517 -11.651 20.681 1.00 89.56 325 ARG A N 1
ATOM 2504 C CA . ARG A 1 325 ? -26.747 -11.014 20.179 1.00 89.56 325 ARG A CA 1
ATOM 2505 C C . ARG A 1 325 ? -27.947 -11.548 20.956 1.00 89.56 325 ARG A C 1
ATOM 2507 O O . ARG A 1 325 ? -28.135 -12.758 21.036 1.00 89.56 325 ARG A O 1
ATOM 2514 N N . ILE A 1 326 ? -28.777 -10.655 21.483 1.00 88.44 326 ILE A N 1
ATOM 2515 C CA . ILE A 1 326 ? -29.991 -11.012 22.220 1.00 88.44 326 ILE A CA 1
ATOM 2516 C C . ILE A 1 326 ? -31.213 -10.773 21.322 1.00 88.44 326 ILE A C 1
ATOM 2518 O O . ILE A 1 326 ? -31.336 -9.686 2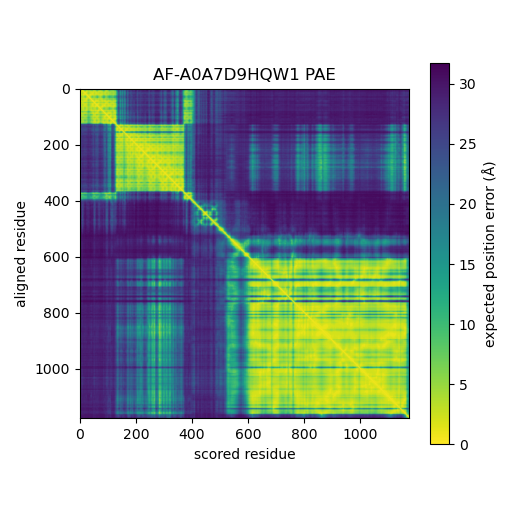0.752 1.00 88.44 326 ILE A O 1
ATOM 2522 N N . PRO A 1 327 ? -32.133 -11.747 21.176 1.00 81.69 327 PRO A N 1
ATOM 2523 C CA . PRO A 1 327 ? -33.349 -11.564 20.388 1.00 81.69 327 PRO A CA 1
ATOM 2524 C C . PRO A 1 327 ? -34.201 -10.379 20.864 1.00 81.69 327 PRO A C 1
ATOM 2526 O O . PRO A 1 327 ? -34.396 -10.176 22.065 1.00 81.69 327 PRO A O 1
ATOM 2529 N N . GLY A 1 328 ? -34.740 -9.624 19.904 1.00 83.12 328 GLY A N 1
ATOM 2530 C CA . GLY A 1 328 ? -35.540 -8.416 20.122 1.00 83.12 328 GLY A CA 1
ATOM 2531 C C . GLY A 1 328 ? -34.903 -7.158 19.521 1.00 83.12 328 GLY A C 1
ATOM 2532 O O . GLY A 1 328 ? -33.807 -7.201 18.961 1.00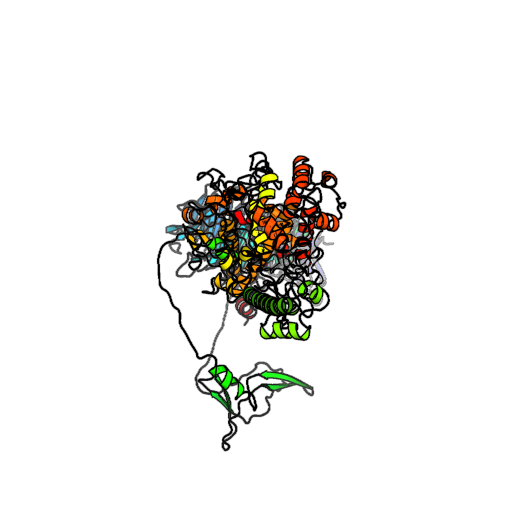 83.12 328 GLY A O 1
ATOM 2533 N N . LYS A 1 329 ? -35.606 -6.024 19.636 1.00 89.44 329 LYS A N 1
ATOM 2534 C CA . LYS A 1 329 ? -35.080 -4.691 19.308 1.00 89.44 329 LYS A CA 1
ATOM 2535 C C . LYS A 1 329 ? -35.525 -3.656 20.343 1.00 89.44 329 LYS A C 1
ATOM 2537 O O . LYS A 1 329 ? -36.706 -3.598 20.685 1.00 89.44 329 LYS A O 1
ATOM 2542 N N . LEU A 1 330 ? -34.592 -2.820 20.797 1.00 85.50 330 LEU A N 1
ATOM 2543 C CA . LEU A 1 330 ? -34.806 -1.754 21.785 1.00 85.50 330 LEU A CA 1
ATOM 2544 C C . LEU A 1 330 ? -34.188 -0.435 21.301 1.00 85.50 330 LEU A C 1
ATOM 2546 O O . LEU A 1 330 ? -33.260 -0.438 20.496 1.00 85.50 330 LEU A O 1
ATOM 2550 N N . MET A 1 331 ? -34.700 0.691 21.802 1.00 89.56 331 MET A N 1
ATOM 2551 C CA . MET A 1 331 ? -34.107 2.022 21.597 1.00 89.56 331 MET A CA 1
ATOM 2552 C C . MET A 1 331 ? -33.290 2.502 22.803 1.00 89.56 331 MET A C 1
ATOM 2554 O O . MET A 1 331 ? -32.362 3.283 22.613 1.00 89.56 331 MET A O 1
ATOM 2558 N N . GLN A 1 332 ? -33.606 2.003 24.001 1.00 89.50 332 GLN A N 1
ATOM 2559 C CA . GLN A 1 332 ? -32.843 2.171 25.240 1.00 89.50 332 GLN A CA 1
ATOM 2560 C C . GLN A 1 332 ? -32.908 0.851 26.029 1.00 89.50 332 GLN A C 1
ATOM 2562 O O . GLN A 1 332 ? -33.923 0.146 25.970 1.00 89.50 332 GLN A O 1
ATOM 2567 N N . VAL A 1 333 ? -31.838 0.526 26.751 1.00 88.69 333 VAL A N 1
ATOM 2568 C CA . VAL A 1 333 ? -31.731 -0.607 27.679 1.00 88.69 333 VAL A CA 1
ATOM 2569 C C . VAL A 1 333 ? -30.997 -0.121 28.927 1.00 88.69 333 VAL A C 1
ATOM 2571 O O . VAL A 1 333 ? -29.997 0.571 28.776 1.00 88.69 333 VAL A O 1
ATOM 2574 N N . GLU A 1 334 ? -31.484 -0.473 30.115 1.00 84.50 334 GLU A N 1
ATOM 2575 C CA . GLU A 1 334 ? -30.850 -0.161 31.404 1.00 84.50 334 GLU A CA 1
ATOM 2576 C C . GLU A 1 334 ? -30.756 -1.400 32.288 1.00 84.50 334 GLU A C 1
ATOM 2578 O O . GLU A 1 334 ? -31.583 -2.310 32.167 1.00 84.50 334 GLU A O 1
ATOM 2583 N N . ILE A 1 335 ? -29.779 -1.426 33.196 1.00 83.00 335 ILE A N 1
ATOM 2584 C CA . ILE A 1 335 ? -29.596 -2.514 34.159 1.00 83.00 335 ILE A CA 1
ATOM 2585 C C . ILE A 1 335 ? -29.459 -1.955 35.573 1.00 83.00 335 ILE A C 1
ATOM 2587 O O . ILE A 1 335 ? -28.705 -1.020 35.817 1.00 83.00 335 ILE A O 1
ATOM 2591 N N . THR A 1 336 ? -30.166 -2.562 36.520 1.00 67.25 336 THR A N 1
ATOM 2592 C CA . THR A 1 336 ? -30.046 -2.260 37.950 1.00 67.25 336 THR A CA 1
ATOM 2593 C C . THR A 1 336 ? -28.767 -2.836 38.570 1.00 67.25 336 THR A C 1
ATOM 2595 O O . THR A 1 336 ? -28.125 -3.746 38.036 1.00 67.25 336 THR A O 1
ATOM 2598 N N . SER A 1 337 ? -28.439 -2.390 39.786 1.00 64.44 337 SER A N 1
ATOM 2599 C CA . SER A 1 337 ? -27.380 -2.989 40.613 1.00 64.44 337 SER A CA 1
ATOM 2600 C C . SER A 1 337 ? -27.633 -4.451 41.010 1.00 64.44 337 SER A C 1
ATOM 2602 O O . SER A 1 337 ? -26.669 -5.175 41.256 1.00 64.44 337 SER A O 1
ATOM 2604 N N . ASP A 1 338 ? -28.885 -4.918 41.023 1.00 62.88 338 ASP A N 1
ATOM 2605 C CA . ASP A 1 338 ? -29.237 -6.339 41.189 1.00 62.88 338 ASP A CA 1
ATOM 2606 C C . ASP A 1 338 ? -29.359 -7.102 39.850 1.00 62.88 338 ASP A C 1
ATOM 2608 O O . ASP A 1 338 ? -29.832 -8.235 39.808 1.00 62.88 338 ASP A O 1
ATOM 2612 N N . GLY A 1 339 ? -28.900 -6.504 38.743 1.00 67.75 339 GLY A N 1
ATOM 2613 C CA . GLY A 1 339 ? -28.737 -7.171 37.448 1.00 67.75 339 GLY A CA 1
ATOM 2614 C C . GLY A 1 339 ? -30.015 -7.335 36.617 1.00 67.75 339 GLY A C 1
ATOM 2615 O O . GLY A 1 339 ? -29.962 -7.935 35.543 1.00 67.75 339 GLY A O 1
ATOM 2616 N N . LYS A 1 340 ? -31.158 -6.798 37.060 1.00 73.38 340 LYS A N 1
ATOM 2617 C CA . LYS A 1 340 ? -32.415 -6.799 36.294 1.00 73.38 340 LYS A CA 1
ATOM 2618 C C . LYS A 1 340 ? -32.307 -5.824 35.125 1.00 73.38 340 LYS A C 1
ATOM 2620 O O . LYS A 1 340 ? -31.988 -4.651 35.304 1.00 73.38 340 LYS A O 1
ATOM 2625 N N . VAL A 1 341 ? -32.611 -6.307 33.923 1.00 78.75 341 VAL A N 1
ATOM 2626 C CA . VAL A 1 341 ? -32.498 -5.529 32.682 1.00 78.75 341 VAL A CA 1
ATOM 2627 C C . VAL A 1 341 ? -33.876 -5.059 32.237 1.00 78.75 341 VAL A C 1
ATOM 2629 O O . VAL A 1 341 ? -34.772 -5.875 32.004 1.00 78.75 341 VAL A O 1
ATOM 2632 N N . TYR A 1 342 ? -34.021 -3.752 32.053 1.00 80.38 342 TYR A N 1
ATOM 2633 C CA . TYR A 1 342 ? -35.215 -3.100 31.525 1.00 80.38 342 TYR A CA 1
ATOM 2634 C C . TYR A 1 342 ? -34.916 -2.460 30.170 1.00 80.38 342 TYR A C 1
ATOM 2636 O O . TYR A 1 342 ? -33.769 -2.187 29.827 1.00 80.38 342 TYR A O 1
ATOM 2644 N N . GLY A 1 343 ? -35.946 -2.187 29.377 1.00 80.00 343 GLY A N 1
ATOM 2645 C CA . GLY A 1 343 ? -35.761 -1.452 28.131 1.00 80.00 343 GLY A CA 1
ATOM 2646 C C . GLY A 1 343 ? -37.057 -0.977 27.502 1.00 80.00 343 GLY A C 1
ATOM 2647 O O . GLY A 1 343 ? -38.135 -1.507 27.778 1.00 80.00 343 GLY A O 1
ATOM 2648 N N . VAL A 1 344 ? -36.942 0.016 26.621 1.00 80.44 344 VAL A N 1
ATOM 2649 C CA . VAL A 1 344 ? -38.060 0.545 25.830 1.00 80.44 344 VAL A CA 1
ATOM 2650 C C . VAL A 1 344 ? -37.800 0.395 24.333 1.00 80.44 344 VAL A C 1
ATOM 2652 O O . VAL A 1 344 ? -36.705 0.668 23.832 1.00 80.44 344 VAL A O 1
ATOM 2655 N N . ASN A 1 345 ? -38.817 -0.058 23.600 1.00 82.44 345 ASN A N 1
ATOM 2656 C CA . ASN A 1 345 ? -38.766 -0.185 22.141 1.00 82.44 345 ASN A CA 1
ATOM 2657 C C . ASN A 1 345 ? -39.275 1.088 21.432 1.00 82.44 345 ASN A C 1
ATOM 2659 O O . ASN A 1 345 ? -39.787 2.021 22.052 1.00 82.44 345 ASN A O 1
ATOM 2663 N N . SER A 1 346 ? -39.205 1.104 20.099 1.00 81.19 346 SER A N 1
ATOM 2664 C CA . SER A 1 346 ? -39.721 2.207 19.270 1.00 81.19 346 SER A CA 1
ATOM 2665 C C . SER A 1 346 ? -41.238 2.430 19.364 1.00 81.19 346 SER A C 1
ATOM 2667 O O . SER A 1 346 ? -41.718 3.499 18.995 1.00 81.19 346 SER A O 1
ATOM 2669 N N . ARG A 1 347 ? -41.996 1.464 19.900 1.00 69.81 347 ARG A N 1
ATOM 2670 C CA . ARG A 1 347 ? -43.439 1.568 20.177 1.00 69.81 347 ARG A CA 1
ATOM 2671 C C . ARG A 1 347 ? -43.747 2.091 21.590 1.00 69.81 347 ARG A C 1
ATOM 2673 O O . ARG A 1 347 ? -44.907 2.076 21.987 1.00 69.81 347 ARG A O 1
ATOM 2680 N N . ARG A 1 348 ? -42.741 2.570 22.341 1.00 69.12 348 ARG A N 1
ATOM 2681 C CA . ARG A 1 348 ? -42.861 3.074 23.730 1.00 69.12 348 ARG A CA 1
ATOM 2682 C C . ARG A 1 348 ? -43.307 2.020 24.757 1.00 69.12 348 ARG A C 1
ATOM 2684 O O . ARG A 1 348 ? -43.711 2.361 25.870 1.00 69.12 348 ARG A O 1
ATOM 2691 N N . THR A 1 349 ? -43.230 0.740 24.390 1.00 63.75 349 THR A N 1
ATOM 2692 C CA . THR A 1 349 ? -43.530 -0.399 25.265 1.00 63.75 349 THR A CA 1
ATOM 2693 C C . THR A 1 349 ? -42.316 -0.700 26.139 1.00 63.75 349 THR A C 1
ATOM 2695 O O . THR A 1 349 ? -41.201 -0.787 25.617 1.00 63.75 349 THR A O 1
ATOM 2698 N N . MET A 1 350 ? -42.532 -0.875 27.445 1.00 68.62 350 MET A N 1
ATOM 2699 C CA . MET A 1 350 ? -41.496 -1.290 28.393 1.00 68.62 350 MET A CA 1
ATOM 2700 C C . MET A 1 350 ? -41.428 -2.817 28.499 1.00 68.62 350 MET A C 1
ATOM 2702 O O . MET A 1 350 ? -42.451 -3.498 28.604 1.00 68.62 350 MET A O 1
ATOM 2706 N N . PHE A 1 351 ? -40.207 -3.342 28.522 1.00 74.25 351 PHE A N 1
ATOM 2707 C CA . PHE A 1 351 ? -39.909 -4.752 28.742 1.00 74.25 351 PHE A CA 1
ATOM 2708 C C . PHE A 1 351 ? -38.958 -4.913 29.924 1.00 74.25 351 PHE A C 1
ATOM 2710 O O . PHE A 1 351 ? -38.126 -4.043 30.184 1.00 74.25 351 PHE A O 1
ATOM 2717 N N . VAL A 1 352 ? -39.057 -6.062 30.586 1.00 76.19 352 VAL A N 1
ATOM 2718 C CA . VAL A 1 352 ? -38.065 -6.582 31.529 1.00 76.19 352 VAL A CA 1
ATOM 2719 C C . VAL A 1 352 ? -37.537 -7.913 30.993 1.00 76.19 352 VAL A C 1
ATOM 2721 O O . VAL A 1 352 ? -38.294 -8.710 30.425 1.00 76.19 352 VAL A O 1
ATOM 2724 N N . ARG A 1 353 ? -36.232 -8.156 31.120 1.00 81.44 353 ARG A N 1
ATOM 2725 C CA . ARG A 1 353 ? -35.614 -9.435 30.756 1.00 81.44 353 ARG A CA 1
ATOM 2726 C C . ARG A 1 353 ? -35.866 -10.449 31.874 1.00 81.44 353 ARG A C 1
ATOM 2728 O O . ARG A 1 353 ? -35.591 -10.178 33.038 1.00 81.44 353 ARG A O 1
ATOM 2735 N N . LEU A 1 354 ? -36.392 -11.617 31.520 1.00 74.12 354 LEU A N 1
ATOM 2736 C CA . LEU A 1 354 ? -36.626 -12.727 32.444 1.00 74.12 354 LEU A CA 1
ATOM 2737 C C . LEU A 1 354 ? -35.400 -13.627 32.577 1.00 74.12 354 LEU A C 1
ATOM 2739 O O . LEU A 1 354 ? -34.596 -13.730 31.653 1.00 74.12 354 LEU A O 1
ATOM 2743 N N . GLY A 1 355 ? -35.321 -14.343 33.700 1.00 74.31 355 GLY A N 1
ATOM 2744 C CA . GLY A 1 355 ? -34.387 -15.453 33.893 1.00 74.31 355 GLY A CA 1
ATOM 2745 C C . GLY A 1 355 ? -32.913 -15.056 33.966 1.00 74.31 355 GLY A C 1
ATOM 2746 O O . GLY A 1 355 ? -32.069 -15.927 33.778 1.00 74.31 355 GLY A O 1
ATOM 2747 N N . ILE A 1 356 ? -32.606 -13.773 34.197 1.00 74.94 356 ILE A N 1
ATOM 2748 C CA . ILE A 1 356 ? -31.236 -13.338 34.478 1.00 74.94 356 ILE A CA 1
ATOM 2749 C C . ILE A 1 356 ? -30.828 -13.862 35.852 1.00 74.94 356 ILE A C 1
ATOM 2751 O O . ILE A 1 356 ? -31.515 -13.620 36.842 1.00 74.94 356 ILE A O 1
ATOM 2755 N N . THR A 1 357 ? -29.696 -14.554 35.895 1.00 77.19 357 THR A N 1
ATOM 2756 C CA . THR A 1 357 ? -29.016 -15.019 37.112 1.00 77.19 357 THR A CA 1
ATOM 2757 C C . THR A 1 357 ? -27.500 -14.940 36.880 1.00 77.19 357 THR A C 1
ATOM 2759 O O . THR A 1 357 ? -27.088 -14.784 35.726 1.00 77.19 357 THR A O 1
ATOM 2762 N N . PRO A 1 358 ? -26.639 -15.109 37.904 1.00 70.75 358 PRO A N 1
ATOM 2763 C CA . PRO A 1 358 ? -25.190 -15.206 37.694 1.00 70.75 358 PRO A CA 1
ATOM 2764 C C . PRO A 1 358 ? -24.797 -16.282 36.663 1.00 70.75 358 PRO A C 1
ATOM 2766 O O . PRO A 1 358 ? -23.889 -16.072 35.866 1.00 70.75 358 PRO A O 1
ATOM 2769 N N . ASN A 1 359 ? -25.539 -17.396 36.627 1.00 74.50 359 ASN A N 1
ATOM 2770 C CA . ASN A 1 359 ? -25.300 -18.527 35.721 1.00 74.50 359 ASN A CA 1
ATOM 2771 C C . ASN A 1 359 ? -25.996 -18.371 34.352 1.00 74.50 359 ASN A C 1
ATOM 2773 O O . ASN A 1 359 ? -25.733 -19.144 33.434 1.00 74.50 359 ASN A O 1
ATOM 2777 N N . ASN A 1 360 ? -26.892 -17.390 34.201 1.00 78.75 360 ASN A N 1
ATOM 2778 C CA . ASN A 1 360 ? -27.568 -17.050 32.949 1.00 78.75 360 ASN A CA 1
ATOM 2779 C C . ASN A 1 360 ? -27.661 -15.518 32.797 1.00 78.75 360 ASN A C 1
ATOM 2781 O O . ASN A 1 360 ? -28.752 -14.947 32.888 1.00 78.75 360 ASN A O 1
ATOM 2785 N N . PRO A 1 361 ? -26.536 -14.815 32.582 1.00 80.69 361 PRO A N 1
ATOM 2786 C CA . PRO A 1 361 ? -26.501 -13.352 32.627 1.00 80.69 361 PRO A CA 1
ATOM 2787 C C . PRO A 1 361 ? -27.205 -12.683 31.429 1.00 80.69 361 PRO A C 1
ATOM 2789 O O . PRO A 1 361 ? -27.515 -11.493 31.462 1.00 80.69 361 PRO A O 1
ATOM 2792 N N . THR A 1 362 ? -27.500 -13.446 30.372 1.00 83.69 362 THR A N 1
ATOM 2793 C CA . THR A 1 362 ? -28.291 -13.019 29.206 1.00 83.69 362 THR A CA 1
ATOM 2794 C C . THR A 1 362 ? -29.802 -13.148 29.418 1.00 83.69 362 THR A C 1
ATOM 2796 O O . THR A 1 362 ? -30.577 -12.507 28.700 1.00 83.69 362 THR A O 1
ATOM 2799 N N . GLY A 1 363 ? -30.245 -13.965 30.377 1.00 83.88 363 GLY A N 1
ATOM 2800 C CA . GLY A 1 363 ? -31.652 -14.262 30.638 1.00 83.88 363 GLY A CA 1
ATOM 2801 C C . GLY A 1 363 ? -32.357 -15.043 29.522 1.00 83.88 363 GLY A C 1
ATOM 2802 O O . GLY A 1 363 ? -31.886 -15.142 28.388 1.00 83.88 363 GLY A O 1
ATOM 2803 N N . THR A 1 364 ? -33.538 -15.582 29.821 1.00 75.25 364 THR A N 1
ATOM 2804 C CA . THR A 1 364 ? -34.291 -16.490 28.937 1.00 75.25 364 THR A CA 1
ATOM 2805 C C . THR A 1 364 ? -35.161 -15.774 27.900 1.00 75.25 364 THR A C 1
ATOM 2807 O O . THR A 1 364 ? -35.252 -16.225 26.761 1.00 75.25 364 THR A O 1
ATOM 2810 N N . GLY A 1 365 ? -35.775 -14.636 28.235 1.00 76.06 365 GLY A N 1
ATOM 2811 C CA . GLY A 1 365 ? -36.751 -13.978 27.354 1.00 76.06 365 GLY A CA 1
ATOM 2812 C C . GLY A 1 365 ? -37.111 -12.554 27.771 1.00 76.06 365 GLY A C 1
ATOM 2813 O O . GLY A 1 365 ? -36.579 -12.036 28.747 1.00 76.06 365 GLY A O 1
ATOM 2814 N N . TRP A 1 366 ? -38.016 -11.908 27.033 1.00 75.25 366 TRP A N 1
ATOM 2815 C CA . TRP A 1 366 ? -38.554 -10.583 27.372 1.00 75.25 366 TRP A CA 1
ATOM 2816 C C . TRP A 1 366 ? -40.010 -10.696 27.824 1.00 75.25 366 TRP A C 1
ATOM 2818 O O . TRP A 1 366 ? -40.836 -11.251 27.103 1.00 75.25 366 TRP A O 1
ATOM 2828 N N . LYS A 1 367 ? -40.338 -10.114 28.980 1.00 62.59 367 LYS A N 1
ATOM 2829 C CA . LYS A 1 367 ? -41.713 -9.927 29.462 1.00 62.59 367 LYS A CA 1
ATOM 2830 C C . LYS A 1 367 ? -42.099 -8.464 29.285 1.00 62.59 367 LYS A C 1
ATOM 2832 O O . LYS A 1 367 ? -41.319 -7.576 29.623 1.00 62.59 367 LYS A O 1
ATOM 2837 N N . VAL A 1 368 ? -43.300 -8.203 28.774 1.00 59.00 368 VAL A N 1
ATOM 2838 C CA . VAL A 1 368 ? -43.876 -6.851 28.795 1.00 59.00 368 VAL A CA 1
ATOM 2839 C C . VAL A 1 368 ? -44.148 -6.475 30.249 1.00 59.00 368 VAL A C 1
ATOM 2841 O O . VAL A 1 368 ? -44.840 -7.210 30.958 1.00 59.00 368 VAL A O 1
ATOM 2844 N N . VAL A 1 369 ? -43.630 -5.331 30.693 1.00 55.31 369 VAL A N 1
ATOM 2845 C CA . VAL A 1 369 ? -44.077 -4.725 31.953 1.00 55.31 369 VAL A CA 1
ATOM 2846 C C . VAL A 1 369 ? -45.470 -4.157 31.673 1.00 55.31 369 VAL A C 1
ATOM 2848 O O . VAL A 1 369 ? -45.596 -3.275 30.828 1.00 55.31 369 VAL A O 1
ATOM 2851 N N . ILE A 1 370 ? -46.489 -4.761 32.303 1.00 48.97 370 ILE A N 1
ATOM 2852 C CA . ILE A 1 370 ? -47.952 -4.603 32.108 1.00 48.97 370 ILE A CA 1
ATOM 2853 C C . ILE A 1 370 ? -48.330 -3.309 31.347 1.00 48.97 370 ILE A C 1
ATOM 2855 O O . ILE A 1 370 ? -48.122 -2.202 31.831 1.00 48.97 370 ILE A O 1
ATOM 2859 N N . SER A 1 371 ? -48.933 -3.393 30.156 1.00 49.78 371 SER A N 1
ATOM 2860 C CA . SER A 1 371 ? -50.273 -3.979 29.986 1.00 49.78 371 SER A CA 1
ATOM 2861 C C . SER A 1 371 ? -50.602 -4.428 28.553 1.00 49.78 371 SER A C 1
ATOM 2863 O O . SER A 1 371 ? -50.357 -3.691 27.598 1.00 49.78 371 SER A O 1
ATOM 2865 N N . PRO A 1 372 ? -51.327 -5.553 28.433 1.00 49.03 372 PRO A N 1
ATOM 2866 C CA . PRO A 1 372 ? -52.610 -5.637 27.741 1.00 49.03 372 PRO A CA 1
ATOM 2867 C C . PRO A 1 372 ? -53.792 -5.563 28.744 1.00 49.03 372 PRO A C 1
ATOM 2869 O O . PRO A 1 372 ? -53.593 -5.764 29.948 1.00 49.03 372 PRO A O 1
ATOM 2872 N N . PRO A 1 373 ? -55.021 -5.252 28.293 1.00 52.78 373 PRO A N 1
ATOM 2873 C CA . PRO A 1 373 ? -56.235 -5.324 29.113 1.00 52.78 373 PRO A CA 1
ATOM 2874 C C . PRO A 1 373 ? -56.777 -6.762 29.215 1.00 52.78 373 PRO A C 1
ATOM 2876 O O . PRO A 1 373 ? -56.957 -7.437 28.201 1.00 52.78 373 PRO A O 1
ATOM 2879 N N . PHE A 1 374 ? -57.108 -7.209 30.429 1.00 56.28 374 PHE A N 1
ATOM 2880 C CA . PHE A 1 374 ? -57.587 -8.574 30.698 1.00 56.28 374 PHE A CA 1
ATOM 2881 C C . PHE A 1 374 ? -59.120 -8.679 30.723 1.00 56.28 374 PHE A C 1
ATOM 2883 O O . PHE A 1 374 ? -59.813 -7.743 31.133 1.00 56.28 374 PHE A O 1
ATOM 2890 N N . LYS A 1 375 ? -59.658 -9.837 30.309 1.00 57.31 375 LYS A N 1
ATOM 2891 C CA . LYS A 1 375 ? -61.095 -10.174 30.385 1.00 57.31 375 LYS A CA 1
ATOM 2892 C C . LYS A 1 375 ? -61.433 -11.302 31.367 1.00 57.31 375 LYS A C 1
ATOM 2894 O O . LYS A 1 375 ? -62.595 -11.391 31.758 1.00 57.31 375 LYS A O 1
ATOM 2899 N N . HIS A 1 376 ? -60.448 -12.116 31.757 1.00 56.56 376 HIS A N 1
ATOM 2900 C CA . HIS A 1 376 ? -60.561 -13.201 32.742 1.00 56.56 376 HIS A CA 1
ATOM 2901 C C . HIS A 1 376 ? -59.210 -13.411 33.452 1.00 56.56 376 HIS A C 1
ATOM 2903 O O . HIS A 1 376 ? -58.162 -13.104 32.879 1.00 56.56 376 HIS A O 1
ATOM 2909 N N . VAL A 1 377 ? -59.232 -13.952 34.672 1.00 59.59 377 VAL A N 1
ATOM 2910 C CA . VAL A 1 377 ? -58.049 -14.377 35.449 1.00 59.59 377 VAL A CA 1
ATOM 2911 C C . VAL A 1 377 ? -58.347 -15.687 36.185 1.00 59.59 377 VAL A C 1
ATOM 2913 O O . VAL A 1 377 ? -59.515 -15.998 36.387 1.00 59.59 377 VAL A O 1
ATOM 2916 N N . SER A 1 378 ? -57.314 -16.442 36.558 1.00 53.41 378 SER A N 1
ATOM 2917 C CA . SER A 1 378 ? -57.400 -17.610 37.447 1.00 53.41 378 SER A CA 1
ATOM 2918 C C . SER A 1 378 ? -56.085 -17.810 38.219 1.00 53.41 378 SER A C 1
ATOM 2920 O O . SER A 1 378 ? -55.066 -17.241 37.823 1.00 53.41 378 SER A O 1
ATOM 2922 N N . ALA A 1 379 ? -56.074 -18.564 39.321 1.00 50.41 379 ALA A N 1
ATOM 2923 C CA . ALA A 1 379 ? -54.907 -18.708 40.203 1.00 50.41 379 ALA A CA 1
ATOM 2924 C C . ALA A 1 379 ? -54.757 -20.129 40.777 1.00 50.41 379 ALA A C 1
ATOM 2926 O O . ALA A 1 379 ? -55.747 -20.820 40.991 1.00 50.41 379 ALA A O 1
ATOM 2927 N N . GLY A 1 380 ? -53.517 -20.538 41.056 1.00 48.09 380 GLY A N 1
ATOM 2928 C CA . GLY A 1 380 ? -53.161 -21.813 41.686 1.00 48.09 380 GLY A CA 1
ATOM 2929 C C . GLY A 1 380 ? -51.799 -21.751 42.389 1.00 48.09 380 GLY A C 1
ATOM 2930 O O . GLY A 1 380 ? -51.155 -20.702 42.407 1.00 48.09 380 GLY A O 1
ATOM 2931 N N . ASP A 1 381 ? -51.365 -22.885 42.941 1.00 41.75 381 ASP A N 1
ATOM 2932 C CA . ASP A 1 381 ? -50.378 -23.032 44.035 1.00 41.75 381 ASP A CA 1
ATOM 2933 C C . ASP A 1 381 ? -49.016 -22.332 43.862 1.00 41.75 381 ASP A C 1
ATOM 2935 O O . ASP A 1 381 ? -48.306 -22.090 44.833 1.00 41.75 381 ASP A O 1
ATOM 2939 N N . SER A 1 382 ? -48.612 -21.986 42.639 1.00 39.22 382 SER A N 1
ATOM 2940 C CA . SER A 1 382 ? -47.407 -21.169 42.397 1.00 39.22 382 SER A CA 1
ATOM 2941 C C . SER A 1 382 ? -47.548 -20.208 41.212 1.00 39.22 382 SER A C 1
ATOM 2943 O O . SER A 1 382 ? -46.556 -19.625 40.764 1.00 39.22 382 SER A O 1
ATOM 2945 N N . ALA A 1 383 ? -48.760 -20.058 40.663 1.00 44.56 383 ALA A N 1
ATOM 2946 C CA . ALA A 1 383 ? -48.976 -19.385 39.388 1.00 44.56 383 ALA A CA 1
ATOM 2947 C C . ALA A 1 383 ? -50.342 -18.698 39.258 1.00 44.56 383 ALA A C 1
ATOM 2949 O O . ALA A 1 383 ? -51.373 -19.200 39.702 1.00 44.56 383 ALA A O 1
ATOM 2950 N N . ILE A 1 384 ? -50.355 -17.572 38.546 1.00 51.12 384 ILE A N 1
ATOM 2951 C CA . ILE A 1 384 ? -51.569 -16.880 38.097 1.00 51.12 384 ILE A CA 1
ATOM 2952 C C . ILE A 1 384 ? -51.651 -16.999 36.573 1.00 51.12 384 ILE A C 1
ATOM 2954 O O . ILE A 1 384 ? -50.642 -16.874 35.874 1.00 51.12 384 ILE A O 1
ATOM 2958 N N . TRP A 1 385 ? -52.864 -17.182 36.061 1.00 52.91 385 TRP A N 1
ATOM 2959 C CA . TRP A 1 385 ? -53.193 -17.173 34.640 1.00 52.91 385 TRP A CA 1
ATOM 2960 C C . TRP A 1 385 ? -54.097 -15.975 34.318 1.00 52.91 385 TRP A C 1
ATOM 2962 O O . TRP A 1 385 ? -55.005 -15.641 35.079 1.00 52.91 385 TRP A O 1
ATOM 2972 N N . GLY A 1 386 ? -53.867 -15.309 33.188 1.00 47.62 386 GLY A N 1
ATOM 2973 C CA . GLY A 1 386 ? -54.659 -14.158 32.739 1.00 47.62 386 GLY A CA 1
ATOM 2974 C C . GLY A 1 386 ? -54.964 -14.239 31.251 1.00 47.62 386 GLY A C 1
ATOM 2975 O O . GLY A 1 386 ? -54.135 -14.714 30.485 1.00 47.62 386 GLY A O 1
ATOM 2976 N N . LEU A 1 387 ? -56.143 -13.781 30.832 1.00 49.44 387 LEU A N 1
ATOM 2977 C CA . LEU A 1 387 ? -56.618 -13.936 29.454 1.00 49.44 387 LEU A CA 1
ATOM 2978 C C . LEU A 1 387 ? -57.064 -12.575 28.895 1.00 49.44 387 LEU A C 1
ATOM 2980 O O . LEU A 1 387 ? -57.856 -11.872 29.535 1.00 49.44 387 LEU A O 1
ATOM 2984 N N . ASP A 1 388 ? -56.499 -12.158 27.758 1.00 54.72 388 ASP A N 1
ATOM 2985 C CA . ASP A 1 388 ? -56.671 -10.804 27.204 1.00 54.72 388 ASP A CA 1
ATOM 2986 C C . ASP A 1 388 ? -57.880 -10.655 26.256 1.00 54.72 388 ASP A C 1
ATOM 2988 O O . ASP A 1 388 ? -58.740 -11.531 26.144 1.00 54.72 388 ASP A O 1
ATOM 2992 N N . LEU A 1 389 ? -57.994 -9.500 25.592 1.00 49.09 389 LEU A N 1
ATOM 2993 C CA . LEU A 1 389 ? -59.072 -9.228 24.634 1.00 49.09 389 LEU A CA 1
ATOM 2994 C C . LEU A 1 389 ? -58.971 -9.978 23.297 1.00 49.09 389 LEU A C 1
ATOM 2996 O O . LEU A 1 389 ? -59.958 -9.969 22.566 1.00 49.09 389 LEU A O 1
ATOM 3000 N N . ALA A 1 390 ? -57.834 -10.598 22.988 1.00 53.25 390 ALA A N 1
ATOM 3001 C CA . ALA A 1 390 ? -57.587 -11.369 21.770 1.00 53.25 390 ALA A CA 1
ATOM 3002 C C . ALA A 1 390 ? -57.384 -12.872 22.067 1.00 53.25 390 ALA A C 1
ATOM 3004 O O . ALA A 1 390 ? -56.809 -13.593 21.259 1.00 53.25 390 ALA A O 1
ATOM 3005 N N . ASP A 1 391 ? -57.865 -13.324 23.232 1.00 50.38 391 ASP A N 1
ATOM 3006 C CA . ASP A 1 391 ? -57.812 -14.706 23.723 1.00 50.38 391 ASP A CA 1
ATOM 3007 C C . ASP A 1 391 ? -56.398 -15.266 23.972 1.00 50.38 391 ASP A C 1
ATOM 3009 O O . ASP A 1 391 ? -56.221 -16.468 24.168 1.00 50.38 391 ASP A O 1
ATOM 3013 N N . ASN A 1 392 ? -55.391 -14.392 24.078 1.00 45.19 392 ASN A N 1
ATOM 3014 C CA . ASN A 1 392 ? -54.043 -14.793 24.470 1.00 45.19 392 ASN A CA 1
ATOM 3015 C C . ASN A 1 392 ? -53.999 -15.142 25.965 1.00 45.19 392 ASN A C 1
ATOM 3017 O O . ASN A 1 392 ? -54.472 -14.377 26.813 1.00 45.19 392 ASN A O 1
ATOM 3021 N N . ILE A 1 393 ? -53.372 -16.276 26.282 1.00 43.34 393 ILE A N 1
ATOM 3022 C CA . ILE A 1 393 ? -53.156 -16.759 27.649 1.00 43.34 393 ILE A CA 1
ATOM 3023 C C . ILE A 1 393 ? -51.795 -16.265 28.160 1.00 43.34 393 ILE A C 1
ATOM 3025 O O . ILE A 1 393 ? -50.763 -16.447 27.516 1.00 43.34 393 ILE A O 1
ATOM 3029 N N . TYR A 1 394 ? -51.798 -15.663 29.346 1.00 46.66 394 TYR A N 1
ATOM 3030 C CA . TYR A 1 394 ? -50.633 -15.147 30.062 1.00 46.66 394 TYR A CA 1
ATOM 3031 C C . TYR A 1 394 ? -50.418 -15.908 31.369 1.00 46.66 394 TYR A C 1
ATOM 3033 O O . TYR A 1 394 ? -51.380 -16.289 32.033 1.00 46.66 394 TYR A O 1
ATOM 3041 N N . TYR A 1 395 ? -49.152 -16.065 31.752 1.00 42.00 395 TYR A N 1
ATOM 3042 C CA . TYR A 1 395 ? -48.697 -16.825 32.917 1.00 42.00 395 TYR A CA 1
ATOM 3043 C C . TYR A 1 395 ? -47.792 -15.955 33.805 1.00 42.00 395 TYR A C 1
ATOM 3045 O O . TYR A 1 395 ? -46.943 -15.206 33.303 1.00 42.00 395 TYR A O 1
ATOM 3053 N N . PHE A 1 396 ? -47.969 -16.031 35.126 1.00 41.88 396 PHE A N 1
ATOM 3054 C CA . PHE A 1 396 ? -47.228 -15.237 36.110 1.00 41.88 396 PHE A CA 1
ATOM 3055 C C . PHE A 1 396 ? -46.803 -16.105 37.300 1.00 41.88 396 PHE A C 1
ATOM 3057 O O . PHE A 1 396 ? -47.628 -16.823 37.851 1.00 41.88 396 PHE A O 1
ATOM 3064 N N . THR A 1 397 ? -45.546 -15.977 37.728 1.00 38.31 397 THR A N 1
ATOM 3065 C CA . THR A 1 397 ? -44.952 -16.655 38.894 1.00 38.31 397 THR A CA 1
ATOM 3066 C C . THR A 1 397 ? -44.013 -15.697 39.644 1.00 38.31 397 THR A C 1
ATOM 3068 O O . THR A 1 397 ? -43.586 -14.690 39.068 1.00 38.31 397 THR A O 1
ATOM 3071 N N . GLY A 1 398 ? -43.668 -16.031 40.896 1.00 38.00 398 GLY A N 1
ATOM 3072 C CA . GLY A 1 398 ? -42.572 -15.417 41.664 1.00 38.00 398 GLY A CA 1
ATOM 3073 C C . GLY A 1 398 ? -42.962 -14.258 42.593 1.00 38.00 398 GLY A C 1
ATOM 3074 O O . GLY A 1 398 ? -42.914 -13.098 42.187 1.00 38.00 398 GLY A O 1
ATOM 3075 N N . LEU A 1 399 ? -43.271 -14.576 43.856 1.00 31.94 399 LEU A N 1
ATOM 3076 C CA . LEU A 1 399 ? -43.399 -13.643 44.986 1.00 31.94 399 LEU A CA 1
ATOM 3077 C C . LEU A 1 399 ? -42.908 -14.340 46.268 1.00 31.94 399 LEU A C 1
ATOM 3079 O O . LEU A 1 399 ? -43.623 -15.195 46.773 1.00 31.94 399 LEU A O 1
ATOM 3083 N N . GLU A 1 400 ? -41.728 -13.988 46.792 1.00 27.14 400 GLU A N 1
ATOM 3084 C CA . GLU A 1 400 ? -41.217 -14.500 48.082 1.00 27.14 400 GLU A CA 1
ATOM 3085 C C . GLU A 1 400 ? -40.047 -13.647 48.633 1.00 27.14 400 GLU A C 1
ATOM 3087 O O . GLU A 1 400 ? -39.567 -12.745 47.940 1.00 27.14 400 GLU A O 1
ATOM 3092 N N . PHE A 1 401 ? -39.624 -13.894 49.884 1.00 28.05 401 PHE A N 1
ATOM 3093 C CA . PHE A 1 401 ? -38.668 -13.077 50.666 1.00 28.05 401 PHE A CA 1
ATOM 3094 C C . PHE A 1 401 ? -37.470 -13.912 51.227 1.00 28.05 401 PHE A C 1
ATOM 3096 O O . PHE A 1 401 ? -37.559 -15.137 51.201 1.00 28.05 401 PHE A O 1
ATOM 3103 N N . PRO A 1 402 ? -36.341 -13.301 51.681 1.00 29.95 402 PRO A N 1
ATOM 3104 C CA . PRO A 1 402 ? -35.011 -13.962 51.738 1.00 29.95 402 PRO A CA 1
ATOM 3105 C C . PRO A 1 402 ? -34.314 -14.068 53.126 1.00 29.95 402 PRO A C 1
ATOM 3107 O O . PRO A 1 402 ? -34.711 -13.356 54.039 1.00 29.95 402 PRO A O 1
ATOM 3110 N N . GLU A 1 403 ? -33.232 -14.879 53.218 1.00 27.06 403 GLU A N 1
ATOM 3111 C CA . GLU A 1 403 ? -31.964 -14.788 54.029 1.00 27.06 403 GLU A CA 1
ATOM 3112 C C . GLU A 1 403 ? -31.238 -16.178 54.024 1.00 27.06 403 GLU A C 1
ATOM 3114 O O . GLU A 1 403 ? -31.871 -17.157 53.634 1.00 27.06 403 GLU A O 1
ATOM 3119 N N . GLU A 1 404 ? -29.948 -16.430 54.339 1.00 24.89 404 GLU A N 1
ATOM 3120 C CA . GLU A 1 404 ? -28.764 -15.626 54.754 1.00 24.89 404 GLU A CA 1
ATOM 3121 C C . GLU A 1 404 ? -27.465 -16.154 54.034 1.00 24.89 404 GLU A C 1
ATOM 3123 O O . GLU A 1 404 ? -27.442 -16.152 52.803 1.00 24.89 404 GLU A O 1
ATOM 3128 N N . ASN A 1 405 ? -26.400 -16.624 54.726 1.00 23.86 405 ASN A N 1
ATOM 3129 C CA . ASN A 1 405 ? -25.086 -17.066 54.173 1.00 23.86 405 ASN A CA 1
ATOM 3130 C C . ASN A 1 405 ? -24.411 -18.219 54.991 1.00 23.86 405 ASN A C 1
ATOM 3132 O O . ASN A 1 405 ? -25.032 -18.717 55.922 1.00 23.86 405 ASN A O 1
ATOM 3136 N N . TYR A 1 406 ? -23.176 -18.668 54.631 1.00 27.00 406 TYR A N 1
ATOM 3137 C CA . TYR A 1 406 ? -21.957 -18.893 55.490 1.00 27.00 406 TYR A CA 1
ATOM 3138 C C . TYR A 1 406 ? -20.790 -19.653 54.766 1.00 27.00 406 TYR A C 1
ATOM 3140 O O . TYR A 1 406 ? -20.946 -20.025 53.605 1.00 27.00 406 TYR A O 1
ATOM 3148 N N . ALA A 1 407 ? -19.578 -19.775 55.370 1.00 23.91 407 ALA A N 1
ATOM 3149 C CA . ALA A 1 407 ? -18.293 -20.054 54.658 1.00 23.91 407 ALA A CA 1
ATOM 3150 C C . ALA A 1 407 ? -17.095 -20.641 55.501 1.00 23.91 407 ALA A C 1
ATOM 3152 O O . ALA A 1 407 ? -17.287 -21.003 56.658 1.00 23.91 407 ALA A O 1
ATOM 3153 N N . ILE A 1 408 ? -15.862 -20.622 54.917 1.00 24.36 408 ILE A N 1
ATOM 3154 C CA . ILE A 1 408 ? -14.460 -20.829 55.447 1.00 24.36 408 ILE A CA 1
ATOM 3155 C C . ILE A 1 408 ? -14.025 -22.269 55.893 1.00 24.36 408 ILE A C 1
ATOM 3157 O O . ILE A 1 408 ? -14.878 -23.141 55.977 1.00 24.36 408 ILE A O 1
ATOM 3161 N N . LEU A 1 409 ? -12.736 -22.680 56.070 1.00 23.72 409 LEU A N 1
ATOM 3162 C CA . LEU A 1 409 ? -11.449 -21.974 56.352 1.00 23.72 409 LEU A CA 1
ATOM 3163 C C . LEU A 1 409 ? -10.142 -22.522 55.649 1.00 23.72 409 LEU A C 1
ATOM 3165 O O . LEU A 1 409 ? -10.009 -22.317 54.448 1.00 23.72 409 LEU A O 1
ATOM 3169 N N . LEU A 1 410 ? -9.135 -23.081 56.369 1.00 25.34 410 LEU A N 1
ATOM 3170 C CA . LEU A 1 410 ? -7.683 -23.247 55.996 1.00 25.34 410 LEU A CA 1
ATOM 3171 C C . LEU A 1 410 ? -7.077 -24.590 56.553 1.00 25.34 410 LEU A C 1
ATOM 3173 O O . LEU A 1 410 ? -7.882 -25.397 57.008 1.00 25.34 410 LEU A O 1
ATOM 3177 N N . THR A 1 411 ? -5.778 -24.995 56.570 1.00 26.73 411 THR A N 1
ATOM 3178 C CA . THR A 1 411 ? -4.385 -24.416 56.470 1.00 26.73 411 THR A CA 1
ATOM 3179 C C . THR A 1 411 ? -3.436 -25.301 55.568 1.00 26.73 411 THR A C 1
ATOM 3181 O O . THR A 1 411 ? -3.971 -25.862 54.617 1.00 26.73 411 THR A O 1
ATOM 3184 N N . ASP A 1 412 ? -2.085 -25.487 55.620 1.00 21.80 412 ASP A N 1
ATOM 3185 C CA . ASP A 1 412 ? -0.958 -25.227 56.574 1.00 21.80 412 ASP A CA 1
ATOM 3186 C C . ASP A 1 412 ? 0.478 -25.135 55.914 1.00 21.80 412 ASP A C 1
ATOM 3188 O O . ASP A 1 412 ? 0.587 -24.684 54.775 1.00 21.80 412 ASP A O 1
ATOM 3192 N N . ASN A 1 413 ? 1.590 -25.479 56.613 1.00 26.00 413 ASN A N 1
ATOM 3193 C CA . ASN A 1 413 ? 2.929 -24.839 56.485 1.00 26.00 413 ASN A CA 1
ATOM 3194 C C . ASN A 1 413 ? 4.212 -25.690 56.162 1.00 26.00 413 ASN A C 1
ATOM 3196 O O . ASN A 1 413 ? 4.477 -26.682 56.827 1.00 26.00 413 ASN A O 1
ATOM 3200 N N . PHE A 1 414 ? 5.096 -25.131 55.295 1.00 25.20 414 PHE A N 1
ATOM 3201 C CA . PHE A 1 414 ? 6.596 -24.997 55.374 1.00 25.20 414 PHE A CA 1
ATOM 3202 C C . PHE A 1 414 ? 7.574 -26.213 55.541 1.00 25.20 414 PHE A C 1
ATOM 3204 O O . PHE A 1 414 ? 7.197 -27.249 56.058 1.00 25.20 414 PHE A O 1
ATOM 3211 N N . ARG A 1 415 ? 8.887 -26.186 55.171 1.00 25.80 415 ARG A N 1
ATOM 3212 C CA . ARG A 1 415 ? 9.816 -25.244 54.453 1.00 25.80 415 ARG A CA 1
ATOM 3213 C C . ARG A 1 415 ? 11.012 -26.024 53.813 1.00 25.80 415 ARG A C 1
ATOM 3215 O O . ARG A 1 415 ? 11.243 -27.167 54.171 1.00 25.80 415 ARG A O 1
ATOM 3222 N N . LYS A 1 416 ? 11.768 -25.374 52.900 1.00 29.64 416 LYS A N 1
ATOM 3223 C CA . LYS A 1 416 ? 13.099 -25.717 52.302 1.00 29.64 416 LYS A CA 1
ATOM 3224 C C . LYS A 1 416 ? 13.781 -27.045 52.717 1.00 29.64 416 LYS A C 1
ATOM 3226 O O . LYS A 1 416 ? 14.198 -27.176 53.861 1.00 29.64 416 LYS A O 1
ATOM 3231 N N . GLY A 1 417 ? 14.148 -27.854 51.713 1.00 31.08 417 GLY A N 1
ATOM 3232 C CA . GLY A 1 417 ? 15.262 -28.816 51.807 1.00 31.08 417 GLY A CA 1
ATOM 3233 C C . GLY A 1 417 ? 14.869 -30.295 51.846 1.00 31.08 417 GLY A C 1
ATOM 3234 O O . GLY A 1 417 ? 15.261 -30.999 52.767 1.00 31.08 417 GLY A O 1
ATOM 3235 N N . GLY A 1 418 ? 14.106 -30.779 50.862 1.00 24.95 418 GLY A N 1
ATOM 3236 C CA . GLY A 1 418 ? 13.729 -32.194 50.770 1.00 24.95 418 GLY A CA 1
ATOM 3237 C C . GLY A 1 418 ? 12.611 -32.465 49.759 1.00 24.95 418 GLY A C 1
ATOM 3238 O O . GLY A 1 418 ? 11.905 -31.549 49.339 1.00 24.95 418 GLY A O 1
ATOM 3239 N N . ILE A 1 419 ? 12.473 -33.730 49.355 1.00 29.11 419 ILE A N 1
ATOM 3240 C CA . ILE A 1 419 ? 11.510 -34.223 48.352 1.00 29.11 419 ILE A CA 1
ATOM 3241 C C . ILE A 1 419 ? 10.070 -34.206 48.915 1.00 29.11 419 ILE A C 1
ATOM 3243 O O . ILE A 1 419 ? 9.855 -34.614 50.053 1.00 29.11 419 ILE A O 1
ATOM 3247 N N . GLY A 1 420 ? 9.072 -33.790 48.115 1.00 28.14 420 GLY A N 1
ATOM 3248 C CA . GLY A 1 420 ? 7.708 -33.483 48.598 1.00 28.14 420 GLY A CA 1
ATOM 3249 C C . GLY A 1 420 ? 6.524 -33.891 47.698 1.00 28.14 420 GLY A C 1
ATOM 3250 O O . GLY A 1 420 ? 5.734 -33.040 47.316 1.00 28.14 420 GLY A O 1
ATOM 3251 N N . LYS A 1 421 ? 6.405 -35.189 47.380 1.00 32.81 421 LYS A N 1
ATOM 3252 C CA . LYS A 1 421 ? 5.178 -35.966 47.040 1.00 32.81 421 LYS A CA 1
ATOM 3253 C C . LYS A 1 421 ? 3.980 -35.275 46.329 1.00 32.81 421 LYS A C 1
ATOM 3255 O O . LYS A 1 421 ? 3.193 -34.560 46.943 1.00 32.81 421 LYS A O 1
ATOM 3260 N N . ILE A 1 422 ? 3.697 -35.696 45.089 1.00 33.12 422 ILE A N 1
ATOM 3261 C CA . ILE A 1 422 ? 2.397 -35.484 44.407 1.00 33.12 422 ILE A CA 1
ATOM 3262 C C . ILE A 1 422 ? 1.316 -36.408 45.009 1.00 33.12 422 ILE A C 1
ATOM 3264 O O . ILE A 1 422 ? 1.601 -37.548 45.381 1.00 33.12 422 ILE A O 1
ATOM 3268 N N . SER A 1 423 ? 0.060 -35.949 45.071 1.00 33.03 423 SER A N 1
ATOM 3269 C CA . SER A 1 423 ? -1.106 -36.787 45.402 1.00 33.03 423 SER A CA 1
ATOM 3270 C C . SER A 1 423 ? -2.344 -36.392 44.585 1.00 33.03 423 SER A C 1
ATOM 3272 O O . SER A 1 423 ? -2.501 -35.231 44.215 1.00 33.03 423 SER A O 1
ATOM 3274 N N . VAL A 1 424 ? -3.211 -37.365 44.284 1.00 34.84 424 VAL A N 1
ATOM 3275 C CA . VAL A 1 424 ? -4.420 -37.197 43.456 1.00 34.84 424 VAL A CA 1
ATOM 3276 C C . VAL A 1 424 ? -5.654 -37.499 44.308 1.00 34.84 424 VAL A C 1
ATOM 3278 O O . VAL A 1 424 ? -5.681 -38.507 45.015 1.00 34.84 424 VAL A O 1
ATOM 3281 N N . ARG A 1 425 ? -6.675 -36.633 44.263 1.00 27.39 425 ARG A N 1
ATOM 3282 C CA . ARG A 1 425 ? -7.944 -36.841 44.980 1.00 27.39 425 ARG A CA 1
ATOM 3283 C C . ARG A 1 425 ? -8.960 -37.613 44.128 1.00 27.39 425 ARG A C 1
ATOM 3285 O O . ARG A 1 425 ? -8.997 -37.469 42.914 1.00 27.39 425 ARG A O 1
ATOM 3292 N N . ASN A 1 426 ? -9.832 -38.340 44.826 1.00 37.34 426 ASN A N 1
ATOM 3293 C CA . ASN A 1 426 ? -11.054 -38.982 44.327 1.00 37.34 426 ASN A CA 1
ATOM 3294 C C . ASN A 1 426 ? -10.896 -40.152 43.315 1.00 37.34 426 ASN A C 1
ATOM 3296 O O . ASN A 1 426 ? -11.457 -40.098 42.220 1.00 37.34 426 ASN A O 1
ATOM 3300 N N . PRO A 1 427 ? -10.180 -41.242 43.666 1.00 36.50 427 PRO A N 1
ATOM 3301 C CA . PRO A 1 427 ? -10.328 -42.520 42.972 1.00 36.50 427 PRO A CA 1
ATOM 3302 C C . PRO A 1 427 ? -11.689 -43.166 43.289 1.00 36.50 427 PRO A C 1
ATOM 3304 O O . PRO A 1 427 ? -12.146 -43.138 44.431 1.00 36.50 427 PRO A O 1
ATOM 3307 N N . VAL A 1 428 ? -12.302 -43.823 42.299 1.00 38.00 428 VAL A N 1
ATOM 3308 C CA . VAL A 1 428 ? -13.467 -44.700 42.521 1.00 38.00 428 VAL A CA 1
ATOM 3309 C C . VAL A 1 428 ? -13.065 -45.858 43.444 1.00 38.00 428 VAL A C 1
ATOM 3311 O O . VAL A 1 428 ? -11.977 -46.423 43.298 1.00 38.00 428 VAL A O 1
ATOM 3314 N N . SER A 1 429 ? -13.935 -46.224 44.392 1.00 42.56 429 SER A N 1
ATOM 3315 C CA . SER A 1 429 ? -13.670 -47.264 45.392 1.00 42.56 429 SER A CA 1
ATOM 3316 C C . SER A 1 429 ? -13.320 -48.607 44.739 1.00 42.56 429 SER A C 1
ATOM 3318 O O . SER A 1 429 ? -14.190 -49.278 44.189 1.00 42.56 429 SER A O 1
ATOM 3320 N N . GLY A 1 430 ? -12.041 -48.989 44.816 1.00 43.03 430 GLY A N 1
ATOM 3321 C CA . GLY A 1 430 ? -11.492 -50.221 44.240 1.00 43.03 430 GLY A CA 1
ATOM 3322 C C . GLY A 1 430 ? -10.279 -50.010 43.324 1.00 43.03 430 GLY A C 1
ATOM 3323 O O . GLY A 1 430 ? -9.463 -50.921 43.194 1.00 43.03 430 GLY A O 1
ATOM 3324 N N . VAL A 1 431 ? -10.097 -48.819 42.738 1.00 40.75 431 VAL A N 1
ATOM 3325 C CA . VAL A 1 431 ? -8.971 -48.550 41.820 1.00 40.75 431 VAL A CA 1
ATOM 3326 C C . VAL A 1 431 ? -7.693 -48.222 42.600 1.00 40.75 431 VAL A C 1
ATOM 3328 O O . VAL A 1 431 ? -7.628 -47.224 43.319 1.00 40.75 431 VAL A O 1
ATOM 3331 N N . LYS A 1 432 ? -6.648 -49.040 42.423 1.00 41.50 432 LYS A N 1
ATOM 3332 C CA . LYS A 1 432 ? -5.283 -48.761 42.903 1.00 41.50 432 LYS A CA 1
ATOM 3333 C C . LYS A 1 432 ? -4.406 -48.238 41.761 1.00 41.50 432 LYS A C 1
ATOM 3335 O O . LYS A 1 432 ? -4.439 -48.770 40.655 1.00 41.50 432 LYS A O 1
ATOM 3340 N N . TYR A 1 433 ? -3.579 -47.246 42.082 1.00 39.91 433 TYR A N 1
ATOM 3341 C CA . TYR A 1 433 ? -2.509 -46.720 41.233 1.00 39.91 433 TYR A CA 1
ATOM 3342 C C . TYR A 1 433 ? -1.171 -46.951 41.942 1.00 39.91 433 TYR A C 1
ATOM 3344 O O . TYR A 1 433 ? -1.079 -46.736 43.153 1.00 39.91 433 TYR A O 1
ATOM 3352 N N . SER A 1 434 ? -0.131 -47.356 41.214 1.00 39.66 434 SER A N 1
ATOM 3353 C CA . SER A 1 434 ? 1.203 -47.587 41.784 1.00 39.66 434 SER A CA 1
ATOM 3354 C C . SER A 1 434 ? 2.307 -47.186 40.811 1.00 39.66 434 SER A C 1
ATOM 3356 O O . SER A 1 434 ? 2.333 -47.679 39.685 1.00 39.66 434 SER A O 1
ATOM 3358 N N . LEU A 1 435 ? 3.261 -46.373 41.275 1.00 35.75 435 LEU A N 1
ATOM 3359 C CA . LEU A 1 435 ? 4.588 -46.314 40.662 1.00 35.75 435 LEU A CA 1
ATOM 3360 C C . LEU A 1 435 ? 5.397 -47.518 41.154 1.00 35.75 435 LEU A C 1
ATOM 3362 O O . LEU A 1 435 ? 5.494 -47.752 42.359 1.00 35.75 435 LEU A O 1
ATOM 3366 N N . THR A 1 436 ? 5.977 -48.276 40.231 1.00 35.59 436 THR A N 1
ATOM 3367 C CA . THR A 1 436 ? 6.837 -49.422 40.540 1.00 35.59 436 THR A CA 1
ATOM 3368 C C . THR A 1 436 ? 8.288 -48.979 40.724 1.00 35.59 436 THR A C 1
ATOM 3370 O O . THR A 1 436 ? 8.864 -48.453 39.780 1.00 35.59 436 THR A O 1
ATOM 3373 N N . THR A 1 437 ? 8.852 -49.254 41.913 1.00 33.44 437 THR A N 1
ATOM 3374 C CA . THR A 1 437 ? 10.300 -49.318 42.254 1.00 33.44 437 THR A CA 1
ATOM 3375 C C . THR A 1 437 ? 11.153 -48.080 41.897 1.00 33.44 437 THR A C 1
ATOM 3377 O O . THR A 1 437 ? 11.406 -47.823 40.731 1.00 33.44 437 THR A O 1
ATOM 3380 N N . ALA A 1 438 ? 11.657 -47.234 42.804 1.00 41.91 438 ALA A N 1
ATOM 3381 C CA . ALA A 1 438 ? 12.098 -47.388 44.202 1.00 41.91 438 ALA A CA 1
ATOM 3382 C C . ALA A 1 438 ? 13.465 -48.082 44.425 1.00 41.91 438 ALA A C 1
ATOM 3384 O O . ALA A 1 438 ? 13.526 -49.070 45.148 1.00 41.91 438 ALA A O 1
ATOM 3385 N N . SER A 1 439 ? 14.558 -47.518 43.879 1.00 42.19 439 SER A N 1
ATOM 3386 C CA . SER A 1 439 ? 15.930 -47.669 44.430 1.00 42.19 439 SER A CA 1
ATOM 3387 C C . SER A 1 439 ? 16.968 -46.675 43.851 1.00 42.19 439 SER A C 1
ATOM 3389 O O . SER A 1 439 ? 18.098 -47.059 43.545 1.00 42.19 439 SER A O 1
ATOM 3391 N N . SER A 1 440 ? 16.619 -45.396 43.657 1.00 37.69 440 SER A N 1
ATOM 3392 C CA . SER A 1 440 ? 17.585 -44.363 43.225 1.00 37.69 440 SER A CA 1
ATOM 3393 C C . SER A 1 440 ? 17.217 -42.977 43.757 1.00 37.69 440 SER A C 1
ATOM 3395 O O . SER A 1 440 ? 16.045 -42.599 43.741 1.00 37.69 440 SER A O 1
ATOM 3397 N N . ILE A 1 441 ? 18.216 -42.225 44.218 1.00 42.06 441 ILE A N 1
ATOM 3398 C CA . ILE A 1 441 ? 18.106 -40.812 44.611 1.00 42.06 441 ILE A CA 1
ATOM 3399 C C . ILE A 1 441 ? 18.438 -39.945 43.380 1.00 42.06 441 ILE A C 1
ATOM 3401 O O . ILE A 1 441 ? 19.091 -40.417 42.450 1.00 42.06 441 ILE A O 1
ATOM 3405 N N . VAL A 1 442 ? 17.995 -38.684 43.346 1.00 43.62 442 VAL A N 1
ATOM 3406 C CA . VAL A 1 442 ? 18.367 -37.733 42.282 1.00 43.62 442 VAL A CA 1
ATOM 3407 C C . VAL A 1 442 ? 18.887 -36.435 42.896 1.00 43.62 442 VAL A C 1
ATOM 3409 O O . VAL A 1 442 ? 18.208 -35.828 43.723 1.00 43.62 442 VAL A O 1
ATOM 3412 N N . GLU A 1 443 ? 20.083 -36.011 42.492 1.00 42.22 443 GLU A N 1
ATOM 3413 C CA . GLU A 1 443 ? 20.727 -34.764 42.917 1.00 42.22 443 GLU A CA 1
ATOM 3414 C C . GLU A 1 443 ? 20.665 -33.726 41.791 1.00 42.22 443 GLU A C 1
ATOM 3416 O O . GLU A 1 443 ? 21.039 -34.023 40.653 1.00 42.22 443 GLU A O 1
ATOM 3421 N N . ILE A 1 444 ? 20.206 -32.510 42.109 1.00 41.97 444 ILE A N 1
ATOM 3422 C CA . ILE A 1 444 ? 20.217 -31.372 41.181 1.00 41.97 444 ILE A CA 1
ATOM 3423 C C . ILE A 1 444 ? 21.461 -30.530 41.453 1.00 41.97 444 ILE A C 1
ATOM 3425 O O . ILE A 1 444 ? 21.614 -29.993 42.551 1.00 41.97 444 ILE A O 1
ATOM 3429 N N . ASN A 1 445 ? 22.314 -30.355 40.444 1.00 39.12 445 ASN A N 1
ATOM 3430 C CA . ASN A 1 445 ? 23.423 -29.410 40.508 1.00 39.12 445 ASN A CA 1
ATOM 3431 C C . ASN A 1 445 ? 22.866 -27.975 40.554 1.00 39.12 445 ASN A C 1
ATOM 3433 O O . ASN A 1 445 ? 22.251 -27.503 39.598 1.00 39.12 445 ASN A O 1
ATOM 3437 N N . SER A 1 446 ? 23.083 -27.265 41.663 1.00 34.84 446 SER A N 1
ATOM 3438 C CA . SER A 1 446 ? 22.490 -25.945 41.906 1.00 34.84 446 SER A CA 1
ATOM 3439 C C . SER A 1 446 ? 23.102 -24.787 41.107 1.00 34.84 446 SER A C 1
ATOM 3441 O O . SER A 1 446 ? 22.563 -23.685 41.178 1.00 34.84 446 SER A O 1
ATOM 3443 N N . SER A 1 447 ? 24.202 -24.998 40.371 1.00 31.47 447 SER A N 1
ATOM 3444 C CA . SER A 1 447 ? 24.805 -23.985 39.485 1.00 31.47 447 SER A CA 1
ATOM 3445 C C . SER A 1 447 ? 24.681 -24.301 37.989 1.00 31.47 447 SER A C 1
ATOM 3447 O O . SER A 1 447 ? 24.744 -23.367 37.193 1.00 31.47 447 SER A O 1
ATOM 3449 N N . THR A 1 448 ? 24.453 -25.562 37.590 1.00 38.34 448 THR A N 1
ATOM 3450 C CA . THR A 1 448 ? 24.222 -25.944 36.174 1.00 38.34 448 THR A CA 1
ATOM 3451 C C . THR A 1 448 ? 22.794 -26.397 35.860 1.00 38.34 448 THR A C 1
ATOM 3453 O O . THR A 1 448 ? 22.407 -26.424 34.696 1.00 38.34 448 THR A O 1
ATOM 3456 N N . GLY A 1 449 ? 21.996 -26.761 36.869 1.00 35.22 449 GLY A N 1
ATOM 3457 C CA . GLY A 1 449 ? 20.635 -27.282 36.702 1.00 35.22 449 GLY A CA 1
ATOM 3458 C C . GLY A 1 449 ? 20.540 -28.757 36.283 1.00 35.22 449 GLY A C 1
ATOM 3459 O O . GLY A 1 449 ? 19.429 -29.258 36.122 1.00 35.22 449 GLY A O 1
ATOM 3460 N N . GLN A 1 450 ? 21.663 -29.469 36.121 1.00 39.69 450 GLN A N 1
ATOM 3461 C CA . GLN A 1 450 ? 21.668 -30.896 35.765 1.00 39.69 450 GLN A CA 1
ATOM 3462 C C . GLN A 1 450 ? 21.037 -31.782 36.849 1.00 39.69 450 GLN A C 1
ATOM 3464 O O . GLN A 1 450 ? 21.228 -31.550 38.042 1.00 39.69 450 GLN A O 1
ATOM 3469 N N . LEU A 1 451 ? 20.346 -32.837 36.409 1.00 36.88 451 LEU A N 1
ATOM 3470 C CA . LEU A 1 451 ? 19.794 -33.916 37.232 1.00 36.88 451 LEU A CA 1
ATOM 3471 C C . LEU A 1 451 ? 20.701 -35.153 37.139 1.00 36.88 451 LEU A C 1
ATOM 3473 O O . LEU A 1 451 ? 20.871 -35.727 36.064 1.00 36.88 451 LEU A O 1
ATOM 3477 N N . THR A 1 452 ? 21.243 -35.584 38.276 1.00 46.28 452 THR A N 1
ATOM 3478 C CA . THR A 1 452 ? 22.182 -36.716 38.387 1.00 46.28 452 THR A CA 1
ATOM 3479 C C . THR A 1 452 ? 21.569 -37.836 39.211 1.00 46.28 452 THR A C 1
ATOM 3481 O O . THR A 1 452 ? 21.052 -37.572 40.298 1.00 46.28 452 THR A O 1
ATOM 3484 N N . LEU A 1 453 ? 21.656 -39.086 38.753 1.00 44.09 453 LEU A N 1
ATOM 3485 C CA . LEU A 1 453 ? 21.175 -40.222 39.538 1.00 44.09 453 LEU A CA 1
ATOM 3486 C C . LEU A 1 453 ? 22.234 -40.656 40.559 1.00 44.09 453 LEU A C 1
ATOM 3488 O O . LEU A 1 453 ? 23.382 -40.933 40.207 1.00 44.09 453 LEU A O 1
ATOM 3492 N N . LEU A 1 454 ? 21.830 -40.730 41.825 1.00 45.00 454 LEU A N 1
ATOM 3493 C CA . LEU A 1 454 ? 22.614 -41.287 42.922 1.00 45.00 454 LEU A CA 1
ATOM 3494 C C . LEU A 1 454 ? 22.108 -42.705 43.220 1.00 45.00 454 LEU A C 1
ATOM 3496 O O . LEU A 1 454 ? 21.000 -42.904 43.730 1.00 45.00 454 LEU A O 1
ATOM 3500 N N . VAL A 1 455 ? 22.939 -43.688 42.879 1.00 48.25 455 VAL A N 1
ATOM 3501 C CA . VAL A 1 455 ? 22.769 -45.109 43.219 1.00 48.25 455 VAL A CA 1
ATOM 3502 C C . VAL A 1 455 ? 23.564 -45.406 44.505 1.00 48.25 455 VAL A C 1
ATOM 3504 O O . VAL A 1 455 ? 24.434 -44.628 44.890 1.00 48.25 455 VAL A O 1
ATOM 3507 N N . ASN A 1 456 ? 23.222 -46.477 45.225 1.00 42.66 456 ASN A N 1
ATOM 3508 C CA . ASN A 1 456 ? 23.686 -46.709 46.598 1.00 42.66 456 ASN A CA 1
ATOM 3509 C C . ASN A 1 456 ? 25.217 -46.824 46.779 1.00 42.66 456 ASN A C 1
ATOM 3511 O O . ASN A 1 456 ? 25.857 -47.713 46.224 1.00 42.66 456 ASN A O 1
ATOM 3515 N N . ALA A 1 457 ? 25.712 -46.020 47.725 1.00 45.91 457 ALA A N 1
ATOM 3516 C CA . ALA A 1 457 ? 26.851 -46.248 48.626 1.00 45.91 457 ALA A CA 1
ATOM 3517 C C . ALA A 1 457 ? 28.273 -46.450 48.051 1.00 45.91 457 ALA A C 1
ATOM 3519 O O . ALA A 1 457 ? 29.142 -45.650 48.386 1.00 45.91 457 ALA A O 1
ATOM 3520 N N . ASP A 1 458 ? 28.539 -47.487 47.249 1.00 46.25 458 ASP A N 1
ATOM 3521 C CA . ASP A 1 458 ? 29.883 -48.112 47.211 1.00 46.25 458 ASP A CA 1
ATOM 3522 C C . ASP A 1 458 ? 30.626 -48.101 45.856 1.00 46.25 458 ASP A C 1
ATOM 3524 O O . ASP A 1 458 ? 31.695 -48.700 45.739 1.00 46.25 458 ASP A O 1
ATOM 3528 N N . GLN A 1 459 ? 30.132 -47.412 44.817 1.00 40.25 459 GLN A N 1
ATOM 3529 C CA . GLN A 1 459 ? 30.876 -47.255 43.550 1.00 40.25 459 GLN A CA 1
ATOM 3530 C C . GLN A 1 459 ? 30.849 -45.820 43.001 1.00 40.25 459 GLN A C 1
ATOM 3532 O O . GLN A 1 459 ? 29.813 -45.158 42.968 1.00 40.25 459 GLN A O 1
ATOM 3537 N N . GLN A 1 460 ? 32.008 -45.337 42.536 1.00 47.56 460 GLN A N 1
ATOM 3538 C CA . GLN A 1 460 ? 32.255 -43.945 42.119 1.00 47.56 460 GLN A CA 1
ATOM 3539 C C . GLN A 1 460 ? 31.685 -43.588 40.727 1.00 47.56 460 GLN A C 1
ATOM 3541 O O . GLN A 1 460 ? 32.358 -42.949 39.918 1.00 47.56 460 GLN A O 1
ATOM 3546 N N . HIS A 1 461 ? 30.460 -44.004 40.398 1.00 41.44 461 HIS A N 1
ATOM 3547 C CA . HIS A 1 461 ? 29.839 -43.738 39.093 1.00 41.44 461 HIS A CA 1
ATOM 3548 C C . HIS A 1 461 ? 28.523 -42.965 39.240 1.00 41.44 461 HIS A C 1
ATOM 3550 O O . HIS A 1 461 ? 27.445 -43.533 39.412 1.00 41.44 461 HIS A O 1
ATOM 3556 N N . ARG A 1 462 ? 28.621 -41.635 39.122 1.00 45.66 462 ARG A N 1
ATOM 3557 C CA . ARG A 1 462 ? 27.479 -40.760 38.819 1.00 45.66 462 ARG A CA 1
ATOM 3558 C C . ARG A 1 462 ? 27.081 -40.979 37.359 1.00 45.66 462 ARG A C 1
ATOM 3560 O O . ARG A 1 462 ? 27.952 -40.958 36.494 1.00 45.66 462 ARG A O 1
ATOM 3567 N N . SER A 1 463 ? 25.789 -41.133 37.082 1.00 44.94 463 SER A N 1
ATOM 3568 C CA . SER A 1 463 ? 25.259 -41.151 35.712 1.00 44.94 463 SER A CA 1
ATOM 3569 C C . SER A 1 463 ? 24.243 -40.027 35.510 1.00 44.94 463 SER A C 1
ATOM 3571 O O . SER A 1 463 ? 23.381 -39.775 36.358 1.00 44.94 463 SER A O 1
ATOM 3573 N N . GLU A 1 464 ? 24.364 -39.322 34.385 1.00 42.31 464 GLU A N 1
ATOM 3574 C CA . GLU A 1 464 ? 23.343 -38.383 33.923 1.00 42.31 464 GLU A CA 1
ATOM 3575 C C . GLU A 1 464 ? 22.192 -39.169 33.294 1.00 42.31 464 GLU A C 1
ATOM 3577 O O . GLU A 1 464 ? 22.410 -40.062 32.476 1.00 42.31 464 GLU A O 1
ATOM 3582 N N . VAL A 1 465 ? 20.955 -38.855 33.687 1.00 40.94 465 VAL A N 1
ATOM 3583 C CA . VAL A 1 465 ? 19.770 -39.561 33.182 1.00 40.94 465 VAL A CA 1
ATOM 3584 C C . VAL A 1 465 ? 19.114 -38.734 32.100 1.00 40.94 465 VAL A C 1
ATOM 3586 O O . VAL A 1 465 ? 18.681 -37.602 32.311 1.00 40.94 465 VAL A O 1
ATOM 3589 N N . ASN A 1 466 ? 19.072 -39.308 30.908 1.00 38.78 466 ASN A N 1
ATOM 3590 C CA . ASN A 1 466 ? 18.634 -38.674 29.679 1.00 38.78 466 ASN A CA 1
ATOM 3591 C C . ASN A 1 466 ? 17.595 -39.601 29.011 1.00 38.78 466 ASN A C 1
ATOM 3593 O O . ASN A 1 466 ? 17.704 -40.825 29.077 1.00 38.78 466 ASN A O 1
ATOM 3597 N N . ASN A 1 467 ? 16.567 -39.025 28.383 1.00 37.41 467 ASN A N 1
ATOM 3598 C CA . ASN A 1 467 ? 15.662 -39.703 27.435 1.00 37.41 467 ASN A CA 1
ATOM 3599 C C . ASN A 1 467 ? 14.854 -40.912 27.978 1.00 37.41 467 ASN A C 1
ATOM 3601 O O . ASN A 1 467 ? 14.561 -41.853 27.239 1.00 37.41 467 ASN A O 1
ATOM 3605 N N . SER A 1 468 ? 14.456 -40.897 29.256 1.00 37.16 468 SER A N 1
ATOM 3606 C CA . SER A 1 468 ? 13.747 -42.017 29.910 1.00 37.16 468 SER A CA 1
ATOM 3607 C C . SER A 1 468 ? 12.214 -41.910 29.847 1.00 37.16 468 SER A C 1
ATOM 3609 O O . SER A 1 468 ? 11.640 -40.855 30.136 1.00 37.16 468 SER A O 1
ATOM 3611 N N . ARG A 1 469 ? 11.537 -43.024 29.507 1.00 35.16 469 ARG A N 1
ATOM 3612 C CA . ARG A 1 469 ? 10.068 -43.178 29.595 1.00 35.16 469 ARG A CA 1
ATOM 3613 C C . ARG A 1 469 ? 9.651 -43.696 30.976 1.00 35.16 469 ARG A C 1
ATOM 3615 O O . ARG A 1 469 ? 10.256 -44.635 31.480 1.00 35.16 469 ARG A O 1
ATOM 3622 N N . PHE A 1 470 ? 8.557 -43.169 31.523 1.00 40.97 470 PHE A N 1
ATOM 3623 C CA . PHE A 1 470 ? 7.891 -43.674 32.727 1.00 40.97 470 PHE A CA 1
ATOM 3624 C C . PHE A 1 470 ? 6.447 -44.074 32.404 1.00 40.97 470 PHE A C 1
ATOM 3626 O O . PHE A 1 470 ? 5.697 -43.278 31.841 1.00 40.97 470 PHE A O 1
ATOM 3633 N N . GLU A 1 471 ? 6.042 -45.291 32.773 1.00 37.62 471 GLU A N 1
ATOM 3634 C CA . GLU A 1 471 ? 4.664 -45.777 32.623 1.00 37.62 471 GLU A CA 1
ATOM 3635 C C . GLU A 1 471 ? 3.862 -45.623 33.921 1.00 37.62 471 GLU A C 1
ATOM 3637 O O . GLU A 1 471 ? 4.286 -46.082 34.981 1.00 37.62 471 GLU A O 1
ATOM 3642 N N . ILE A 1 472 ? 2.658 -45.052 33.833 1.00 41.09 472 ILE A N 1
ATOM 3643 C CA . ILE A 1 472 ? 1.657 -45.088 34.906 1.00 41.09 472 ILE A CA 1
ATOM 3644 C C . ILE A 1 472 ? 0.626 -46.164 34.563 1.00 41.09 472 ILE A C 1
ATOM 3646 O O . ILE A 1 472 ? -0.013 -46.089 33.512 1.00 41.09 472 ILE A O 1
ATOM 3650 N N . LYS A 1 473 ? 0.450 -47.147 35.455 1.00 40.94 473 LYS A N 1
ATOM 3651 C CA . LYS A 1 473 ? -0.548 -48.224 35.336 1.00 40.94 473 LYS A CA 1
ATOM 3652 C C . LYS A 1 473 ? -1.726 -47.994 36.283 1.00 40.94 473 LYS A C 1
ATOM 3654 O O . LYS A 1 473 ? -1.537 -47.640 37.449 1.00 40.94 473 LYS A O 1
ATOM 3659 N N . ALA A 1 474 ? -2.932 -48.189 35.759 1.00 40.66 474 ALA A N 1
ATOM 3660 C CA . ALA A 1 474 ? -4.206 -48.041 36.451 1.00 40.66 474 ALA A CA 1
ATOM 3661 C C . ALA A 1 474 ? -5.067 -49.291 36.215 1.00 40.66 474 ALA A C 1
ATOM 3663 O O . ALA A 1 474 ? -5.388 -49.614 35.068 1.00 40.66 474 ALA A O 1
ATOM 3664 N N . ASN A 1 475 ? -5.444 -49.987 37.290 1.00 43.22 475 ASN A N 1
ATOM 3665 C CA . ASN A 1 475 ? -6.164 -51.258 37.191 1.00 43.22 475 ASN A CA 1
ATOM 3666 C C . ASN A 1 475 ? -7.675 -51.058 37.387 1.00 43.22 475 ASN A C 1
ATOM 3668 O O . ASN A 1 475 ? -8.122 -50.645 38.460 1.00 43.22 475 ASN A O 1
ATOM 3672 N N . PHE A 1 476 ? -8.455 -51.414 36.368 1.00 35.19 476 PHE A N 1
ATOM 3673 C CA . PHE A 1 476 ? -9.915 -51.476 36.388 1.00 35.19 476 PHE A CA 1
ATOM 3674 C C . PHE A 1 476 ? -10.346 -52.944 36.491 1.00 35.19 476 PHE A C 1
ATOM 3676 O O . PHE A 1 476 ? -10.573 -53.621 35.489 1.00 35.19 476 PHE A O 1
ATOM 3683 N N . GLY A 1 477 ? -10.415 -53.461 37.721 1.00 46.94 477 GLY A N 1
ATOM 3684 C CA . GLY A 1 477 ? -10.659 -54.886 37.954 1.00 46.94 477 GLY A CA 1
ATOM 3685 C C . GLY A 1 477 ? -9.528 -55.736 37.370 1.00 46.94 477 GLY A C 1
ATOM 3686 O O . GLY A 1 477 ? -8.387 -55.628 37.818 1.00 46.94 477 GLY A O 1
ATOM 3687 N N . SER A 1 478 ? -9.850 -56.567 36.376 1.00 39.50 478 SER A N 1
ATOM 3688 C CA . SER A 1 478 ? -8.895 -57.409 35.645 1.00 39.50 478 SER A CA 1
ATOM 3689 C C . SER A 1 478 ? -8.242 -56.740 34.422 1.00 39.50 478 SER A C 1
ATOM 3691 O O . SER A 1 478 ? -7.302 -57.316 33.880 1.00 39.50 478 SER A O 1
ATOM 3693 N N . GLU A 1 479 ? -8.667 -55.542 33.994 1.00 36.97 479 GLU A N 1
ATOM 3694 C CA . GLU A 1 479 ? -7.949 -54.771 32.963 1.00 36.97 479 GLU A CA 1
ATOM 3695 C C . GLU A 1 479 ? -6.895 -53.836 33.575 1.00 36.97 479 GLU A C 1
ATOM 3697 O O . GLU A 1 479 ? -7.150 -53.129 34.553 1.00 36.97 479 GLU A O 1
ATOM 3702 N N . VAL A 1 480 ? -5.726 -53.759 32.935 1.00 43.53 480 VAL A N 1
ATOM 3703 C CA . VAL A 1 480 ? -4.675 -52.773 33.227 1.00 43.53 480 VAL A CA 1
ATOM 3704 C C . VAL A 1 480 ? -4.620 -51.770 32.081 1.00 43.53 480 VAL A C 1
ATOM 3706 O O . VAL A 1 480 ? -4.407 -52.162 30.935 1.00 43.53 480 VAL A O 1
ATOM 3709 N N . ARG A 1 481 ? -4.756 -50.471 32.372 1.00 37.72 481 ARG A N 1
ATOM 3710 C CA . ARG A 1 481 ? -4.480 -49.404 31.398 1.00 37.72 481 ARG A CA 1
ATOM 3711 C C . ARG A 1 481 ? -3.201 -48.670 31.757 1.00 37.72 481 ARG A C 1
ATOM 3713 O O . ARG A 1 481 ? -3.001 -48.274 32.903 1.00 37.72 481 ARG A O 1
ATOM 3720 N N . THR A 1 482 ? -2.356 -48.485 30.751 1.00 39.03 482 THR A N 1
ATOM 3721 C CA . THR A 1 482 ? -1.023 -47.898 30.881 1.00 39.03 482 THR A CA 1
ATOM 3722 C C . THR A 1 482 ? -0.937 -46.613 30.068 1.00 39.03 482 THR A C 1
ATOM 3724 O O . THR A 1 482 ? -1.389 -46.589 28.925 1.00 39.03 482 THR A O 1
ATOM 3727 N N . VAL A 1 483 ? -0.320 -45.565 30.617 1.00 32.75 483 VAL A N 1
ATOM 3728 C CA . VAL A 1 483 ? 0.048 -44.357 29.861 1.00 32.75 483 VAL A CA 1
ATOM 3729 C C . VAL A 1 483 ? 1.509 -44.016 30.135 1.00 32.75 483 VAL A C 1
ATOM 3731 O O . VAL A 1 483 ? 1.916 -43.910 31.292 1.00 32.75 483 VAL A O 1
ATOM 3734 N N . ALA A 1 484 ? 2.294 -43.850 29.071 1.00 34.53 484 ALA A N 1
ATOM 3735 C CA . ALA A 1 484 ? 3.708 -43.497 29.146 1.00 34.53 484 ALA A CA 1
ATOM 3736 C C . ALA A 1 484 ? 3.926 -41.981 29.006 1.00 34.53 484 ALA A C 1
ATOM 3738 O O . ALA A 1 484 ? 3.357 -41.344 28.120 1.00 34.53 484 ALA A O 1
ATOM 3739 N N . VAL A 1 485 ? 4.807 -41.426 29.837 1.00 34.03 485 VAL A N 1
ATOM 3740 C CA . VAL A 1 485 ? 5.328 -40.049 29.765 1.00 34.03 485 VAL A CA 1
ATOM 3741 C C . VAL A 1 485 ? 6.841 -40.122 29.540 1.00 34.03 485 VAL A C 1
ATOM 3743 O O . VAL A 1 485 ? 7.474 -41.081 29.975 1.00 34.03 485 VAL A O 1
ATOM 3746 N N . VAL A 1 486 ? 7.441 -39.146 28.852 1.00 31.70 486 VAL A N 1
ATOM 3747 C CA . VAL A 1 486 ? 8.884 -39.147 28.540 1.00 31.70 486 VAL A CA 1
ATOM 3748 C C . VAL A 1 486 ? 9.510 -37.790 28.828 1.00 31.70 486 VAL A C 1
ATOM 3750 O O . VAL A 1 486 ? 8.887 -36.763 28.572 1.00 31.70 486 VAL A O 1
ATOM 3753 N N . ILE A 1 487 ? 10.751 -37.796 29.316 1.00 34.31 487 ILE A N 1
ATOM 3754 C CA . ILE A 1 487 ? 11.576 -36.599 29.523 1.00 34.31 487 ILE A CA 1
ATOM 3755 C C . ILE A 1 487 ? 12.877 -36.779 28.725 1.00 34.31 487 ILE A C 1
ATOM 3757 O O . ILE A 1 487 ? 13.527 -37.816 28.857 1.00 34.31 487 ILE A O 1
ATOM 3761 N N . TYR A 1 488 ? 13.244 -35.791 27.899 1.00 29.11 488 TYR A N 1
ATOM 3762 C CA . TYR A 1 488 ? 14.414 -35.825 27.005 1.00 29.11 488 TYR A CA 1
ATOM 3763 C C . TYR A 1 488 ? 15.453 -34.746 27.361 1.00 29.11 488 TYR A C 1
ATOM 3765 O O . TYR A 1 488 ? 15.074 -33.615 27.660 1.00 29.11 488 TYR A O 1
ATOM 3773 N N . VAL A 1 489 ? 16.745 -35.110 27.331 1.00 28.42 489 VAL A N 1
ATOM 3774 C CA . VAL A 1 489 ? 17.934 -34.307 27.706 1.00 28.42 489 VAL A CA 1
ATOM 3775 C C . VAL A 1 489 ? 19.191 -34.884 26.981 1.00 28.42 489 VAL A C 1
ATOM 3777 O O . VAL A 1 489 ? 19.268 -36.097 26.853 1.00 28.42 489 VAL A O 1
ATOM 3780 N N . LEU A 1 490 ? 20.106 -34.018 26.501 1.00 27.78 490 LEU A N 1
ATOM 3781 C CA . LEU A 1 490 ? 21.588 -34.104 26.250 1.00 27.78 490 LEU A CA 1
ATOM 3782 C C . LEU A 1 490 ? 22.293 -35.420 25.703 1.00 27.78 490 LEU A C 1
ATOM 3784 O O . LEU A 1 490 ? 21.651 -36.102 24.905 1.00 27.78 490 LEU A O 1
ATOM 3788 N N . PRO A 1 491 ? 23.640 -35.665 25.855 1.00 29.89 491 PRO A N 1
ATOM 3789 C CA . PRO A 1 491 ? 24.702 -35.218 24.901 1.00 29.89 491 PRO A CA 1
ATOM 3790 C C . PRO A 1 491 ? 25.730 -36.283 24.345 1.00 29.89 491 PRO A C 1
ATOM 3792 O O . PRO A 1 491 ? 25.469 -37.479 24.331 1.00 29.89 491 PRO A O 1
ATOM 3795 N N . LEU A 1 492 ? 26.886 -35.795 23.830 1.00 29.77 492 LEU A N 1
ATOM 3796 C CA . LEU A 1 492 ? 28.053 -36.418 23.122 1.00 29.77 492 LEU A CA 1
ATOM 3797 C C . LEU A 1 492 ? 28.802 -37.564 23.882 1.00 29.77 492 LEU A C 1
ATOM 3799 O O . LEU A 1 492 ? 28.676 -37.637 25.098 1.00 29.77 492 LEU A O 1
ATOM 3803 N N . TYR A 1 493 ? 29.624 -38.464 23.283 1.00 26.28 493 TYR A N 1
ATOM 3804 C CA . TYR A 1 493 ? 30.929 -38.231 22.586 1.00 26.28 493 TYR A CA 1
ATOM 3805 C C . TYR A 1 493 ? 31.519 -39.477 21.831 1.00 26.28 493 TYR A C 1
ATOM 3807 O O . TYR A 1 493 ? 30.954 -40.562 21.909 1.00 26.28 493 TYR A O 1
ATOM 3815 N N . HIS A 1 494 ? 32.716 -39.303 21.221 1.00 25.39 494 HIS A N 1
ATOM 3816 C CA . HIS A 1 494 ? 33.665 -40.253 20.556 1.00 25.39 494 HIS A CA 1
ATOM 3817 C C . HIS A 1 494 ? 33.481 -40.523 19.035 1.00 25.39 494 HIS A C 1
ATOM 3819 O O . HIS A 1 494 ? 32.374 -40.802 18.594 1.00 25.39 494 HIS A O 1
ATOM 3825 N N . GLY A 1 495 ? 34.530 -40.512 18.183 1.00 24.98 495 GLY A N 1
ATOM 3826 C CA . GLY A 1 495 ? 35.904 -39.998 18.385 1.00 24.98 495 GLY A CA 1
ATOM 3827 C C . GLY A 1 495 ? 36.948 -40.356 17.292 1.00 24.98 495 GLY A C 1
ATOM 3828 O O . GLY A 1 495 ? 37.245 -41.532 17.128 1.00 24.98 495 GLY A O 1
ATOM 3829 N N . ASP A 1 496 ? 37.570 -39.327 16.679 1.00 30.89 496 ASP A N 1
ATOM 3830 C CA . ASP A 1 496 ? 38.862 -39.327 15.925 1.00 30.89 496 ASP A CA 1
ATOM 3831 C C . ASP A 1 496 ? 38.988 -40.234 14.657 1.00 30.89 496 ASP A C 1
ATOM 3833 O O . ASP A 1 496 ? 38.042 -40.956 14.341 1.00 30.89 496 ASP A O 1
ATOM 3837 N N . PRO A 1 497 ? 40.106 -40.243 13.875 1.00 37.75 497 PRO A N 1
ATOM 3838 C CA . PRO A 1 497 ? 41.235 -39.293 13.774 1.00 37.75 497 PRO A CA 1
ATOM 3839 C C . PRO A 1 497 ? 41.664 -38.950 12.315 1.00 37.75 497 PRO A C 1
ATOM 3841 O O . PRO A 1 497 ? 42.198 -39.815 11.623 1.00 37.75 497 PRO A O 1
ATOM 3844 N N . LEU A 1 498 ? 41.555 -37.691 11.840 1.00 37.12 498 LEU A N 1
ATOM 3845 C CA . LEU A 1 498 ? 42.302 -37.248 10.623 1.00 37.12 498 LEU A CA 1
ATOM 3846 C C . LEU A 1 498 ? 42.390 -35.725 10.345 1.00 37.12 498 LEU A C 1
ATOM 3848 O O . LEU A 1 498 ? 43.258 -35.299 9.588 1.00 37.12 498 LEU A O 1
ATOM 3852 N N . ALA A 1 499 ? 41.527 -34.877 10.917 1.00 35.44 499 ALA A N 1
ATOM 3853 C CA . ALA A 1 499 ? 41.371 -33.484 10.450 1.00 35.44 499 ALA A CA 1
ATOM 3854 C C . ALA A 1 499 ? 42.456 -32.475 10.907 1.00 35.44 499 ALA A C 1
ATOM 3856 O O . ALA A 1 499 ? 42.608 -31.409 10.307 1.00 35.44 499 ALA A O 1
ATOM 3857 N N . LEU A 1 500 ? 43.207 -32.772 11.973 1.00 35.62 500 LEU A N 1
ATOM 3858 C CA . LEU A 1 500 ? 44.036 -31.774 12.672 1.00 35.62 500 LEU A CA 1
ATOM 3859 C C . LEU A 1 500 ? 45.340 -31.311 11.968 1.00 35.62 500 LEU A C 1
ATOM 3861 O O . LEU A 1 500 ? 45.723 -30.152 12.168 1.00 35.62 500 LEU A O 1
ATOM 3865 N N . PRO A 1 501 ? 46.031 -32.116 11.129 1.00 38.12 501 PRO A N 1
ATOM 3866 C CA . PRO A 1 501 ? 47.254 -31.660 10.456 1.00 38.12 501 PRO A CA 1
ATOM 3867 C C . PRO A 1 501 ? 47.022 -30.530 9.438 1.00 38.12 501 PRO A C 1
ATOM 3869 O O . PRO A 1 501 ? 47.801 -29.577 9.386 1.00 38.12 501 PRO A O 1
ATOM 3872 N N . ALA A 1 502 ? 45.939 -30.593 8.653 1.00 34.66 502 ALA A N 1
ATOM 3873 C CA . ALA A 1 502 ? 45.711 -29.682 7.525 1.00 34.66 502 ALA A CA 1
ATOM 3874 C C . ALA A 1 502 ? 45.439 -28.229 7.962 1.00 34.66 502 ALA A C 1
ATOM 3876 O O . ALA A 1 502 ? 46.018 -27.286 7.416 1.00 34.66 502 ALA A O 1
ATOM 3877 N N . MET A 1 503 ? 44.620 -28.037 9.003 1.00 35.91 503 MET A N 1
ATOM 3878 C CA . MET A 1 503 ? 44.289 -26.704 9.532 1.00 35.91 503 MET A CA 1
ATOM 3879 C C . MET A 1 503 ? 45.515 -25.946 10.069 1.00 35.91 503 MET A C 1
ATOM 3881 O O . MET A 1 503 ? 45.517 -24.715 10.095 1.00 35.91 503 MET A O 1
ATOM 3885 N N . THR A 1 504 ? 46.578 -26.660 10.451 1.00 36.34 504 THR A N 1
ATOM 3886 C CA . THR A 1 504 ? 47.825 -26.067 10.961 1.00 36.34 504 THR A CA 1
ATOM 3887 C C . THR A 1 504 ? 48.671 -25.425 9.849 1.00 36.34 504 THR A C 1
ATOM 3889 O O . THR A 1 504 ? 49.441 -24.505 10.122 1.00 36.34 504 THR A O 1
ATOM 3892 N N . VAL A 1 505 ? 48.496 -25.842 8.587 1.00 36.19 505 VAL A N 1
ATOM 3893 C CA . VAL A 1 505 ? 49.168 -25.231 7.424 1.00 36.19 505 VAL A CA 1
ATOM 3894 C C . VAL A 1 505 ? 48.428 -23.971 6.969 1.00 36.19 505 VAL A C 1
ATOM 3896 O O . VAL A 1 505 ? 49.038 -22.909 6.860 1.00 36.19 505 VAL A O 1
ATOM 3899 N N . VAL A 1 506 ? 47.104 -24.051 6.786 1.00 35.50 506 VAL A N 1
ATOM 3900 C CA . VAL A 1 506 ? 46.270 -22.918 6.326 1.00 35.50 506 VAL A CA 1
ATOM 3901 C C . VAL A 1 506 ? 46.384 -21.719 7.275 1.00 35.50 506 VAL A C 1
ATOM 3903 O O . VAL A 1 506 ? 46.588 -20.586 6.839 1.00 35.50 506 VAL A O 1
ATOM 3906 N N . LYS A 1 507 ? 46.367 -21.969 8.591 1.00 35.94 507 LYS A N 1
ATOM 3907 C CA . LYS A 1 507 ? 46.496 -20.926 9.623 1.00 35.94 507 LYS A CA 1
ATOM 3908 C C . LYS A 1 507 ? 47.867 -20.225 9.638 1.00 35.94 507 LYS A C 1
ATOM 3910 O O . LYS A 1 507 ? 48.013 -19.208 10.307 1.00 35.94 507 LYS A O 1
ATOM 3915 N N . LYS A 1 508 ? 48.857 -20.745 8.900 1.00 33.75 508 LYS A N 1
ATOM 3916 C CA . LYS A 1 508 ? 50.216 -20.191 8.789 1.00 33.75 508 LYS A CA 1
ATOM 3917 C C . LYS A 1 508 ? 50.430 -19.332 7.533 1.00 33.75 508 LYS A C 1
ATOM 3919 O O . LYS A 1 508 ? 51.376 -18.555 7.504 1.00 33.75 508 LYS A O 1
ATOM 3924 N N . GLY A 1 509 ? 49.549 -19.433 6.530 1.00 35.69 509 GLY A N 1
ATOM 3925 C CA . GLY A 1 509 ? 49.552 -18.557 5.346 1.00 35.69 509 GLY A CA 1
ATOM 3926 C C . GLY A 1 509 ? 48.839 -17.215 5.561 1.00 35.69 509 GLY A C 1
ATOM 3927 O O . GLY A 1 509 ? 49.144 -16.239 4.889 1.00 35.69 509 GLY A O 1
ATOM 3928 N N . LEU A 1 510 ? 47.927 -17.137 6.535 1.00 34.72 510 LEU A N 1
ATOM 3929 C CA . LEU A 1 510 ? 47.083 -15.962 6.807 1.00 34.72 510 LEU A CA 1
ATOM 3930 C C . LEU A 1 510 ? 47.673 -14.999 7.864 1.00 34.72 510 LEU A C 1
ATOM 3932 O O . LEU A 1 510 ? 46.928 -14.321 8.568 1.00 34.72 510 LEU A O 1
ATOM 3936 N N . GLN A 1 511 ? 49.005 -14.945 8.011 1.00 33.66 511 GLN A N 1
ATOM 3937 C CA . GLN A 1 511 ? 49.693 -14.080 8.992 1.00 33.66 511 GLN A CA 1
ATOM 3938 C C . GLN A 1 511 ? 50.800 -13.179 8.405 1.00 33.66 511 GLN A C 1
ATOM 3940 O O . GLN A 1 511 ? 51.695 -12.744 9.125 1.00 33.66 511 GLN A O 1
ATOM 3945 N N . THR A 1 512 ? 50.726 -12.827 7.120 1.00 31.83 512 THR A N 1
ATOM 3946 C CA . THR A 1 512 ? 51.545 -11.749 6.530 1.00 31.83 512 THR A CA 1
ATOM 3947 C C . THR A 1 512 ? 50.703 -10.498 6.292 1.00 31.83 512 THR A C 1
ATOM 3949 O O . THR A 1 512 ? 50.246 -10.230 5.184 1.00 31.83 512 THR A O 1
ATOM 3952 N N . SER A 1 513 ? 50.480 -9.733 7.359 1.00 29.39 513 SER A N 1
ATOM 3953 C CA . SER A 1 513 ? 49.813 -8.430 7.311 1.00 29.39 513 SER A CA 1
ATOM 3954 C C . SER A 1 513 ? 50.694 -7.355 6.668 1.00 29.39 513 SER A C 1
ATOM 3956 O O . SER A 1 513 ? 51.835 -7.170 7.098 1.00 29.39 513 SER A O 1
ATOM 3958 N N . GLN A 1 514 ? 50.133 -6.550 5.764 1.00 25.08 514 GLN A N 1
ATOM 3959 C CA . GLN A 1 514 ? 50.610 -5.187 5.514 1.00 25.08 514 GLN A CA 1
ATOM 3960 C C . GLN A 1 514 ? 49.439 -4.202 5.562 1.00 25.08 514 GLN A C 1
ATOM 3962 O O . GLN A 1 514 ? 48.365 -4.464 5.027 1.00 25.08 514 GLN A O 1
ATOM 3967 N N . TYR A 1 515 ? 49.662 -3.080 6.244 1.00 24.16 515 TYR A N 1
ATOM 3968 C CA . TYR A 1 515 ? 48.739 -1.951 6.315 1.00 24.16 515 TYR A CA 1
ATOM 3969 C C . TYR A 1 515 ? 48.956 -1.015 5.124 1.00 24.16 515 TYR A C 1
ATOM 3971 O O . TYR A 1 515 ? 50.099 -0.727 4.776 1.00 24.16 515 TYR A O 1
ATOM 3979 N N . ILE A 1 516 ? 47.876 -0.400 4.643 1.00 21.95 516 ILE A N 1
ATOM 3980 C CA . ILE A 1 516 ? 47.911 0.994 4.184 1.00 21.95 516 ILE A CA 1
ATOM 3981 C C . ILE A 1 516 ? 46.769 1.727 4.895 1.00 21.95 516 ILE A C 1
ATOM 3983 O O . ILE A 1 516 ? 45.664 1.203 5.007 1.00 21.95 516 ILE A O 1
ATOM 3987 N N . ALA A 1 517 ? 47.048 2.930 5.392 1.00 23.16 517 ALA A N 1
ATOM 3988 C CA . ALA A 1 517 ? 46.069 3.833 5.983 1.00 23.16 517 ALA A CA 1
ATOM 3989 C C . ALA A 1 517 ? 46.288 5.243 5.423 1.00 23.16 517 ALA A C 1
ATOM 3991 O O . ALA A 1 517 ? 47.434 5.645 5.217 1.00 23.16 517 ALA A O 1
ATOM 3992 N N . LEU A 1 518 ? 45.211 6.003 5.219 1.00 21.39 518 LEU A N 1
ATOM 3993 C CA . LEU A 1 518 ? 45.258 7.443 4.948 1.00 21.39 518 LEU A CA 1
ATOM 3994 C C . LEU A 1 518 ? 44.154 8.178 5.722 1.00 21.39 518 LEU A C 1
ATOM 3996 O O . LEU A 1 518 ? 43.221 7.563 6.234 1.00 21.39 518 LEU A O 1
ATOM 4000 N N . ASN A 1 519 ? 44.339 9.489 5.875 1.00 21.95 519 ASN A N 1
ATOM 4001 C CA . ASN A 1 519 ? 43.697 10.313 6.900 1.00 21.95 519 ASN A CA 1
ATOM 4002 C C . ASN A 1 519 ? 42.584 11.241 6.376 1.00 21.95 519 ASN A C 1
ATOM 4004 O O . ASN A 1 519 ? 42.452 11.488 5.182 1.00 21.95 519 ASN A O 1
ATOM 4008 N N . TYR A 1 520 ? 41.841 11.778 7.347 1.00 24.20 520 TYR A N 1
ATOM 4009 C CA . TYR A 1 520 ? 40.864 12.874 7.310 1.00 24.20 520 TYR A CA 1
ATOM 4010 C C . TYR A 1 520 ? 41.066 13.989 6.260 1.00 24.20 520 TYR A C 1
ATOM 4012 O O . TYR A 1 520 ? 42.180 14.463 6.047 1.00 24.20 520 TYR A O 1
ATOM 4020 N N . GLY A 1 521 ? 39.947 14.551 5.781 1.00 25.11 521 GLY A N 1
ATOM 4021 C CA . GLY A 1 521 ? 39.884 15.869 5.132 1.00 25.11 521 GLY A CA 1
ATOM 4022 C C . GLY A 1 521 ? 38.432 16.323 4.869 1.00 25.11 521 GLY A C 1
ATOM 4023 O O . GLY A 1 521 ? 37.670 15.526 4.325 1.00 25.11 521 GLY A O 1
ATOM 4024 N N . PRO A 1 522 ? 38.005 17.547 5.254 1.00 39.00 522 PRO A N 1
ATOM 4025 C CA . PRO A 1 522 ? 36.621 17.996 5.074 1.00 39.00 522 PRO A CA 1
ATOM 4026 C C . PRO A 1 522 ? 36.422 18.957 3.885 1.00 39.00 522 PRO A C 1
ATOM 4028 O O . PRO A 1 522 ? 36.903 20.086 3.915 1.00 39.00 522 PRO A O 1
ATOM 4031 N N . ALA A 1 523 ? 35.619 18.549 2.899 1.00 26.00 523 ALA A N 1
ATOM 4032 C CA . ALA A 1 523 ? 34.823 19.424 2.026 1.00 26.00 523 ALA A CA 1
ATOM 4033 C C . ALA A 1 523 ? 33.801 18.565 1.262 1.00 26.00 523 ALA A C 1
ATOM 4035 O O . ALA A 1 523 ? 34.180 17.591 0.618 1.00 26.00 523 ALA A O 1
ATOM 4036 N N . ALA A 1 524 ? 32.510 18.901 1.322 1.00 30.34 524 ALA A N 1
ATOM 4037 C CA . ALA A 1 524 ? 31.463 18.159 0.614 1.00 30.34 524 ALA A CA 1
ATOM 4038 C C . ALA A 1 524 ? 31.257 18.690 -0.818 1.00 30.34 524 ALA A C 1
ATOM 4040 O O . ALA A 1 524 ? 30.165 19.135 -1.174 1.00 30.34 524 ALA A O 1
ATOM 4041 N N . GLU A 1 525 ? 32.304 18.642 -1.647 1.00 33.72 525 GLU A N 1
ATOM 4042 C CA . GLU A 1 525 ? 32.144 18.786 -3.099 1.00 33.72 525 GLU A CA 1
ATOM 4043 C C . GLU A 1 525 ? 31.515 17.501 -3.654 1.00 33.72 525 GLU A C 1
ATOM 4045 O O . GLU A 1 525 ? 32.174 16.512 -3.963 1.00 33.72 525 GLU A O 1
ATOM 4050 N N . ILE A 1 526 ? 30.184 17.505 -3.684 1.00 37.59 526 ILE A N 1
ATOM 4051 C CA . ILE A 1 526 ? 29.346 16.397 -4.140 1.00 37.59 526 ILE A CA 1
ATOM 4052 C C . ILE A 1 526 ? 29.468 16.239 -5.659 1.00 37.59 526 ILE A C 1
ATOM 4054 O O . ILE A 1 526 ? 29.303 17.208 -6.390 1.00 37.59 526 ILE A O 1
ATOM 4058 N N . SER A 1 527 ? 29.698 15.013 -6.126 1.00 35.81 527 SER A N 1
ATOM 4059 C CA . SER A 1 527 ? 29.808 14.628 -7.542 1.00 35.81 527 SER A CA 1
ATOM 4060 C C . SER A 1 527 ? 28.916 13.399 -7.841 1.00 35.81 527 SER A C 1
ATOM 4062 O O . SER A 1 527 ? 28.374 12.815 -6.889 1.00 35.81 527 SER A O 1
ATOM 4064 N N . PRO A 1 528 ? 28.721 12.982 -9.116 1.00 38.72 528 PRO A N 1
ATOM 4065 C CA . PRO A 1 528 ? 27.882 11.834 -9.499 1.00 38.72 528 PRO A CA 1
ATOM 4066 C C . PRO A 1 528 ? 28.150 10.495 -8.779 1.00 38.72 528 PRO A C 1
ATOM 4068 O O . PRO A 1 528 ? 27.321 9.589 -8.860 1.00 38.72 528 PRO A O 1
ATOM 4071 N N . GLU A 1 529 ? 29.236 10.366 -8.003 1.00 40.94 529 GLU A N 1
ATOM 4072 C CA . GLU A 1 529 ? 29.415 9.282 -7.019 1.00 40.94 529 GLU A CA 1
ATOM 4073 C C . GLU A 1 529 ? 28.180 9.021 -6.143 1.00 40.94 529 GLU A C 1
ATOM 4075 O O . GLU A 1 529 ? 27.948 7.878 -5.748 1.00 40.94 529 GLU A O 1
ATOM 4080 N N . LEU A 1 530 ? 27.400 10.053 -5.794 1.00 37.38 530 LEU A N 1
ATOM 4081 C CA . LEU A 1 530 ? 26.260 9.876 -4.890 1.00 37.38 530 LEU A CA 1
ATOM 4082 C C . LEU A 1 530 ? 25.138 9.033 -5.491 1.00 37.38 530 LEU A C 1
ATOM 4084 O O . LEU A 1 530 ? 24.499 8.292 -4.746 1.00 37.38 530 LEU A O 1
ATOM 4088 N N . LEU A 1 531 ? 24.898 9.118 -6.800 1.00 36.56 531 LEU A N 1
ATOM 4089 C CA . LEU A 1 531 ? 23.865 8.316 -7.453 1.00 36.56 531 LEU A CA 1
ATOM 4090 C C . LEU A 1 531 ? 24.278 6.843 -7.495 1.00 36.56 531 LEU A C 1
ATOM 4092 O O . LEU A 1 531 ? 23.489 5.949 -7.186 1.00 36.56 531 LEU A O 1
ATOM 4096 N N . ASP A 1 532 ? 25.549 6.603 -7.820 1.00 38.50 532 ASP A N 1
ATOM 4097 C CA . ASP A 1 532 ? 26.131 5.267 -7.858 1.00 38.50 532 ASP A CA 1
ATOM 4098 C C . ASP A 1 532 ? 26.159 4.612 -6.467 1.00 38.50 532 ASP A C 1
ATOM 4100 O O . ASP A 1 532 ? 25.855 3.431 -6.343 1.00 38.50 532 ASP A O 1
ATOM 4104 N N . ARG A 1 533 ? 26.410 5.386 -5.402 1.00 35.38 533 ARG A N 1
ATOM 4105 C CA . ARG A 1 533 ? 26.353 4.891 -4.014 1.00 35.38 533 ARG A CA 1
ATOM 4106 C C . ARG A 1 533 ? 24.925 4.723 -3.481 1.00 35.38 533 ARG A C 1
ATOM 4108 O O . ARG A 1 533 ? 24.660 3.728 -2.819 1.00 35.38 533 ARG A O 1
ATOM 4115 N N . SER A 1 534 ? 24.001 5.644 -3.773 1.00 32.09 534 SER A N 1
ATOM 4116 C CA . SER A 1 534 ? 22.641 5.623 -3.191 1.00 32.09 534 SER A CA 1
ATOM 4117 C C . SER A 1 534 ? 21.709 4.582 -3.818 1.00 32.09 534 SER A C 1
ATOM 4119 O O . SER A 1 534 ? 20.771 4.146 -3.161 1.00 32.09 534 SER A O 1
ATOM 4121 N N . LEU A 1 535 ? 21.927 4.204 -5.084 1.00 33.91 535 LEU A N 1
ATOM 4122 C CA . LEU A 1 535 ? 21.036 3.288 -5.814 1.00 33.91 535 LEU A CA 1
ATOM 4123 C C . LEU A 1 535 ? 21.558 1.843 -5.926 1.00 33.91 535 LEU A C 1
ATOM 4125 O O . LEU A 1 535 ? 20.864 1.012 -6.507 1.00 33.91 535 LEU A O 1
ATOM 4129 N N . LYS A 1 536 ? 22.789 1.547 -5.477 1.00 42.06 536 LYS A N 1
ATOM 4130 C CA . LYS A 1 536 ? 23.473 0.268 -5.786 1.00 42.06 536 LYS A CA 1
ATOM 4131 C C . LYS A 1 536 ? 24.259 -0.356 -4.627 1.00 42.06 536 LYS A C 1
ATOM 4133 O O . LYS A 1 536 ? 24.912 -1.376 -4.840 1.00 42.06 536 LYS A O 1
ATOM 4138 N N . GLN A 1 537 ? 24.228 0.216 -3.420 1.00 39.12 537 GLN A N 1
ATOM 4139 C CA . GLN A 1 537 ? 24.826 -0.430 -2.247 1.00 39.12 537 GLN A CA 1
ATOM 4140 C C . GLN A 1 537 ? 23.942 -1.576 -1.736 1.00 39.12 537 GLN A C 1
ATOM 4142 O O . GLN A 1 537 ? 23.222 -1.434 -0.751 1.00 39.12 537 GLN A O 1
ATOM 4147 N N . MET A 1 538 ? 24.063 -2.734 -2.392 1.00 38.81 538 MET A N 1
ATOM 4148 C CA . MET A 1 538 ? 23.827 -4.022 -1.735 1.00 38.81 538 MET A CA 1
ATOM 4149 C C . MET A 1 538 ? 24.737 -4.090 -0.494 1.00 38.81 538 MET A C 1
ATOM 4151 O O . MET A 1 538 ? 25.905 -3.691 -0.567 1.00 38.81 538 MET A O 1
ATOM 4155 N N . SER A 1 539 ? 24.224 -4.566 0.644 1.00 43.75 539 SER A N 1
ATOM 4156 C CA . SER A 1 539 ? 25.040 -4.699 1.862 1.00 43.75 539 SER A CA 1
ATOM 4157 C C . SER A 1 539 ? 26.186 -5.698 1.635 1.00 43.75 539 SER A C 1
ATOM 4159 O O . SER A 1 539 ? 25.965 -6.702 0.958 1.00 43.75 539 SER A O 1
ATOM 4161 N N . PRO A 1 540 ? 27.384 -5.515 2.226 1.00 40.34 540 PRO A N 1
ATOM 4162 C CA . PRO A 1 540 ? 28.428 -6.542 2.217 1.00 40.34 540 PRO A CA 1
ATOM 4163 C C . PRO A 1 540 ? 27.958 -7.902 2.759 1.00 40.34 540 PRO A C 1
ATOM 4165 O O . PRO A 1 540 ? 28.471 -8.939 2.339 1.00 40.34 540 PRO A O 1
ATOM 4168 N N . ASP A 1 541 ? 26.971 -7.899 3.657 1.00 40.34 541 ASP A N 1
ATOM 4169 C CA . ASP A 1 541 ? 26.347 -9.092 4.236 1.00 40.34 541 ASP A CA 1
ATOM 4170 C C . ASP A 1 541 ? 25.155 -9.633 3.408 1.00 40.34 541 ASP A C 1
ATOM 4172 O O . ASP A 1 541 ? 24.539 -10.633 3.785 1.00 40.34 541 ASP A O 1
ATOM 4176 N N . ASP A 1 542 ? 24.824 -9.012 2.266 1.00 46.06 542 ASP A N 1
ATOM 4177 C CA . ASP A 1 542 ? 23.716 -9.441 1.409 1.00 46.06 542 ASP A CA 1
ATOM 4178 C C . ASP A 1 542 ? 24.100 -10.628 0.492 1.00 46.06 542 ASP A C 1
ATOM 4180 O O . ASP A 1 542 ? 25.149 -10.596 -0.166 1.00 46.06 542 ASP A O 1
ATOM 4184 N N . PRO A 1 543 ? 23.256 -11.675 0.374 1.00 48.91 543 PRO A N 1
ATOM 4185 C CA . PRO A 1 543 ? 23.458 -12.754 -0.592 1.00 48.91 543 PRO A CA 1
ATOM 4186 C C . PRO A 1 543 ? 23.649 -12.291 -2.047 1.00 48.91 543 PRO A C 1
ATOM 4188 O O . PRO A 1 543 ? 24.457 -12.888 -2.761 1.00 48.91 543 PRO A O 1
ATOM 4191 N N . ALA A 1 544 ? 22.951 -11.239 -2.492 1.00 41.53 544 ALA A N 1
ATOM 4192 C CA . ALA A 1 544 ? 23.071 -10.700 -3.847 1.00 41.53 544 ALA A CA 1
ATOM 4193 C C . ALA A 1 544 ? 24.441 -10.041 -4.083 1.00 41.53 544 ALA A C 1
ATOM 4195 O O . ALA A 1 544 ? 25.046 -10.230 -5.143 1.00 41.53 544 ALA A O 1
ATOM 4196 N N . PHE A 1 545 ? 24.984 -9.352 -3.072 1.00 47.16 545 PHE A N 1
ATOM 4197 C CA . PHE A 1 545 ? 26.334 -8.786 -3.117 1.00 47.16 545 PHE A CA 1
ATOM 4198 C C . PHE A 1 545 ? 27.391 -9.882 -3.275 1.00 47.16 545 PHE A C 1
ATOM 4200 O O . PHE A 1 545 ? 28.238 -9.799 -4.165 1.00 47.16 545 PHE A O 1
ATOM 4207 N N . GLN A 1 546 ? 27.315 -10.936 -2.456 1.00 52.81 546 GLN A N 1
ATOM 4208 C CA . GLN A 1 546 ? 28.277 -12.042 -2.495 1.00 52.81 546 GLN A CA 1
ATOM 4209 C C . GLN A 1 546 ? 28.250 -12.785 -3.842 1.00 52.81 546 GLN A C 1
ATOM 4211 O O . GLN A 1 546 ? 29.308 -13.122 -4.375 1.00 52.81 546 GLN A O 1
ATOM 4216 N N . LEU A 1 547 ? 27.069 -12.967 -4.445 1.00 52.03 547 LEU A N 1
ATOM 4217 C CA . LEU A 1 547 ? 26.931 -13.529 -5.794 1.00 52.03 547 LEU A CA 1
ATOM 4218 C C . LEU A 1 547 ? 27.501 -12.588 -6.873 1.00 52.03 547 LEU A C 1
ATOM 4220 O O . LEU A 1 547 ? 28.289 -13.033 -7.704 1.00 52.03 547 LEU A O 1
ATOM 4224 N N . SER A 1 548 ? 27.194 -11.286 -6.823 1.00 48.78 548 SER A N 1
ATOM 4225 C CA . SER A 1 548 ? 27.690 -10.269 -7.773 1.00 48.78 548 SER A CA 1
ATOM 4226 C C . SER A 1 548 ? 29.222 -10.137 -7.771 1.00 48.78 548 SER A C 1
ATOM 4228 O O . SER A 1 548 ? 29.867 -10.170 -8.825 1.00 48.78 548 SER A O 1
ATOM 4230 N N . VAL A 1 549 ? 29.829 -10.060 -6.580 1.00 46.69 549 VAL A N 1
ATOM 4231 C CA . VAL A 1 549 ? 31.291 -10.070 -6.382 1.00 46.69 549 VAL A CA 1
ATOM 4232 C C . VAL A 1 549 ? 31.914 -11.323 -6.998 1.00 46.69 549 VAL A C 1
ATOM 4234 O O . VAL A 1 549 ? 32.982 -11.268 -7.609 1.00 46.69 549 VAL A O 1
ATOM 4237 N N . THR A 1 550 ? 31.246 -12.464 -6.857 1.00 47.03 550 THR A N 1
ATOM 4238 C CA . THR A 1 550 ? 31.803 -13.755 -7.252 1.00 47.03 550 THR A CA 1
ATOM 4239 C C . THR A 1 550 ? 31.652 -14.026 -8.752 1.00 47.03 550 THR A C 1
ATOM 4241 O O . THR A 1 550 ? 32.625 -14.439 -9.384 1.00 47.03 550 THR A O 1
ATOM 4244 N N . GLN A 1 551 ? 30.525 -13.642 -9.362 1.00 51.16 551 GLN A N 1
ATOM 4245 C CA . GLN A 1 551 ? 30.369 -13.568 -10.822 1.00 51.16 551 GLN A CA 1
ATOM 4246 C C . GLN A 1 551 ? 31.418 -12.637 -11.443 1.00 51.16 551 GLN A C 1
ATOM 4248 O O . GLN A 1 551 ? 32.076 -13.011 -12.410 1.00 51.16 551 GLN A O 1
ATOM 4253 N N . THR A 1 552 ? 31.681 -11.474 -10.836 1.00 46.88 552 THR A N 1
ATOM 4254 C CA . THR A 1 552 ? 32.711 -10.542 -11.334 1.00 46.88 552 THR A CA 1
ATOM 4255 C C . THR A 1 552 ? 34.127 -11.145 -11.271 1.00 46.88 552 THR A C 1
ATOM 4257 O O . THR A 1 552 ? 34.973 -10.856 -12.121 1.00 46.88 552 THR A O 1
ATOM 4260 N N . ARG A 1 553 ? 34.412 -12.030 -10.303 1.00 44.94 553 ARG A N 1
ATOM 4261 C CA . ARG A 1 553 ? 35.678 -12.789 -10.250 1.00 44.94 553 ARG A CA 1
ATOM 4262 C C . ARG A 1 553 ? 35.768 -13.843 -11.352 1.00 44.94 553 ARG A C 1
ATOM 4264 O O . ARG A 1 553 ? 36.849 -14.001 -11.915 1.00 44.94 553 ARG A O 1
ATOM 4271 N N . VAL A 1 554 ? 34.668 -14.525 -11.679 1.00 44.84 554 VAL A N 1
ATOM 4272 C CA . VAL A 1 554 ? 34.614 -15.485 -12.795 1.00 44.84 554 VAL A CA 1
ATOM 4273 C C . VAL A 1 554 ? 34.762 -14.772 -14.140 1.00 44.84 554 VAL A C 1
ATOM 4275 O O . VAL A 1 554 ? 35.612 -15.177 -14.927 1.00 44.84 554 VAL A O 1
ATOM 4278 N N . GLU A 1 555 ? 34.051 -13.662 -14.370 1.00 49.56 555 GLU A N 1
ATOM 4279 C CA . GLU A 1 555 ? 34.203 -12.815 -15.566 1.00 49.56 555 GLU A CA 1
ATOM 4280 C C . GLU A 1 555 ? 35.669 -12.381 -15.751 1.00 49.56 555 GLU A C 1
ATOM 4282 O O . GLU A 1 555 ? 36.279 -12.663 -16.782 1.00 49.56 555 GLU A O 1
ATOM 4287 N N . ARG A 1 556 ? 36.296 -11.809 -14.710 1.00 44.62 556 ARG A N 1
ATOM 4288 C CA . ARG A 1 556 ? 37.714 -11.400 -14.750 1.00 44.62 556 ARG A CA 1
ATOM 4289 C C . ARG A 1 556 ? 38.685 -12.574 -14.930 1.00 44.62 556 ARG A C 1
ATOM 4291 O O . ARG A 1 556 ? 39.722 -12.397 -15.566 1.00 44.62 556 ARG A O 1
ATOM 4298 N N . ALA A 1 557 ? 38.390 -13.759 -14.392 1.00 38.50 557 ALA A N 1
ATOM 4299 C CA . ALA A 1 557 ? 39.216 -14.952 -14.592 1.00 38.50 557 ALA A CA 1
ATOM 4300 C C . ALA A 1 557 ? 39.103 -15.490 -16.029 1.00 38.50 557 ALA A C 1
ATOM 4302 O O . ALA A 1 557 ? 40.118 -15.846 -16.632 1.00 38.50 557 ALA A O 1
ATOM 4303 N N . ILE A 1 558 ? 37.894 -15.496 -16.596 1.00 43.81 558 ILE A N 1
ATOM 4304 C CA . ILE A 1 558 ? 37.639 -15.855 -17.993 1.00 43.81 558 ILE A CA 1
ATOM 4305 C C . ILE A 1 558 ? 38.344 -14.869 -18.925 1.00 43.81 558 ILE A C 1
ATOM 4307 O O . ILE A 1 558 ? 39.038 -15.317 -19.832 1.00 43.81 558 ILE A O 1
ATOM 4311 N N . ASP A 1 559 ? 38.261 -13.559 -18.684 1.00 44.06 559 ASP A N 1
ATOM 4312 C CA . ASP A 1 559 ? 38.935 -12.549 -19.512 1.00 44.06 559 ASP A CA 1
ATOM 4313 C C . ASP A 1 559 ? 40.463 -12.574 -19.371 1.00 44.06 559 ASP A C 1
ATOM 4315 O O . ASP A 1 559 ? 41.183 -12.384 -20.357 1.00 44.06 559 ASP A O 1
ATOM 4319 N N . LEU A 1 560 ? 40.992 -12.884 -18.183 1.00 37.94 560 LEU A N 1
ATOM 4320 C CA . LEU A 1 560 ? 42.427 -13.100 -17.988 1.00 37.94 560 LEU A CA 1
ATOM 4321 C C . LEU A 1 560 ? 42.917 -14.338 -18.759 1.00 37.94 560 LEU A C 1
ATOM 4323 O O . LEU A 1 560 ? 43.959 -14.288 -19.408 1.00 37.94 560 LEU A O 1
ATOM 4327 N N . VAL A 1 561 ? 42.160 -15.438 -18.751 1.00 39.47 561 VAL A N 1
ATOM 4328 C CA . VAL A 1 561 ? 42.519 -16.645 -19.513 1.00 39.47 561 VAL A CA 1
ATOM 4329 C C . VAL A 1 561 ? 42.312 -16.447 -21.018 1.00 39.47 561 VAL A C 1
ATOM 4331 O O . VAL A 1 561 ? 43.199 -16.818 -21.786 1.00 39.47 561 VAL A O 1
ATOM 4334 N N . LYS A 1 562 ? 41.214 -15.803 -21.450 1.00 42.03 562 LYS A N 1
ATOM 4335 C CA . LYS A 1 562 ? 40.994 -15.373 -22.842 1.00 42.03 562 LYS A CA 1
ATOM 4336 C C . LYS A 1 562 ? 42.194 -14.547 -23.304 1.00 42.03 562 LYS A C 1
ATOM 4338 O O . LYS A 1 562 ? 42.858 -14.943 -24.253 1.00 42.03 562 LYS A O 1
ATOM 4343 N N . SER A 1 563 ? 42.539 -13.457 -22.619 1.00 42.69 563 SER A N 1
ATOM 4344 C CA . SER A 1 563 ? 43.650 -12.580 -23.024 1.00 42.69 563 SER A CA 1
ATOM 4345 C C . SER A 1 563 ? 45.016 -13.281 -23.035 1.00 42.69 563 SER A C 1
ATOM 4347 O O . SER A 1 563 ? 45.760 -13.098 -23.997 1.00 42.69 563 SER A O 1
ATOM 4349 N N . ILE A 1 564 ? 45.333 -14.140 -22.058 1.00 39.75 564 ILE A N 1
ATOM 4350 C CA . ILE A 1 564 ? 46.576 -14.938 -22.058 1.00 39.75 564 ILE A CA 1
ATOM 4351 C C . ILE A 1 564 ? 46.626 -15.907 -23.251 1.00 39.75 564 ILE A C 1
ATOM 4353 O O . ILE A 1 564 ? 47.642 -15.969 -23.945 1.00 39.75 564 ILE A O 1
ATOM 4357 N N . ILE A 1 565 ? 45.543 -16.645 -23.521 1.00 40.97 565 ILE A N 1
ATOM 4358 C CA . ILE A 1 565 ? 45.486 -17.609 -24.631 1.00 40.97 565 ILE A CA 1
ATOM 4359 C C . ILE A 1 565 ? 45.509 -16.889 -25.985 1.00 40.97 565 ILE A C 1
ATOM 4361 O O . ILE A 1 565 ? 46.233 -17.314 -26.883 1.00 40.97 565 ILE A O 1
ATOM 4365 N N . ILE A 1 566 ? 44.780 -15.778 -26.126 1.00 41.94 566 ILE A N 1
ATOM 4366 C CA . ILE A 1 566 ? 44.759 -14.939 -27.332 1.00 41.94 566 ILE A CA 1
ATOM 4367 C C . ILE A 1 566 ? 46.164 -14.399 -27.627 1.00 41.94 566 ILE A C 1
ATOM 4369 O O . ILE A 1 566 ? 46.656 -14.567 -28.740 1.00 41.94 566 ILE A O 1
ATOM 4373 N N . LEU A 1 567 ? 46.848 -13.821 -26.632 1.00 39.09 567 LEU A N 1
ATOM 4374 C CA . LEU A 1 567 ? 48.208 -13.290 -26.794 1.00 39.09 567 LEU A CA 1
ATOM 4375 C C . LEU A 1 567 ? 49.248 -14.378 -27.105 1.00 39.09 567 LEU A C 1
ATOM 4377 O O . LEU A 1 567 ? 50.230 -14.092 -27.788 1.00 39.09 567 LEU A O 1
ATOM 4381 N N . ALA A 1 568 ? 49.044 -15.615 -26.645 1.00 36.53 568 ALA A N 1
ATOM 4382 C CA . ALA A 1 568 ? 49.885 -16.750 -27.021 1.00 36.53 568 ALA A CA 1
ATOM 4383 C C . ALA A 1 568 ? 49.608 -17.224 -28.463 1.00 36.53 568 ALA A C 1
ATOM 4385 O O . ALA A 1 568 ? 50.539 -17.362 -29.255 1.00 36.53 568 ALA A O 1
ATOM 4386 N N . PHE A 1 569 ? 48.341 -17.419 -28.843 1.00 41.78 569 PHE A N 1
ATOM 4387 C CA . PHE A 1 569 ? 47.983 -17.925 -30.174 1.00 41.78 569 PHE A CA 1
ATOM 4388 C C . PHE A 1 569 ? 48.201 -16.899 -31.299 1.00 41.78 569 PHE A C 1
ATOM 4390 O O . PHE A 1 569 ? 48.685 -17.283 -32.360 1.00 41.78 569 PHE A O 1
ATOM 4397 N N . GLU A 1 570 ? 47.902 -15.606 -31.105 1.00 41.72 570 GLU A N 1
ATOM 4398 C CA . GLU A 1 570 ? 48.180 -14.584 -32.136 1.00 41.72 570 GLU A CA 1
ATOM 4399 C C . GLU A 1 570 ? 49.684 -14.396 -32.378 1.00 41.72 570 GLU A C 1
ATOM 4401 O O . GLU A 1 570 ? 50.092 -14.047 -33.486 1.00 41.72 570 GLU A O 1
ATOM 4406 N N . LYS A 1 571 ? 50.512 -14.647 -31.358 1.00 40.22 571 LYS A N 1
ATOM 4407 C CA . LYS A 1 571 ? 51.974 -14.596 -31.452 1.00 40.22 571 LYS A CA 1
ATOM 4408 C C . LYS A 1 571 ? 52.539 -15.766 -32.264 1.00 40.22 571 LYS A C 1
ATOM 4410 O O . LYS A 1 571 ? 53.440 -15.548 -33.070 1.00 40.22 571 LYS A O 1
ATOM 4415 N N . ASP A 1 572 ? 52.013 -16.973 -32.061 1.00 39.97 572 ASP A N 1
ATOM 4416 C CA . ASP A 1 572 ? 52.557 -18.191 -32.672 1.00 39.97 572 ASP A CA 1
ATOM 4417 C C . ASP A 1 572 ? 51.906 -18.529 -34.037 1.00 39.97 572 ASP A C 1
ATOM 4419 O O . ASP A 1 572 ? 52.548 -19.160 -34.876 1.00 39.97 572 ASP A O 1
ATOM 4423 N N . TYR A 1 573 ? 50.670 -18.071 -34.299 1.00 39.78 573 TYR A N 1
ATOM 4424 C CA . TYR A 1 573 ? 49.902 -18.367 -35.528 1.00 39.78 573 TYR A CA 1
ATOM 4425 C C . TYR A 1 573 ? 49.411 -17.132 -36.303 1.00 39.78 573 TYR A C 1
ATOM 4427 O O . TYR A 1 573 ? 48.819 -17.271 -37.375 1.00 39.78 573 TYR A O 1
ATOM 4435 N N . GLY A 1 574 ? 49.681 -15.923 -35.807 1.00 40.19 574 GLY A N 1
ATOM 4436 C CA . GLY A 1 574 ? 49.342 -14.670 -36.477 1.00 40.19 574 GLY A CA 1
ATOM 4437 C C . GLY A 1 574 ? 47.980 -14.084 -36.095 1.00 40.19 574 GLY A C 1
ATOM 4438 O O . GLY A 1 574 ? 47.070 -14.754 -35.598 1.00 40.19 574 GLY A O 1
ATOM 4439 N N . ARG A 1 575 ? 47.848 -12.778 -36.340 1.00 36.56 575 ARG A N 1
ATOM 4440 C CA . ARG A 1 575 ? 46.689 -11.973 -35.942 1.00 36.56 575 ARG A CA 1
ATOM 4441 C C . ARG A 1 575 ? 45.412 -12.440 -36.649 1.00 36.56 575 ARG A C 1
ATOM 4443 O O . ARG A 1 575 ? 45.382 -12.527 -37.874 1.00 36.56 575 ARG A O 1
ATOM 4450 N N . GLY A 1 576 ? 44.362 -12.725 -35.884 1.00 40.22 576 GLY A N 1
ATOM 4451 C CA . GLY A 1 576 ? 43.083 -13.257 -36.365 1.00 40.22 576 GLY A CA 1
ATOM 4452 C C . GLY A 1 576 ? 42.971 -14.788 -36.403 1.00 40.22 576 GLY A C 1
ATOM 4453 O O . GLY A 1 576 ? 41.847 -15.287 -36.449 1.00 40.22 576 GLY A O 1
ATOM 4454 N N . ALA A 1 577 ? 44.069 -15.553 -36.300 1.00 40.41 577 ALA A N 1
ATOM 4455 C CA . ALA A 1 577 ? 44.010 -17.026 -36.269 1.00 40.41 577 ALA A CA 1
ATOM 4456 C C . ALA A 1 577 ? 43.180 -17.550 -35.076 1.00 40.41 577 ALA A C 1
ATOM 4458 O O . ALA A 1 577 ? 42.402 -18.495 -35.203 1.00 40.41 577 ALA A O 1
ATOM 4459 N N . VAL A 1 578 ? 43.286 -16.849 -33.944 1.00 40.28 578 VAL A N 1
ATOM 4460 C CA . VAL A 1 578 ? 42.468 -16.989 -32.728 1.00 40.28 578 VAL A CA 1
ATOM 4461 C C . VAL A 1 578 ? 40.968 -17.068 -33.025 1.00 40.28 578 VAL A C 1
ATOM 4463 O O . VAL A 1 578 ? 40.301 -17.995 -32.566 1.00 40.28 578 VAL A O 1
ATOM 4466 N N . LEU A 1 579 ? 40.430 -16.119 -33.799 1.00 35.78 579 LEU A N 1
ATOM 4467 C CA . LEU A 1 579 ? 38.986 -16.001 -34.031 1.00 35.78 579 LEU A CA 1
ATOM 4468 C C . LEU A 1 579 ? 38.442 -17.164 -34.873 1.00 35.78 579 LEU A C 1
ATOM 4470 O O . LEU A 1 579 ? 37.327 -17.615 -34.634 1.00 35.78 579 LEU A O 1
ATOM 4474 N N . GLY A 1 580 ? 39.237 -17.696 -35.808 1.00 36.31 580 GLY A N 1
ATOM 4475 C CA . GLY A 1 580 ? 38.867 -18.888 -36.579 1.00 36.31 580 GLY A CA 1
ATOM 4476 C C . GLY A 1 580 ? 38.969 -20.198 -35.786 1.00 36.31 580 GLY A C 1
ATOM 4477 O O . GLY A 1 580 ? 38.208 -21.134 -36.039 1.00 36.31 580 GLY A O 1
ATOM 4478 N N . PHE A 1 581 ? 39.889 -20.273 -34.818 1.00 36.53 581 PHE A N 1
ATOM 4479 C CA . PHE A 1 581 ? 40.126 -21.482 -34.025 1.00 36.53 581 PHE A CA 1
ATOM 4480 C C . PHE A 1 581 ? 39.094 -21.651 -32.897 1.00 36.53 581 PHE A C 1
ATOM 4482 O O . PHE A 1 581 ? 38.443 -22.693 -32.804 1.00 36.53 581 PHE A O 1
ATOM 4489 N N . PHE A 1 582 ? 38.872 -20.616 -32.079 1.00 39.56 582 PHE A N 1
ATOM 4490 C CA . PHE A 1 582 ? 37.991 -20.714 -30.904 1.00 39.56 582 PHE A CA 1
ATOM 4491 C C . PHE A 1 582 ? 36.491 -20.682 -31.221 1.00 39.56 582 PHE A C 1
ATOM 4493 O O . PHE A 1 582 ? 35.689 -21.050 -30.371 1.00 39.56 582 PHE A O 1
ATOM 4500 N N . HIS A 1 583 ? 36.094 -20.349 -32.453 1.00 37.69 583 HIS A N 1
ATOM 4501 C CA . HIS A 1 583 ? 34.701 -20.497 -32.893 1.00 37.69 583 HIS A CA 1
ATOM 4502 C C . HIS A 1 583 ? 34.277 -21.975 -33.058 1.00 37.69 583 HIS A C 1
ATOM 4504 O O . HIS A 1 583 ? 33.088 -22.264 -33.135 1.00 37.69 583 HIS A O 1
ATOM 4510 N N . ASN A 1 584 ? 35.233 -22.920 -33.093 1.00 30.98 584 ASN A N 1
ATOM 4511 C CA . ASN A 1 584 ? 34.974 -24.355 -33.282 1.00 30.98 584 ASN A CA 1
ATOM 4512 C C . ASN A 1 584 ? 35.221 -25.231 -32.038 1.00 30.98 584 ASN A C 1
ATOM 4514 O O . ASN A 1 584 ? 34.850 -26.405 -32.055 1.00 30.98 584 ASN A O 1
ATOM 4518 N N . GLN A 1 585 ? 35.848 -24.717 -30.971 1.00 34.44 585 GLN A N 1
ATOM 4519 C CA . GLN A 1 585 ? 36.066 -25.473 -29.729 1.00 34.44 585 GLN A CA 1
ATOM 4520 C C . GLN A 1 585 ? 35.884 -24.596 -28.490 1.00 34.44 585 GLN A C 1
ATOM 4522 O O . GLN A 1 585 ? 36.475 -23.524 -28.374 1.00 34.44 585 GLN A O 1
ATOM 4527 N N . GLN A 1 586 ? 35.092 -25.098 -27.538 1.00 42.75 586 GLN A N 1
ATOM 4528 C CA . GLN A 1 586 ? 34.874 -24.471 -26.237 1.00 42.75 586 GLN A CA 1
ATOM 4529 C C . GLN A 1 586 ? 36.214 -24.345 -25.492 1.00 42.75 586 GLN A C 1
ATOM 4531 O O . GLN A 1 586 ? 36.849 -25.348 -25.171 1.00 42.75 586 GLN A O 1
ATOM 4536 N N . LEU A 1 587 ? 36.630 -23.102 -25.215 1.00 37.44 587 LEU A N 1
ATOM 4537 C CA . LEU A 1 587 ? 37.919 -22.743 -24.591 1.00 37.44 587 LEU A CA 1
ATOM 4538 C C . LEU A 1 587 ? 38.189 -23.440 -23.247 1.00 37.44 587 LEU A C 1
ATOM 4540 O O . LEU A 1 587 ? 39.341 -23.607 -22.848 1.00 37.44 587 LEU A O 1
ATOM 4544 N N . PHE A 1 588 ? 37.127 -23.857 -22.565 1.00 40.19 588 PHE A N 1
ATOM 4545 C CA . PHE A 1 588 ? 37.165 -24.622 -21.333 1.00 40.19 588 PHE A CA 1
ATOM 4546 C C . PHE A 1 588 ? 36.325 -25.887 -21.501 1.00 40.19 588 PHE A C 1
ATOM 4548 O O . PHE A 1 588 ? 35.197 -25.826 -21.987 1.00 40.19 588 PHE A O 1
ATOM 4555 N N . SER A 1 589 ? 36.836 -27.027 -21.031 1.00 40.69 589 SER A N 1
ATOM 4556 C CA . SER A 1 589 ? 35.980 -28.200 -20.828 1.00 40.69 589 SER A CA 1
ATOM 4557 C C . SER A 1 589 ? 34.956 -27.907 -19.727 1.00 40.69 589 SER A C 1
ATOM 4559 O O . SER A 1 589 ? 35.254 -27.137 -18.810 1.00 40.69 589 SER A O 1
ATOM 4561 N N . THR A 1 590 ? 33.797 -28.572 -19.739 1.00 43.12 590 THR A N 1
ATOM 4562 C CA . THR A 1 590 ? 32.795 -28.453 -18.663 1.00 43.12 590 THR A CA 1
ATOM 4563 C C . THR A 1 590 ? 33.419 -28.694 -17.284 1.00 43.12 590 THR A C 1
ATOM 4565 O O . THR A 1 590 ? 33.170 -27.944 -16.349 1.00 43.12 590 THR A O 1
ATOM 4568 N N . ALA A 1 591 ? 34.330 -29.669 -17.172 1.00 45.72 591 ALA A N 1
ATOM 4569 C CA . ALA A 1 591 ? 35.060 -29.959 -15.937 1.00 45.72 591 ALA A CA 1
ATOM 4570 C C . ALA A 1 591 ? 36.015 -28.833 -15.491 1.00 45.72 591 ALA A C 1
ATOM 4572 O O . ALA A 1 591 ? 36.352 -28.763 -14.312 1.00 45.72 591 ALA A O 1
ATOM 4573 N N . THR A 1 592 ? 36.448 -27.957 -16.403 1.00 41.78 592 THR A N 1
ATOM 4574 C CA . THR A 1 592 ? 37.275 -26.780 -16.095 1.00 41.78 592 THR A CA 1
ATOM 4575 C C . THR A 1 592 ? 36.418 -25.597 -15.643 1.00 41.78 592 THR A C 1
ATOM 4577 O O . THR A 1 592 ? 36.791 -24.942 -14.674 1.00 41.78 592 THR A O 1
ATOM 4580 N N . ILE A 1 593 ? 35.262 -25.361 -16.280 1.00 43.72 593 ILE A N 1
ATOM 4581 C CA . ILE A 1 593 ? 34.294 -24.331 -15.851 1.00 43.72 593 ILE A CA 1
ATOM 4582 C C . ILE A 1 593 ? 33.775 -24.690 -14.454 1.00 43.72 593 ILE A C 1
ATOM 4584 O O . ILE A 1 593 ? 34.076 -23.993 -13.494 1.00 43.72 593 ILE A O 1
ATOM 4588 N N . THR A 1 594 ? 33.219 -25.895 -14.286 1.00 49.44 594 THR A N 1
ATOM 4589 C CA . THR A 1 594 ? 32.755 -26.426 -12.990 1.00 49.44 594 THR A CA 1
ATOM 4590 C C . THR A 1 594 ? 33.858 -26.523 -11.923 1.00 49.44 594 THR A C 1
ATOM 4592 O O . THR A 1 594 ? 33.564 -26.674 -10.737 1.00 49.44 594 THR A O 1
ATOM 4595 N N . LYS A 1 595 ? 35.140 -26.437 -12.300 1.00 47.22 595 LYS A N 1
ATOM 4596 C CA . LYS A 1 595 ? 36.236 -26.255 -11.343 1.00 47.22 595 LYS A CA 1
ATOM 4597 C C . LYS A 1 595 ? 36.374 -24.785 -10.923 1.00 47.22 595 LYS A C 1
ATOM 4599 O O . LYS A 1 595 ? 36.437 -24.526 -9.725 1.00 47.22 595 LYS A O 1
ATOM 4604 N N . LEU A 1 596 ? 36.381 -23.846 -11.870 1.00 42.78 596 LEU A N 1
ATOM 4605 C CA . LEU A 1 596 ? 36.402 -22.403 -11.599 1.00 42.78 596 LEU A CA 1
ATOM 4606 C C . LEU A 1 596 ? 35.184 -21.955 -10.773 1.00 42.78 596 LEU A C 1
ATOM 4608 O O . LEU A 1 596 ? 35.359 -21.194 -9.826 1.00 42.78 596 LEU A O 1
ATOM 4612 N N . ASP A 1 597 ? 33.988 -22.487 -11.030 1.00 48.56 597 ASP A N 1
ATOM 4613 C CA . ASP A 1 597 ? 32.758 -22.173 -10.275 1.00 48.56 597 ASP A CA 1
ATOM 4614 C C . ASP A 1 597 ? 32.851 -22.621 -8.800 1.00 48.56 597 ASP A C 1
ATOM 4616 O O . ASP A 1 597 ? 32.334 -21.970 -7.890 1.00 48.56 597 ASP A O 1
ATOM 4620 N N . ARG A 1 598 ? 33.565 -23.726 -8.539 1.00 52.50 598 ARG A N 1
ATOM 4621 C CA . ARG A 1 598 ? 33.839 -24.244 -7.184 1.00 52.50 598 ARG A CA 1
ATOM 4622 C C . ARG A 1 598 ? 35.001 -23.537 -6.490 1.00 52.50 598 ARG A C 1
ATOM 4624 O O . ARG A 1 598 ? 34.993 -23.437 -5.271 1.00 52.50 598 ARG A O 1
ATOM 4631 N N . GLU A 1 599 ? 36.014 -23.098 -7.236 1.00 43.38 599 GLU A N 1
ATOM 4632 C CA . GLU A 1 599 ? 37.180 -22.384 -6.687 1.00 43.38 599 GLU A CA 1
ATOM 4633 C C . GLU A 1 599 ? 36.913 -20.881 -6.487 1.00 43.38 599 GLU A C 1
ATOM 4635 O O . GLU A 1 599 ? 37.591 -20.244 -5.683 1.00 43.38 599 GLU A O 1
ATOM 4640 N N . SER A 1 600 ? 35.910 -20.322 -7.173 1.00 41.69 600 SER A N 1
ATOM 4641 C CA . SER A 1 600 ? 35.404 -18.958 -6.962 1.00 41.69 600 SER A CA 1
ATOM 4642 C C . SER A 1 600 ? 34.294 -18.866 -5.911 1.00 41.69 600 SER A C 1
ATOM 4644 O O . SER A 1 600 ? 34.180 -17.815 -5.286 1.00 41.69 600 SER A O 1
ATOM 4646 N N . ASP A 1 601 ? 33.532 -19.950 -5.703 1.00 47.91 601 ASP A N 1
ATOM 4647 C CA . ASP A 1 601 ? 32.230 -20.012 -5.005 1.00 47.91 601 ASP A CA 1
ATOM 4648 C C . ASP A 1 601 ? 31.037 -19.472 -5.843 1.00 47.91 601 ASP A C 1
ATOM 4650 O O . ASP A 1 601 ? 29.966 -19.187 -5.311 1.00 47.91 601 ASP A O 1
ATOM 4654 N N . CYS A 1 602 ? 31.186 -19.352 -7.176 1.00 50.31 602 CYS A N 1
ATOM 4655 C CA . CYS A 1 602 ? 30.157 -18.830 -8.094 1.00 50.31 602 CYS A CA 1
ATOM 4656 C C . CYS A 1 602 ? 29.084 -19.865 -8.460 1.00 50.31 602 CYS A C 1
ATOM 4658 O O . CYS A 1 602 ? 28.935 -20.259 -9.615 1.00 50.31 602 CYS A O 1
ATOM 4660 N N . HIS A 1 603 ? 28.326 -20.332 -7.478 1.00 50.75 603 HIS A N 1
ATOM 4661 C CA . HIS A 1 603 ? 27.209 -21.236 -7.722 1.00 50.75 603 HIS A CA 1
ATOM 4662 C C . HIS A 1 603 ? 26.023 -20.872 -6.831 1.00 50.75 603 HIS A C 1
ATOM 4664 O O . HIS A 1 603 ? 26.192 -20.536 -5.657 1.00 50.75 603 HIS A O 1
ATOM 4670 N N . GLU A 1 604 ? 24.797 -20.963 -7.364 1.00 49.19 604 GLU A N 1
ATOM 4671 C CA . GLU A 1 604 ? 23.618 -20.930 -6.499 1.00 49.19 604 GLU A CA 1
ATOM 4672 C C . GLU A 1 604 ? 23.763 -22.056 -5.475 1.00 49.19 604 GLU A C 1
ATOM 4674 O O . GLU A 1 604 ? 23.769 -23.241 -5.817 1.00 49.19 604 GLU A O 1
ATOM 4679 N N . THR A 1 605 ? 23.876 -21.706 -4.192 1.00 45.50 605 THR A N 1
ATOM 4680 C CA . THR A 1 605 ? 23.833 -22.732 -3.154 1.00 45.50 605 THR A CA 1
ATOM 4681 C C . THR A 1 605 ? 22.395 -23.216 -3.007 1.00 45.50 605 THR A C 1
ATOM 4683 O O . THR A 1 605 ? 21.651 -22.729 -2.155 1.00 45.50 605 THR A O 1
ATOM 4686 N N . VAL A 1 606 ? 22.031 -24.224 -3.816 1.00 48.81 606 VAL A N 1
ATOM 4687 C CA . VAL A 1 606 ? 20.785 -25.018 -3.757 1.00 48.81 606 VAL A CA 1
ATOM 4688 C C . VAL A 1 606 ? 20.768 -25.898 -2.491 1.00 48.81 606 VAL A C 1
ATOM 4690 O O . VAL A 1 606 ? 20.522 -27.103 -2.493 1.00 48.81 606 VAL A O 1
ATOM 4693 N N . LYS A 1 607 ? 21.052 -25.265 -1.350 1.00 52.62 607 LYS A N 1
ATOM 4694 C CA . LYS A 1 607 ? 20.774 -25.761 -0.009 1.00 52.62 607 LYS A CA 1
ATOM 4695 C C . LYS A 1 607 ? 19.263 -25.924 0.074 1.00 52.62 607 LYS A C 1
ATOM 4697 O O . LYS A 1 607 ? 18.536 -24.956 -0.132 1.00 52.62 607 LYS A O 1
ATOM 4702 N N . HIS A 1 608 ? 18.810 -27.138 0.375 1.00 63.84 608 HIS A N 1
ATOM 4703 C CA . HIS A 1 608 ? 17.396 -27.474 0.521 1.00 63.84 608 HIS A CA 1
ATOM 4704 C C . HIS A 1 608 ? 16.662 -26.426 1.378 1.00 63.84 608 HIS A C 1
ATOM 4706 O O . HIS A 1 608 ? 16.862 -26.349 2.594 1.00 63.84 608 HIS A O 1
ATOM 4712 N N . ILE A 1 609 ? 15.808 -25.620 0.744 1.00 77.81 609 ILE A N 1
ATOM 4713 C CA . ILE A 1 609 ? 15.059 -24.560 1.421 1.00 77.81 609 ILE A CA 1
ATOM 4714 C C . ILE A 1 609 ? 13.870 -25.207 2.126 1.00 77.81 609 ILE A C 1
ATOM 4716 O O . ILE A 1 609 ? 12.915 -25.631 1.481 1.00 77.81 609 ILE A O 1
ATOM 4720 N N . ASP A 1 610 ? 13.928 -25.285 3.456 1.00 82.44 610 ASP A N 1
ATOM 4721 C CA . ASP A 1 610 ? 12.776 -25.708 4.250 1.00 82.44 610 ASP A CA 1
ATOM 4722 C C . ASP A 1 610 ? 11.659 -24.654 4.154 1.00 82.44 610 ASP A C 1
ATOM 4724 O O . ASP A 1 610 ? 11.766 -23.541 4.681 1.00 82.44 610 ASP A O 1
ATOM 4728 N N . CYS A 1 611 ? 10.601 -25.015 3.429 1.00 86.31 611 CYS A N 1
ATOM 4729 C CA . CYS A 1 611 ? 9.391 -24.227 3.248 1.00 86.31 611 CYS A CA 1
ATOM 4730 C C . CYS A 1 611 ? 8.231 -24.894 4.005 1.00 86.31 611 CYS A C 1
ATOM 4732 O O . CYS A 1 611 ? 7.540 -25.751 3.442 1.00 86.31 611 CYS A O 1
ATOM 4734 N N . PRO A 1 612 ? 7.978 -24.520 5.274 1.00 83.50 612 PRO A N 1
ATOM 4735 C CA . PRO A 1 612 ? 6.913 -25.132 6.056 1.00 83.50 612 PRO A CA 1
ATOM 4736 C C . PRO A 1 612 ? 5.545 -24.833 5.430 1.00 83.50 612 PRO A C 1
ATOM 4738 O O . PRO A 1 612 ? 5.100 -23.689 5.407 1.00 83.50 612 PRO A O 1
ATOM 4741 N N . GLN A 1 613 ? 4.844 -25.877 4.977 1.00 79.12 613 GLN A N 1
ATOM 4742 C CA . GLN A 1 613 ? 3.563 -25.777 4.251 1.00 79.12 613 GLN A CA 1
ATOM 4743 C C . GLN A 1 613 ? 2.468 -24.982 4.992 1.00 79.12 613 GLN A C 1
ATOM 4745 O O . GLN A 1 613 ? 1.567 -24.440 4.365 1.00 79.12 613 GLN A O 1
ATOM 4750 N N . ASN A 1 614 ? 2.557 -24.896 6.324 1.00 82.56 614 ASN A N 1
ATOM 4751 C CA . ASN A 1 614 ? 1.634 -24.152 7.188 1.00 82.56 614 ASN A CA 1
ATOM 4752 C C . ASN A 1 614 ? 2.209 -22.795 7.658 1.00 82.56 614 ASN A C 1
ATOM 4754 O O . ASN A 1 614 ? 1.885 -22.323 8.752 1.00 82.56 614 ASN A O 1
ATOM 4758 N N . ALA A 1 615 ? 3.101 -22.175 6.877 1.00 86.50 615 ALA A N 1
ATOM 4759 C CA . ALA A 1 615 ? 3.665 -20.861 7.173 1.00 86.50 615 ALA A CA 1
ATOM 4760 C C . ALA A 1 615 ? 2.561 -19.793 7.306 1.00 86.50 615 ALA A C 1
ATOM 4762 O O . ALA A 1 615 ? 1.770 -19.566 6.396 1.00 86.50 615 ALA A O 1
ATOM 4763 N N . LYS A 1 616 ? 2.506 -19.106 8.454 1.00 90.12 616 LYS A N 1
ATOM 4764 C CA . LYS A 1 616 ? 1.463 -18.099 8.732 1.00 90.12 616 LYS A CA 1
ATOM 4765 C C . LYS A 1 616 ? 1.767 -16.719 8.125 1.00 90.12 616 LYS A C 1
ATOM 4767 O O . LYS A 1 616 ? 0.838 -15.955 7.838 1.00 90.12 616 LYS A O 1
ATOM 4772 N N . TYR A 1 617 ? 3.048 -16.401 7.957 1.00 94.44 617 TYR A N 1
ATOM 4773 C CA . TYR A 1 617 ? 3.568 -15.105 7.517 1.00 94.44 617 TYR A CA 1
ATOM 4774 C C . TYR A 1 617 ? 4.630 -15.312 6.427 1.00 94.44 617 TYR A C 1
ATOM 4776 O O . TYR A 1 617 ? 5.288 -16.353 6.411 1.00 94.44 617 TYR A O 1
ATOM 4784 N N . ARG A 1 618 ? 4.821 -14.309 5.561 1.00 93.81 618 ARG A N 1
ATOM 4785 C CA . ARG A 1 618 ? 5.915 -14.280 4.579 1.00 93.81 618 ARG A CA 1
ATOM 4786 C C . ARG A 1 618 ? 7.271 -14.197 5.277 1.00 93.81 618 ARG A C 1
ATOM 4788 O O . ARG A 1 618 ? 7.407 -13.500 6.285 1.00 93.81 618 ARG A O 1
ATOM 4795 N N . ARG A 1 619 ? 8.296 -14.811 4.684 1.00 91.50 619 ARG A N 1
ATOM 4796 C CA . ARG A 1 619 ? 9.695 -14.522 5.033 1.00 91.50 619 ARG A CA 1
ATOM 4797 C C . ARG A 1 619 ? 10.057 -13.088 4.626 1.00 91.50 619 ARG A C 1
ATOM 4799 O O . ARG A 1 619 ? 9.369 -12.485 3.805 1.00 91.50 619 ARG A O 1
ATOM 4806 N N . SER A 1 620 ? 11.105 -12.530 5.219 1.00 88.88 620 SER A N 1
ATOM 4807 C CA . SER A 1 620 ? 11.601 -11.179 4.898 1.00 88.88 620 SER A CA 1
ATOM 4808 C C . SER A 1 620 ? 12.384 -11.149 3.573 1.00 88.88 620 SER A C 1
ATOM 4810 O O . SER A 1 620 ? 12.504 -10.102 2.964 1.00 88.88 620 SER A O 1
ATOM 4812 N N . ASP A 1 621 ? 12.839 -12.314 3.093 1.00 86.19 621 ASP A N 1
ATOM 4813 C CA . ASP A 1 621 ? 13.584 -12.524 1.837 1.00 86.19 621 ASP A CA 1
ATOM 4814 C C . ASP A 1 621 ? 12.706 -12.966 0.643 1.00 86.19 621 ASP A C 1
ATOM 4816 O O . ASP A 1 621 ? 13.217 -13.407 -0.386 1.00 86.19 621 ASP A O 1
ATOM 4820 N N . GLY A 1 622 ? 11.375 -12.927 0.787 1.00 90.00 622 GLY A N 1
ATOM 4821 C CA . GLY A 1 622 ? 10.403 -13.360 -0.230 1.00 90.00 622 GLY A CA 1
ATOM 4822 C C . GLY A 1 622 ? 10.322 -14.876 -0.485 1.00 90.00 622 GLY A C 1
ATOM 4823 O O . GLY A 1 622 ? 9.355 -15.336 -1.102 1.00 90.00 622 GLY A O 1
ATOM 4824 N N . ARG A 1 623 ? 11.275 -15.679 0.017 1.00 89.56 623 ARG A N 1
ATOM 4825 C CA . ARG A 1 623 ? 11.348 -17.133 -0.228 1.00 89.56 623 ARG A CA 1
ATOM 4826 C C . ARG A 1 623 ? 10.110 -17.861 0.299 1.00 89.56 623 ARG A C 1
ATOM 4828 O O . ARG A 1 623 ? 9.442 -17.414 1.233 1.00 89.56 623 ARG A O 1
ATOM 4835 N N . CYS A 1 624 ? 9.819 -19.019 -0.290 1.00 91.00 624 CYS A N 1
ATOM 4836 C CA . CYS A 1 624 ? 8.635 -19.839 -0.006 1.00 91.00 624 CYS A CA 1
ATOM 4837 C C . CYS A 1 624 ? 7.273 -19.158 -0.282 1.00 91.00 624 CYS A C 1
ATOM 4839 O O . CYS A 1 624 ? 6.242 -19.713 0.099 1.00 91.00 624 CYS A O 1
ATOM 4841 N N . SER A 1 625 ? 7.230 -18.005 -0.972 1.00 89.62 625 SER A N 1
ATOM 4842 C CA . SER A 1 625 ? 5.969 -17.409 -1.471 1.00 89.62 625 SER A CA 1
ATOM 4843 C C . SER A 1 625 ? 5.295 -18.264 -2.558 1.00 89.62 625 SER A C 1
ATOM 4845 O O . SER A 1 625 ? 4.114 -18.089 -2.850 1.00 89.62 625 SER A O 1
ATOM 4847 N N . ASN A 1 626 ? 6.022 -19.239 -3.106 1.00 89.94 626 ASN A N 1
ATOM 4848 C CA . ASN A 1 626 ? 5.495 -20.399 -3.810 1.00 89.94 626 ASN A CA 1
ATOM 4849 C C . ASN A 1 626 ? 6.197 -21.663 -3.259 1.00 89.94 626 ASN A C 1
ATOM 4851 O O . ASN A 1 626 ? 7.399 -21.638 -2.993 1.00 89.94 626 ASN A O 1
ATOM 4855 N N . LEU A 1 627 ? 5.453 -22.759 -3.054 1.00 86.56 627 LEU A N 1
ATOM 4856 C CA . LEU A 1 627 ? 5.985 -24.011 -2.488 1.00 86.56 627 LEU A CA 1
ATOM 4857 C C . LEU A 1 627 ? 6.582 -24.970 -3.535 1.00 86.56 627 LEU A C 1
ATOM 4859 O O . LEU A 1 627 ? 7.459 -25.757 -3.190 1.00 86.56 627 LEU A O 1
ATOM 4863 N N . ASN A 1 628 ? 6.145 -24.898 -4.797 1.00 87.62 628 ASN A N 1
ATOM 4864 C CA . ASN A 1 628 ? 6.744 -25.651 -5.908 1.00 87.62 628 ASN A CA 1
ATOM 4865 C C . ASN A 1 628 ? 8.005 -24.943 -6.437 1.00 87.62 628 ASN A C 1
ATOM 4867 O O . ASN A 1 628 ? 8.910 -25.599 -6.946 1.00 87.62 628 ASN A O 1
ATOM 4871 N N . PHE A 1 629 ? 8.083 -23.617 -6.274 1.00 87.50 629 PHE A N 1
ATOM 4872 C CA . PHE A 1 629 ? 9.240 -22.794 -6.634 1.00 87.50 629 PHE A CA 1
ATOM 4873 C C . PHE A 1 629 ? 9.736 -21.964 -5.426 1.00 87.50 629 PHE A C 1
ATOM 4875 O O . PHE A 1 629 ? 9.475 -20.762 -5.374 1.00 87.50 629 PHE A O 1
ATOM 4882 N N . PRO A 1 630 ? 10.467 -22.557 -4.456 1.00 86.94 630 PRO A N 1
ATOM 4883 C CA . PRO A 1 630 ? 10.894 -21.890 -3.213 1.00 86.94 630 PRO A CA 1
ATOM 4884 C C . PRO A 1 630 ? 11.653 -20.559 -3.351 1.00 86.94 630 PRO A C 1
ATOM 4886 O O . PRO A 1 630 ? 11.638 -19.759 -2.413 1.00 86.94 630 PRO A O 1
ATOM 4889 N N . LEU A 1 631 ? 12.316 -20.327 -4.490 1.00 85.31 631 LEU A N 1
ATOM 4890 C CA . LEU A 1 631 ? 13.048 -19.093 -4.809 1.00 85.31 631 LEU A CA 1
ATOM 4891 C C . LEU A 1 631 ? 12.249 -18.094 -5.665 1.00 85.31 631 LEU A C 1
ATOM 4893 O O . LEU A 1 631 ? 12.682 -16.959 -5.830 1.00 85.31 631 LEU A O 1
ATOM 4897 N N . ALA A 1 632 ? 11.091 -18.471 -6.213 1.00 86.75 632 ALA A N 1
ATOM 4898 C CA . ALA A 1 632 ? 10.343 -17.579 -7.094 1.00 86.75 632 ALA A CA 1
ATOM 4899 C C . ALA A 1 632 ? 9.763 -16.382 -6.322 1.00 86.75 632 ALA A C 1
ATOM 4901 O O . ALA A 1 632 ? 9.054 -16.550 -5.328 1.00 86.75 632 ALA A O 1
ATOM 4902 N N . GLY A 1 633 ? 10.065 -15.173 -6.797 1.00 86.12 633 GLY A N 1
ATOM 4903 C CA . GLY A 1 633 ? 9.757 -13.919 -6.111 1.00 86.12 633 GLY A CA 1
ATOM 4904 C C . GLY A 1 633 ? 10.654 -13.606 -4.906 1.00 86.12 633 GLY A C 1
ATOM 4905 O O . GLY A 1 633 ? 10.353 -12.661 -4.183 1.00 86.12 633 GLY A O 1
ATOM 4906 N N . ALA A 1 634 ? 11.736 -14.352 -4.663 1.00 88.25 634 ALA A N 1
ATOM 4907 C CA . ALA A 1 634 ? 12.686 -14.039 -3.596 1.00 88.25 634 ALA A CA 1
ATOM 4908 C C . ALA A 1 634 ? 13.681 -12.937 -3.996 1.00 88.25 634 ALA A C 1
ATOM 4910 O O . ALA A 1 634 ? 14.021 -12.795 -5.171 1.00 88.25 634 ALA A O 1
ATOM 4911 N N . ALA A 1 635 ? 14.186 -12.201 -3.007 1.00 84.81 635 ALA A N 1
ATOM 4912 C CA . ALA A 1 635 ? 15.279 -11.252 -3.210 1.00 84.81 635 ALA A CA 1
ATOM 4913 C C . ALA A 1 635 ? 16.603 -11.976 -3.519 1.00 84.81 635 ALA A C 1
ATOM 4915 O O . ALA A 1 635 ? 16.838 -13.097 -3.046 1.00 84.81 635 ALA A O 1
ATOM 4916 N N . GLY A 1 636 ? 17.456 -11.338 -4.323 1.00 76.62 636 GLY A N 1
ATOM 4917 C CA . GLY A 1 636 ? 18.721 -11.903 -4.792 1.00 76.62 636 GLY A CA 1
ATOM 4918 C C . GLY A 1 636 ? 18.549 -13.023 -5.823 1.00 76.62 636 GLY A C 1
ATOM 4919 O O . GLY A 1 636 ? 19.353 -13.952 -5.844 1.00 76.62 636 GLY A O 1
ATOM 4920 N N . THR A 1 637 ? 17.496 -12.975 -6.648 1.00 80.62 637 THR A N 1
ATOM 4921 C CA . THR A 1 637 ? 17.219 -13.967 -7.711 1.00 80.62 637 THR A CA 1
ATOM 4922 C C . THR A 1 637 ? 17.144 -13.298 -9.090 1.00 80.62 637 THR A C 1
ATOM 4924 O O . THR A 1 637 ? 16.887 -12.093 -9.160 1.00 80.62 637 THR A O 1
ATOM 4927 N N . PRO A 1 638 ? 17.406 -14.011 -10.204 1.00 85.75 638 PRO A N 1
ATOM 4928 C CA . PRO A 1 638 ? 17.362 -13.405 -11.532 1.00 85.75 638 PRO A CA 1
ATOM 4929 C C . PRO A 1 638 ? 15.932 -13.045 -11.961 1.00 85.75 638 PRO A C 1
ATOM 4931 O O . PRO A 1 638 ? 14.966 -13.744 -11.635 1.00 85.75 638 PRO A O 1
ATOM 4934 N N . TYR A 1 639 ? 15.799 -11.983 -12.761 1.00 91.94 639 TYR A N 1
ATOM 4935 C CA . TYR A 1 639 ? 14.559 -11.722 -13.497 1.00 91.94 639 TYR A CA 1
ATOM 4936 C C . TYR A 1 639 ? 14.258 -12.862 -14.478 1.00 91.94 639 TYR A C 1
ATOM 4938 O O . TYR A 1 639 ? 15.168 -13.432 -15.074 1.00 91.94 639 TYR A O 1
ATOM 4946 N N . ILE A 1 640 ? 12.977 -13.155 -14.725 1.00 92.75 640 ILE A N 1
ATOM 4947 C CA . ILE A 1 640 ? 12.607 -14.135 -15.759 1.00 92.75 640 ILE A CA 1
ATOM 4948 C C . ILE A 1 640 ? 12.522 -13.502 -17.156 1.00 92.75 640 ILE A C 1
ATOM 4950 O O . ILE A 1 640 ? 12.173 -12.327 -17.320 1.00 92.75 640 ILE A O 1
ATOM 4954 N N . ARG A 1 641 ? 12.760 -14.305 -18.193 1.00 93.69 641 ARG A N 1
ATOM 4955 C CA . ARG A 1 641 ? 12.577 -13.920 -19.599 1.00 93.69 641 ARG A CA 1
ATOM 4956 C C . ARG A 1 641 ? 11.170 -14.268 -20.088 1.00 93.69 641 ARG A C 1
ATOM 4958 O O . ARG A 1 641 ? 10.748 -15.415 -19.997 1.00 93.69 641 ARG A O 1
ATOM 4965 N N . LEU A 1 642 ? 10.464 -13.287 -20.661 1.00 95.50 642 LEU A N 1
ATOM 4966 C CA . LEU A 1 642 ? 9.276 -13.540 -21.503 1.00 95.50 642 LEU A CA 1
ATOM 4967 C C . LEU A 1 642 ? 9.670 -13.885 -22.950 1.00 95.50 642 LEU A C 1
ATOM 4969 O O . LEU A 1 642 ? 8.923 -14.550 -23.662 1.00 95.50 642 LEU A O 1
ATOM 4973 N N . LEU A 1 643 ? 10.849 -13.417 -23.364 1.00 95.69 643 LEU A N 1
ATOM 4974 C CA . LEU A 1 643 ? 11.522 -13.651 -24.639 1.00 95.69 643 LEU A CA 1
ATOM 4975 C C . LEU A 1 643 ? 13.036 -13.749 -24.353 1.00 95.69 643 LEU A C 1
ATOM 4977 O O . LEU A 1 643 ? 13.478 -13.043 -23.439 1.00 95.69 643 LEU A O 1
ATOM 4981 N N . PRO A 1 644 ? 13.816 -14.564 -25.096 1.00 91.88 644 PRO A N 1
ATOM 4982 C CA . PRO A 1 644 ? 15.273 -14.671 -24.929 1.00 91.88 644 PRO A CA 1
ATOM 4983 C C . PRO A 1 644 ? 15.992 -13.319 -25.006 1.00 91.88 644 PRO A C 1
ATOM 4985 O O . PRO A 1 644 ? 15.460 -12.364 -25.584 1.00 91.88 644 PRO A O 1
ATOM 4988 N N . ALA A 1 645 ? 17.190 -13.225 -24.435 1.00 91.56 645 ALA A N 1
ATOM 4989 C CA . ALA A 1 645 ? 18.008 -12.025 -24.530 1.00 91.56 645 ALA A CA 1
ATOM 4990 C C . ALA A 1 645 ? 18.559 -11.818 -25.956 1.00 91.56 645 ALA A C 1
ATOM 4992 O O . ALA A 1 645 ? 18.521 -12.703 -26.813 1.00 91.56 645 ALA A O 1
ATOM 4993 N N . LYS A 1 646 ? 19.072 -10.614 -26.224 1.00 90.81 646 LYS A N 1
ATOM 4994 C CA . LYS A 1 646 ? 19.825 -10.286 -27.442 1.00 90.81 646 LYS A CA 1
ATOM 4995 C C . LYS A 1 646 ? 21.084 -9.491 -27.092 1.00 90.81 646 LYS A C 1
ATOM 4997 O O . LYS A 1 646 ? 21.027 -8.271 -26.928 1.00 90.81 646 LYS A O 1
ATOM 5002 N N . TYR A 1 647 ? 22.203 -10.204 -27.002 1.00 88.25 647 TYR A N 1
ATOM 5003 C CA . TYR A 1 647 ? 23.558 -9.663 -26.882 1.00 88.25 647 TYR A CA 1
ATOM 5004 C C . TYR A 1 647 ? 24.314 -9.791 -28.220 1.00 88.25 647 TYR A C 1
ATOM 5006 O O . TYR A 1 647 ? 23.841 -10.469 -29.134 1.00 88.25 647 TYR A O 1
ATOM 5014 N N . TYR A 1 648 ? 25.420 -9.055 -28.380 1.00 84.00 648 TYR A N 1
ATOM 5015 C CA . TYR A 1 648 ? 26.086 -8.832 -29.680 1.00 84.00 648 TYR A CA 1
ATOM 5016 C C . TYR A 1 648 ? 27.619 -8.998 -29.648 1.00 84.00 648 TYR A C 1
ATOM 5018 O O . TYR A 1 648 ? 28.314 -8.616 -30.594 1.00 84.00 648 TYR A O 1
ATOM 5026 N N . ASP A 1 649 ? 28.151 -9.585 -28.578 1.00 74.31 649 ASP A N 1
ATOM 5027 C CA . ASP A 1 649 ? 29.445 -10.274 -28.577 1.00 74.31 649 ASP A CA 1
ATOM 5028 C C . ASP A 1 649 ? 29.476 -11.458 -29.568 1.00 74.31 649 ASP A C 1
ATOM 5030 O O . ASP A 1 649 ? 28.475 -11.844 -30.171 1.00 74.31 649 ASP A O 1
ATOM 5034 N N . VAL A 1 650 ? 30.670 -12.023 -29.776 1.00 64.62 650 VAL A N 1
ATOM 5035 C CA . VAL A 1 650 ? 30.930 -13.093 -30.763 1.00 64.62 650 VAL A CA 1
ATOM 5036 C C . VAL A 1 650 ? 30.203 -14.401 -30.418 1.00 64.62 650 VAL A C 1
ATOM 5038 O O . VAL A 1 650 ? 29.907 -15.194 -31.311 1.00 64.62 650 VAL A O 1
ATOM 5041 N N . ASP A 1 651 ? 29.923 -14.618 -29.135 1.00 64.56 651 ASP A N 1
ATOM 5042 C CA . ASP A 1 651 ? 29.187 -15.743 -28.559 1.00 64.56 651 ASP A CA 1
ATOM 5043 C C . ASP A 1 651 ? 27.713 -15.412 -28.225 1.00 64.56 651 ASP A C 1
ATOM 5045 O O . ASP A 1 651 ? 26.919 -16.338 -28.065 1.00 64.56 651 ASP A O 1
ATOM 5049 N N . GLY A 1 652 ? 27.314 -14.132 -28.210 1.00 75.50 652 GLY A N 1
ATOM 5050 C CA . GLY A 1 652 ? 25.918 -13.691 -28.052 1.00 75.50 652 GLY A CA 1
ATOM 5051 C C . GLY A 1 652 ? 25.374 -13.772 -26.621 1.00 75.50 652 GLY A C 1
ATOM 5052 O O . GLY A 1 652 ? 24.172 -13.960 -26.433 1.00 75.50 652 GLY A O 1
ATOM 5053 N N . LEU A 1 653 ? 26.243 -13.664 -25.613 1.00 73.12 653 LEU A N 1
ATOM 5054 C CA . LEU A 1 653 ? 25.959 -14.007 -24.218 1.00 73.12 653 LEU A CA 1
ATOM 5055 C C . LEU A 1 653 ? 25.851 -12.808 -23.271 1.00 73.12 653 LEU A C 1
ATOM 5057 O O . LEU A 1 653 ? 25.051 -12.862 -22.337 1.00 73.12 653 LEU A O 1
ATOM 5061 N N . ASN A 1 654 ? 26.668 -11.764 -23.439 1.00 78.88 654 ASN A N 1
ATOM 5062 C CA . ASN A 1 654 ? 26.926 -10.788 -22.376 1.00 78.88 654 ASN A CA 1
ATOM 5063 C C . ASN A 1 654 ? 26.958 -9.327 -22.831 1.00 78.88 654 ASN A C 1
ATOM 5065 O O . ASN A 1 654 ? 26.443 -8.468 -22.107 1.00 78.88 654 ASN A O 1
ATOM 5069 N N . ASP A 1 655 ? 27.599 -9.010 -23.954 1.00 86.38 655 ASP A N 1
ATOM 5070 C CA . ASP A 1 655 ? 27.899 -7.624 -24.319 1.00 86.38 655 ASP A CA 1
ATOM 5071 C C . ASP A 1 655 ? 26.723 -6.959 -25.054 1.00 86.38 655 ASP A C 1
ATOM 5073 O O . ASP A 1 655 ? 26.298 -7.415 -26.124 1.00 86.38 655 ASP A O 1
ATOM 5077 N N . PRO A 1 656 ? 26.165 -5.862 -24.508 1.00 91.38 656 PRO A N 1
ATOM 5078 C CA . PRO A 1 656 ? 25.020 -5.175 -25.078 1.00 91.38 656 PRO A CA 1
ATOM 5079 C C . PRO A 1 656 ? 25.422 -4.398 -26.328 1.00 91.38 656 PRO A C 1
ATOM 5081 O O . PRO A 1 656 ? 26.595 -4.116 -26.574 1.00 91.38 656 PRO A O 1
ATOM 5084 N N . ILE A 1 657 ? 24.426 -4.044 -27.134 1.00 90.62 657 ILE A N 1
ATOM 5085 C CA . ILE A 1 657 ? 24.654 -3.426 -28.438 1.00 90.62 657 ILE A CA 1
ATOM 5086 C C . ILE A 1 657 ? 25.386 -2.078 -28.342 1.00 90.62 657 ILE A C 1
ATOM 5088 O O . ILE A 1 657 ? 24.989 -1.180 -27.594 1.00 90.62 657 ILE A O 1
ATOM 5092 N N . GLY A 1 658 ? 26.449 -1.924 -29.129 1.00 87.00 658 GLY A N 1
ATOM 5093 C CA . GLY A 1 658 ? 27.308 -0.738 -29.111 1.00 87.00 658 GLY A CA 1
ATOM 5094 C C . GLY A 1 658 ? 28.495 -0.838 -28.149 1.00 87.00 658 GLY A C 1
ATOM 5095 O O . GLY A 1 658 ? 29.111 0.185 -27.857 1.00 87.00 658 GLY A O 1
ATOM 5096 N N . TYR A 1 659 ? 28.831 -2.040 -27.674 1.00 86.12 659 TYR A N 1
ATOM 5097 C CA . TYR A 1 659 ? 30.171 -2.317 -27.150 1.00 86.12 659 TYR A CA 1
ATOM 5098 C C . TYR A 1 659 ? 31.216 -2.322 -28.288 1.00 86.12 659 TYR A C 1
ATOM 5100 O O . TYR A 1 659 ? 30.868 -2.518 -29.459 1.00 86.12 659 TYR A O 1
ATOM 5108 N N . PRO A 1 660 ? 32.513 -2.125 -27.983 1.00 81.69 660 PRO A N 1
ATOM 5109 C CA . PRO A 1 660 ? 33.582 -2.259 -28.968 1.00 81.69 660 PRO A CA 1
ATOM 5110 C C . PRO A 1 660 ? 33.629 -3.655 -29.611 1.00 81.69 660 PRO A C 1
ATOM 5112 O O . PRO A 1 660 ? 33.310 -4.654 -28.978 1.00 81.69 660 PRO A O 1
ATOM 5115 N N . ASN A 1 661 ? 34.129 -3.734 -30.848 1.00 76.62 661 ASN A N 1
ATOM 5116 C CA . ASN A 1 661 ? 34.422 -4.992 -31.557 1.00 76.62 661 ASN A CA 1
ATOM 5117 C C . ASN A 1 661 ? 33.214 -5.921 -31.831 1.00 76.62 661 ASN A C 1
ATOM 5119 O O . ASN A 1 661 ? 33.397 -7.132 -31.928 1.00 76.62 661 ASN A O 1
ATOM 5123 N N . GLN A 1 662 ? 32.008 -5.372 -32.021 1.00 82.56 662 GLN A N 1
ATOM 5124 C CA . GLN A 1 662 ? 30.798 -6.122 -32.400 1.00 82.56 662 GLN A CA 1
ATOM 5125 C C . GLN A 1 662 ? 30.500 -6.014 -33.921 1.00 82.56 662 GLN A C 1
ATOM 5127 O O . GLN A 1 662 ? 29.633 -5.234 -34.318 1.00 82.56 662 GLN A O 1
ATOM 5132 N N . PRO A 1 663 ? 31.186 -6.753 -34.823 1.00 75.00 663 PRO A N 1
ATOM 5133 C CA . PRO A 1 663 ? 31.047 -6.577 -36.279 1.00 75.00 663 PRO A CA 1
ATOM 5134 C C . PRO A 1 663 ? 29.675 -6.984 -36.838 1.00 75.00 663 PRO A C 1
ATOM 5136 O O . PRO A 1 663 ? 29.315 -6.560 -37.932 1.00 75.00 663 PRO A O 1
ATOM 5139 N N . ASN A 1 664 ? 28.919 -7.796 -36.093 1.00 76.12 664 ASN A N 1
ATOM 5140 C CA . ASN A 1 664 ? 27.590 -8.279 -36.474 1.00 76.12 664 ASN A CA 1
ATOM 5141 C C . ASN A 1 664 ? 26.449 -7.438 -35.864 1.00 76.12 664 ASN A C 1
ATOM 5143 O O . ASN A 1 664 ? 25.278 -7.755 -36.076 1.00 76.12 664 ASN A O 1
ATOM 5147 N N . ALA A 1 665 ? 26.760 -6.390 -35.090 1.00 85.75 665 ALA A N 1
ATOM 5148 C CA . ALA A 1 665 ? 25.747 -5.535 -34.482 1.00 85.75 665 ALA A CA 1
ATOM 5149 C C . ALA A 1 665 ? 25.104 -4.587 -35.518 1.00 85.75 665 ALA A C 1
ATOM 5151 O O . ALA A 1 665 ? 25.819 -3.945 -36.293 1.00 85.75 665 ALA A O 1
ATOM 5152 N N . PRO A 1 666 ? 23.766 -4.435 -35.529 1.00 86.38 666 PRO A N 1
ATOM 5153 C CA . PRO A 1 666 ? 23.101 -3.420 -36.338 1.00 86.38 666 PRO A CA 1
ATOM 5154 C C . PRO A 1 666 ? 23.439 -2.008 -35.836 1.00 86.38 666 PRO A C 1
ATOM 5156 O O . PRO A 1 666 ? 23.667 -1.778 -34.648 1.00 86.38 666 PRO A O 1
ATOM 5159 N N . SER A 1 667 ? 23.447 -1.032 -36.746 1.00 87.12 667 SER A N 1
ATOM 5160 C CA . SER A 1 667 ? 23.731 0.362 -36.391 1.00 87.12 667 SER A CA 1
ATOM 5161 C C . SER A 1 667 ? 22.569 0.966 -35.593 1.00 87.12 667 SER A C 1
ATOM 5163 O O . SER A 1 667 ? 21.500 1.232 -36.143 1.00 87.12 667 SER A O 1
ATOM 5165 N N . MET A 1 668 ? 22.788 1.167 -34.291 1.00 91.31 668 MET A N 1
ATOM 5166 C CA . MET A 1 668 ? 21.816 1.745 -33.359 1.00 91.31 668 MET A CA 1
ATOM 5167 C C . MET A 1 668 ? 22.057 3.244 -33.131 1.00 91.31 668 MET A C 1
ATOM 5169 O O . MET A 1 668 ? 23.209 3.669 -33.012 1.00 91.31 668 MET A O 1
ATOM 5173 N N . PRO A 1 669 ? 20.999 4.061 -32.974 1.00 93.62 669 PRO A N 1
ATOM 5174 C CA . PRO A 1 669 ? 21.146 5.459 -32.586 1.00 93.62 669 PRO A CA 1
ATOM 5175 C C . PRO A 1 669 ? 21.677 5.586 -31.147 1.00 93.62 669 PRO A C 1
ATOM 5177 O O . PRO A 1 669 ? 21.368 4.765 -30.276 1.00 93.62 669 PRO A O 1
ATOM 5180 N N . SER A 1 670 ? 22.438 6.649 -30.861 1.00 92.56 670 SER A N 1
ATOM 5181 C CA . SER A 1 670 ? 22.800 7.001 -29.478 1.00 92.56 670 SER A CA 1
ATOM 5182 C C . SER A 1 670 ? 21.532 7.294 -28.652 1.00 92.56 670 SER A C 1
ATOM 5184 O O . SER A 1 670 ? 20.639 7.980 -29.162 1.00 92.56 670 SER A O 1
ATOM 5186 N N . PRO A 1 671 ? 21.439 6.848 -27.384 1.00 94.31 671 PRO A N 1
ATOM 5187 C CA . PRO A 1 671 ? 20.320 7.165 -26.495 1.00 94.31 671 PRO A CA 1
ATOM 5188 C C . PRO A 1 671 ? 20.006 8.666 -26.393 1.00 94.31 671 PRO A C 1
ATOM 5190 O O . PRO A 1 671 ? 18.837 9.050 -26.390 1.00 94.31 671 PRO A O 1
ATOM 5193 N N . PHE A 1 672 ? 21.031 9.530 -26.404 1.00 92.31 672 PHE A N 1
ATOM 5194 C CA . PHE A 1 672 ? 20.838 10.984 -26.450 1.00 92.31 672 PHE A CA 1
ATOM 5195 C C . PHE A 1 672 ? 20.150 11.444 -27.742 1.00 92.31 672 PHE A C 1
ATOM 5197 O O . PHE A 1 672 ? 19.299 12.326 -27.694 1.00 92.31 672 PHE A O 1
ATOM 5204 N N . LYS A 1 673 ? 20.466 10.837 -28.895 1.00 93.44 673 LYS A N 1
ATOM 5205 C CA . LYS A 1 673 ? 19.847 11.182 -30.185 1.00 93.44 673 LYS A CA 1
ATOM 5206 C C . LYS A 1 673 ? 18.375 10.779 -30.212 1.00 93.44 673 LYS A C 1
ATOM 5208 O O . LYS A 1 673 ? 17.553 11.557 -30.675 1.00 93.44 673 LYS A O 1
ATOM 5213 N N . VAL A 1 674 ? 18.033 9.608 -29.670 1.00 94.88 674 VAL A N 1
ATOM 5214 C CA . VAL A 1 674 ? 16.631 9.178 -29.529 1.00 94.88 674 VAL A CA 1
ATOM 5215 C C . VAL A 1 674 ? 15.875 10.123 -28.593 1.00 94.88 674 VAL A C 1
ATOM 5217 O O . VAL A 1 674 ? 14.812 10.615 -28.961 1.00 94.88 674 VAL A O 1
ATOM 5220 N N . SER A 1 675 ? 16.445 10.448 -27.424 1.00 93.06 675 SER A N 1
ATOM 5221 C CA . SER A 1 675 ? 15.831 11.401 -26.492 1.00 93.06 675 SER A CA 1
ATOM 5222 C C . SER A 1 675 ? 15.640 12.784 -27.117 1.00 93.06 675 SER A C 1
ATOM 5224 O O . SER A 1 675 ? 14.590 13.379 -26.927 1.00 93.06 675 SER A O 1
ATOM 5226 N N . ARG A 1 676 ? 16.628 13.309 -27.847 1.00 90.94 676 ARG A N 1
ATOM 5227 C CA . ARG A 1 676 ? 16.582 14.655 -28.436 1.00 90.94 676 ARG A CA 1
ATOM 5228 C C . ARG A 1 676 ? 15.644 14.748 -29.642 1.00 90.94 676 ARG A C 1
ATOM 5230 O O . ARG A 1 676 ? 14.999 15.772 -29.829 1.00 90.94 676 ARG A O 1
ATOM 5237 N N . ASP A 1 677 ? 15.593 13.706 -30.471 1.00 93.38 677 ASP A N 1
ATOM 5238 C CA . ASP A 1 677 ? 14.882 13.757 -31.751 1.00 93.38 677 ASP A CA 1
ATOM 5239 C C . ASP A 1 677 ? 13.409 13.294 -31.644 1.00 93.38 677 ASP A C 1
ATOM 5241 O O . ASP A 1 677 ? 12.613 13.665 -32.505 1.00 93.38 677 ASP A O 1
ATOM 5245 N N . LEU A 1 678 ? 13.028 12.497 -30.626 1.00 92.75 678 LEU A N 1
ATOM 5246 C CA . LEU A 1 678 ? 11.673 11.921 -30.471 1.00 92.75 678 LEU A CA 1
ATOM 5247 C C . LEU A 1 678 ? 10.883 12.419 -29.247 1.00 92.75 678 LEU A C 1
ATOM 5249 O O . LEU A 1 678 ? 9.649 12.432 -29.291 1.00 92.75 678 LEU A O 1
ATOM 5253 N N . ILE A 1 679 ? 11.554 12.799 -28.156 1.00 91.00 679 ILE A N 1
ATOM 5254 C CA . ILE A 1 679 ? 10.873 13.262 -26.940 1.00 91.00 679 ILE A CA 1
ATOM 5255 C C . ILE A 1 679 ? 10.631 14.766 -27.040 1.00 91.00 679 ILE A C 1
ATOM 5257 O O . ILE A 1 679 ? 11.503 15.533 -27.440 1.00 91.00 679 ILE A O 1
ATOM 5261 N N . ARG A 1 680 ? 9.414 15.182 -26.692 1.00 83.56 680 ARG A N 1
ATOM 5262 C CA . ARG A 1 680 ? 8.971 16.578 -26.724 1.00 83.56 680 ARG A CA 1
ATOM 5263 C C . ARG A 1 680 ? 8.954 17.153 -25.308 1.00 83.56 680 ARG A C 1
ATOM 5265 O O . ARG A 1 680 ? 8.620 16.445 -24.361 1.00 83.56 680 ARG A O 1
ATOM 5272 N N . ASP A 1 681 ? 9.278 18.436 -25.186 1.00 76.75 681 ASP A N 1
ATOM 5273 C CA . ASP A 1 681 ? 9.204 19.170 -23.918 1.00 76.75 681 ASP A CA 1
ATOM 5274 C C . ASP A 1 681 ? 7.770 19.213 -23.361 1.00 76.75 681 ASP A C 1
ATOM 5276 O O . ASP A 1 681 ? 6.808 19.345 -24.120 1.00 76.75 681 ASP A O 1
ATOM 5280 N N . GLU A 1 682 ? 7.633 19.169 -22.033 1.00 65.38 682 GLU A N 1
ATOM 5281 C CA . GLU A 1 682 ? 6.371 19.335 -21.293 1.00 65.38 682 GLU A CA 1
ATOM 5282 C C . GLU A 1 682 ? 5.632 20.638 -21.669 1.00 65.38 682 GLU A C 1
ATOM 5284 O O . GLU A 1 682 ? 5.973 21.738 -21.227 1.00 65.38 682 GLU A O 1
ATOM 5289 N N . ILE A 1 683 ? 4.569 20.506 -22.469 1.00 59.09 683 ILE A N 1
ATOM 5290 C CA . ILE A 1 683 ? 3.606 21.572 -22.779 1.00 59.09 683 ILE A CA 1
ATOM 5291 C C . ILE A 1 683 ? 2.345 21.309 -21.957 1.00 59.09 683 ILE A C 1
ATOM 5293 O O . ILE A 1 683 ? 1.805 20.214 -22.020 1.00 59.09 683 ILE A O 1
ATOM 5297 N N . ALA A 1 684 ? 1.784 22.324 -21.289 1.00 49.44 684 ALA A N 1
ATOM 5298 C CA . ALA A 1 684 ? 0.623 22.220 -20.381 1.00 49.44 684 ALA A CA 1
ATOM 5299 C C . ALA A 1 684 ? -0.711 21.675 -20.979 1.00 49.44 684 ALA A C 1
ATOM 5301 O O . ALA A 1 684 ? -1.765 21.732 -20.339 1.00 49.44 684 ALA A O 1
ATOM 5302 N N . SER A 1 685 ? -0.700 21.151 -22.208 1.00 49.31 685 SER A N 1
ATOM 5303 C CA . SER A 1 685 ? -1.755 20.339 -22.826 1.00 49.31 685 SER A CA 1
ATOM 5304 C C . SER A 1 685 ? -1.579 18.819 -22.617 1.00 49.31 685 SER A C 1
ATOM 5306 O O . SER A 1 685 ? -2.536 18.062 -22.837 1.00 49.31 685 SER A O 1
ATOM 5308 N N . SER A 1 686 ? -0.411 18.349 -22.155 1.00 59.19 686 SER A N 1
ATOM 5309 C CA . SER A 1 686 ? -0.141 16.938 -21.836 1.00 59.19 686 SER A CA 1
ATOM 5310 C C . SER A 1 686 ? -0.927 16.421 -20.623 1.00 59.19 686 SER A C 1
ATOM 5312 O O . SER A 1 686 ? -1.184 15.223 -20.562 1.00 59.19 686 SER A O 1
ATOM 5314 N N . ALA A 1 687 ? -1.465 17.282 -19.756 1.00 71.06 687 ALA A N 1
ATOM 5315 C CA . ALA A 1 687 ? -2.146 16.864 -18.527 1.00 71.06 687 ALA A CA 1
ATOM 5316 C C . ALA A 1 687 ? -3.339 15.895 -18.730 1.00 71.06 687 ALA A C 1
ATOM 5318 O O . ALA A 1 687 ? -4.298 16.161 -19.468 1.00 71.06 687 ALA A O 1
ATOM 5319 N N . ALA A 1 688 ? -3.325 14.786 -17.991 1.00 75.88 688 ALA A N 1
ATOM 5320 C CA . ALA A 1 688 ? -4.399 13.810 -17.839 1.00 75.88 688 ALA A CA 1
ATOM 5321 C C . ALA A 1 688 ? -5.430 14.302 -16.803 1.00 75.88 688 ALA A C 1
ATOM 5323 O O . ALA A 1 688 ? -5.469 13.845 -15.664 1.00 75.88 688 ALA A O 1
ATOM 5324 N N . ARG A 1 689 ? -6.296 15.245 -17.205 1.00 78.62 689 ARG A N 1
ATOM 5325 C CA . ARG A 1 689 ? -7.228 15.986 -16.316 1.00 78.62 689 ARG A CA 1
ATOM 5326 C C . ARG A 1 689 ? -8.143 15.139 -15.410 1.00 78.62 689 ARG A C 1
ATOM 5328 O O . ARG A 1 689 ? -8.674 15.670 -14.436 1.00 78.62 689 ARG A O 1
ATOM 5335 N N . SER A 1 690 ? -8.346 13.860 -15.725 1.00 87.38 690 SER A N 1
ATOM 5336 C CA . SER A 1 690 ? -9.133 12.888 -14.953 1.00 87.38 690 SER A CA 1
ATOM 5337 C C . SER A 1 690 ? -8.359 12.198 -13.819 1.00 87.38 690 SER A C 1
ATOM 5339 O O . SER A 1 690 ? -8.993 11.618 -12.935 1.00 87.38 690 SER A O 1
ATOM 5341 N N . LEU A 1 691 ? -7.025 12.265 -13.814 1.00 93.25 691 LEU A N 1
ATOM 5342 C CA . LEU A 1 691 ? -6.133 11.582 -12.873 1.00 93.25 691 LEU A CA 1
ATOM 5343 C C . LEU A 1 691 ? -5.307 12.580 -12.057 1.00 93.25 691 LEU A C 1
ATOM 5345 O O . LEU A 1 691 ? -5.033 13.688 -12.510 1.00 93.25 691 LEU A O 1
ATOM 5349 N N . THR A 1 692 ? -4.887 12.176 -10.862 1.00 95.00 692 THR A N 1
ATOM 5350 C CA . THR A 1 692 ? -4.006 12.949 -9.965 1.00 95.00 692 THR A CA 1
ATOM 5351 C C . THR A 1 692 ? -2.557 12.446 -10.012 1.00 95.00 692 THR A C 1
ATOM 5353 O O . THR A 1 692 ? -2.373 11.244 -10.230 1.00 95.00 692 THR A O 1
ATOM 5356 N N . PRO A 1 693 ? -1.539 13.258 -9.663 1.00 95.62 693 PRO A N 1
ATOM 5357 C CA . PRO A 1 693 ? -0.150 12.802 -9.528 1.00 95.62 693 PRO A CA 1
ATOM 5358 C C . PRO A 1 693 ? 0.067 11.623 -8.562 1.00 95.62 693 PRO A C 1
ATOM 5360 O O . PRO A 1 693 ? 1.070 10.927 -8.672 1.00 95.62 693 PRO A O 1
ATOM 5363 N N . ALA A 1 694 ? -0.874 11.323 -7.659 1.00 97.00 694 ALA A N 1
ATOM 5364 C CA . ALA A 1 694 ? -0.851 10.092 -6.866 1.00 97.00 694 ALA A CA 1
ATOM 5365 C C . ALA A 1 694 ? -0.841 8.794 -7.710 1.00 97.00 694 ALA A C 1
ATOM 5367 O O . ALA A 1 694 ? -0.414 7.764 -7.197 1.00 97.00 694 ALA A O 1
ATOM 5368 N N . VAL A 1 695 ? -1.258 8.821 -8.987 1.00 96.94 695 VAL A N 1
ATOM 5369 C CA . VAL A 1 695 ? -1.100 7.685 -9.925 1.00 96.94 695 VAL A CA 1
ATOM 5370 C C . VAL A 1 695 ? 0.376 7.448 -10.247 1.00 96.94 695 VAL A C 1
ATOM 5372 O O . VAL A 1 695 ? 0.843 6.315 -10.147 1.00 96.94 695 VAL A O 1
ATOM 5375 N N . MET A 1 696 ? 1.108 8.516 -10.574 1.00 96.25 696 MET A N 1
ATOM 5376 C CA . MET A 1 696 ? 2.560 8.487 -10.770 1.00 96.25 696 MET A CA 1
ATOM 5377 C C . MET A 1 696 ? 3.252 8.035 -9.478 1.00 96.25 696 MET A C 1
ATOM 5379 O O . MET A 1 696 ? 4.004 7.062 -9.483 1.00 96.25 696 MET A O 1
ATOM 5383 N N . GLN A 1 697 ? 2.917 8.668 -8.347 1.00 98.25 697 GLN A N 1
ATOM 5384 C CA . GLN A 1 697 ? 3.627 8.423 -7.093 1.00 98.25 697 GLN A CA 1
ATOM 5385 C C . GLN A 1 697 ? 3.400 7.020 -6.519 1.00 98.25 697 GLN A C 1
ATOM 5387 O O . GLN A 1 697 ? 4.340 6.417 -6.001 1.00 98.25 697 GLN A O 1
ATOM 5392 N N . PHE A 1 698 ? 2.175 6.488 -6.610 1.00 98.62 698 PHE A N 1
ATOM 5393 C CA . PHE A 1 698 ? 1.900 5.104 -6.222 1.00 98.62 698 PHE A CA 1
ATOM 5394 C C . PHE A 1 698 ? 2.498 4.107 -7.218 1.00 98.62 698 PHE A C 1
ATOM 5396 O O . PHE A 1 698 ? 2.923 3.040 -6.796 1.00 98.62 698 PHE A O 1
ATOM 5403 N N . GLY A 1 699 ? 2.583 4.464 -8.506 1.00 98.12 699 GLY A N 1
ATOM 5404 C CA . GLY A 1 699 ? 3.309 3.688 -9.511 1.00 98.12 699 GLY A CA 1
ATOM 5405 C C . GLY A 1 699 ? 4.773 3.496 -9.125 1.00 98.12 699 GLY A C 1
ATOM 5406 O O . GLY A 1 699 ? 5.204 2.357 -8.994 1.00 98.12 699 GLY A O 1
ATOM 5407 N N . GLN A 1 700 ? 5.489 4.589 -8.835 1.00 98.06 700 GLN A N 1
ATOM 5408 C CA . GLN A 1 700 ? 6.876 4.550 -8.348 1.00 98.06 700 GLN A CA 1
ATOM 5409 C C . GLN A 1 700 ? 7.004 3.782 -7.022 1.00 98.06 700 GLN A C 1
ATOM 5411 O O . GLN A 1 700 ? 7.865 2.925 -6.876 1.00 98.06 700 GLN A O 1
ATOM 5416 N N . PHE A 1 701 ? 6.124 4.044 -6.052 1.00 98.62 701 PHE A N 1
ATOM 5417 C CA . PHE A 1 701 ? 6.154 3.333 -4.771 1.00 98.62 701 PHE A CA 1
ATOM 5418 C C . PHE A 1 701 ? 5.965 1.814 -4.950 1.00 98.62 701 PHE A C 1
ATOM 5420 O O . PHE 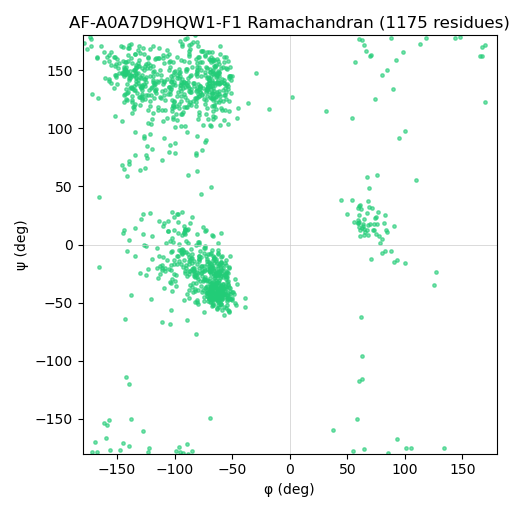A 1 701 ? 6.625 1.037 -4.270 1.00 98.62 701 PHE A O 1
ATOM 5427 N N . LEU A 1 702 ? 5.098 1.388 -5.875 1.00 98.50 702 LEU A N 1
ATOM 5428 C CA . LEU A 1 702 ? 4.833 -0.021 -6.183 1.00 98.50 702 LEU A CA 1
ATOM 5429 C C . LEU A 1 702 ? 5.930 -0.672 -7.043 1.00 98.50 702 LEU A C 1
ATOM 5431 O O . LEU A 1 702 ? 6.236 -1.833 -6.819 1.00 98.50 702 LEU A O 1
ATOM 5435 N N . ASP A 1 703 ? 6.540 0.057 -7.979 1.00 97.88 703 ASP A N 1
ATOM 5436 C CA . ASP A 1 703 ? 7.752 -0.360 -8.713 1.00 97.88 703 ASP A CA 1
ATOM 5437 C C . ASP A 1 703 ? 8.850 -0.771 -7.717 1.00 97.88 703 ASP A C 1
ATOM 5439 O O . ASP A 1 703 ? 9.382 -1.880 -7.768 1.00 97.88 703 ASP A O 1
ATOM 5443 N N . HIS A 1 704 ? 9.045 0.053 -6.684 1.00 95.88 704 HIS A N 1
ATOM 5444 C CA . HIS A 1 704 ? 10.012 -0.198 -5.622 1.00 95.88 704 HIS A CA 1
ATOM 5445 C C . HIS A 1 704 ? 9.636 -1.348 -4.658 1.00 95.88 704 HIS A C 1
ATOM 5447 O O . HIS A 1 704 ? 10.463 -1.714 -3.828 1.00 95.88 704 HIS A O 1
ATOM 5453 N N . ASP A 1 705 ? 8.418 -1.905 -4.738 1.00 97.75 705 ASP A N 1
ATOM 5454 C CA . ASP A 1 705 ? 7.984 -3.114 -4.003 1.00 97.75 705 ASP A CA 1
ATOM 5455 C C . ASP A 1 705 ? 8.149 -4.403 -4.831 1.00 97.75 705 ASP A C 1
ATOM 5457 O O . ASP A 1 705 ? 7.850 -5.492 -4.339 1.00 97.75 705 ASP A O 1
ATOM 5461 N N . LEU A 1 706 ? 8.562 -4.274 -6.099 1.00 97.00 706 LEU A N 1
ATOM 5462 C CA . LEU A 1 706 ? 8.641 -5.356 -7.080 1.00 97.00 706 LEU A CA 1
ATOM 5463 C C . LEU A 1 706 ? 10.061 -5.559 -7.608 1.00 97.00 706 LEU A C 1
ATOM 5465 O O . LEU A 1 706 ? 10.512 -6.706 -7.676 1.00 97.00 706 LEU A O 1
ATOM 5469 N N . ASP A 1 707 ? 10.762 -4.487 -7.998 1.00 94.00 707 ASP A N 1
ATOM 5470 C CA . ASP A 1 707 ? 12.100 -4.616 -8.571 1.00 94.00 707 ASP A CA 1
ATOM 5471 C C . ASP A 1 707 ? 13.135 -3.536 -8.213 1.00 94.00 707 ASP A C 1
ATOM 5473 O O . ASP A 1 707 ? 12.835 -2.379 -7.909 1.00 94.00 707 ASP A O 1
ATOM 5477 N N . LEU A 1 708 ? 14.398 -3.980 -8.200 1.00 87.06 708 LEU A N 1
ATOM 5478 C CA . LEU A 1 708 ? 15.618 -3.198 -8.023 1.00 87.06 708 LEU A CA 1
ATOM 5479 C C . LEU A 1 708 ? 16.764 -3.920 -8.745 1.00 87.06 708 LEU A C 1
ATOM 5481 O O . LEU A 1 708 ? 17.210 -4.986 -8.330 1.00 87.06 708 LEU A O 1
ATOM 5485 N N . SER A 1 709 ? 17.253 -3.348 -9.845 1.00 83.00 709 SER A N 1
ATOM 5486 C CA . SER A 1 709 ? 18.402 -3.892 -10.584 1.00 83.00 709 SER A CA 1
ATOM 5487 C C . SER A 1 709 ? 19.712 -3.320 -10.026 1.00 83.00 709 SER A C 1
ATOM 5489 O O . SER A 1 709 ? 20.115 -2.220 -10.411 1.00 83.00 709 SER A O 1
ATOM 5491 N N . ALA A 1 710 ? 20.377 -4.053 -9.129 1.00 65.38 710 ALA A N 1
ATOM 5492 C CA . ALA A 1 710 ? 21.638 -3.628 -8.511 1.00 65.38 710 ALA A CA 1
ATOM 5493 C C . ALA A 1 710 ? 22.774 -3.397 -9.537 1.00 65.38 710 ALA A C 1
ATOM 5495 O O . ALA A 1 710 ? 22.699 -3.833 -10.689 1.00 65.38 710 ALA A O 1
ATOM 5496 N N . GLY A 1 711 ? 23.840 -2.697 -9.132 1.00 63.28 711 GLY A N 1
ATOM 5497 C CA . GLY A 1 711 ? 25.014 -2.415 -9.974 1.00 63.28 711 GLY A CA 1
ATOM 5498 C C . GLY A 1 711 ? 26.113 -3.480 -9.873 1.00 63.28 711 GLY A C 1
ATOM 5499 O O . GLY A 1 711 ? 26.281 -4.096 -8.823 1.00 63.28 711 GLY A O 1
ATOM 5500 N N . GLY A 1 712 ? 26.874 -3.687 -10.954 1.00 58.00 712 GLY A N 1
ATOM 5501 C CA . GLY A 1 712 ? 28.028 -4.599 -10.958 1.00 58.00 712 GLY A CA 1
ATOM 5502 C C . GLY A 1 712 ? 29.182 -4.157 -10.039 1.00 58.00 712 GLY A C 1
ATOM 5503 O O . GLY A 1 712 ? 29.373 -2.963 -9.792 1.00 58.00 712 GLY A O 1
ATOM 5504 N N . GLU A 1 713 ? 29.970 -5.120 -9.544 1.00 56.38 713 GLU A N 1
ATOM 5505 C CA . GLU A 1 713 ? 31.107 -4.863 -8.645 1.00 56.38 713 GLU A CA 1
ATOM 5506 C C . GLU A 1 713 ? 32.175 -3.972 -9.315 1.00 56.38 713 GLU A C 1
ATOM 5508 O O . GLU A 1 713 ? 32.540 -4.153 -10.476 1.00 56.38 713 GLU A O 1
ATOM 5513 N N . GLY A 1 714 ? 32.726 -3.013 -8.563 1.00 61.22 714 GLY A N 1
ATOM 5514 C CA . GLY A 1 714 ? 33.759 -2.102 -9.065 1.00 61.22 714 GLY A CA 1
ATOM 5515 C C . GLY A 1 714 ? 33.214 -0.917 -9.867 1.00 61.22 714 GLY A C 1
ATOM 5516 O O . GLY A 1 714 ? 33.977 -0.274 -10.583 1.00 61.22 714 GLY A O 1
ATOM 5517 N N . SER A 1 715 ? 31.924 -0.594 -9.720 1.00 67.94 715 SER A N 1
ATOM 5518 C CA . SER A 1 715 ? 31.247 0.557 -10.342 1.00 67.94 715 SER A CA 1
ATOM 5519 C C . SER A 1 715 ? 31.999 1.892 -10.220 1.00 67.94 715 SER A C 1
ATOM 5521 O O . SER A 1 715 ? 31.938 2.726 -11.123 1.00 67.94 715 SER A O 1
ATOM 5523 N N . THR A 1 716 ? 32.788 2.072 -9.157 1.00 66.56 716 THR A N 1
ATOM 5524 C CA . THR A 1 716 ? 33.662 3.235 -8.943 1.00 66.56 716 THR A CA 1
ATOM 5525 C C . THR A 1 716 ? 34.726 3.427 -10.029 1.00 66.56 716 THR A C 1
ATOM 5527 O O . THR A 1 716 ? 35.171 4.554 -10.237 1.00 66.56 716 THR A O 1
ATOM 5530 N N . ALA A 1 717 ? 35.109 2.387 -10.777 1.00 69.00 717 ALA A N 1
ATOM 5531 C CA . ALA A 1 717 ? 35.973 2.532 -11.951 1.00 69.00 717 ALA A CA 1
ATOM 5532 C C . ALA A 1 717 ? 35.320 3.406 -13.041 1.00 69.00 717 ALA A C 1
ATOM 5534 O O . ALA A 1 717 ? 35.998 4.192 -13.705 1.00 69.00 717 ALA A O 1
ATOM 5535 N N . CYS A 1 718 ? 33.989 3.354 -13.159 1.00 78.12 718 CYS A N 1
ATOM 5536 C CA . CYS A 1 718 ? 33.211 4.081 -14.165 1.00 78.12 718 CYS A CA 1
ATOM 5537 C C . CYS A 1 718 ? 33.095 5.591 -13.892 1.00 78.12 718 CYS A C 1
ATOM 5539 O O . CYS A 1 718 ? 32.508 6.329 -14.682 1.00 78.12 718 CYS A O 1
ATOM 5541 N N . LEU A 1 719 ? 33.671 6.063 -12.783 1.00 68.25 719 LEU A N 1
ATOM 5542 C CA . LEU A 1 719 ? 33.822 7.481 -12.459 1.00 68.25 719 LEU A CA 1
ATOM 5543 C C . LEU A 1 719 ? 35.007 8.115 -13.212 1.00 68.25 719 LEU A C 1
ATOM 5545 O O . LEU A 1 719 ? 35.003 9.320 -13.455 1.00 68.25 719 LEU A O 1
ATOM 5549 N N . SER A 1 720 ? 35.992 7.305 -13.612 1.00 73.69 720 SER A N 1
ATOM 5550 C CA . SER A 1 720 ? 37.277 7.753 -14.175 1.00 73.69 720 SER A CA 1
ATOM 5551 C C . SER A 1 720 ? 37.441 7.447 -15.670 1.00 73.69 720 SER A C 1
ATOM 5553 O O . SER A 1 720 ? 38.557 7.490 -16.189 1.00 73.69 720 SER A O 1
ATOM 5555 N N . ILE A 1 721 ? 36.344 7.128 -16.365 1.00 81.75 721 ILE A N 1
ATOM 5556 C CA . ILE A 1 721 ? 36.323 6.969 -17.828 1.00 81.75 721 ILE A CA 1
ATOM 5557 C C . ILE A 1 721 ? 36.699 8.281 -18.531 1.00 81.75 721 ILE A C 1
ATOM 5559 O O . ILE A 1 721 ? 36.434 9.373 -18.022 1.00 81.75 721 ILE A O 1
ATOM 5563 N N . ARG A 1 722 ? 37.324 8.175 -19.707 1.00 81.75 722 ARG A N 1
ATOM 5564 C CA . ARG A 1 722 ? 37.778 9.323 -20.508 1.00 81.75 722 ARG A CA 1
ATOM 5565 C C . ARG A 1 722 ? 36.675 9.893 -21.386 1.00 81.75 722 ARG A C 1
ATOM 5567 O O . ARG A 1 722 ? 36.759 11.061 -21.757 1.00 81.75 722 ARG A O 1
ATOM 5574 N N . CYS A 1 723 ? 35.656 9.088 -21.689 1.00 81.56 723 CYS A N 1
ATOM 5575 C CA . CYS A 1 723 ? 34.544 9.457 -22.560 1.00 81.56 723 CYS A CA 1
ATOM 5576 C C . CYS A 1 723 ? 34.983 9.845 -23.985 1.00 81.56 723 CYS A C 1
ATOM 5578 O O . CYS A 1 723 ? 34.343 10.659 -24.652 1.00 81.56 723 CYS A O 1
ATOM 5580 N N . ASP A 1 724 ? 36.073 9.229 -24.446 1.00 83.19 724 ASP A N 1
ATOM 5581 C CA . ASP A 1 724 ? 36.602 9.324 -25.807 1.00 83.19 724 ASP A CA 1
ATOM 5582 C C . ASP A 1 724 ? 36.063 8.205 -26.724 1.00 83.19 724 ASP A C 1
ATOM 5584 O O . ASP A 1 724 ? 36.329 8.207 -27.926 1.00 83.19 724 ASP A O 1
ATOM 5588 N N . GLY A 1 725 ? 35.296 7.256 -26.171 1.00 81.56 725 GLY A N 1
ATOM 5589 C CA . GLY A 1 725 ? 34.744 6.110 -26.895 1.00 81.56 725 GLY A CA 1
ATOM 5590 C C . GLY A 1 725 ? 35.762 4.995 -27.150 1.00 81.56 725 GLY A C 1
ATOM 5591 O O . GLY A 1 725 ? 35.464 4.040 -27.868 1.00 81.56 725 GLY A O 1
ATOM 5592 N N . SER A 1 726 ? 36.964 5.086 -26.576 1.00 85.50 726 SER A N 1
ATOM 5593 C CA . SER A 1 726 ? 37.964 4.024 -26.662 1.00 85.50 726 SER A CA 1
ATOM 5594 C C . SER A 1 726 ? 37.553 2.791 -25.842 1.00 85.50 726 SER A C 1
ATOM 5596 O O . SER A 1 726 ? 36.795 2.909 -24.879 1.00 85.50 726 SER A O 1
ATOM 5598 N N . PRO A 1 727 ? 38.111 1.595 -26.120 1.00 82.56 727 PRO A N 1
ATOM 5599 C CA . PRO A 1 727 ? 37.817 0.384 -25.342 1.00 82.56 727 PRO A CA 1
ATOM 5600 C C . PRO A 1 727 ? 38.139 0.460 -23.835 1.00 82.56 727 PRO A C 1
ATOM 5602 O O . PRO A 1 727 ? 37.746 -0.431 -23.085 1.00 82.56 727 PRO A O 1
ATOM 5605 N N . ALA A 1 728 ? 38.835 1.509 -23.377 1.00 82.81 728 ALA A N 1
ATOM 5606 C CA . ALA A 1 728 ? 39.058 1.780 -21.957 1.00 82.81 728 ALA A CA 1
ATOM 5607 C C . ALA A 1 728 ? 37.797 2.307 -21.239 1.00 82.81 728 ALA A C 1
ATOM 5609 O O . ALA A 1 728 ? 37.635 2.059 -20.048 1.00 82.81 728 ALA A O 1
ATOM 5610 N N . ASP A 1 729 ? 36.884 2.976 -21.952 1.00 84.56 729 ASP A N 1
ATOM 5611 C CA . ASP A 1 729 ? 35.625 3.492 -21.391 1.00 84.56 729 ASP A CA 1
ATOM 5612 C C . ASP A 1 729 ? 34.586 2.383 -21.126 1.00 84.56 729 ASP A C 1
ATOM 5614 O O . ASP A 1 729 ? 33.646 2.577 -20.356 1.00 84.56 729 ASP A O 1
ATOM 5618 N N . PHE A 1 730 ? 34.768 1.215 -21.753 1.00 85.12 730 PHE A N 1
ATOM 5619 C CA . PHE A 1 730 ? 33.850 0.068 -21.729 1.00 85.12 730 PHE A CA 1
ATOM 5620 C C . PHE A 1 730 ? 34.337 -1.100 -20.850 1.00 85.12 730 PHE A C 1
ATOM 5622 O O . PHE A 1 730 ? 33.801 -2.206 -20.922 1.00 85.12 730 PHE A O 1
ATOM 5629 N N . GLN A 1 731 ? 35.376 -0.888 -20.033 1.00 80.50 731 GLN A N 1
ATOM 5630 C CA . GLN A 1 731 ? 35.878 -1.917 -19.116 1.00 80.50 731 GLN A CA 1
ATOM 5631 C C . GLN A 1 731 ? 34.791 -2.287 -18.084 1.00 80.50 731 GLN A C 1
ATOM 5633 O O . GLN A 1 731 ? 34.210 -1.375 -17.492 1.00 80.50 731 GLN A O 1
ATOM 5638 N N . PRO A 1 732 ? 34.488 -3.577 -17.835 1.00 68.81 732 PRO A N 1
ATOM 5639 C CA . PRO A 1 732 ? 33.402 -3.962 -16.931 1.00 68.81 732 PRO A CA 1
ATOM 5640 C C . PRO A 1 732 ? 33.548 -3.369 -15.513 1.00 68.81 732 PRO A C 1
ATOM 5642 O O . PRO A 1 732 ? 34.640 -3.446 -14.939 1.00 68.81 732 PRO A O 1
ATOM 5645 N N . PRO A 1 733 ? 32.474 -2.807 -14.912 1.00 77.38 733 PRO A N 1
ATOM 5646 C CA . PRO A 1 733 ? 31.067 -2.842 -15.343 1.00 77.38 733 PRO A CA 1
ATOM 5647 C C . PRO A 1 733 ? 30.591 -1.599 -16.141 1.00 77.38 733 PRO A C 1
ATOM 5649 O O . PRO A 1 733 ? 29.407 -1.260 -16.100 1.00 77.38 733 PRO A O 1
ATOM 5652 N N . CYS A 1 734 ? 31.474 -0.875 -16.832 1.00 86.25 734 CYS A N 1
ATOM 5653 C CA . CYS A 1 734 ? 31.163 0.417 -17.459 1.00 86.25 734 CYS A CA 1
ATOM 5654 C C . CYS A 1 734 ? 30.601 0.280 -18.885 1.00 86.25 734 CYS A C 1
ATOM 5656 O O . CYS A 1 734 ? 31.178 -0.411 -19.716 1.00 86.25 734 CYS A O 1
ATOM 5658 N N . TYR A 1 735 ? 29.498 0.978 -19.182 1.00 90.94 735 TYR A N 1
ATOM 5659 C CA . TYR A 1 735 ? 28.848 1.005 -20.507 1.00 90.94 735 TYR A CA 1
ATOM 5660 C C . TYR A 1 735 ? 28.280 2.412 -20.805 1.00 90.94 735 TYR A C 1
ATOM 5662 O O . TYR A 1 735 ? 27.060 2.597 -20.845 1.00 90.94 735 TYR A O 1
ATOM 5670 N N . PRO A 1 736 ? 29.142 3.440 -20.930 1.00 91.44 736 PRO A N 1
ATOM 5671 C CA . PRO A 1 736 ? 28.730 4.842 -20.955 1.00 91.44 736 PRO A CA 1
ATOM 5672 C C . PRO A 1 736 ? 27.936 5.240 -22.202 1.00 91.44 736 PRO A C 1
ATOM 5674 O O . PRO A 1 736 ? 28.046 4.643 -23.274 1.00 91.44 736 PRO A O 1
ATOM 5677 N N . ILE A 1 737 ? 27.158 6.312 -22.060 1.00 91.00 737 ILE A N 1
ATOM 5678 C CA . ILE A 1 737 ? 26.382 6.915 -23.144 1.00 91.00 737 ILE A CA 1
ATOM 5679 C C . ILE A 1 737 ? 27.225 8.048 -23.736 1.00 91.00 737 ILE A C 1
ATOM 5681 O O . ILE A 1 737 ? 27.337 9.131 -23.156 1.00 91.00 737 ILE A O 1
ATOM 5685 N N . LEU A 1 738 ? 27.846 7.769 -24.883 1.00 89.06 738 LEU A N 1
ATOM 5686 C CA . LEU A 1 738 ? 28.753 8.691 -25.569 1.00 89.06 738 LEU A CA 1
ATOM 5687 C C . LEU A 1 738 ? 28.023 9.943 -26.107 1.00 89.06 738 LEU A C 1
ATOM 5689 O O . LEU A 1 738 ? 26.858 9.846 -26.518 1.00 89.06 738 LEU A O 1
ATOM 5693 N N . PRO A 1 739 ? 28.698 11.112 -26.132 1.00 83.88 739 PRO A N 1
ATOM 5694 C CA . PRO A 1 739 ? 28.126 12.368 -26.610 1.00 83.88 739 PRO A CA 1
ATOM 5695 C C . PRO A 1 739 ? 27.865 12.321 -28.122 1.00 83.88 739 PRO A C 1
ATOM 5697 O O . PRO A 1 739 ? 28.460 11.532 -28.854 1.00 83.88 739 PRO A O 1
ATOM 5700 N N . LEU A 1 740 ? 26.972 13.186 -28.608 1.00 84.94 740 LEU A N 1
ATOM 5701 C CA . LEU A 1 740 ? 26.572 13.206 -30.024 1.00 84.94 740 LEU A CA 1
ATOM 5702 C C . LEU A 1 740 ? 27.611 13.856 -30.953 1.00 84.94 740 LEU A C 1
ATOM 5704 O O . LEU A 1 740 ? 27.661 13.534 -32.139 1.00 84.94 740 LEU A O 1
ATOM 5708 N N . ALA A 1 741 ? 28.448 14.736 -30.404 1.00 78.31 741 ALA A N 1
ATOM 5709 C CA . ALA A 1 741 ? 29.577 15.381 -31.063 1.00 78.31 741 ALA A CA 1
ATOM 5710 C C . ALA A 1 741 ? 30.595 15.842 -30.005 1.00 78.31 741 ALA A C 1
ATOM 5712 O O . ALA A 1 741 ? 30.242 16.015 -28.839 1.00 78.31 741 ALA A O 1
ATOM 5713 N N . ASN A 1 742 ? 31.833 16.134 -30.414 1.00 58.38 742 ASN A N 1
ATOM 5714 C CA . ASN A 1 742 ? 32.953 16.475 -29.515 1.00 58.38 742 ASN A CA 1
ATOM 5715 C C . ASN A 1 742 ? 32.811 17.814 -28.740 1.00 58.38 742 ASN A C 1
ATOM 5717 O O . ASN A 1 742 ? 33.773 18.242 -28.112 1.00 58.38 742 ASN A O 1
ATOM 5721 N N . ASN A 1 743 ? 31.654 18.484 -28.804 1.00 52.19 743 ASN A N 1
ATOM 5722 C CA . ASN A 1 743 ? 31.278 19.654 -27.991 1.00 52.19 743 ASN A CA 1
ATOM 5723 C C . ASN A 1 743 ? 29.769 19.657 -27.613 1.00 52.19 743 ASN A C 1
ATOM 5725 O O . ASN A 1 743 ? 29.242 20.688 -27.201 1.00 52.19 743 ASN A O 1
ATOM 5729 N N . GLU A 1 744 ? 29.048 18.544 -27.804 1.00 58.75 744 GLU A N 1
ATOM 5730 C CA . GLU A 1 744 ? 27.659 18.376 -27.326 1.00 58.75 744 GLU A CA 1
ATOM 5731 C C . GLU A 1 744 ? 27.651 17.914 -25.842 1.00 58.75 744 GLU A C 1
ATOM 5733 O O . GLU A 1 744 ? 28.733 17.706 -25.284 1.00 58.75 744 GLU A O 1
ATOM 5738 N N . PRO A 1 745 ? 26.486 17.813 -25.155 1.00 56.59 745 PRO A N 1
ATOM 5739 C CA . PRO A 1 745 ? 26.424 17.561 -23.710 1.00 56.59 745 PRO A CA 1
ATOM 5740 C C . PRO A 1 745 ? 27.283 16.377 -23.237 1.00 56.59 745 PRO A C 1
ATOM 5742 O O . PRO A 1 745 ? 27.413 15.388 -23.966 1.00 56.59 745 PRO A O 1
ATOM 5745 N N . PRO A 1 746 ? 27.876 16.466 -22.030 1.00 70.62 746 PRO A N 1
ATOM 5746 C CA . PRO A 1 746 ? 28.893 15.527 -21.588 1.00 70.62 746 PRO A CA 1
ATOM 5747 C C . PRO A 1 746 ? 28.375 14.089 -21.563 1.00 70.62 746 PRO A C 1
ATOM 5749 O O . PRO A 1 746 ? 27.258 13.806 -21.133 1.00 70.62 746 PRO A O 1
ATOM 5752 N N . CYS A 1 747 ? 29.250 13.186 -21.998 1.00 82.06 747 CYS A N 1
ATOM 5753 C CA . CYS A 1 747 ? 29.147 11.742 -21.831 1.00 82.06 747 CYS A CA 1
ATOM 5754 C C . CYS A 1 747 ? 28.541 11.353 -20.476 1.00 82.06 747 CYS A C 1
ATOM 5756 O O . CYS A 1 747 ? 29.090 11.686 -19.422 1.00 82.06 747 CYS A O 1
ATOM 5758 N N . MET A 1 748 ? 27.431 10.617 -20.502 1.00 84.38 748 MET A N 1
ATOM 5759 C CA . MET A 1 748 ? 26.768 10.185 -19.278 1.00 84.38 748 MET A CA 1
ATOM 5760 C C . MET A 1 748 ? 27.335 8.838 -18.833 1.00 84.38 748 MET A C 1
ATOM 5762 O O . MET A 1 748 ? 27.243 7.829 -19.543 1.00 84.38 748 MET A O 1
ATOM 5766 N N . ARG A 1 749 ? 27.936 8.840 -17.638 1.00 81.38 749 ARG A N 1
ATOM 5767 C CA . ARG A 1 749 ? 28.439 7.638 -16.965 1.00 81.38 749 ARG A CA 1
ATOM 5768 C C . ARG A 1 749 ? 27.283 6.653 -16.788 1.00 81.38 749 ARG A C 1
ATOM 5770 O O . ARG A 1 749 ? 26.211 7.023 -16.319 1.00 81.38 749 ARG A O 1
ATOM 5777 N N . PHE A 1 750 ? 27.503 5.390 -17.130 1.00 86.62 750 PHE A N 1
ATOM 5778 C CA . PHE A 1 750 ? 26.508 4.341 -16.945 1.00 86.62 750 PHE A CA 1
ATOM 5779 C C . PHE A 1 750 ? 27.199 3.047 -16.514 1.00 86.62 750 PHE A C 1
ATOM 5781 O O . PHE A 1 750 ? 28.213 2.639 -17.083 1.00 86.62 750 PHE A O 1
ATOM 5788 N N . VAL A 1 751 ? 26.622 2.416 -15.494 1.00 81.44 751 VAL A N 1
ATOM 5789 C CA . VAL A 1 751 ? 27.099 1.172 -14.881 1.00 81.44 751 VAL A CA 1
ATOM 5790 C C . VAL A 1 751 ? 26.094 0.071 -15.189 1.00 81.44 751 VAL A C 1
ATOM 5792 O O . VAL A 1 751 ? 24.896 0.231 -14.911 1.00 81.44 751 VAL A O 1
ATOM 5795 N N . ARG A 1 752 ? 26.587 -1.032 -15.757 1.00 86.56 752 ARG A N 1
ATOM 5796 C CA . ARG A 1 752 ? 25.821 -2.246 -16.054 1.00 86.56 752 ARG A CA 1
ATOM 5797 C C . ARG A 1 752 ? 25.250 -2.874 -14.786 1.00 86.56 752 ARG A C 1
ATOM 5799 O O . ARG A 1 752 ? 25.848 -2.780 -13.710 1.00 86.56 752 ARG A O 1
ATOM 5806 N N . SER A 1 753 ? 24.091 -3.510 -14.908 1.00 85.81 753 SER A N 1
ATOM 5807 C CA . SER A 1 753 ? 23.479 -4.189 -13.769 1.00 85.81 753 SER A CA 1
ATOM 5808 C C . SER A 1 753 ? 24.210 -5.487 -13.404 1.00 85.81 753 SER A C 1
ATOM 5810 O O . SER A 1 753 ? 24.807 -6.169 -14.250 1.00 85.81 753 SER A O 1
ATOM 5812 N N . ALA A 1 754 ? 24.181 -5.799 -12.107 1.00 76.25 754 ALA A N 1
ATOM 5813 C CA . ALA A 1 754 ? 24.693 -7.040 -11.543 1.00 76.25 754 ALA A CA 1
ATOM 5814 C C . ALA A 1 754 ? 23.976 -8.240 -12.171 1.00 76.25 754 ALA A C 1
ATOM 5816 O O . ALA A 1 754 ? 22.770 -8.186 -12.428 1.00 76.25 754 ALA A O 1
ATOM 5817 N N . ALA A 1 755 ? 24.726 -9.313 -12.409 1.00 79.81 755 ALA A N 1
ATOM 5818 C CA . ALA A 1 755 ? 24.226 -10.538 -13.014 1.00 79.81 755 ALA A CA 1
ATOM 5819 C C . ALA A 1 755 ? 24.439 -11.740 -12.093 1.00 79.81 755 ALA A C 1
ATOM 5821 O O . ALA A 1 755 ? 25.355 -11.745 -11.270 1.00 79.81 755 ALA A O 1
ATOM 5822 N N . MET A 1 756 ? 23.569 -12.739 -12.232 1.00 72.94 756 MET A N 1
ATOM 5823 C CA . MET A 1 756 ? 23.655 -13.997 -11.493 1.00 72.94 756 MET A CA 1
ATOM 5824 C C . MET A 1 756 ? 24.825 -14.855 -12.008 1.00 72.94 756 MET A C 1
ATOM 5826 O O . MET A 1 756 ? 25.176 -14.778 -13.186 1.00 72.94 756 MET A O 1
ATOM 5830 N N . CYS A 1 757 ? 25.403 -15.694 -11.141 1.00 61.56 757 CYS A N 1
ATOM 5831 C CA . CYS A 1 757 ? 26.357 -16.729 -11.556 1.00 61.56 757 CYS A CA 1
ATOM 5832 C C . CYS A 1 757 ? 25.732 -17.661 -12.609 1.00 61.56 757 CYS A C 1
ATOM 5834 O O . CYS A 1 757 ? 24.558 -18.027 -12.507 1.00 61.56 757 CYS A O 1
ATOM 5836 N N . GLN A 1 758 ? 26.517 -18.077 -13.605 1.00 55.16 758 GLN A N 1
ATOM 5837 C CA . GLN A 1 758 ? 26.050 -19.031 -14.614 1.00 55.16 758 GLN A CA 1
ATOM 5838 C C . GLN A 1 758 ? 25.779 -20.403 -13.968 1.00 55.16 758 GLN A C 1
ATOM 5840 O O . GLN A 1 758 ? 26.628 -20.956 -13.273 1.00 55.16 758 GLN A O 1
ATOM 5845 N N . LEU A 1 759 ? 24.570 -20.940 -14.168 1.00 47.19 759 LEU A N 1
ATOM 5846 C CA . LEU A 1 759 ? 24.167 -22.247 -13.635 1.00 47.19 759 LEU A CA 1
ATOM 5847 C C . LEU A 1 759 ? 24.775 -23.412 -14.438 1.00 47.19 759 LEU A C 1
ATOM 5849 O O . LEU A 1 759 ? 25.299 -23.236 -15.535 1.00 47.19 759 LEU A O 1
ATOM 5853 N N . GLU A 1 760 ? 24.700 -24.614 -13.863 1.00 42.75 760 GLU A N 1
ATOM 5854 C CA . GLU A 1 760 ? 25.466 -25.801 -14.260 1.00 42.75 760 GLU A CA 1
ATOM 5855 C C . GLU A 1 760 ? 25.545 -26.085 -15.778 1.00 42.75 760 GLU A C 1
ATOM 5857 O O . GLU A 1 760 ? 24.574 -26.478 -16.426 1.00 42.75 760 GLU A O 1
ATOM 5862 N N . GLY A 1 761 ? 26.770 -26.048 -16.313 1.00 43.88 761 GLY A N 1
ATOM 5863 C CA . GLY A 1 761 ? 27.181 -26.870 -17.458 1.00 43.88 761 GLY A CA 1
ATOM 5864 C C . GLY A 1 761 ? 27.207 -26.208 -18.838 1.00 43.88 761 GLY A C 1
ATOM 5865 O O . GLY A 1 761 ? 27.873 -26.748 -19.723 1.00 43.88 761 GLY A O 1
ATOM 5866 N N . PHE A 1 762 ? 26.569 -25.050 -19.027 1.00 40.84 762 PHE A N 1
ATOM 5867 C CA . PHE A 1 762 ? 26.608 -24.290 -20.285 1.00 40.84 762 PHE A CA 1
ATOM 5868 C C . PHE A 1 762 ? 26.718 -22.780 -20.029 1.00 40.84 762 PHE A C 1
ATOM 5870 O O . PHE A 1 762 ? 26.112 -22.286 -19.079 1.00 40.84 762 PHE A O 1
ATOM 5877 N N . PRO A 1 763 ? 27.424 -22.022 -20.890 1.00 49.75 763 PRO A N 1
ATOM 5878 C CA . PRO A 1 763 ? 27.357 -20.569 -20.846 1.00 49.75 763 PRO A CA 1
ATOM 5879 C C . PRO A 1 763 ? 25.943 -20.117 -21.234 1.00 49.75 763 PRO A C 1
ATOM 5881 O O . PRO A 1 763 ? 25.468 -20.417 -22.330 1.00 49.75 763 PRO A O 1
ATOM 5884 N N . MET A 1 764 ? 25.271 -19.413 -20.326 1.00 61.16 764 MET A N 1
ATOM 5885 C CA . MET A 1 764 ? 23.948 -18.827 -20.556 1.00 61.16 764 MET A CA 1
ATOM 5886 C C . MET A 1 764 ? 24.039 -17.315 -20.777 1.00 61.16 764 MET A C 1
ATOM 5888 O O . MET A 1 764 ? 24.991 -16.665 -20.337 1.00 61.16 764 MET A O 1
ATOM 5892 N N . GLU A 1 765 ? 23.012 -16.775 -21.434 1.00 74.44 765 GLU A N 1
ATOM 5893 C CA . GLU A 1 765 ? 22.759 -15.338 -21.578 1.00 74.44 765 GLU A CA 1
ATOM 5894 C C . GLU A 1 765 ? 22.805 -14.625 -20.208 1.00 74.44 765 GLU A C 1
ATOM 5896 O O . GLU A 1 765 ? 22.348 -15.161 -19.194 1.00 74.44 765 GLU A O 1
ATOM 5901 N N . ARG A 1 766 ? 23.367 -13.410 -20.155 1.00 83.31 766 ARG A N 1
ATOM 5902 C CA . ARG A 1 766 ? 23.545 -12.640 -18.914 1.00 83.31 766 ARG A CA 1
ATOM 5903 C C . ARG A 1 766 ? 22.193 -12.264 -18.305 1.00 83.31 766 ARG A C 1
ATOM 5905 O O . ARG A 1 766 ? 21.521 -11.355 -18.797 1.00 83.31 766 ARG A O 1
ATOM 5912 N N . GLU A 1 767 ? 21.846 -12.876 -17.174 1.00 85.69 767 GLU A N 1
ATOM 5913 C CA . GLU A 1 767 ? 20.640 -12.529 -16.416 1.00 85.69 767 GLU A CA 1
ATOM 5914 C C . GLU A 1 767 ? 20.906 -11.596 -15.242 1.00 85.69 767 GLU A C 1
ATOM 5916 O O . GLU A 1 767 ? 21.751 -11.866 -14.390 1.00 85.69 767 GLU A O 1
ATOM 5921 N N . GLN A 1 768 ? 20.149 -10.499 -15.188 1.00 88.62 768 GLN A N 1
ATOM 5922 C CA . GLN A 1 768 ? 20.275 -9.481 -14.148 1.00 88.62 768 GLN A CA 1
ATOM 5923 C C . GLN A 1 768 ? 19.550 -9.907 -12.864 1.00 88.62 768 GLN A C 1
ATOM 5925 O O . GLN A 1 768 ? 18.495 -10.542 -12.913 1.00 88.62 768 GLN A O 1
ATOM 5930 N N . ILE A 1 769 ? 20.115 -9.534 -11.715 1.00 81.00 769 ILE A N 1
ATOM 5931 C CA . ILE A 1 769 ? 19.562 -9.843 -10.389 1.00 81.00 769 ILE A CA 1
ATOM 5932 C C . ILE A 1 769 ? 18.479 -8.821 -10.008 1.00 81.00 769 ILE A C 1
ATOM 5934 O O . ILE A 1 769 ? 18.649 -7.616 -10.217 1.00 81.00 769 ILE A O 1
ATOM 5938 N N . ASN A 1 770 ? 17.393 -9.307 -9.402 1.00 88.38 770 ASN A N 1
ATOM 5939 C CA . ASN A 1 770 ? 16.474 -8.495 -8.615 1.00 88.38 770 ASN A CA 1
ATOM 5940 C C . ASN A 1 770 ? 16.892 -8.499 -7.136 1.00 88.38 770 ASN A C 1
ATOM 5942 O O . ASN A 1 770 ? 16.921 -9.549 -6.491 1.00 88.38 770 ASN A O 1
ATOM 5946 N N . ASP A 1 771 ? 17.220 -7.322 -6.614 1.00 81.44 771 ASP A N 1
ATOM 5947 C CA . ASP A 1 771 ? 17.734 -7.109 -5.254 1.00 81.44 771 ASP A CA 1
ATOM 5948 C C . ASP A 1 771 ? 16.611 -7.031 -4.196 1.00 81.44 771 ASP A C 1
ATOM 5950 O O . ASP A 1 771 ? 16.847 -7.156 -2.997 1.00 81.44 771 ASP A O 1
ATOM 5954 N N . VAL A 1 772 ? 15.355 -6.872 -4.634 1.00 87.81 772 VAL A N 1
ATOM 5955 C CA . VAL A 1 772 ? 14.160 -6.894 -3.772 1.00 87.81 772 VAL A CA 1
ATOM 5956 C C . VAL A 1 772 ? 13.261 -8.095 -4.067 1.00 87.81 772 VAL A C 1
ATOM 5958 O O . VAL A 1 772 ? 13.467 -8.829 -5.036 1.00 87.81 772 VAL A O 1
ATOM 5961 N N . THR A 1 773 ? 12.268 -8.345 -3.208 1.00 91.81 773 THR A N 1
ATOM 5962 C CA . THR A 1 773 ? 11.333 -9.458 -3.432 1.00 91.81 773 THR A CA 1
ATOM 5963 C C . THR A 1 773 ? 10.397 -9.151 -4.605 1.00 91.81 773 THR A C 1
ATOM 5965 O O . THR A 1 773 ? 9.850 -8.061 -4.707 1.00 91.81 773 THR A O 1
ATOM 5968 N N . GLY A 1 774 ? 10.172 -10.134 -5.476 1.00 88.50 774 GLY A N 1
ATOM 5969 C CA . GLY A 1 774 ? 9.294 -10.015 -6.645 1.00 88.50 774 GLY A CA 1
ATOM 5970 C C . GLY A 1 774 ? 7.812 -10.279 -6.361 1.00 88.50 774 GLY A C 1
ATOM 5971 O O . GLY A 1 774 ? 7.087 -10.711 -7.258 1.00 88.50 774 GLY A O 1
ATOM 5972 N N . VAL A 1 775 ? 7.367 -10.104 -5.114 1.00 90.81 775 VAL A N 1
ATOM 5973 C CA . VAL A 1 775 ? 5.977 -10.294 -4.675 1.00 90.81 775 VAL A CA 1
ATOM 5974 C C . VAL A 1 775 ? 5.494 -9.057 -3.926 1.00 90.81 775 VAL A C 1
ATOM 5976 O O . VAL A 1 775 ? 6.200 -8.527 -3.081 1.00 90.81 775 VAL A O 1
ATOM 5979 N N . ILE A 1 776 ? 4.258 -8.627 -4.197 1.00 97.50 776 ILE A N 1
ATOM 5980 C CA . ILE A 1 776 ? 3.668 -7.442 -3.554 1.00 97.50 776 ILE A CA 1
ATOM 5981 C C . ILE A 1 776 ? 3.433 -7.745 -2.072 1.00 97.50 776 ILE A C 1
ATOM 5983 O O . ILE A 1 776 ? 2.462 -8.431 -1.721 1.00 97.50 776 ILE A O 1
ATOM 5987 N N . ASP A 1 777 ? 4.303 -7.241 -1.202 1.00 96.19 777 ASP A N 1
ATOM 5988 C CA . ASP A 1 777 ? 4.251 -7.496 0.236 1.00 96.19 777 ASP A CA 1
ATOM 5989 C C . ASP A 1 777 ? 4.601 -6.301 1.136 1.00 96.19 777 ASP A C 1
ATOM 5991 O O . ASP A 1 777 ? 4.418 -6.394 2.357 1.00 96.19 777 ASP A O 1
ATOM 5995 N N . GLY A 1 778 ? 5.027 -5.174 0.561 1.00 97.62 778 GLY A N 1
ATOM 5996 C CA . GLY A 1 778 ? 5.506 -4.016 1.305 1.00 97.62 778 GLY A CA 1
ATOM 5997 C C . GLY A 1 778 ? 6.972 -4.119 1.737 1.00 97.62 778 GLY A C 1
ATOM 5998 O O . GLY A 1 778 ? 7.338 -3.498 2.737 1.00 97.62 778 GLY A O 1
ATOM 5999 N N . ASN A 1 779 ? 7.824 -4.882 1.048 1.00 95.88 779 ASN A N 1
ATOM 6000 C CA . ASN A 1 779 ? 9.276 -4.852 1.249 1.00 95.88 779 ASN A CA 1
ATOM 6001 C C . ASN A 1 779 ? 9.858 -3.437 1.048 1.00 95.88 779 ASN A C 1
ATOM 6003 O O . ASN A 1 779 ? 10.786 -3.061 1.761 1.00 95.88 779 ASN A O 1
ATOM 6007 N N . ASN A 1 780 ? 9.219 -2.570 0.258 1.00 96.12 780 ASN A N 1
ATOM 6008 C CA . ASN A 1 780 ? 9.557 -1.140 0.203 1.00 96.12 780 ASN A CA 1
ATOM 6009 C C . ASN A 1 780 ? 9.355 -0.379 1.550 1.00 96.12 780 ASN A C 1
ATOM 6011 O O . ASN A 1 780 ? 9.961 0.673 1.791 1.00 96.12 780 ASN A O 1
ATOM 6015 N N . VAL A 1 781 ? 8.543 -0.919 2.470 1.00 98.31 781 VAL A N 1
ATOM 6016 C CA . VAL A 1 781 ? 8.355 -0.454 3.860 1.00 98.31 781 VAL A CA 1
ATOM 6017 C C . VAL A 1 781 ? 9.178 -1.287 4.850 1.00 98.31 781 VAL A C 1
ATOM 6019 O O . VAL A 1 781 ? 9.662 -0.738 5.839 1.00 98.31 781 VAL A O 1
ATOM 6022 N N . TYR A 1 782 ? 9.321 -2.597 4.617 1.00 97.81 782 TYR A N 1
ATOM 6023 C CA . TYR A 1 782 ? 9.842 -3.562 5.597 1.00 97.81 782 TYR A CA 1
ATOM 6024 C C . TYR A 1 782 ? 11.261 -4.078 5.342 1.00 97.81 782 TYR A C 1
ATOM 6026 O O . TYR A 1 782 ? 11.841 -4.660 6.253 1.00 97.81 782 TYR A O 1
ATOM 6034 N N . GLY A 1 783 ? 11.830 -3.858 4.164 1.00 91.56 783 GLY A N 1
ATOM 6035 C CA . GLY A 1 783 ? 13.094 -4.439 3.722 1.00 91.56 783 GLY A CA 1
ATOM 6036 C C . GLY A 1 783 ? 12.938 -5.836 3.123 1.00 91.56 783 GLY A C 1
ATOM 6037 O O . GLY A 1 783 ? 12.070 -6.602 3.537 1.00 91.56 783 GLY A O 1
ATOM 6038 N N . SER A 1 784 ? 13.830 -6.156 2.185 1.00 88.19 784 SER A N 1
ATOM 6039 C CA . SER A 1 784 ? 13.938 -7.460 1.505 1.00 88.19 784 SER A CA 1
ATOM 6040 C C . SER A 1 784 ? 14.909 -8.438 2.190 1.00 88.19 784 SER A C 1
ATOM 6042 O O . SER A 1 784 ? 15.259 -9.478 1.636 1.00 88.19 784 SER A O 1
ATOM 6044 N N . SER A 1 785 ? 15.357 -8.115 3.408 1.00 83.00 785 SER A N 1
ATOM 6045 C CA . SER A 1 785 ? 16.222 -8.959 4.235 1.00 83.00 785 SER A CA 1
ATOM 6046 C C . SER A 1 785 ? 15.816 -8.859 5.708 1.00 83.00 785 SER A C 1
ATOM 6048 O O . SER A 1 785 ? 15.336 -7.820 6.168 1.00 83.00 785 SER A O 1
ATOM 6050 N N . GLU A 1 786 ? 16.022 -9.932 6.480 1.00 86.12 786 GLU A N 1
ATOM 6051 C CA . GLU A 1 786 ? 15.686 -9.934 7.914 1.00 86.12 786 GLU A CA 1
ATOM 6052 C C . GLU A 1 786 ? 16.524 -8.920 8.710 1.00 86.12 786 GLU A C 1
ATOM 6054 O O . GLU A 1 786 ? 16.056 -8.407 9.724 1.00 86.12 786 GLU A O 1
ATOM 6059 N N . GLU A 1 787 ? 17.728 -8.570 8.246 1.00 84.94 787 GLU A N 1
ATOM 6060 C CA . GLU A 1 787 ? 18.527 -7.507 8.858 1.00 84.94 787 GLU A CA 1
ATOM 6061 C C . GLU A 1 787 ? 17.869 -6.136 8.670 1.00 84.94 787 GLU A C 1
ATOM 6063 O O . GLU A 1 787 ? 17.611 -5.445 9.661 1.00 84.94 787 GLU A O 1
ATOM 6068 N N . THR A 1 788 ? 17.523 -5.762 7.433 1.00 84.12 788 THR A N 1
ATOM 6069 C CA . THR A 1 788 ? 16.842 -4.493 7.147 1.00 84.12 788 THR A CA 1
ATOM 6070 C C . THR A 1 788 ? 15.519 -4.427 7.907 1.00 84.12 788 THR A C 1
ATOM 6072 O O . THR A 1 788 ? 15.293 -3.465 8.650 1.00 84.12 788 THR A O 1
ATOM 6075 N N . THR A 1 789 ? 14.711 -5.495 7.859 1.00 92.06 789 THR A N 1
ATOM 6076 C CA . THR A 1 789 ? 13.474 -5.626 8.644 1.00 92.06 789 THR A CA 1
ATOM 6077 C C . THR A 1 789 ? 13.710 -5.436 10.137 1.00 92.06 789 THR A C 1
ATOM 6079 O O . THR A 1 789 ? 12.974 -4.695 10.789 1.00 92.06 789 THR A O 1
ATOM 6082 N N . ARG A 1 790 ? 14.747 -6.051 10.710 1.00 92.81 790 ARG A N 1
ATOM 6083 C CA . ARG A 1 790 ? 15.085 -5.915 12.130 1.00 92.81 790 ARG A CA 1
ATOM 6084 C C . ARG A 1 790 ? 15.581 -4.510 12.485 1.00 92.81 790 ARG A C 1
ATOM 6086 O O . ARG A 1 790 ? 15.225 -4.009 13.552 1.00 92.81 790 ARG A O 1
ATOM 6093 N N . SER A 1 791 ? 16.354 -3.864 11.611 1.00 92.31 791 SER A N 1
ATOM 6094 C CA . SER A 1 791 ? 16.943 -2.534 11.838 1.00 92.31 791 SER A CA 1
ATOM 6095 C C . SER A 1 791 ? 15.886 -1.425 11.937 1.00 92.31 791 SER A C 1
ATOM 6097 O O . SER A 1 791 ? 16.007 -0.515 12.767 1.00 92.31 791 SER A O 1
ATOM 6099 N N . LEU A 1 792 ? 14.814 -1.541 11.144 1.00 96.12 792 LEU A N 1
ATOM 6100 C CA . LEU A 1 792 ? 13.705 -0.589 11.055 1.00 96.12 792 LEU A CA 1
ATOM 6101 C C . LEU A 1 792 ? 12.696 -0.712 12.210 1.00 96.12 792 LEU A C 1
ATOM 6103 O O . LEU A 1 792 ? 11.834 0.151 12.363 1.00 96.12 792 LEU A O 1
ATOM 6107 N N . ARG A 1 793 ? 12.780 -1.755 13.045 1.00 96.50 793 ARG A N 1
ATOM 6108 C CA . ARG A 1 793 ? 11.788 -2.070 14.090 1.00 96.50 793 ARG A CA 1
ATOM 6109 C C . ARG A 1 793 ? 12.169 -1.537 15.472 1.00 96.50 793 ARG A C 1
ATOM 6111 O O . ARG A 1 793 ? 13.332 -1.503 15.865 1.00 96.50 793 ARG A O 1
ATOM 6118 N N . VAL A 1 794 ? 11.160 -1.174 16.265 1.00 94.88 794 VAL A N 1
ATOM 6119 C CA . VAL A 1 794 ? 11.303 -0.935 17.709 1.00 94.88 794 VAL A CA 1
ATOM 6120 C C . VAL A 1 794 ? 11.283 -2.291 18.413 1.00 94.88 794 VAL A C 1
ATOM 6122 O O . VAL A 1 794 ? 10.222 -2.839 18.718 1.00 94.88 794 VAL A O 1
ATOM 6125 N N . LEU A 1 795 ? 12.474 -2.852 18.630 1.00 90.50 795 LEU A N 1
ATOM 6126 C CA . LEU A 1 795 ? 12.663 -4.159 19.273 1.00 90.50 795 LEU A CA 1
ATOM 6127 C C . LEU A 1 795 ? 12.475 -4.096 20.801 1.00 90.50 795 LEU A C 1
ATOM 6129 O O . LEU A 1 795 ? 12.192 -5.104 21.444 1.00 90.50 795 LEU A O 1
ATOM 6133 N N . GLN A 1 796 ? 12.625 -2.909 21.392 1.00 84.00 796 GLN A N 1
ATOM 6134 C CA . GLN A 1 796 ? 12.428 -2.663 22.817 1.00 84.00 796 GLN A CA 1
ATOM 6135 C C . GLN A 1 796 ? 10.938 -2.689 23.190 1.00 84.00 796 GLN A C 1
ATOM 6137 O O . GLN A 1 796 ? 10.064 -2.342 22.396 1.00 84.00 796 GLN A O 1
ATOM 6142 N N . ASN A 1 797 ? 10.647 -3.029 24.448 1.00 80.88 797 ASN A N 1
ATOM 6143 C CA . ASN A 1 797 ? 9.315 -2.921 25.064 1.00 80.88 797 ASN A CA 1
ATOM 6144 C C . ASN A 1 797 ? 8.191 -3.735 24.391 1.00 80.88 797 ASN A C 1
ATOM 6146 O O . ASN A 1 797 ? 7.019 -3.509 24.689 1.00 80.88 797 ASN A O 1
ATOM 6150 N N . ASP A 1 798 ? 8.530 -4.696 23.521 1.00 83.12 798 ASP A N 1
ATOM 6151 C CA . ASP A 1 798 ? 7.592 -5.686 22.971 1.00 83.12 798 ASP A CA 1
ATOM 6152 C C . ASP A 1 798 ? 6.411 -5.063 22.178 1.00 83.12 798 ASP A C 1
ATOM 6154 O O . ASP A 1 798 ? 5.327 -5.635 22.063 1.00 83.12 798 ASP A O 1
ATOM 6158 N N . VAL A 1 799 ? 6.596 -3.856 21.627 1.00 88.25 799 VAL A N 1
ATOM 6159 C CA . VAL A 1 799 ? 5.498 -3.047 21.056 1.00 88.25 799 VAL A CA 1
ATOM 6160 C C . VAL A 1 799 ? 5.093 -3.424 19.628 1.00 88.25 799 VAL A C 1
ATOM 6162 O O . VAL A 1 799 ? 3.942 -3.194 19.262 1.00 88.25 799 VAL A O 1
ATOM 6165 N N . GLY A 1 800 ? 6.005 -4.003 18.838 1.00 95.19 800 GLY A N 1
ATOM 6166 C CA . GLY A 1 800 ? 5.750 -4.383 17.442 1.00 95.19 800 GLY A CA 1
ATOM 6167 C C . GLY A 1 800 ? 5.550 -3.196 16.495 1.00 95.19 800 GLY A C 1
ATOM 6168 O O . GLY A 1 800 ? 4.694 -3.265 15.623 1.00 95.19 800 GLY A O 1
ATOM 6169 N N . LEU A 1 801 ? 6.297 -2.106 16.706 1.00 98.00 801 LEU A N 1
ATOM 6170 C CA . LEU A 1 801 ? 6.242 -0.876 15.906 1.00 98.00 801 LEU A CA 1
ATOM 6171 C C . LEU A 1 801 ? 7.450 -0.761 14.972 1.00 98.00 801 LEU A C 1
ATOM 6173 O O . LEU A 1 801 ? 8.525 -1.283 15.277 1.00 98.00 801 LEU A O 1
ATOM 6177 N N . MET A 1 802 ? 7.300 0.015 13.902 1.00 98.12 802 MET A N 1
ATOM 6178 C CA . MET A 1 802 ? 8.422 0.557 13.134 1.00 98.12 802 MET A CA 1
ATOM 6179 C C . MET A 1 802 ? 8.979 1.802 13.836 1.00 98.12 802 MET A C 1
ATOM 6181 O O . MET A 1 802 ? 8.238 2.556 14.479 1.00 98.12 802 MET A O 1
ATOM 6185 N N . ARG A 1 803 ? 10.291 2.016 13.722 1.00 97.19 803 ARG A N 1
ATOM 6186 C CA . ARG A 1 803 ? 10.991 3.212 14.210 1.00 97.19 803 ARG A CA 1
ATOM 6187 C C . ARG A 1 803 ? 10.490 4.446 13.455 1.00 97.19 803 ARG A C 1
ATOM 6189 O O . ARG A 1 803 ? 10.014 4.349 12.329 1.00 97.19 803 ARG A O 1
ATOM 6196 N N . VAL A 1 804 ? 10.609 5.604 14.092 1.00 96.75 804 VAL A N 1
ATOM 6197 C CA . VAL A 1 804 ? 10.245 6.912 13.533 1.00 96.75 804 VAL A CA 1
ATOM 6198 C C . VAL A 1 804 ? 11.268 7.948 13.990 1.00 96.75 804 VAL A C 1
ATOM 6200 O O . VAL A 1 804 ? 11.840 7.800 15.074 1.00 96.75 804 VAL A O 1
ATOM 6203 N N . SER A 1 805 ? 11.462 9.007 13.211 1.00 95.25 805 SER A N 1
ATOM 6204 C CA . SER A 1 805 ? 11.919 10.292 13.754 1.00 95.25 805 SER A CA 1
ATOM 6205 C C . SER A 1 805 ? 10.701 11.137 14.169 1.00 95.25 805 SER A C 1
ATOM 6207 O O . SER A 1 805 ? 9.550 10.694 14.060 1.00 95.25 805 SER A O 1
ATOM 6209 N N . GLN A 1 806 ? 10.927 12.328 14.725 1.00 86.88 806 GLN A N 1
ATOM 6210 C CA . GLN A 1 806 ? 9.862 13.237 15.158 1.00 86.88 806 GLN A CA 1
ATOM 6211 C C . GLN A 1 806 ? 10.140 14.646 14.657 1.00 86.88 806 GLN A C 1
ATOM 6213 O O . GLN A 1 806 ? 11.211 15.193 14.908 1.00 86.88 806 GLN A O 1
ATOM 6218 N N . MET A 1 807 ? 9.137 15.262 14.038 1.00 79.88 807 MET A N 1
ATOM 6219 C CA . MET A 1 807 ? 9.187 16.656 13.610 1.00 79.88 807 MET A CA 1
ATOM 6220 C C . MET A 1 807 ? 7.855 17.326 13.961 1.00 79.88 807 MET A C 1
ATOM 6222 O O . MET A 1 807 ? 6.796 16.829 13.587 1.00 79.88 807 MET A O 1
ATOM 6226 N N . ASN A 1 808 ? 7.887 18.413 14.741 1.00 75.31 808 ASN A N 1
ATOM 6227 C CA . ASN A 1 808 ? 6.697 19.140 15.221 1.00 75.31 808 ASN A CA 1
ATOM 6228 C C . ASN A 1 808 ? 5.593 18.259 15.864 1.00 75.31 808 ASN A C 1
ATOM 6230 O O . ASN A 1 808 ? 4.421 18.633 15.886 1.00 75.31 808 ASN A O 1
ATOM 6234 N N . GLY A 1 809 ? 5.964 17.097 16.418 1.00 74.12 809 GLY A N 1
ATOM 6235 C CA . GLY A 1 809 ? 5.039 16.124 17.017 1.00 74.12 809 GLY A CA 1
ATOM 6236 C C . GLY A 1 809 ? 4.377 15.150 16.032 1.00 74.12 809 GLY A C 1
ATOM 6237 O O . GLY A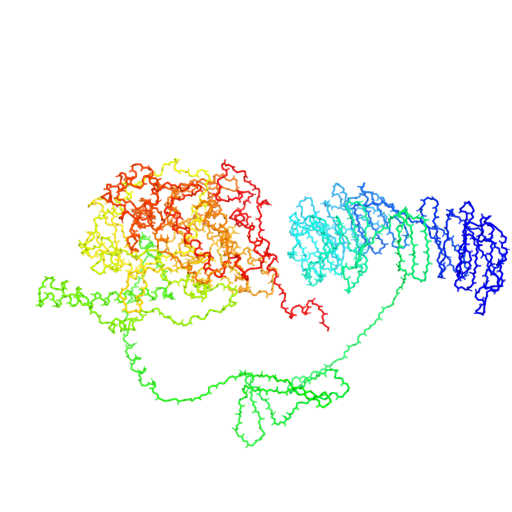 1 809 ? 3.424 14.471 16.412 1.00 74.12 809 GLY A O 1
ATOM 6238 N N . ALA A 1 810 ? 4.856 15.078 14.786 1.00 83.50 810 ALA A N 1
ATOM 6239 C CA . ALA A 1 810 ? 4.440 14.101 13.786 1.00 83.50 810 ALA A CA 1
ATOM 6240 C C . ALA A 1 810 ? 5.517 13.024 13.554 1.00 83.50 810 ALA A C 1
ATOM 6242 O O . ALA A 1 810 ? 6.715 13.316 13.523 1.00 83.50 810 ALA A O 1
ATOM 6243 N N . ASP A 1 811 ? 5.064 11.783 13.341 1.00 94.00 811 ASP A N 1
ATOM 6244 C CA . ASP A 1 811 ? 5.902 10.647 12.940 1.00 94.00 811 ASP A CA 1
ATOM 6245 C C . ASP A 1 811 ? 6.462 10.878 11.519 1.00 94.00 811 ASP A C 1
ATOM 6247 O O . ASP A 1 811 ? 5.692 11.060 10.569 1.00 94.00 811 ASP A O 1
ATOM 6251 N N . LEU A 1 812 ? 7.786 10.827 11.367 1.00 96.12 812 LEU A N 1
ATOM 6252 C CA . LEU A 1 812 ? 8.501 10.740 10.083 1.00 96.12 812 LEU A CA 1
ATOM 6253 C C . LEU A 1 812 ? 9.323 9.437 10.035 1.00 96.12 812 LEU A C 1
ATOM 6255 O O . LEU A 1 812 ? 9.448 8.740 11.045 1.00 96.12 812 LEU A O 1
ATOM 6259 N N . LEU A 1 813 ? 9.894 9.102 8.875 1.00 97.12 813 LEU A N 1
ATOM 6260 C CA . LEU A 1 813 ? 10.834 7.979 8.736 1.00 97.12 813 LEU A CA 1
ATOM 6261 C C . LEU A 1 813 ? 12.027 8.103 9.711 1.00 97.12 813 LEU A C 1
ATOM 6263 O O . LEU A 1 813 ? 12.384 9.220 10.096 1.00 97.12 813 LEU A O 1
ATOM 6267 N N . PRO A 1 814 ? 12.649 6.989 10.141 1.00 96.31 814 PRO A N 1
ATOM 6268 C CA . PRO A 1 814 ? 13.919 7.016 10.869 1.00 96.31 814 PRO A CA 1
ATOM 6269 C C . PRO A 1 814 ? 14.984 7.844 10.145 1.00 96.31 814 PRO A C 1
ATOM 6271 O O . PRO A 1 814 ? 15.056 7.805 8.922 1.00 96.31 814 PRO A O 1
ATOM 6274 N N . GLU A 1 815 ? 15.838 8.537 10.892 1.00 92.88 815 GLU A N 1
ATOM 6275 C CA . GLU A 1 815 ? 17.071 9.124 10.348 1.00 92.88 815 GLU A CA 1
ATOM 6276 C C . GLU A 1 815 ? 18.070 8.022 9.966 1.00 92.88 815 GLU A C 1
ATOM 6278 O O . GLU A 1 815 ? 18.162 7.011 10.672 1.00 92.88 815 GLU A O 1
ATOM 6283 N N . ASP A 1 816 ? 18.831 8.236 8.891 1.00 86.62 816 ASP A N 1
ATOM 6284 C CA . ASP A 1 816 ? 19.904 7.348 8.436 1.00 86.62 816 ASP A CA 1
ATOM 6285 C C . ASP A 1 816 ? 21.261 8.079 8.423 1.00 86.62 816 ASP A C 1
ATOM 6287 O O . ASP A 1 816 ? 21.676 8.599 7.385 1.00 86.62 816 ASP A O 1
ATOM 6291 N N . PRO A 1 817 ? 21.953 8.180 9.576 1.00 77.00 817 PRO A N 1
ATOM 6292 C CA . PRO A 1 817 ? 23.157 9.004 9.716 1.00 77.00 817 PRO A CA 1
ATOM 6293 C C . PRO A 1 817 ? 24.364 8.461 8.940 1.00 77.00 817 PRO A C 1
ATOM 6295 O O . PRO A 1 817 ? 25.304 9.209 8.679 1.00 77.00 817 PRO A O 1
ATOM 6298 N N . ASP A 1 818 ? 24.336 7.179 8.572 1.00 71.62 818 ASP A N 1
ATOM 6299 C CA . ASP A 1 818 ? 25.396 6.511 7.817 1.00 71.62 818 ASP A CA 1
ATOM 6300 C C . ASP A 1 818 ? 25.362 6.894 6.320 1.00 71.62 818 ASP A C 1
ATOM 6302 O O . ASP A 1 818 ? 26.391 6.862 5.640 1.00 71.62 818 ASP A O 1
ATOM 6306 N N . THR A 1 819 ? 24.200 7.331 5.811 1.00 65.94 819 THR A N 1
ATOM 6307 C CA . THR A 1 819 ? 23.991 7.706 4.404 1.00 65.94 819 THR A CA 1
ATOM 6308 C C . THR A 1 819 ? 24.042 9.228 4.234 1.00 65.94 819 THR A C 1
ATOM 6310 O O . THR A 1 819 ? 23.082 9.953 4.492 1.00 65.94 819 THR A O 1
ATOM 6313 N N . THR A 1 820 ? 25.175 9.735 3.748 1.00 68.44 820 THR A N 1
ATOM 6314 C CA . THR A 1 820 ? 25.477 11.180 3.653 1.00 68.44 820 THR A CA 1
ATOM 6315 C C . THR A 1 820 ? 25.035 11.851 2.345 1.00 68.44 820 THR A C 1
ATOM 6317 O O . THR A 1 820 ? 25.448 12.972 2.052 1.00 68.44 820 THR A O 1
ATOM 6320 N N . THR A 1 821 ? 24.215 11.188 1.524 1.00 67.19 821 THR A N 1
ATOM 6321 C CA . THR A 1 821 ? 23.955 11.616 0.134 1.00 67.19 821 THR A CA 1
ATOM 6322 C C . THR A 1 821 ? 22.847 12.676 -0.001 1.00 67.19 821 THR A C 1
ATOM 6324 O O . THR A 1 821 ? 22.802 13.435 -0.980 1.00 67.19 821 THR A O 1
ATOM 6327 N N . CYS A 1 822 ? 21.974 12.775 1.005 1.00 76.62 822 CYS A N 1
ATOM 6328 C CA . CYS A 1 822 ? 20.830 13.680 1.015 1.00 76.62 822 CYS A CA 1
ATOM 6329 C C . CYS A 1 822 ? 21.153 15.041 1.651 1.00 76.62 822 CYS A C 1
ATOM 6331 O O . CYS A 1 822 ? 21.768 15.117 2.715 1.00 76.62 822 CYS A O 1
ATOM 6333 N N . ILE A 1 823 ? 20.638 16.120 1.055 1.00 76.00 823 ILE A N 1
ATOM 6334 C CA . ILE A 1 823 ? 20.617 17.449 1.685 1.00 76.00 823 ILE A CA 1
ATOM 6335 C C . ILE A 1 823 ? 19.651 17.394 2.881 1.00 76.00 823 ILE A C 1
ATOM 6337 O O . ILE A 1 823 ? 18.579 16.791 2.781 1.00 76.00 823 ILE A O 1
ATOM 6341 N N . GLU A 1 824 ? 20.061 17.977 4.012 1.00 81.94 824 GLU A N 1
ATOM 6342 C CA . GLU A 1 824 ? 19.454 17.812 5.348 1.00 81.94 824 GLU A CA 1
ATOM 6343 C C . GLU A 1 824 ? 19.424 16.359 5.884 1.00 81.94 824 GLU A C 1
ATOM 6345 O O . GLU A 1 824 ? 18.699 16.056 6.831 1.00 81.94 824 GLU A O 1
ATOM 6350 N N . GLY A 1 825 ? 20.245 15.452 5.335 1.00 82.88 825 GLY A N 1
ATOM 6351 C CA . GLY A 1 825 ? 20.433 14.078 5.830 1.00 82.88 825 GLY A CA 1
ATOM 6352 C C . GLY A 1 825 ? 19.332 13.095 5.411 1.00 82.88 825 GLY A C 1
ATOM 6353 O O . GLY A 1 825 ? 18.164 13.466 5.258 1.00 82.88 825 GLY A O 1
ATOM 6354 N N . CYS A 1 826 ? 19.705 11.834 5.181 1.00 83.00 826 CYS A N 1
ATOM 6355 C CA . CYS A 1 826 ? 18.807 10.811 4.638 1.00 83.00 826 CYS A CA 1
ATOM 6356 C C . CYS A 1 826 ? 17.878 10.182 5.688 1.00 83.00 826 CYS A C 1
ATOM 6358 O O . CYS A 1 826 ? 18.177 10.143 6.879 1.00 83.00 826 CYS A O 1
ATOM 6360 N N . PHE A 1 827 ? 16.756 9.640 5.216 1.00 92.62 827 PHE A N 1
ATOM 6361 C CA . PHE A 1 827 ? 15.849 8.786 5.979 1.00 92.62 827 PHE A CA 1
ATOM 6362 C C . PHE A 1 827 ? 16.070 7.299 5.658 1.00 92.62 827 PHE A C 1
ATOM 6364 O O . PHE A 1 827 ? 16.366 6.959 4.514 1.00 92.62 827 PHE A O 1
ATOM 6371 N N . LYS A 1 828 ? 15.844 6.400 6.623 1.00 92.31 828 LYS A N 1
ATOM 6372 C CA . LYS A 1 828 ? 15.905 4.939 6.428 1.00 92.31 828 LYS A CA 1
ATOM 6373 C C . LYS A 1 828 ? 14.513 4.362 6.154 1.00 92.31 828 LYS A C 1
ATOM 6375 O O . LYS A 1 828 ? 13.560 4.674 6.869 1.00 92.31 828 LYS A O 1
ATOM 6380 N N . ALA A 1 829 ? 14.400 3.488 5.158 1.00 93.44 829 ALA A N 1
ATOM 6381 C CA . ALA A 1 829 ? 13.170 2.784 4.782 1.00 93.44 829 ALA A CA 1
ATOM 6382 C C . ALA A 1 829 ? 13.476 1.317 4.419 1.00 93.44 829 ALA A C 1
ATOM 6384 O O . ALA A 1 829 ? 14.601 0.863 4.619 1.00 93.44 829 ALA A O 1
ATOM 6385 N N . GLY A 1 830 ? 12.478 0.576 3.924 1.00 89.50 830 GLY A N 1
ATOM 6386 C CA . GLY A 1 830 ? 12.672 -0.791 3.428 1.00 89.50 830 GLY A CA 1
ATOM 6387 C C . GLY A 1 830 ? 13.415 -0.854 2.089 1.00 89.50 830 GLY A C 1
ATOM 6388 O O . GLY A 1 830 ? 14.258 -1.725 1.901 1.00 89.50 830 GLY A O 1
ATOM 6389 N N . ASP A 1 831 ? 13.147 0.109 1.206 1.00 89.81 831 ASP A N 1
ATOM 6390 C CA . ASP A 1 831 ? 13.852 0.320 -0.062 1.00 89.81 831 ASP A CA 1
ATOM 6391 C C . ASP A 1 831 ? 14.842 1.500 0.039 1.00 89.81 831 ASP A C 1
ATOM 6393 O O . ASP A 1 831 ? 14.536 2.540 0.631 1.00 89.81 831 ASP A O 1
ATOM 6397 N N . ILE A 1 832 ? 16.029 1.351 -0.560 1.00 81.06 832 ILE A N 1
ATOM 6398 C CA . ILE A 1 832 ? 17.126 2.338 -0.485 1.00 81.06 832 ILE A CA 1
ATOM 6399 C C . ILE A 1 832 ? 16.815 3.644 -1.231 1.00 81.06 832 ILE A C 1
ATOM 6401 O O . ILE A 1 832 ? 17.324 4.711 -0.879 1.00 81.06 832 ILE A O 1
ATOM 6405 N N . ARG A 1 833 ? 15.934 3.589 -2.236 1.00 87.00 833 ARG A N 1
ATOM 6406 C CA . ARG A 1 833 ? 15.591 4.723 -3.103 1.00 87.00 833 ARG A CA 1
ATOM 6407 C C . ARG A 1 833 ? 14.557 5.654 -2.461 1.00 87.00 833 ARG A C 1
ATOM 6409 O O . ARG A 1 833 ? 14.222 6.671 -3.055 1.00 87.00 833 ARG A O 1
ATOM 6416 N N . ALA A 1 834 ? 14.081 5.378 -1.244 1.00 89.88 834 ALA A N 1
ATOM 6417 C CA . ALA A 1 834 ? 13.022 6.136 -0.564 1.00 89.88 834 ALA A CA 1
ATOM 6418 C C . ALA A 1 834 ? 13.276 7.651 -0.384 1.00 89.88 834 ALA A C 1
ATOM 6420 O O . ALA A 1 834 ? 12.336 8.386 -0.087 1.00 89.88 834 ALA A O 1
ATOM 6421 N N . ASN A 1 835 ? 14.521 8.121 -0.548 1.00 88.94 835 ASN A N 1
ATOM 6422 C CA . ASN A 1 835 ? 14.898 9.542 -0.511 1.00 88.94 835 ASN A CA 1
ATOM 6423 C C . ASN A 1 835 ? 14.978 10.209 -1.897 1.00 88.94 835 ASN A C 1
ATOM 6425 O O . ASN A 1 835 ? 15.244 11.409 -1.957 1.00 88.94 835 ASN A O 1
ATOM 6429 N N . GLU A 1 836 ? 14.808 9.455 -2.990 1.00 85.69 836 GLU A N 1
ATOM 6430 C CA . GLU A 1 836 ? 15.085 9.893 -4.367 1.00 85.69 836 GLU A CA 1
ATOM 6431 C C . GLU A 1 836 ? 14.386 11.216 -4.691 1.00 85.69 836 GLU A C 1
ATOM 6433 O O . GLU A 1 836 ? 15.065 12.157 -5.087 1.00 85.69 836 GLU A O 1
ATOM 6438 N N . GLN A 1 837 ? 13.097 11.358 -4.367 1.00 89.50 837 GLN A N 1
ATOM 6439 C CA . GLN A 1 837 ? 12.387 12.643 -4.365 1.00 89.50 837 GLN A CA 1
ATOM 6440 C C . GLN A 1 837 ? 11.286 12.702 -3.289 1.00 89.50 837 GLN A C 1
ATOM 6442 O O . GLN A 1 837 ? 10.772 11.685 -2.825 1.00 89.50 837 GLN A O 1
ATOM 6447 N N . GLN A 1 838 ? 10.916 13.914 -2.864 1.00 91.50 838 GLN A N 1
ATOM 6448 C CA . GLN A 1 838 ? 10.144 14.136 -1.629 1.00 91.50 838 GLN A CA 1
ATOM 6449 C C . GLN A 1 838 ? 8.705 13.586 -1.627 1.00 91.50 838 GLN A C 1
ATOM 6451 O O . GLN A 1 838 ? 8.152 13.323 -0.556 1.00 91.50 838 GLN A O 1
ATOM 6456 N N . GLY A 1 839 ? 8.084 13.386 -2.790 1.00 94.94 839 GLY A N 1
ATOM 6457 C CA . GLY A 1 839 ? 6.801 12.692 -2.915 1.00 94.94 839 GLY A CA 1
ATOM 6458 C C . GLY A 1 839 ? 6.907 11.201 -2.585 1.00 94.94 839 GLY A C 1
ATOM 6459 O O . GLY A 1 839 ? 6.015 10.658 -1.927 1.00 94.94 839 GLY A O 1
ATOM 6460 N N . LEU A 1 840 ? 8.028 10.563 -2.939 1.00 96.75 840 LEU A N 1
ATOM 6461 C CA . LEU A 1 840 ? 8.329 9.181 -2.573 1.00 96.75 840 LEU A CA 1
ATOM 6462 C C . LEU A 1 840 ? 8.593 9.074 -1.065 1.00 96.75 840 LEU A C 1
ATOM 6464 O O . LEU A 1 840 ? 7.909 8.303 -0.388 1.00 96.75 840 LEU A O 1
ATOM 6468 N N . THR A 1 841 ? 9.455 9.936 -0.506 1.00 96.56 841 THR A N 1
ATOM 6469 C CA . THR A 1 841 ? 9.689 10.060 0.951 1.00 96.56 841 THR A CA 1
ATOM 6470 C C . THR A 1 841 ? 8.373 10.202 1.728 1.00 96.56 841 THR A C 1
ATOM 6472 O O . THR A 1 841 ? 8.162 9.590 2.783 1.00 96.56 841 THR A O 1
ATOM 6475 N N . SER A 1 842 ? 7.442 10.981 1.171 1.00 97.44 842 SER A N 1
ATOM 6476 C CA . SER A 1 842 ? 6.106 11.195 1.725 1.00 97.44 842 SER A CA 1
ATOM 6477 C C . SER A 1 842 ? 5.220 9.944 1.671 1.00 97.44 842 SER A C 1
ATOM 6479 O O . SER A 1 842 ? 4.474 9.690 2.618 1.00 97.44 842 SER A O 1
ATOM 6481 N N . PHE A 1 843 ? 5.315 9.126 0.617 1.00 98.25 843 PHE A N 1
ATOM 6482 C CA . PHE A 1 843 ? 4.592 7.854 0.504 1.00 98.25 843 PHE A CA 1
ATOM 6483 C C . PHE A 1 843 ? 5.152 6.772 1.441 1.00 98.25 843 PHE A C 1
ATOM 6485 O O . PHE A 1 843 ? 4.368 6.154 2.164 1.00 98.25 843 PHE A O 1
ATOM 6492 N N . HIS A 1 844 ? 6.476 6.604 1.552 1.00 98.62 844 HIS A N 1
ATOM 6493 C CA . HIS A 1 844 ? 7.054 5.715 2.576 1.00 98.62 844 HIS A CA 1
ATOM 6494 C C . HIS A 1 844 ? 6.638 6.156 3.992 1.00 98.62 844 HIS A C 1
ATOM 6496 O O . HIS A 1 844 ? 6.244 5.323 4.809 1.00 98.62 844 HIS A O 1
ATOM 6502 N N . THR A 1 845 ? 6.610 7.467 4.268 1.00 98.44 845 THR A N 1
ATOM 6503 C CA . THR A 1 845 ? 6.097 8.012 5.540 1.00 98.44 845 THR A CA 1
ATOM 6504 C C . THR A 1 845 ? 4.607 7.697 5.757 1.00 98.44 845 THR A C 1
ATOM 6506 O O . THR A 1 845 ? 4.208 7.362 6.874 1.00 98.44 845 THR A O 1
ATOM 6509 N N . LEU A 1 846 ? 3.772 7.755 4.712 1.00 98.50 846 LEU A N 1
ATOM 6510 C CA . LEU A 1 846 ? 2.341 7.430 4.788 1.00 98.50 846 LEU A CA 1
ATOM 6511 C C . LEU A 1 846 ? 2.105 5.967 5.209 1.00 98.50 846 LEU A C 1
ATOM 6513 O O . LEU A 1 846 ? 1.312 5.710 6.119 1.00 98.50 846 LEU A O 1
ATOM 6517 N N . PHE A 1 847 ? 2.815 5.015 4.596 1.00 98.62 847 PHE A N 1
ATOM 6518 C CA . PHE A 1 847 ? 2.681 3.589 4.921 1.00 98.62 847 PHE A CA 1
ATOM 6519 C C . PHE A 1 847 ? 3.367 3.199 6.245 1.00 98.62 847 PHE A C 1
ATOM 6521 O O . PHE A 1 847 ? 2.843 2.356 6.979 1.00 98.62 847 PHE A O 1
ATOM 6528 N N . LEU A 1 848 ? 4.464 3.866 6.626 1.00 98.62 848 LEU A N 1
ATOM 6529 C CA . LEU A 1 848 ? 5.075 3.757 7.960 1.00 98.62 848 LEU A CA 1
ATOM 6530 C C . LEU A 1 848 ? 4.082 4.148 9.070 1.00 98.62 848 LEU A C 1
ATOM 6532 O O . LEU A 1 848 ? 3.929 3.434 10.068 1.00 98.62 848 LEU A O 1
ATOM 6536 N N . ARG A 1 849 ? 3.378 5.274 8.884 1.00 98.25 849 ARG A N 1
ATOM 6537 C CA . ARG A 1 849 ? 2.321 5.728 9.798 1.00 98.25 849 ARG A CA 1
ATOM 6538 C C . ARG A 1 849 ? 1.171 4.725 9.857 1.00 98.25 849 ARG A C 1
ATOM 6540 O O . ARG A 1 849 ? 0.746 4.395 10.963 1.00 98.25 849 ARG A O 1
ATOM 6547 N N . GLU A 1 850 ? 0.744 4.171 8.719 1.00 98.56 850 GLU A N 1
ATOM 6548 C CA . GLU A 1 850 ? -0.322 3.160 8.666 1.00 98.56 850 GLU A CA 1
ATOM 6549 C C . GLU A 1 850 ? 0.055 1.872 9.417 1.00 98.56 850 GLU A C 1
ATOM 6551 O O . GLU A 1 850 ? -0.741 1.390 10.229 1.00 98.56 850 GLU A O 1
ATOM 6556 N N . HIS A 1 851 ? 1.287 1.364 9.251 1.00 98.62 851 HIS A N 1
ATOM 6557 C CA . HIS A 1 851 ? 1.802 0.263 10.073 1.00 98.62 851 HIS A CA 1
ATOM 6558 C C . HIS A 1 851 ? 1.702 0.619 11.557 1.00 98.62 851 HIS A C 1
ATOM 6560 O O . HIS A 1 851 ? 1.070 -0.096 12.333 1.00 98.62 851 HIS A O 1
ATOM 6566 N N . ASN A 1 852 ? 2.269 1.754 11.971 1.00 98.38 852 ASN A N 1
ATOM 6567 C CA . ASN A 1 852 ? 2.264 2.135 13.378 1.00 98.38 852 ASN A CA 1
ATOM 6568 C C . ASN A 1 852 ? 0.841 2.373 13.917 1.00 98.38 852 ASN A C 1
ATOM 6570 O O . ASN A 1 852 ? 0.570 2.041 15.070 1.00 98.38 852 ASN A O 1
ATOM 6574 N N . ARG A 1 853 ? -0.109 2.858 13.111 1.00 97.62 853 ARG A N 1
ATOM 6575 C CA . ARG A 1 853 ? -1.532 2.993 13.468 1.00 97.62 853 ARG A CA 1
ATOM 6576 C C . ARG A 1 853 ? -2.203 1.633 13.696 1.00 97.62 853 ARG A C 1
ATOM 6578 O O . ARG A 1 853 ? -2.900 1.461 14.707 1.00 97.62 853 ARG A O 1
ATOM 6585 N N . ILE A 1 854 ? -1.976 0.667 12.803 1.00 98.12 854 ILE A N 1
ATOM 6586 C CA . ILE A 1 854 ? -2.493 -0.703 12.920 1.00 98.12 854 ILE A CA 1
ATOM 6587 C C . ILE A 1 854 ? -1.842 -1.414 14.113 1.00 98.12 854 ILE A C 1
ATOM 6589 O O . ILE A 1 854 ? -2.566 -1.876 14.993 1.00 98.12 854 ILE A O 1
ATOM 6593 N N . ALA A 1 855 ? -0.512 -1.424 14.228 1.00 97.69 855 ALA A N 1
ATOM 6594 C CA . ALA A 1 855 ? 0.225 -2.085 15.308 1.00 97.69 855 ALA A CA 1
ATOM 6595 C C . ALA A 1 855 ? -0.136 -1.535 16.701 1.00 97.69 855 ALA A C 1
ATOM 6597 O O . ALA A 1 855 ? -0.490 -2.301 17.605 1.00 97.69 855 ALA A O 1
ATOM 6598 N N . ARG A 1 856 ? -0.187 -0.197 16.860 1.00 95.31 856 ARG A N 1
ATOM 6599 C CA . ARG A 1 856 ? -0.697 0.473 18.079 1.00 95.31 856 ARG A CA 1
ATOM 6600 C C . ARG A 1 856 ? -2.133 0.043 18.410 1.00 95.31 856 ARG A C 1
ATOM 6602 O O . ARG A 1 856 ? -2.526 0.118 19.571 1.00 95.31 856 ARG A O 1
ATOM 6609 N N . THR A 1 857 ? -2.928 -0.392 17.432 1.00 92.81 857 THR A N 1
ATOM 6610 C CA . THR A 1 857 ? -4.302 -0.876 17.636 1.00 92.81 857 THR A CA 1
ATOM 6611 C C . THR A 1 857 ? -4.350 -2.379 17.926 1.00 92.81 857 THR A C 1
ATOM 6613 O O . THR A 1 857 ? -5.026 -2.778 18.873 1.00 92.81 857 THR A O 1
ATOM 6616 N N . LEU A 1 858 ? -3.580 -3.209 17.217 1.00 93.75 858 LEU A N 1
ATOM 6617 C CA . LEU A 1 858 ? -3.485 -4.650 17.465 1.00 93.75 858 LEU A CA 1
ATOM 6618 C C . LEU A 1 858 ? -2.909 -4.957 18.853 1.00 93.75 858 LEU A C 1
ATOM 6620 O O . LEU A 1 858 ? -3.503 -5.758 19.568 1.00 93.75 858 LEU A O 1
ATOM 6624 N N . LYS A 1 859 ? -1.859 -4.258 19.316 1.00 92.69 859 LYS A N 1
ATOM 6625 C CA . LYS A 1 859 ? -1.341 -4.415 20.694 1.00 92.69 859 LYS A CA 1
ATOM 6626 C C . LYS A 1 859 ? -2.384 -4.044 21.765 1.00 92.69 859 LYS A C 1
ATOM 6628 O O . LYS A 1 859 ? -2.394 -4.638 22.839 1.00 92.69 859 LYS A O 1
ATOM 6633 N N . ARG A 1 860 ? -3.300 -3.101 21.485 1.00 88.12 860 ARG A N 1
ATOM 6634 C CA . ARG A 1 860 ? -4.422 -2.754 22.392 1.00 88.12 860 ARG A CA 1
ATOM 6635 C C . ARG A 1 860 ? -5.533 -3.805 22.382 1.00 88.12 860 ARG A C 1
ATOM 6637 O O . ARG A 1 860 ? -6.107 -4.071 23.432 1.00 88.12 860 ARG A O 1
ATOM 6644 N N . LEU A 1 861 ? -5.860 -4.369 21.216 1.00 84.88 861 LEU A N 1
ATOM 6645 C CA . LEU A 1 861 ? -6.873 -5.424 21.077 1.00 84.88 861 LEU A CA 1
ATOM 6646 C C . LEU A 1 861 ? -6.384 -6.764 21.645 1.00 84.88 861 LEU A C 1
ATOM 6648 O O . LEU A 1 861 ? -7.164 -7.501 22.249 1.00 84.88 861 LEU A O 1
ATOM 6652 N N . ASN A 1 862 ? -5.087 -7.031 21.488 1.00 86.88 862 ASN A N 1
ATOM 6653 C CA . ASN A 1 862 ? -4.402 -8.268 21.831 1.00 86.88 862 ASN A CA 1
ATOM 6654 C C . ASN A 1 862 ? -3.208 -7.978 22.748 1.00 86.88 862 ASN A C 1
ATOM 6656 O O . ASN A 1 862 ? -2.060 -8.219 22.389 1.00 86.88 862 ASN A O 1
ATOM 6660 N N . ALA A 1 863 ? -3.469 -7.503 23.967 1.00 87.12 863 ALA A N 1
ATOM 6661 C CA . ALA A 1 863 ? -2.416 -7.212 24.952 1.00 87.12 863 ALA A CA 1
ATOM 6662 C C . ALA A 1 863 ? -1.544 -8.434 25.337 1.00 87.12 863 ALA A C 1
ATOM 6664 O O . ALA A 1 863 ? -0.519 -8.274 25.990 1.00 87.12 863 ALA A O 1
ATOM 6665 N N . HIS A 1 864 ? -1.954 -9.642 24.934 1.00 85.81 864 HIS A N 1
ATOM 6666 C CA . HIS A 1 864 ? -1.239 -10.907 25.108 1.00 85.81 864 HIS A CA 1
ATOM 6667 C C . HIS A 1 864 ? -0.350 -11.297 23.907 1.00 85.81 864 HIS A C 1
ATOM 6669 O O . HIS A 1 864 ? 0.362 -12.294 23.988 1.00 85.81 864 HIS A O 1
ATOM 6675 N N . TRP A 1 865 ? -0.411 -10.573 22.782 1.00 91.88 865 TRP A N 1
ATOM 6676 C CA . TRP A 1 865 ? 0.502 -10.770 21.653 1.00 91.88 865 TRP A CA 1
ATOM 6677 C C . TRP A 1 865 ? 1.845 -10.115 21.953 1.00 91.88 865 TRP A C 1
ATOM 6679 O O . TRP A 1 865 ? 1.882 -8.962 22.389 1.00 91.88 865 TRP A O 1
ATOM 6689 N N . ASN A 1 866 ? 2.938 -10.822 21.672 1.00 92.81 866 ASN A N 1
ATOM 6690 C CA . ASN A 1 866 ? 4.274 -10.235 21.695 1.00 92.81 866 ASN A CA 1
ATOM 6691 C C . ASN A 1 866 ? 4.485 -9.290 20.493 1.00 92.81 866 ASN A C 1
ATOM 6693 O O . ASN A 1 866 ? 3.708 -9.288 19.533 1.00 92.81 866 ASN A O 1
ATOM 6697 N N . GLY A 1 867 ? 5.534 -8.474 20.545 1.00 93.56 867 GLY A N 1
ATOM 6698 C CA . GLY A 1 867 ? 5.878 -7.491 19.519 1.00 93.56 867 GLY A CA 1
ATOM 6699 C C . GLY A 1 867 ? 6.192 -8.120 18.163 1.00 93.56 867 GLY A C 1
ATOM 6700 O O . GLY A 1 867 ? 5.955 -7.490 17.139 1.00 93.56 867 GLY A O 1
ATOM 6701 N N . GLU A 1 868 ? 6.646 -9.375 18.139 1.00 95.56 868 GLU A N 1
ATOM 6702 C CA . GLU A 1 868 ? 6.792 -10.159 16.907 1.00 95.56 868 GLU A CA 1
ATOM 6703 C C . GLU A 1 868 ? 5.428 -10.473 16.277 1.00 95.56 868 GLU A C 1
ATOM 6705 O O . GLU A 1 868 ? 5.201 -10.166 15.112 1.00 95.56 868 GLU A O 1
ATOM 6710 N N . THR A 1 869 ? 4.471 -10.990 17.056 1.00 95.81 869 THR A N 1
ATOM 6711 C CA . THR A 1 869 ? 3.113 -11.279 16.562 1.00 95.81 869 THR A CA 1
ATOM 6712 C C . THR A 1 869 ? 2.400 -10.004 16.112 1.00 95.81 869 THR A C 1
ATOM 6714 O O . THR A 1 869 ? 1.764 -10.005 15.062 1.00 95.81 869 THR A O 1
ATOM 6717 N N . VAL A 1 870 ? 2.526 -8.902 16.865 1.00 97.25 870 VAL A N 1
ATOM 6718 C CA . VAL A 1 870 ? 1.966 -7.599 16.462 1.00 97.25 870 VAL A CA 1
ATOM 6719 C C . VAL A 1 870 ? 2.617 -7.093 15.176 1.00 97.25 870 VAL A C 1
ATOM 6721 O O . VAL A 1 870 ? 1.892 -6.652 14.286 1.00 97.25 870 VAL A O 1
ATOM 6724 N N . PHE A 1 871 ? 3.943 -7.185 15.047 1.00 98.44 871 PHE A N 1
ATOM 6725 C CA . PHE A 1 871 ? 4.654 -6.768 13.840 1.00 98.44 871 PHE A CA 1
ATOM 6726 C C . PHE A 1 871 ? 4.226 -7.586 12.614 1.00 98.44 871 PHE A C 1
ATOM 6728 O O . PHE A 1 871 ? 3.817 -6.994 11.619 1.00 98.44 871 PHE A O 1
ATOM 6735 N N . GLN A 1 872 ? 4.251 -8.921 12.688 1.00 97.94 872 GLN A N 1
ATOM 6736 C CA . GLN A 1 872 ? 3.955 -9.788 11.539 1.00 97.94 872 GLN A CA 1
ATOM 6737 C C . GLN A 1 872 ? 2.484 -9.725 11.109 1.00 97.94 872 GLN A C 1
ATOM 6739 O O . GLN A 1 872 ? 2.201 -9.659 9.916 1.00 97.94 872 GLN A O 1
ATOM 6744 N N . GLU A 1 873 ? 1.535 -9.672 12.052 1.00 98.00 873 GLU A N 1
ATOM 6745 C CA . GLU A 1 873 ? 0.120 -9.431 11.724 1.00 98.00 873 GLU A CA 1
ATOM 6746 C C . GLU A 1 873 ? -0.070 -8.045 11.092 1.00 98.00 873 GLU A C 1
ATOM 6748 O O . GLU A 1 873 ? -0.831 -7.902 10.139 1.00 98.00 873 GLU A O 1
ATOM 6753 N N . THR A 1 874 ? 0.671 -7.027 11.547 1.00 98.62 874 THR A N 1
ATOM 6754 C CA . THR A 1 874 ? 0.622 -5.693 10.933 1.00 98.62 874 THR A CA 1
ATOM 6755 C C . THR A 1 874 ? 1.222 -5.683 9.526 1.00 98.62 874 THR A C 1
ATOM 6757 O O . THR A 1 874 ? 0.556 -5.201 8.615 1.00 98.62 874 THR A O 1
ATOM 6760 N N . ARG A 1 875 ? 2.426 -6.240 9.316 1.00 98.56 875 ARG A N 1
ATOM 6761 C CA . ARG A 1 875 ? 3.055 -6.386 7.987 1.00 98.56 875 ARG A CA 1
ATOM 6762 C C . ARG A 1 875 ? 2.116 -7.115 7.030 1.00 98.56 875 ARG A C 1
ATOM 6764 O O . ARG A 1 875 ? 1.862 -6.623 5.937 1.00 98.56 875 ARG A O 1
ATOM 6771 N N . LYS A 1 876 ? 1.517 -8.225 7.472 1.00 98.38 876 LYS A N 1
ATOM 6772 C CA . LYS A 1 876 ? 0.564 -9.005 6.674 1.00 98.38 876 LYS A CA 1
ATOM 6773 C C . LYS A 1 876 ? -0.683 -8.196 6.285 1.00 98.38 876 LYS A C 1
ATOM 6775 O O . LYS A 1 876 ? -1.102 -8.265 5.134 1.00 98.38 876 LYS A O 1
ATOM 6780 N N . ILE A 1 877 ? -1.258 -7.404 7.198 1.00 98.69 877 ILE A N 1
ATOM 6781 C CA . ILE A 1 877 ? -2.395 -6.518 6.883 1.00 98.69 877 ILE A CA 1
ATOM 6782 C C . ILE A 1 877 ? -1.977 -5.374 5.947 1.00 98.69 877 ILE A C 1
ATOM 6784 O O . ILE A 1 877 ? -2.721 -5.063 5.024 1.00 98.69 877 ILE A O 1
ATOM 6788 N N . VAL A 1 878 ? -0.810 -4.753 6.144 1.00 98.75 878 VAL A N 1
ATOM 6789 C CA . VAL A 1 878 ? -0.339 -3.652 5.282 1.00 98.75 878 VAL A CA 1
ATOM 6790 C C . VAL A 1 878 ? -0.032 -4.152 3.869 1.00 98.75 878 VAL A C 1
ATOM 6792 O O . VAL A 1 878 ? -0.514 -3.546 2.917 1.00 98.75 878 VAL A O 1
ATOM 6795 N N . GLY A 1 879 ? 0.644 -5.294 3.715 1.00 98.50 879 GLY A N 1
ATOM 6796 C CA . GLY A 1 879 ? 0.835 -5.941 2.411 1.00 98.50 879 GLY A CA 1
ATOM 6797 C C . GLY A 1 879 ? -0.499 -6.268 1.728 1.00 98.50 879 GLY A C 1
ATOM 6798 O O . GLY A 1 879 ? -0.681 -5.972 0.551 1.00 98.50 879 GLY A O 1
ATOM 6799 N N . ALA A 1 880 ? -1.492 -6.765 2.475 1.00 98.62 880 ALA A N 1
ATOM 6800 C CA . ALA A 1 880 ? -2.844 -6.986 1.955 1.00 98.62 880 ALA A CA 1
ATOM 6801 C C . ALA A 1 880 ? -3.570 -5.691 1.539 1.00 98.62 880 ALA A C 1
ATOM 6803 O O . ALA A 1 880 ? -4.318 -5.689 0.564 1.00 98.62 880 ALA A O 1
ATOM 6804 N N . ILE A 1 881 ? -3.343 -4.580 2.247 1.00 98.69 881 ILE A N 1
ATOM 6805 C CA . ILE A 1 881 ? -3.851 -3.253 1.873 1.00 98.69 881 ILE A CA 1
ATOM 6806 C C . ILE A 1 881 ? -3.181 -2.759 0.587 1.00 98.69 881 ILE A C 1
ATOM 6808 O O . ILE A 1 881 ? -3.886 -2.258 -0.288 1.00 98.69 881 ILE A O 1
ATOM 6812 N N . ILE A 1 882 ? -1.860 -2.931 0.442 1.00 98.75 882 ILE A N 1
ATOM 6813 C CA . ILE A 1 882 ? -1.135 -2.612 -0.796 1.00 98.75 882 ILE A CA 1
ATOM 6814 C C . ILE A 1 882 ? -1.723 -3.445 -1.939 1.00 98.75 882 ILE A C 1
ATOM 6816 O O . ILE A 1 882 ? -2.254 -2.858 -2.878 1.00 98.75 882 ILE A O 1
ATOM 6820 N N . GLN A 1 883 ? -1.758 -4.780 -1.819 1.00 98.56 883 GLN A N 1
ATOM 6821 C CA . GLN A 1 883 ? -2.359 -5.681 -2.814 1.00 98.56 883 GLN A CA 1
ATOM 6822 C C . GLN A 1 883 ? -3.790 -5.261 -3.197 1.00 98.56 883 GLN A C 1
ATOM 6824 O O . GLN A 1 883 ? -4.100 -5.153 -4.383 1.00 98.56 883 GLN A O 1
ATOM 6829 N N . LYS A 1 884 ? -4.660 -4.955 -2.226 1.00 98.12 884 LYS A N 1
ATOM 6830 C CA . LYS A 1 884 ? -6.032 -4.494 -2.496 1.00 98.12 884 LYS A CA 1
ATOM 6831 C C . LYS A 1 884 ? -6.062 -3.192 -3.306 1.00 98.12 884 LYS A C 1
ATOM 6833 O O . LYS A 1 884 ? -6.865 -3.074 -4.231 1.00 98.12 884 LYS A O 1
ATOM 6838 N N . ILE A 1 885 ? -5.192 -2.226 -2.995 1.00 98.62 885 ILE A N 1
ATOM 6839 C CA . ILE A 1 885 ? -5.085 -0.966 -3.751 1.00 98.62 885 ILE A CA 1
ATOM 6840 C C . ILE A 1 885 ? -4.536 -1.232 -5.164 1.00 98.62 885 ILE A C 1
ATOM 6842 O O . ILE A 1 885 ? -5.078 -0.681 -6.122 1.00 98.62 885 ILE A O 1
ATOM 6846 N N . VAL A 1 886 ? -3.542 -2.116 -5.326 1.00 98.56 886 VAL A N 1
ATOM 6847 C CA . VAL A 1 886 ? -3.030 -2.523 -6.649 1.00 98.56 886 VAL A CA 1
ATOM 6848 C C . VAL A 1 886 ? -4.156 -3.092 -7.513 1.00 98.56 886 VAL A C 1
ATOM 6850 O O . VAL A 1 886 ? -4.466 -2.541 -8.570 1.00 98.56 886 VAL A O 1
ATOM 6853 N N . TYR A 1 887 ? -4.785 -4.180 -7.066 1.00 98.31 887 TYR A N 1
ATOM 6854 C CA . TYR A 1 887 ? -5.666 -4.981 -7.915 1.00 98.31 887 TYR A CA 1
ATOM 6855 C C . TYR A 1 887 ? -7.074 -4.394 -8.097 1.00 98.31 887 TYR A C 1
ATOM 6857 O O . TYR A 1 887 ? -7.661 -4.603 -9.157 1.00 98.31 887 TYR A O 1
ATOM 6865 N N . GLU A 1 888 ? -7.613 -3.647 -7.123 1.00 96.44 888 GLU A N 1
ATOM 6866 C CA . GLU A 1 888 ? -8.969 -3.074 -7.223 1.00 96.44 888 GLU A CA 1
ATOM 6867 C C . GLU A 1 888 ? -9.002 -1.566 -7.531 1.00 96.44 888 GLU A C 1
ATOM 6869 O O . GLU A 1 888 ? -9.929 -1.118 -8.206 1.00 96.44 888 GLU A O 1
ATOM 6874 N N . ASP A 1 889 ? -8.024 -0.771 -7.068 1.00 96.38 889 ASP A N 1
ATOM 6875 C CA . ASP A 1 889 ? -8.068 0.698 -7.203 1.00 96.38 889 ASP A CA 1
ATOM 6876 C C . ASP A 1 889 ? -7.148 1.252 -8.314 1.00 96.38 889 ASP A C 1
ATOM 6878 O O . ASP A 1 889 ? -7.495 2.274 -8.915 1.00 96.38 889 ASP A O 1
ATOM 6882 N N . TYR A 1 890 ? -5.994 0.615 -8.568 1.00 98.31 890 TYR A N 1
ATOM 6883 C CA . TYR A 1 890 ? -4.916 1.125 -9.434 1.00 98.31 890 TYR A CA 1
ATOM 6884 C C . TYR A 1 890 ? -4.856 0.460 -10.821 1.00 98.31 890 TYR A C 1
ATOM 6886 O O . TYR A 1 890 ? -4.967 1.148 -11.838 1.00 98.31 890 TYR A O 1
ATOM 6894 N N . LEU A 1 891 ? -4.729 -0.871 -10.903 1.00 98.25 891 LEU A N 1
ATOM 6895 C CA . LEU A 1 891 ? -4.619 -1.578 -12.188 1.00 98.25 891 LEU A CA 1
ATOM 6896 C C . LEU A 1 891 ? -5.805 -1.342 -13.145 1.00 98.25 891 LEU A C 1
ATOM 6898 O O . LEU A 1 891 ? -5.545 -1.220 -14.342 1.00 98.25 891 LEU A O 1
ATOM 6902 N N . PRO A 1 892 ? -7.067 -1.176 -12.691 1.00 96.94 892 PRO A N 1
ATOM 6903 C CA . PRO A 1 892 ? -8.171 -0.796 -13.578 1.00 96.94 892 PRO A CA 1
ATOM 6904 C C . PRO A 1 892 ? -8.039 0.595 -14.225 1.00 96.94 892 PRO A C 1
ATOM 6906 O O . PRO A 1 892 ? -8.763 0.893 -15.173 1.00 96.94 892 PRO A O 1
ATOM 6909 N N . ILE A 1 893 ? -7.134 1.452 -13.734 1.00 96.06 893 ILE A N 1
ATOM 6910 C CA . ILE A 1 893 ? -6.774 2.738 -14.357 1.00 96.06 893 ILE A CA 1
ATOM 6911 C C . ILE A 1 893 ? -5.657 2.524 -15.388 1.00 96.06 893 ILE A C 1
ATOM 6913 O O . ILE A 1 893 ? -5.743 3.018 -16.512 1.00 96.06 893 ILE A O 1
ATOM 6917 N N . ILE A 1 894 ? -4.620 1.759 -15.035 1.00 97.62 894 ILE A N 1
ATOM 6918 C CA . ILE A 1 894 ? -3.465 1.526 -15.916 1.00 97.62 894 ILE A CA 1
ATOM 6919 C C . ILE A 1 894 ? -3.833 0.644 -17.115 1.00 97.62 894 ILE A C 1
ATOM 6921 O O . ILE A 1 894 ? -3.519 0.998 -18.250 1.00 97.62 894 ILE A O 1
ATOM 6925 N N . LEU A 1 895 ? -4.538 -0.465 -16.875 1.00 98.00 895 LEU A N 1
ATOM 6926 C CA . LEU A 1 895 ? -4.857 -1.514 -17.854 1.00 98.00 895 LEU A CA 1
ATOM 6927 C C . LEU A 1 895 ? -6.303 -1.461 -18.382 1.00 98.00 895 LEU A C 1
ATOM 6929 O O . LEU A 1 895 ? -6.645 -2.214 -19.297 1.00 98.00 895 LEU A O 1
ATOM 6933 N N . GLY A 1 896 ? -7.144 -0.583 -17.834 1.00 95.62 896 GLY A N 1
ATOM 6934 C CA . GLY A 1 896 ? -8.557 -0.452 -18.195 1.00 95.62 896 GLY A CA 1
ATOM 6935 C C . GLY A 1 896 ? -9.495 -1.420 -17.456 1.00 95.62 896 GLY A C 1
ATOM 6936 O O . GLY A 1 896 ? -9.058 -2.200 -16.609 1.00 95.62 896 GLY A O 1
ATOM 6937 N N . PRO A 1 897 ? -10.810 -1.380 -17.742 1.00 90.56 897 PRO A N 1
ATOM 6938 C CA . PRO A 1 897 ? -11.832 -2.061 -16.939 1.00 90.56 897 PRO A CA 1
ATOM 6939 C C . PRO A 1 897 ? -11.769 -3.597 -16.990 1.00 90.56 897 PRO A C 1
ATOM 6941 O O . PRO A 1 897 ? -12.282 -4.252 -16.088 1.00 90.56 897 PRO A O 1
ATOM 6944 N N . ASP A 1 898 ? -11.134 -4.175 -18.011 1.00 90.75 898 ASP A N 1
ATOM 6945 C CA . ASP A 1 898 ? -10.878 -5.611 -18.172 1.00 90.75 898 ASP A CA 1
ATOM 6946 C C . ASP A 1 898 ? -9.435 -6.006 -17.783 1.00 90.75 898 ASP A C 1
ATOM 6948 O O . ASP A 1 898 ? -8.918 -7.012 -18.273 1.00 90.75 898 ASP A O 1
ATOM 6952 N N . ALA A 1 899 ? -8.778 -5.205 -16.928 1.00 90.56 899 ALA A N 1
ATOM 6953 C CA . ALA A 1 899 ? -7.380 -5.347 -16.502 1.00 90.56 899 ALA A CA 1
ATOM 6954 C C . ALA A 1 899 ? -6.941 -6.802 -16.274 1.00 90.56 899 ALA A C 1
ATOM 6956 O O . ALA A 1 899 ? -5.960 -7.250 -16.866 1.00 90.56 899 ALA A O 1
ATOM 6957 N N . LEU A 1 900 ? -7.685 -7.532 -15.438 1.00 95.31 900 LEU A N 1
ATOM 6958 C CA . LEU A 1 900 ? -7.423 -8.916 -15.052 1.00 95.31 900 LEU A CA 1
ATOM 6959 C C . LEU A 1 900 ? -8.742 -9.695 -14.907 1.00 95.31 900 LEU A C 1
ATOM 6961 O O . LEU A 1 900 ? -9.755 -9.108 -14.517 1.00 95.31 900 LEU A O 1
ATOM 6965 N N . PRO A 1 901 ? -8.750 -11.018 -15.163 1.00 94.25 901 PRO A N 1
ATOM 6966 C CA . PRO A 1 901 ? -9.886 -11.872 -14.822 1.00 94.25 901 PRO A CA 1
ATOM 6967 C C . PRO A 1 901 ? -10.069 -11.958 -13.299 1.00 94.25 901 PRO A C 1
ATOM 6969 O O . PRO A 1 901 ? -9.120 -11.745 -12.539 1.00 94.25 901 PRO A O 1
ATOM 6972 N N . SER A 1 902 ? -11.269 -12.324 -12.841 1.00 93.62 902 SER A N 1
ATOM 6973 C CA . SER A 1 902 ? -11.534 -12.616 -11.424 1.00 93.62 902 SER A CA 1
ATOM 6974 C C . SER A 1 902 ? -10.548 -13.651 -10.866 1.00 93.62 902 SER A C 1
ATOM 6976 O O . SER A 1 902 ? -10.150 -14.577 -11.572 1.00 93.62 902 SER A O 1
ATOM 6978 N N . TYR A 1 903 ? -10.145 -13.489 -9.605 1.00 96.19 903 TYR A N 1
ATOM 6979 C CA . TYR A 1 903 ? -9.205 -14.402 -8.954 1.00 96.19 903 TYR A CA 1
ATOM 6980 C C . TYR A 1 903 ? -9.818 -15.798 -8.776 1.00 96.19 903 TYR A C 1
ATOM 6982 O O . TYR A 1 903 ? -10.951 -15.925 -8.311 1.00 96.19 903 TYR A O 1
ATOM 6990 N N . ALA A 1 904 ? -9.064 -16.836 -9.144 1.00 95.12 904 ALA A N 1
ATOM 6991 C CA . ALA A 1 904 ? -9.508 -18.233 -9.124 1.00 95.12 904 ALA A CA 1
ATOM 6992 C C . ALA A 1 904 ? -8.928 -19.054 -7.952 1.00 95.12 904 ALA A C 1
ATOM 6994 O O . ALA A 1 904 ? -9.187 -20.252 -7.861 1.00 95.12 904 ALA A O 1
ATOM 6995 N N . GLY A 1 905 ? -8.156 -18.419 -7.061 1.00 93.50 905 GLY A N 1
ATOM 6996 C CA . GLY A 1 905 ? -7.319 -19.088 -6.060 1.00 93.50 905 GLY A CA 1
ATOM 6997 C C . GLY A 1 905 ? -5.855 -19.196 -6.501 1.00 93.50 905 GLY A C 1
ATOM 6998 O O . GLY A 1 905 ? -5.525 -18.972 -7.667 1.00 93.50 905 GLY A O 1
ATOM 6999 N N . HIS A 1 906 ? -4.967 -19.515 -5.558 1.00 94.88 906 HIS A N 1
ATOM 7000 C CA . HIS A 1 906 ? -3.540 -19.689 -5.833 1.00 94.88 906 HIS A CA 1
ATOM 7001 C C . HIS A 1 906 ? -3.270 -20.959 -6.654 1.00 94.88 906 HIS A C 1
ATOM 7003 O O . HIS A 1 906 ? -3.819 -22.025 -6.369 1.00 94.88 906 HIS A O 1
ATOM 7009 N N . ASN A 1 907 ? -2.366 -20.860 -7.629 1.00 95.06 907 ASN A N 1
ATOM 7010 C CA . ASN A 1 907 ? -1.856 -21.984 -8.406 1.00 95.06 907 ASN A CA 1
ATOM 7011 C C . ASN A 1 907 ? -0.337 -22.095 -8.213 1.00 95.06 907 ASN A C 1
ATOM 7013 O O . ASN A 1 907 ? 0.427 -21.297 -8.756 1.00 95.06 907 ASN A O 1
ATOM 7017 N N . SER A 1 908 ? 0.116 -23.117 -7.483 1.00 92.69 908 SER A N 1
ATOM 7018 C CA . SER A 1 908 ? 1.542 -23.310 -7.190 1.00 92.69 908 SER A CA 1
ATOM 7019 C C . SER A 1 908 ? 2.394 -23.611 -8.428 1.00 92.69 908 SER A C 1
ATOM 7021 O O . SER A 1 908 ? 3.604 -23.420 -8.389 1.00 92.69 908 SER A O 1
ATOM 7023 N N . ASN A 1 909 ? 1.798 -23.991 -9.562 1.00 95.94 909 ASN A N 1
ATOM 7024 C CA . ASN A 1 909 ? 2.529 -24.175 -10.820 1.00 95.94 909 ASN A CA 1
ATOM 7025 C C . ASN A 1 909 ? 2.830 -22.853 -11.555 1.00 95.94 909 ASN A C 1
ATOM 7027 O O . ASN A 1 909 ? 3.414 -22.879 -12.635 1.00 95.94 909 ASN A O 1
ATOM 7031 N N . ILE A 1 910 ? 2.456 -21.702 -10.986 1.00 95.19 910 ILE A N 1
ATOM 7032 C CA . ILE A 1 910 ? 2.757 -20.373 -11.527 1.00 95.19 910 ILE A CA 1
ATOM 7033 C C . ILE A 1 910 ? 3.931 -19.749 -10.760 1.00 95.19 910 ILE A C 1
ATOM 7035 O O . ILE A 1 910 ? 3.835 -19.516 -9.558 1.00 95.19 910 ILE A O 1
ATOM 7039 N N . ASN A 1 911 ? 5.025 -19.440 -11.461 1.00 93.56 911 ASN A N 1
ATOM 7040 C CA . ASN A 1 911 ? 6.192 -18.729 -10.924 1.00 93.56 911 ASN A CA 1
ATOM 7041 C C . ASN A 1 911 ? 5.915 -17.203 -10.845 1.00 93.56 911 ASN A C 1
ATOM 7043 O O . ASN A 1 911 ? 5.787 -16.581 -11.904 1.00 93.56 911 ASN A O 1
ATOM 7047 N N . PRO A 1 912 ? 5.842 -16.579 -9.648 1.00 94.50 912 PRO A N 1
ATOM 7048 C CA . PRO A 1 912 ? 5.518 -15.153 -9.498 1.00 94.50 912 PRO A CA 1
ATOM 7049 C C . PRO A 1 912 ? 6.648 -14.138 -9.781 1.00 94.50 912 PRO A C 1
ATOM 7051 O O . PRO A 1 912 ? 6.346 -12.945 -9.760 1.00 94.50 912 PRO A O 1
ATOM 7054 N N . SER A 1 913 ? 7.905 -14.549 -10.035 1.00 94.25 913 SER A N 1
ATOM 7055 C CA . SER A 1 913 ? 9.070 -13.641 -10.175 1.00 94.25 913 SER A CA 1
ATOM 7056 C C . SER A 1 913 ? 8.861 -12.495 -11.176 1.00 94.25 913 SER A C 1
ATOM 7058 O O . SER A 1 913 ? 8.127 -12.632 -12.158 1.00 94.25 913 SER A O 1
ATOM 7060 N N . ILE A 1 914 ? 9.549 -11.366 -10.989 1.00 97.38 914 ILE A N 1
ATOM 7061 C CA . ILE A 1 914 ? 9.485 -10.261 -11.956 1.00 97.38 914 ILE A CA 1
ATOM 7062 C C . ILE A 1 914 ? 10.198 -10.637 -13.254 1.00 97.38 914 ILE A C 1
ATOM 7064 O O . ILE A 1 914 ? 11.246 -11.284 -13.255 1.00 97.38 914 ILE A O 1
ATOM 7068 N N . SER A 1 915 ? 9.599 -10.253 -14.376 1.00 97.62 915 SER A N 1
ATOM 7069 C CA . SER A 1 915 ? 10.166 -10.424 -15.704 1.00 97.62 915 SER A CA 1
ATOM 7070 C C . SER A 1 915 ? 11.042 -9.236 -16.093 1.00 97.62 915 SER A C 1
ATOM 7072 O O . SER A 1 915 ? 10.729 -8.080 -15.809 1.00 97.62 915 SER A O 1
ATOM 7074 N N . ASN A 1 916 ? 12.132 -9.514 -16.802 1.00 96.88 916 ASN A N 1
ATOM 7075 C CA . ASN A 1 916 ? 13.132 -8.509 -17.160 1.00 96.88 916 ASN A CA 1
ATOM 7076 C C . ASN A 1 916 ? 12.514 -7.385 -18.026 1.00 96.88 916 ASN A C 1
ATOM 7078 O O . ASN A 1 916 ? 12.753 -6.197 -17.817 1.00 96.88 916 ASN A O 1
ATOM 7082 N N . ALA A 1 917 ? 11.593 -7.756 -18.923 1.00 98.19 917 ALA A N 1
ATOM 7083 C CA . ALA A 1 917 ? 10.831 -6.827 -19.758 1.00 98.19 917 ALA A CA 1
ATOM 7084 C C . ALA A 1 917 ? 9.884 -5.897 -18.973 1.00 98.19 917 ALA A C 1
ATOM 7086 O O . ALA A 1 917 ? 9.583 -4.803 -19.453 1.00 98.19 917 ALA A O 1
ATOM 7087 N N . PHE A 1 918 ? 9.415 -6.302 -17.787 1.00 98.56 918 PHE A N 1
ATOM 7088 C CA . PHE A 1 918 ? 8.624 -5.453 -16.895 1.00 98.56 918 PHE A CA 1
ATOM 7089 C C . PHE A 1 918 ? 9.520 -4.407 -16.217 1.00 98.56 918 PHE A C 1
ATOM 7091 O O . PHE A 1 918 ? 9.325 -3.210 -16.441 1.00 98.56 918 PHE A O 1
ATOM 7098 N N . ALA A 1 919 ? 10.541 -4.882 -15.497 1.00 96.56 919 ALA A N 1
ATOM 7099 C CA . ALA A 1 919 ? 11.460 -4.092 -14.674 1.00 96.56 919 ALA A CA 1
ATOM 7100 C C . ALA A 1 919 ? 12.314 -3.095 -15.478 1.00 96.56 919 ALA A C 1
ATOM 7102 O O . ALA A 1 919 ? 12.450 -1.923 -15.125 1.00 96.56 919 ALA A O 1
ATOM 7103 N N . ALA A 1 920 ? 12.899 -3.530 -16.598 1.00 95.88 920 ALA A N 1
ATOM 7104 C CA . ALA A 1 920 ? 13.819 -2.703 -17.381 1.00 95.88 920 ALA A CA 1
ATOM 7105 C C . ALA A 1 920 ? 13.128 -1.818 -18.435 1.00 95.88 920 ALA A C 1
ATOM 7107 O O . ALA A 1 920 ? 13.754 -0.882 -18.934 1.00 95.88 920 ALA A O 1
ATOM 7108 N N . ALA A 1 921 ? 11.850 -2.066 -18.755 1.00 97.81 921 ALA A N 1
ATOM 7109 C CA . ALA A 1 921 ? 11.130 -1.313 -19.784 1.00 97.81 921 ALA A CA 1
ATOM 7110 C C . ALA A 1 921 ? 9.651 -1.038 -19.471 1.00 97.81 921 ALA A C 1
ATOM 7112 O O . ALA A 1 921 ? 9.263 0.126 -19.389 1.00 97.81 921 ALA A O 1
ATOM 7113 N N . ALA A 1 922 ? 8.796 -2.058 -19.358 1.00 98.25 922 ALA A N 1
ATOM 7114 C CA . ALA A 1 922 ? 7.356 -1.841 -19.501 1.00 98.25 922 ALA A CA 1
ATOM 7115 C C . ALA A 1 922 ? 6.723 -1.052 -18.346 1.00 98.25 922 ALA A C 1
ATOM 7117 O O . ALA A 1 922 ? 5.880 -0.193 -18.604 1.00 98.25 922 ALA A O 1
ATOM 7118 N N . TYR A 1 923 ? 7.132 -1.290 -17.095 1.00 98.00 923 TYR A N 1
ATOM 7119 C CA . TYR A 1 923 ? 6.552 -0.590 -15.942 1.00 98.00 923 TYR A CA 1
ATOM 7120 C C . TYR A 1 923 ? 7.075 0.853 -15.787 1.00 98.00 923 TYR A C 1
ATOM 7122 O O . TYR A 1 923 ? 6.385 1.730 -15.268 1.00 98.00 923 TYR A O 1
ATOM 7130 N N . ARG A 1 924 ? 8.209 1.162 -16.433 1.00 97.00 924 ARG A N 1
ATOM 7131 C CA . ARG A 1 924 ? 8.809 2.506 -16.538 1.00 97.00 924 ARG A CA 1
ATOM 7132 C C . ARG A 1 924 ? 8.000 3.503 -17.379 1.00 97.00 924 ARG A C 1
ATOM 7134 O O . ARG A 1 924 ? 8.472 4.614 -17.634 1.00 97.00 924 ARG A O 1
ATOM 7141 N N . PHE A 1 925 ? 6.779 3.154 -17.798 1.00 96.88 925 PHE A N 1
ATOM 7142 C CA . PHE A 1 925 ? 5.820 4.102 -18.379 1.00 96.88 925 PHE A CA 1
ATOM 7143 C C . PHE A 1 925 ? 5.558 5.294 -17.440 1.00 96.88 925 PHE A C 1
ATOM 7145 O O . PHE A 1 925 ? 5.309 6.406 -17.907 1.00 96.88 925 PHE A O 1
ATOM 7152 N N . GLY A 1 926 ? 5.666 5.077 -16.119 1.00 94.81 926 GLY A N 1
ATOM 7153 C CA . GLY A 1 926 ? 5.466 6.099 -15.090 1.00 94.81 926 GLY A CA 1
ATOM 7154 C C . GLY A 1 926 ? 6.348 7.340 -15.265 1.00 94.81 926 GLY A C 1
ATOM 7155 O O . GLY A 1 926 ? 5.900 8.437 -14.937 1.00 94.81 926 GLY A O 1
ATOM 7156 N N . HIS A 1 927 ? 7.533 7.216 -15.876 1.00 95.00 927 HIS A N 1
ATOM 7157 C CA . HIS A 1 927 ? 8.416 8.355 -16.156 1.00 95.00 927 HIS A CA 1
ATOM 7158 C C . HIS A 1 927 ? 7.781 9.417 -17.072 1.00 95.00 927 HIS A C 1
ATOM 7160 O O . HIS A 1 927 ? 8.081 10.597 -16.921 1.00 95.00 927 HIS A O 1
ATOM 7166 N N . SER A 1 928 ? 6.855 9.037 -17.964 1.00 93.56 928 SER A N 1
ATOM 7167 C CA . SER A 1 928 ? 6.089 9.999 -18.776 1.00 93.56 928 SER A CA 1
ATOM 7168 C C . SER A 1 928 ? 5.087 10.815 -17.949 1.00 93.56 928 SER A C 1
ATOM 7170 O O . SER A 1 928 ? 4.702 11.904 -18.357 1.00 9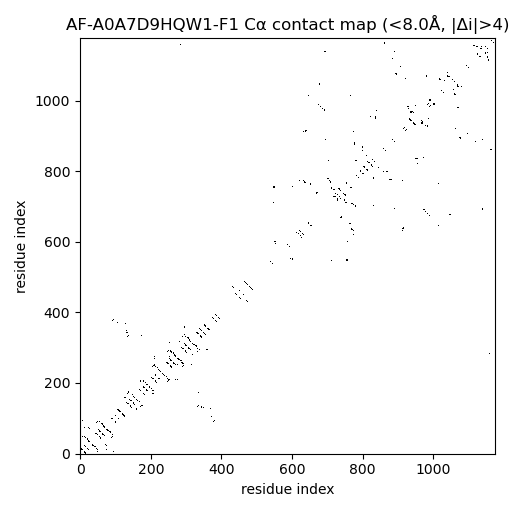3.56 928 SER A O 1
ATOM 7172 N N . THR A 1 929 ? 4.670 10.314 -16.782 1.00 93.31 929 THR A N 1
ATOM 7173 C CA . THR A 1 929 ? 3.653 10.960 -15.930 1.00 93.31 929 THR A CA 1
ATOM 7174 C C . THR A 1 929 ? 4.239 11.945 -14.904 1.00 93.31 929 THR A C 1
ATOM 7176 O O . THR A 1 929 ? 3.504 12.507 -14.087 1.00 93.31 929 THR A O 1
ATOM 7179 N N . ILE A 1 930 ? 5.561 12.160 -14.931 1.00 92.69 930 ILE A N 1
ATOM 7180 C CA . ILE A 1 930 ? 6.299 13.035 -14.009 1.00 92.69 930 ILE A CA 1
ATOM 7181 C C . ILE A 1 930 ? 6.194 14.501 -14.458 1.00 92.69 930 ILE A C 1
ATOM 7183 O O . ILE A 1 930 ? 6.616 14.863 -15.554 1.00 92.69 930 ILE A O 1
ATOM 7187 N N . ARG A 1 931 ? 5.676 15.358 -13.569 1.00 90.44 931 ARG A N 1
ATOM 7188 C CA . ARG A 1 931 ? 5.567 16.816 -13.760 1.00 90.44 931 ARG A CA 1
ATOM 7189 C C . ARG A 1 931 ? 6.885 17.530 -13.465 1.00 90.44 931 ARG A C 1
ATOM 7191 O O . ARG A 1 931 ? 7.591 17.163 -12.527 1.00 90.44 931 ARG A O 1
ATOM 7198 N N . SER A 1 932 ? 7.128 18.651 -14.144 1.00 89.25 932 SER A N 1
ATOM 7199 C CA . SER A 1 932 ? 8.235 19.575 -13.827 1.00 89.25 932 SER A CA 1
ATOM 7200 C C . SER A 1 932 ? 8.168 20.193 -12.428 1.00 89.25 932 SER A C 1
ATOM 7202 O O . SER A 1 932 ? 9.198 20.600 -11.885 1.00 89.25 932 SER A O 1
ATOM 7204 N N . LYS A 1 933 ? 6.976 20.307 -11.829 1.00 88.25 933 LYS A N 1
ATOM 7205 C CA . LYS A 1 933 ? 6.806 20.910 -10.500 1.00 88.25 933 LYS A CA 1
ATOM 7206 C C . LYS A 1 933 ? 5.724 20.256 -9.649 1.00 88.25 933 LYS A C 1
ATOM 7208 O O . LYS A 1 933 ? 4.714 19.758 -10.153 1.00 88.25 933 LYS A O 1
ATOM 7213 N N . PHE A 1 934 ? 5.929 20.335 -8.339 1.00 88.56 934 PHE A N 1
ATOM 7214 C CA . PHE A 1 934 ? 5.020 19.857 -7.306 1.00 88.56 934 PHE A CA 1
ATOM 7215 C C . PHE A 1 934 ? 4.495 21.059 -6.520 1.00 88.56 934 PHE A C 1
ATOM 7217 O O . PHE A 1 934 ? 5.250 21.787 -5.875 1.00 88.56 934 PHE A O 1
ATOM 7224 N N . ASP A 1 935 ? 3.190 21.288 -6.616 1.00 90.75 935 ASP A N 1
ATOM 7225 C CA . ASP A 1 935 ? 2.507 22.397 -5.954 1.00 90.75 935 ASP A CA 1
ATOM 7226 C C . ASP A 1 935 ? 2.257 22.024 -4.481 1.00 90.75 935 ASP A C 1
ATOM 7228 O O . ASP A 1 935 ? 1.710 20.955 -4.200 1.00 90.75 935 ASP A O 1
ATOM 7232 N N . LEU A 1 936 ? 2.694 22.868 -3.542 1.00 89.44 936 LEU A N 1
ATOM 7233 C CA . LEU A 1 936 ? 2.665 22.581 -2.103 1.00 89.44 936 LEU A CA 1
ATOM 7234 C C . LEU A 1 936 ? 1.387 23.164 -1.490 1.00 89.44 936 LEU A C 1
ATOM 7236 O O . LEU A 1 936 ? 1.232 24.385 -1.431 1.00 89.44 936 LEU A O 1
ATOM 7240 N N . LEU A 1 937 ? 0.472 22.296 -1.047 1.00 93.12 937 LEU A N 1
ATOM 7241 C CA . LEU A 1 937 ? -0.905 22.673 -0.695 1.00 93.12 937 LEU A CA 1
ATOM 7242 C C . LEU A 1 937 ? -1.245 22.431 0.784 1.00 93.12 937 LEU A C 1
ATOM 7244 O O . LEU A 1 937 ? -0.630 21.605 1.451 1.00 93.12 937 LEU A O 1
ATOM 7248 N N . ASP A 1 938 ? -2.271 23.104 1.298 1.00 90.06 938 ASP A N 1
ATOM 7249 C CA . ASP A 1 938 ? -2.828 22.861 2.630 1.00 90.06 938 ASP A CA 1
ATOM 7250 C C . ASP A 1 938 ? -4.006 21.857 2.618 1.00 90.06 938 ASP A C 1
ATOM 7252 O O . ASP A 1 938 ? -4.434 21.340 1.586 1.00 90.06 938 ASP A O 1
ATOM 7256 N N . LYS A 1 939 ? -4.578 21.599 3.800 1.00 87.12 939 LYS A N 1
ATOM 7257 C CA . LYS A 1 939 ? -5.764 20.744 4.014 1.00 87.12 939 LYS A CA 1
ATOM 7258 C C . LYS A 1 939 ? -7.053 21.205 3.306 1.00 87.12 939 LYS A C 1
ATOM 7260 O O . LYS A 1 939 ? -8.009 20.431 3.251 1.00 87.12 939 LYS A O 1
ATOM 7265 N N . ASN A 1 940 ? -7.122 22.463 2.869 1.00 85.62 940 ASN A N 1
ATOM 7266 C CA . ASN A 1 940 ? -8.209 23.030 2.070 1.00 85.62 940 ASN A CA 1
ATOM 7267 C C . ASN A 1 940 ? -7.895 22.962 0.562 1.00 85.62 940 ASN A C 1
ATOM 7269 O O . ASN A 1 940 ? -8.796 23.204 -0.238 1.00 85.62 940 ASN A O 1
ATOM 7273 N N . TYR A 1 941 ? -6.677 22.539 0.194 1.00 90.62 941 TYR A N 1
ATOM 7274 C CA . TYR A 1 941 ? -6.088 22.522 -1.149 1.00 90.62 941 TYR A CA 1
ATOM 7275 C C . TYR A 1 941 ? -5.643 23.896 -1.687 1.00 90.62 941 TYR A C 1
ATOM 7277 O O . TYR A 1 941 ? -5.508 24.054 -2.898 1.00 90.62 941 TYR A O 1
ATOM 7285 N N . GLU A 1 942 ? -5.367 24.856 -0.800 1.00 89.62 942 GLU A N 1
ATOM 7286 C CA . GLU A 1 942 ? -4.793 26.167 -1.148 1.00 89.62 942 GLU A CA 1
ATOM 7287 C C . GLU A 1 942 ? -3.252 26.130 -1.099 1.00 89.62 942 GLU A C 1
ATOM 7289 O O . GLU A 1 942 ? -2.683 25.367 -0.317 1.00 89.62 942 GLU A O 1
ATOM 7294 N N . GLU A 1 943 ? -2.556 26.945 -1.898 1.00 90.31 943 GLU A N 1
ATOM 7295 C CA . GLU A 1 943 ? -1.080 26.989 -1.912 1.00 90.31 943 GLU A CA 1
ATOM 7296 C C . GLU A 1 943 ? -0.494 27.531 -0.590 1.00 90.31 943 GLU A C 1
ATOM 7298 O O . GLU A 1 943 ? -0.884 28.598 -0.114 1.00 90.31 943 GLU A O 1
ATOM 7303 N N . VAL A 1 944 ? 0.486 26.821 -0.007 1.00 86.88 944 VAL A N 1
ATOM 7304 C CA . VAL A 1 944 ? 1.218 27.259 1.209 1.00 86.88 944 VAL A CA 1
ATOM 7305 C C . VAL A 1 944 ? 2.629 27.767 0.930 1.00 86.88 944 VAL A C 1
ATOM 7307 O O . VAL A 1 944 ? 3.206 28.475 1.753 1.00 86.88 944 VAL A O 1
ATOM 7310 N N . ALA A 1 945 ? 3.197 27.389 -0.212 1.00 81.44 945 ALA A N 1
ATOM 7311 C CA . ALA A 1 945 ? 4.517 27.794 -0.671 1.00 81.44 945 ALA A CA 1
ATOM 7312 C C . ALA A 1 945 ? 4.576 27.685 -2.206 1.00 81.44 945 ALA A C 1
ATOM 7314 O O . ALA A 1 945 ? 3.843 26.870 -2.773 1.00 81.44 945 ALA A O 1
ATOM 7315 N N . PRO A 1 946 ? 5.451 28.452 -2.886 1.00 81.88 946 PRO A N 1
ATOM 7316 C CA . PRO A 1 946 ? 5.625 28.345 -4.331 1.00 81.88 946 PRO A CA 1
ATOM 7317 C C . PRO A 1 946 ? 5.920 26.907 -4.770 1.00 81.88 946 PRO A C 1
ATOM 7319 O O . PRO A 1 946 ? 6.729 26.214 -4.151 1.00 81.88 946 PRO A O 1
ATOM 7322 N N . ALA A 1 947 ? 5.276 26.474 -5.856 1.00 83.75 947 ALA A N 1
ATOM 7323 C CA . ALA A 1 947 ? 5.446 25.134 -6.409 1.00 83.75 947 ALA A CA 1
ATOM 7324 C C . ALA A 1 947 ? 6.921 24.824 -6.715 1.00 83.75 947 ALA A C 1
ATOM 7326 O O . ALA A 1 947 ? 7.583 25.557 -7.456 1.00 83.75 947 ALA A O 1
ATOM 7327 N N . MET A 1 948 ? 7.431 23.725 -6.160 1.00 85.38 948 MET A N 1
ATOM 7328 C CA . MET A 1 948 ? 8.846 23.381 -6.241 1.00 85.38 948 MET A CA 1
ATOM 7329 C C . MET A 1 948 ? 9.145 22.609 -7.527 1.00 85.38 948 MET A C 1
ATOM 7331 O O . MET A 1 948 ? 8.459 21.638 -7.845 1.00 85.38 948 MET A O 1
ATOM 7335 N N . LYS A 1 949 ? 10.180 23.034 -8.261 1.00 86.12 949 LYS A N 1
ATOM 7336 C CA . LYS A 1 949 ? 10.727 22.277 -9.394 1.00 86.12 949 LYS A CA 1
ATOM 7337 C C . LYS A 1 949 ? 11.325 20.954 -8.923 1.00 86.12 949 LYS A C 1
ATOM 7339 O O . LYS A 1 949 ? 12.042 20.937 -7.920 1.00 86.12 949 LYS A O 1
ATOM 7344 N N . LEU A 1 950 ? 11.100 19.886 -9.686 1.00 86.44 950 LEU A N 1
ATOM 7345 C CA . LEU A 1 950 ? 11.551 18.538 -9.334 1.00 86.44 950 LEU A CA 1
ATOM 7346 C C . LEU A 1 950 ? 13.073 18.452 -9.109 1.00 86.44 950 LEU A C 1
ATOM 7348 O O . LEU A 1 950 ? 13.479 17.812 -8.140 1.00 86.44 950 LEU A O 1
ATOM 7352 N N . ARG A 1 951 ? 13.911 19.175 -9.876 1.00 82.88 951 ARG A N 1
ATOM 7353 C CA . ARG A 1 951 ? 15.374 19.156 -9.660 1.00 82.88 951 ARG A CA 1
ATOM 7354 C C . ARG A 1 951 ? 15.798 19.501 -8.226 1.00 82.88 951 ARG A C 1
ATOM 7356 O O . ARG A 1 951 ? 16.768 18.957 -7.714 1.00 82.88 951 ARG A O 1
ATOM 7363 N N . PHE A 1 952 ? 15.042 20.372 -7.550 1.00 82.56 952 PHE A N 1
ATOM 7364 C CA . PHE A 1 952 ? 15.330 20.797 -6.178 1.00 82.56 952 PHE A CA 1
ATOM 7365 C C . PHE A 1 952 ? 14.779 19.841 -5.113 1.00 82.56 952 PHE A C 1
ATOM 7367 O O . PHE A 1 952 ? 15.095 20.007 -3.938 1.00 82.56 952 PHE A O 1
ATOM 7374 N N . MET A 1 953 ? 13.979 18.844 -5.499 1.00 83.88 953 MET A N 1
ATOM 7375 C CA . MET A 1 953 ? 13.415 17.828 -4.602 1.00 83.88 953 MET A CA 1
ATOM 7376 C C . MET A 1 953 ? 14.273 16.553 -4.549 1.00 83.88 953 MET A C 1
ATOM 7378 O O . MET A 1 953 ? 14.120 15.768 -3.609 1.00 83.88 953 MET A O 1
ATOM 7382 N N . PHE A 1 954 ? 15.180 16.362 -5.516 1.00 81.19 954 PHE A N 1
ATOM 7383 C CA . PHE A 1 954 ? 16.019 15.170 -5.619 1.00 81.19 954 PHE A CA 1
ATOM 7384 C C . PHE A 1 954 ? 17.005 15.027 -4.451 1.00 81.19 954 PHE A C 1
ATOM 7386 O O . PHE A 1 954 ? 17.876 15.884 -4.245 1.00 81.19 954 PHE A O 1
ATOM 7393 N N . PHE A 1 955 ? 16.883 13.932 -3.693 1.00 79.38 955 PHE A N 1
ATOM 7394 C CA . PHE A 1 955 ? 17.663 13.644 -2.482 1.00 79.38 955 PHE A CA 1
ATOM 7395 C C . PHE A 1 955 ? 17.788 14.869 -1.545 1.00 79.38 955 PHE A C 1
ATOM 7397 O O . PHE A 1 955 ? 18.861 15.142 -1.001 1.00 79.38 955 PHE A O 1
ATOM 7404 N N . ASN A 1 956 ? 16.724 15.672 -1.413 1.00 82.00 956 ASN A N 1
ATOM 7405 C CA . ASN A 1 956 ? 16.730 16.929 -0.660 1.00 82.00 956 ASN A CA 1
ATOM 7406 C C . ASN A 1 956 ? 15.601 16.975 0.375 1.00 82.00 956 ASN A C 1
ATOM 7408 O O . ASN A 1 956 ? 14.493 17.438 0.098 1.00 82.00 956 ASN A O 1
ATOM 7412 N N . ASN A 1 957 ? 15.910 16.536 1.594 1.00 85.56 957 ASN A N 1
ATOM 7413 C CA . ASN A 1 957 ? 14.931 16.373 2.664 1.00 85.56 957 ASN A CA 1
ATOM 7414 C C . ASN A 1 957 ? 14.540 17.690 3.361 1.00 85.56 957 ASN A C 1
ATOM 7416 O O . ASN A 1 957 ? 13.689 17.666 4.251 1.00 85.56 957 ASN A O 1
ATOM 7420 N N . THR A 1 958 ? 15.075 18.841 2.924 1.00 84.25 958 THR A N 1
ATOM 7421 C CA . THR A 1 958 ? 14.781 20.175 3.486 1.00 84.25 958 THR A CA 1
ATOM 7422 C C . THR A 1 958 ? 13.281 20.446 3.614 1.00 84.25 958 THR A C 1
ATOM 7424 O O . THR A 1 958 ? 12.834 20.896 4.667 1.00 84.25 958 THR A O 1
ATOM 7427 N N . VAL A 1 959 ? 12.475 20.145 2.585 1.00 82.62 959 VAL A N 1
ATOM 7428 C CA . VAL A 1 959 ? 11.013 20.364 2.625 1.00 82.62 959 VAL A CA 1
ATOM 7429 C C . VAL A 1 959 ? 10.373 19.496 3.707 1.00 82.62 959 VAL A C 1
ATOM 7431 O O . VAL A 1 959 ? 9.726 20.019 4.616 1.00 82.62 959 VAL A O 1
ATOM 7434 N N . THR A 1 960 ? 10.621 18.185 3.657 1.00 86.50 960 THR A N 1
ATOM 7435 C CA . THR A 1 960 ? 10.064 17.216 4.609 1.00 86.50 960 THR A CA 1
ATOM 7436 C C . THR A 1 960 ? 10.475 17.519 6.051 1.00 86.50 960 THR A C 1
ATOM 7438 O O . THR A 1 960 ? 9.654 17.359 6.949 1.00 86.50 960 THR A O 1
ATOM 7441 N N . LYS A 1 961 ? 11.702 18.008 6.283 1.00 84.25 961 LYS A N 1
ATOM 7442 C CA . LYS A 1 961 ? 12.229 18.345 7.619 1.00 84.25 961 LYS A CA 1
ATOM 7443 C C . LYS A 1 961 ? 11.906 19.770 8.100 1.00 84.25 961 LYS A C 1
ATOM 7445 O O . LYS A 1 961 ? 12.032 20.032 9.293 1.00 84.25 961 LYS A O 1
ATOM 7450 N N . THR A 1 962 ? 11.442 20.668 7.221 1.00 82.94 962 THR A N 1
ATOM 7451 C CA . THR A 1 962 ? 11.064 22.056 7.579 1.00 82.94 962 THR A CA 1
ATOM 7452 C C . THR A 1 962 ? 9.552 22.256 7.703 1.00 82.94 962 THR A C 1
ATOM 7454 O O . THR A 1 962 ? 9.104 22.935 8.628 1.00 82.94 962 THR A O 1
ATOM 7457 N N . ILE A 1 963 ? 8.744 21.654 6.816 1.00 82.56 963 ILE A N 1
ATOM 7458 C CA . ILE A 1 963 ? 7.272 21.814 6.803 1.00 82.56 963 ILE A CA 1
ATOM 7459 C C . ILE A 1 963 ? 6.472 20.497 6.833 1.00 82.56 963 ILE A C 1
ATOM 7461 O O . ILE A 1 963 ? 5.243 20.543 6.899 1.00 82.56 963 ILE A O 1
ATOM 7465 N N . GLY A 1 964 ? 7.138 19.338 6.853 1.00 90.06 964 GLY A N 1
ATOM 7466 C CA . GLY A 1 964 ? 6.499 18.019 6.901 1.00 90.06 964 GLY A CA 1
ATOM 7467 C C . GLY A 1 964 ? 6.162 17.438 5.523 1.00 90.06 964 GLY A C 1
ATOM 7468 O O . GLY A 1 964 ? 6.370 18.068 4.487 1.00 90.06 964 GLY A O 1
ATOM 7469 N N . VAL A 1 965 ? 5.620 16.216 5.518 1.00 94.56 965 VAL A N 1
ATOM 7470 C CA . VAL A 1 965 ? 5.187 15.502 4.295 1.00 94.56 965 VAL A CA 1
ATOM 7471 C C . VAL A 1 965 ? 3.810 15.958 3.809 1.00 94.56 965 VAL A C 1
ATOM 7473 O O . VAL A 1 965 ? 3.467 15.822 2.636 1.00 94.56 965 VAL A O 1
ATOM 7476 N N . GLU A 1 966 ? 3.003 16.504 4.718 1.00 94.69 966 GLU A N 1
ATOM 7477 C CA . GLU A 1 966 ? 1.619 16.903 4.492 1.00 94.69 966 GLU A CA 1
ATOM 7478 C C . GLU A 1 966 ? 1.430 17.787 3.241 1.00 94.69 966 GLU A C 1
ATOM 7480 O O . GLU A 1 966 ? 0.565 17.436 2.434 1.00 94.69 966 GLU A O 1
ATOM 7485 N N . PRO A 1 967 ? 2.223 18.854 2.989 1.00 93.88 967 PRO A N 1
ATOM 7486 C CA . PRO A 1 967 ? 1.988 19.724 1.835 1.00 93.88 967 PRO A CA 1
ATOM 7487 C C . PRO A 1 967 ? 2.250 19.059 0.482 1.00 93.88 967 PRO A C 1
ATOM 7489 O O . PRO A 1 967 ? 1.554 19.340 -0.497 1.00 93.88 967 PRO A O 1
ATOM 7492 N N . VAL A 1 968 ? 3.215 18.134 0.437 1.00 95.06 968 VAL A N 1
ATOM 7493 C CA . VAL A 1 968 ? 3.514 17.318 -0.749 1.00 95.06 968 VAL A CA 1
ATOM 7494 C C . VAL A 1 968 ? 2.389 16.306 -0.977 1.00 95.06 968 VAL A C 1
ATOM 7496 O O . VAL A 1 968 ? 1.880 16.182 -2.091 1.00 95.06 968 VAL A O 1
ATOM 7499 N N . LEU A 1 969 ? 1.926 15.634 0.085 1.00 97.06 969 LEU A N 1
ATOM 7500 C CA . LEU A 1 969 ? 0.811 14.684 0.010 1.00 97.06 969 LEU A CA 1
ATOM 7501 C C . LEU A 1 969 ? -0.488 15.350 -0.458 1.00 97.06 969 LEU A C 1
ATOM 7503 O O . LEU A 1 969 ? -1.185 14.761 -1.288 1.00 97.06 969 LEU A O 1
ATOM 7507 N N . PHE A 1 970 ? -0.806 16.562 0.016 1.00 96.25 970 PHE A N 1
ATOM 7508 C CA . PHE A 1 970 ? -1.946 17.339 -0.486 1.00 96.25 970 PHE A CA 1
ATOM 7509 C C . PHE A 1 970 ? -1.763 17.731 -1.957 1.00 96.25 970 PHE A C 1
ATOM 7511 O O . PHE A 1 970 ? -2.697 17.553 -2.739 1.00 96.25 970 PHE A O 1
ATOM 7518 N N . GLY A 1 971 ? -0.563 18.160 -2.366 1.00 94.81 971 GLY A N 1
ATOM 7519 C CA . GLY A 1 971 ? -0.222 18.427 -3.768 1.00 94.81 971 GLY A CA 1
ATOM 7520 C C . GLY A 1 971 ? -0.484 17.239 -4.702 1.00 94.81 971 GLY A C 1
ATOM 7521 O O . GLY A 1 971 ? -1.083 17.407 -5.769 1.00 94.81 971 GLY A O 1
ATOM 7522 N N . LEU A 1 972 ? -0.120 16.026 -4.273 1.00 96.06 972 LEU A N 1
ATOM 7523 C CA . LEU A 1 972 ? -0.259 14.788 -5.052 1.00 96.06 972 LEU A CA 1
ATOM 7524 C C . LEU A 1 972 ? -1.712 14.352 -5.325 1.00 96.06 972 LEU A C 1
ATOM 7526 O O . LEU A 1 972 ? -1.944 13.654 -6.310 1.00 96.06 972 LEU A O 1
ATOM 7530 N N . VAL A 1 973 ? -2.686 14.756 -4.498 1.00 94.94 973 VAL A N 1
ATOM 7531 C CA . VAL A 1 973 ? -4.132 14.461 -4.694 1.00 94.94 973 VAL A CA 1
ATOM 7532 C C . VAL A 1 973 ? -4.984 15.716 -4.951 1.00 94.94 973 VAL A C 1
ATOM 7534 O O . VAL A 1 973 ? -6.194 15.625 -5.188 1.00 94.94 973 VAL A O 1
ATOM 7537 N N . GLY A 1 974 ? -4.359 16.894 -4.907 1.00 92.38 974 GLY A N 1
ATOM 7538 C CA . GLY A 1 974 ? -4.948 18.187 -5.240 1.00 92.38 974 GLY A CA 1
ATOM 7539 C C . GLY A 1 974 ? -4.964 18.475 -6.741 1.00 92.38 974 GLY A C 1
ATOM 7540 O O . GLY A 1 974 ? -5.964 18.986 -7.245 1.00 92.38 974 GLY A O 1
ATOM 7541 N N . ASN A 1 975 ? -3.875 18.112 -7.426 1.00 91.38 975 ASN A N 1
ATOM 7542 C CA . ASN A 1 975 ? -3.572 18.472 -8.814 1.00 91.38 975 ASN A CA 1
ATOM 7543 C C . ASN A 1 975 ? -3.927 17.373 -9.833 1.00 91.38 975 ASN A C 1
ATOM 7545 O O . ASN A 1 975 ? -4.433 16.309 -9.476 1.00 91.38 975 ASN A O 1
ATOM 7549 N N . VAL A 1 976 ? -3.631 17.634 -11.111 1.00 90.81 976 VAL A N 1
ATOM 7550 C CA . VAL A 1 976 ? -3.756 16.679 -12.229 1.00 90.81 976 VAL A CA 1
ATOM 7551 C C . VAL A 1 976 ? -2.407 16.048 -12.598 1.00 90.81 976 VAL A C 1
ATOM 7553 O O . VAL A 1 976 ? -1.367 16.671 -12.403 1.00 90.81 976 VAL A O 1
ATOM 7556 N N . SER A 1 977 ? -2.427 14.805 -13.084 1.00 90.81 977 SER A N 1
ATOM 7557 C CA . SER A 1 977 ? -1.252 14.070 -13.593 1.00 90.81 977 SER A CA 1
ATOM 7558 C C . SER A 1 977 ? -0.897 14.491 -15.022 1.00 90.81 977 SER A C 1
ATOM 7560 O O . SER A 1 977 ? -1.781 14.947 -15.746 1.00 90.81 977 SER A O 1
ATOM 7562 N N . GLU A 1 978 ? 0.328 14.222 -15.479 1.00 91.62 978 GLU A N 1
ATOM 7563 C CA . GLU A 1 978 ? 0.612 14.128 -16.920 1.00 91.62 978 GLU A CA 1
ATOM 7564 C C . GLU A 1 978 ? 0.129 12.787 -17.502 1.00 91.62 978 GLU A C 1
ATOM 7566 O O . GLU A 1 978 ? -0.264 11.878 -16.757 1.00 91.62 978 GLU A O 1
ATOM 7571 N N . LYS A 1 979 ? 0.080 12.701 -18.838 1.00 91.12 979 LYS A N 1
ATOM 7572 C CA . LYS A 1 979 ? -0.271 11.491 -19.603 1.00 91.12 979 LYS A CA 1
ATOM 7573 C C . LYS A 1 979 ? 0.915 10.524 -19.725 1.00 91.12 979 LYS A C 1
ATOM 7575 O O . LYS A 1 979 ? 2.032 10.823 -19.323 1.00 91.12 979 LYS A O 1
ATOM 7580 N N . VAL A 1 980 ? 0.635 9.357 -20.301 1.00 93.50 980 VAL A N 1
ATOM 7581 C CA . VAL A 1 980 ? 1.640 8.473 -20.897 1.00 93.50 980 VAL A CA 1
ATOM 7582 C C . VAL A 1 980 ? 1.643 8.742 -22.399 1.00 93.50 980 VAL A C 1
ATOM 7584 O O . VAL A 1 980 ? 0.679 8.387 -23.077 1.00 93.50 980 VAL A O 1
ATOM 7587 N N . ASP A 1 981 ? 2.680 9.416 -22.890 1.00 92.88 981 ASP A N 1
ATOM 7588 C CA . ASP A 1 981 ? 2.951 9.641 -24.314 1.00 92.88 981 ASP A CA 1
ATOM 7589 C C . ASP A 1 981 ? 4.457 9.963 -24.523 1.00 92.88 981 ASP A C 1
ATOM 7591 O O . ASP A 1 981 ? 5.297 9.529 -23.734 1.00 92.88 981 ASP A O 1
ATOM 7595 N N . THR A 1 982 ? 4.840 10.674 -25.595 1.00 93.56 982 THR A N 1
ATOM 7596 C CA . THR A 1 982 ? 6.245 11.067 -25.859 1.00 93.56 982 THR A CA 1
ATOM 7597 C C . THR A 1 982 ? 6.596 12.489 -25.400 1.00 93.56 982 THR A C 1
ATOM 7599 O O . THR A 1 982 ? 7.570 13.070 -25.883 1.00 93.56 982 THR A O 1
ATOM 7602 N N . VAL A 1 983 ? 5.805 13.074 -24.496 1.00 91.56 983 VAL A N 1
ATOM 7603 C CA . VAL A 1 983 ? 6.049 14.378 -23.864 1.00 91.56 983 VAL A CA 1
ATOM 7604 C C . VAL A 1 983 ? 6.579 14.160 -22.444 1.00 91.56 983 VAL A C 1
ATOM 7606 O O . VAL A 1 983 ? 5.866 13.633 -21.593 1.00 91.56 983 VAL A O 1
ATOM 7609 N N . LEU A 1 984 ? 7.829 14.554 -22.172 1.00 92.00 984 LEU A N 1
ATOM 7610 C CA . LEU A 1 984 ? 8.464 14.402 -20.854 1.00 92.00 984 LEU A CA 1
ATOM 7611 C C . LEU A 1 984 ? 8.957 15.749 -20.307 1.00 92.00 984 LEU A C 1
ATOM 7613 O O . LEU A 1 984 ? 9.256 16.694 -21.038 1.00 92.00 984 LEU A O 1
ATOM 7617 N N . SER A 1 985 ? 9.082 15.814 -18.983 1.00 91.25 985 SER A N 1
ATOM 7618 C CA . SER A 1 985 ? 9.620 16.979 -18.290 1.00 91.25 985 SER A CA 1
ATOM 7619 C C . SER A 1 985 ? 11.128 17.153 -18.499 1.00 91.25 985 SER A C 1
ATOM 7621 O O . SER A 1 985 ? 11.901 16.218 -18.280 1.00 91.25 985 SER A O 1
ATOM 7623 N N . LYS A 1 986 ? 11.574 18.387 -18.783 1.00 90.19 986 LYS A N 1
ATOM 7624 C CA . LYS A 1 986 ? 13.008 18.748 -18.782 1.00 90.19 986 LYS A CA 1
ATOM 7625 C C . LYS A 1 986 ? 13.701 18.431 -17.455 1.00 90.19 986 LYS A C 1
ATOM 7627 O O . LYS A 1 986 ? 14.895 18.148 -17.431 1.00 90.19 986 LYS A O 1
ATOM 7632 N N . GLU A 1 987 ? 12.963 18.421 -16.344 1.00 88.56 987 GLU A N 1
ATOM 7633 C CA . GLU A 1 987 ? 13.517 18.084 -15.027 1.00 88.56 987 GLU A CA 1
ATOM 7634 C C . GLU A 1 987 ? 13.985 16.612 -14.917 1.00 88.56 987 GLU A C 1
ATOM 7636 O O . GLU A 1 987 ? 14.695 16.286 -13.972 1.00 88.56 987 GLU A O 1
ATOM 7641 N N . ILE A 1 988 ? 13.642 15.745 -15.886 1.00 89.25 988 ILE A N 1
ATOM 7642 C CA . ILE A 1 988 ? 14.159 14.367 -16.007 1.00 89.25 988 ILE A CA 1
ATOM 7643 C C . ILE A 1 988 ? 14.925 14.084 -17.315 1.00 89.25 988 ILE A C 1
ATOM 7645 O O . ILE A 1 988 ? 15.588 13.053 -17.397 1.00 89.25 988 ILE A O 1
ATOM 7649 N N . THR A 1 989 ? 14.870 14.951 -18.335 1.00 90.19 989 THR A N 1
ATOM 7650 C CA . THR A 1 989 ? 15.639 14.787 -19.593 1.00 90.19 989 THR A CA 1
ATOM 7651 C C . THR A 1 989 ? 16.877 15.686 -19.703 1.00 90.19 989 THR A C 1
ATOM 7653 O O . THR A 1 989 ? 17.757 15.390 -20.508 1.00 90.19 989 THR A O 1
ATOM 7656 N N . GLU A 1 990 ? 16.972 16.752 -18.906 1.00 85.94 990 GLU A N 1
ATOM 7657 C CA . GLU A 1 990 ? 18.106 17.697 -18.897 1.00 85.94 990 GLU A CA 1
ATOM 7658 C C . GLU A 1 990 ? 18.665 17.960 -17.488 1.00 85.94 990 GLU A C 1
ATOM 7660 O O . GLU A 1 990 ? 19.825 18.341 -17.350 1.00 85.94 990 GLU A O 1
ATOM 7665 N N . HIS A 1 991 ? 17.849 17.780 -16.441 1.00 84.88 991 HIS A N 1
ATOM 7666 C CA . HIS A 1 991 ? 18.175 18.219 -15.077 1.00 84.88 991 HIS A CA 1
ATOM 7667 C C . HIS A 1 991 ? 18.006 17.124 -14.010 1.00 84.88 991 HIS A C 1
ATOM 7669 O O . HIS A 1 991 ? 17.851 17.435 -12.824 1.00 84.88 991 HIS A O 1
ATOM 7675 N N . LEU A 1 992 ? 18.031 15.846 -14.409 1.00 83.00 992 LEU A N 1
ATOM 7676 C CA . LEU A 1 992 ? 17.936 14.732 -13.466 1.00 83.00 992 LEU A CA 1
ATOM 7677 C C . LEU A 1 992 ? 19.122 14.803 -12.488 1.00 83.00 992 LEU A C 1
ATOM 7679 O O . LEU A 1 992 ? 20.274 14.863 -12.913 1.00 83.00 992 LEU A O 1
ATOM 7683 N N . PHE A 1 993 ? 18.831 14.840 -11.187 1.00 75.88 993 PHE A N 1
ATOM 7684 C CA . PHE A 1 993 ? 19.819 14.945 -10.101 1.00 75.88 993 PHE A CA 1
ATOM 7685 C C . PHE A 1 993 ? 20.781 16.159 -10.165 1.00 75.88 993 PHE A C 1
ATOM 7687 O O . PHE A 1 993 ? 21.807 16.163 -9.485 1.00 75.88 993 PHE A O 1
ATOM 7694 N N . GLU A 1 994 ? 20.440 17.212 -10.923 1.00 72.75 994 GLU A N 1
ATOM 7695 C CA . GLU A 1 994 ? 21.253 18.431 -11.085 1.00 72.75 994 GLU A CA 1
ATOM 7696 C C . GLU A 1 994 ? 21.589 19.112 -9.741 1.00 72.75 994 GLU A C 1
ATOM 7698 O O . GLU A 1 994 ? 20.699 19.410 -8.938 1.00 72.75 994 GLU A O 1
ATOM 7703 N N . ARG A 1 995 ? 22.878 19.405 -9.497 1.00 64.12 995 ARG A N 1
ATOM 7704 C CA . ARG A 1 995 ? 23.357 20.079 -8.275 1.00 64.12 995 ARG A CA 1
ATOM 7705 C C . ARG A 1 995 ? 24.462 21.101 -8.555 1.00 64.12 995 ARG A C 1
ATOM 7707 O O . ARG A 1 995 ? 25.477 20.801 -9.179 1.00 64.12 995 ARG A O 1
ATOM 7714 N N . GLY A 1 996 ? 24.299 22.307 -8.007 1.00 65.00 996 GLY A N 1
ATOM 7715 C CA . GLY A 1 996 ? 25.300 23.376 -8.084 1.00 65.00 996 GLY A CA 1
ATOM 7716 C C . GLY A 1 996 ? 25.609 23.783 -9.526 1.00 65.00 996 GLY A C 1
ATOM 7717 O O . GLY A 1 996 ? 24.725 24.254 -10.231 1.00 65.00 996 GLY A O 1
ATOM 7718 N N . ASN A 1 997 ? 26.862 23.589 -9.946 1.00 56.41 997 ASN A N 1
ATOM 7719 C CA . ASN A 1 997 ? 27.341 23.890 -11.302 1.00 56.41 997 ASN A CA 1
ATOM 7720 C C . ASN A 1 997 ? 27.473 22.634 -12.194 1.00 56.41 997 ASN A C 1
ATOM 7722 O O . ASN A 1 997 ? 28.016 22.720 -13.297 1.00 56.41 997 ASN A O 1
ATOM 7726 N N . GLN A 1 998 ? 27.043 21.457 -11.725 1.00 63.66 998 GLN A N 1
ATOM 7727 C CA . GLN A 1 998 ? 27.079 20.221 -12.514 1.00 63.66 998 GLN A CA 1
ATOM 7728 C C . GLN A 1 998 ? 25.890 20.158 -13.474 1.00 63.66 998 GLN A C 1
ATOM 7730 O O . GLN A 1 998 ? 24.824 20.697 -13.191 1.00 63.66 998 GLN A O 1
ATOM 7735 N N . HIS A 1 999 ? 26.084 19.508 -14.621 1.00 70.25 999 HIS A N 1
ATOM 7736 C CA . HIS A 1 999 ? 25.003 19.247 -15.571 1.00 70.25 999 HIS A CA 1
ATOM 7737 C C . HIS A 1 999 ? 24.145 18.084 -15.056 1.00 70.25 999 HIS A C 1
ATOM 7739 O O . HIS A 1 999 ? 24.681 17.157 -14.446 1.00 70.25 999 HIS A O 1
ATOM 7745 N N . GLY A 1 1000 ? 22.834 18.128 -15.295 1.00 75.00 1000 GLY A N 1
ATOM 7746 C CA . GLY A 1 1000 ? 21.943 17.018 -14.970 1.00 75.00 1000 GLY A CA 1
ATOM 7747 C C . GLY A 1 1000 ? 22.078 15.830 -15.924 1.00 75.00 1000 GLY A C 1
ATOM 7748 O O . GLY A 1 1000 ? 22.604 15.936 -17.033 1.00 75.00 1000 GLY A O 1
ATOM 7749 N N . GLU A 1 1001 ? 21.571 14.687 -15.476 1.00 84.75 1001 GLU A N 1
ATOM 7750 C CA . GLU A 1 1001 ? 21.457 13.462 -16.267 1.00 84.75 1001 GLU A CA 1
ATOM 7751 C C . GLU A 1 1001 ? 20.159 13.436 -17.107 1.00 84.75 1001 GLU A C 1
ATOM 7753 O O . GLU A 1 1001 ? 19.268 14.281 -16.965 1.00 84.75 1001 GLU A O 1
ATOM 7758 N N . ASN A 1 1002 ? 20.033 12.434 -17.986 1.00 90.19 1002 ASN A N 1
ATOM 7759 C CA . ASN A 1 1002 ? 18.864 12.224 -18.844 1.00 90.19 1002 ASN A CA 1
ATOM 7760 C C . ASN A 1 1002 ? 18.261 10.823 -18.619 1.00 90.19 1002 ASN A C 1
ATOM 7762 O O . ASN A 1 1002 ? 18.766 9.811 -19.110 1.00 90.19 1002 ASN A O 1
ATOM 7766 N N . LEU A 1 1003 ? 17.131 10.766 -17.912 1.00 91.94 1003 LEU A N 1
ATOM 7767 C CA . LEU A 1 1003 ? 16.439 9.531 -17.532 1.00 91.94 1003 LEU A CA 1
ATOM 7768 C C . LEU A 1 1003 ? 15.957 8.710 -18.737 1.00 91.94 1003 LEU A C 1
ATOM 7770 O O . LEU A 1 1003 ? 15.940 7.481 -18.683 1.00 91.94 1003 LEU A O 1
ATOM 7774 N N . ALA A 1 1004 ? 15.589 9.363 -19.841 1.00 93.81 1004 ALA A N 1
ATOM 7775 C CA . ALA A 1 1004 ? 15.165 8.672 -21.055 1.00 93.81 1004 ALA A CA 1
ATOM 7776 C C . ALA A 1 1004 ? 16.332 7.921 -21.712 1.00 93.81 1004 ALA A C 1
ATOM 7778 O O . ALA A 1 1004 ? 16.213 6.737 -22.029 1.00 93.81 1004 ALA A O 1
ATOM 7779 N N . ALA A 1 1005 ? 17.487 8.576 -21.836 1.00 93.94 1005 ALA A N 1
ATOM 7780 C CA . ALA A 1 1005 ? 18.718 7.965 -22.317 1.00 93.94 1005 ALA A CA 1
ATOM 7781 C C . ALA A 1 1005 ? 19.209 6.845 -21.377 1.00 93.94 1005 ALA A C 1
ATOM 7783 O O . ALA A 1 1005 ? 19.638 5.798 -21.864 1.00 93.94 1005 ALA A O 1
ATOM 7784 N N . LEU A 1 1006 ? 19.059 6.998 -20.053 1.00 93.19 1006 LEU A N 1
ATOM 7785 C CA . LEU A 1 1006 ? 19.321 5.923 -19.085 1.00 93.19 1006 LEU A CA 1
ATOM 7786 C C . LEU A 1 1006 ? 18.390 4.709 -19.278 1.00 93.19 1006 LEU A C 1
ATOM 7788 O O . LEU A 1 1006 ? 18.865 3.577 -19.212 1.00 93.19 1006 LEU A O 1
ATOM 7792 N N . ASN A 1 1007 ? 17.092 4.904 -19.548 1.00 95.56 1007 ASN A N 1
ATOM 7793 C CA . ASN A 1 1007 ? 16.144 3.800 -19.785 1.00 95.56 1007 ASN A CA 1
ATOM 7794 C C . ASN A 1 1007 ? 16.420 3.053 -21.101 1.00 95.56 1007 ASN A C 1
ATOM 7796 O O . ASN A 1 1007 ? 16.347 1.823 -21.144 1.00 95.56 1007 ASN A O 1
ATOM 7800 N N . LEU A 1 1008 ? 16.788 3.781 -22.159 1.00 96.94 1008 LEU A N 1
ATOM 7801 C CA . LEU A 1 1008 ? 17.235 3.199 -23.428 1.00 96.94 1008 LEU A CA 1
ATOM 7802 C C . LEU A 1 1008 ? 18.513 2.367 -23.232 1.00 96.94 1008 LEU A C 1
ATOM 7804 O O . LEU A 1 1008 ? 18.555 1.199 -23.614 1.00 96.94 1008 LEU A O 1
ATOM 7808 N N . GLN A 1 1009 ? 19.526 2.921 -22.557 1.00 95.69 1009 GLN A N 1
ATOM 7809 C CA . GLN A 1 1009 ? 20.779 2.211 -22.274 1.00 95.69 1009 GLN A CA 1
ATOM 7810 C C . GLN A 1 1009 ? 20.568 1.003 -21.342 1.00 95.69 1009 GLN A C 1
ATOM 7812 O O . GLN A 1 1009 ? 21.169 -0.046 -21.560 1.00 95.69 1009 GLN A O 1
ATOM 7817 N N . ARG A 1 1010 ? 19.661 1.091 -20.355 1.00 95.12 1010 ARG A N 1
ATOM 7818 C CA . ARG A 1 1010 ? 19.287 -0.040 -19.481 1.00 95.12 1010 ARG A CA 1
ATOM 7819 C C . ARG A 1 1010 ? 18.561 -1.149 -20.243 1.00 95.12 1010 ARG A C 1
ATOM 7821 O O . ARG A 1 1010 ? 18.852 -2.317 -20.012 1.00 95.12 1010 ARG A O 1
ATOM 7828 N N . SER A 1 1011 ? 17.699 -0.800 -21.202 1.00 96.38 1011 SER A N 1
ATOM 7829 C CA . SER A 1 1011 ? 17.060 -1.778 -22.099 1.00 96.38 1011 SER A CA 1
ATOM 7830 C C . SER A 1 1011 ? 18.098 -2.566 -22.913 1.00 96.38 1011 SER A C 1
ATOM 7832 O O . SER A 1 1011 ? 17.950 -3.775 -23.090 1.00 96.38 1011 SER A O 1
ATOM 7834 N N . ARG A 1 1012 ? 19.172 -1.897 -23.363 1.00 96.00 1012 ARG A N 1
ATOM 7835 C CA . ARG A 1 1012 ? 20.301 -2.522 -24.076 1.00 96.00 1012 ARG A CA 1
ATOM 7836 C C . ARG A 1 1012 ? 21.158 -3.387 -23.150 1.00 96.00 1012 ARG A C 1
ATOM 7838 O O . ARG A 1 1012 ? 21.417 -4.535 -23.482 1.00 96.00 1012 ARG A O 1
ATOM 7845 N N . ASP A 1 1013 ? 21.546 -2.869 -21.982 1.00 95.38 1013 ASP A N 1
ATOM 7846 C CA . ASP A 1 1013 ? 22.326 -3.568 -20.943 1.00 95.38 1013 ASP A CA 1
ATOM 7847 C C . ASP A 1 1013 ? 21.693 -4.904 -20.511 1.00 95.38 1013 ASP A C 1
ATOM 7849 O O . ASP A 1 1013 ? 22.378 -5.922 -20.384 1.00 95.38 1013 ASP A O 1
ATOM 7853 N N . HIS A 1 1014 ? 20.366 -4.908 -20.362 1.00 95.38 1014 HIS A N 1
ATOM 7854 C CA . HIS A 1 1014 ? 19.563 -6.086 -20.034 1.00 95.38 1014 HIS A CA 1
ATOM 7855 C C . HIS A 1 1014 ? 19.305 -7.019 -21.234 1.00 95.38 1014 HIS A C 1
ATOM 7857 O O . HIS A 1 1014 ? 18.613 -8.030 -21.092 1.00 95.38 1014 HIS A O 1
ATOM 7863 N N . GLY A 1 1015 ? 19.821 -6.696 -22.425 1.00 95.50 1015 GLY A N 1
ATOM 7864 C CA . GLY A 1 1015 ? 19.648 -7.503 -23.633 1.00 95.50 1015 GLY A CA 1
ATOM 7865 C C . GLY A 1 1015 ? 18.182 -7.661 -24.041 1.00 95.50 1015 GLY A C 1
ATOM 7866 O O . GLY A 1 1015 ? 17.793 -8.739 -24.487 1.00 95.50 1015 GLY A O 1
ATOM 7867 N N . LEU A 1 1016 ? 17.331 -6.648 -23.828 1.00 97.19 1016 LEU A N 1
ATOM 7868 C CA . LEU A 1 1016 ? 15.914 -6.749 -24.185 1.00 97.19 1016 LEU A CA 1
ATOM 7869 C C . LEU A 1 1016 ? 15.731 -6.795 -25.715 1.00 97.19 1016 LEU A C 1
ATOM 7871 O O . LEU A 1 1016 ? 16.277 -5.944 -26.423 1.00 97.19 1016 LEU A O 1
ATOM 7875 N N . PRO A 1 1017 ? 14.900 -7.711 -26.246 1.00 95.44 1017 PRO A N 1
ATOM 7876 C CA . PRO A 1 1017 ? 14.477 -7.663 -27.641 1.00 95.44 1017 PRO A CA 1
ATOM 7877 C C . PRO A 1 1017 ? 13.728 -6.367 -27.991 1.00 95.44 1017 PRO A C 1
ATOM 7879 O O . PRO A 1 1017 ? 13.050 -5.771 -27.152 1.00 95.44 1017 PRO A O 1
ATOM 7882 N N . GLY A 1 1018 ? 13.804 -5.942 -29.254 1.00 94.75 1018 GLY A N 1
ATOM 7883 C CA . GLY A 1 1018 ? 13.078 -4.762 -29.721 1.00 94.75 1018 GLY A CA 1
ATOM 7884 C C . GLY A 1 1018 ? 11.555 -4.937 -29.725 1.00 94.75 1018 GLY A C 1
ATOM 7885 O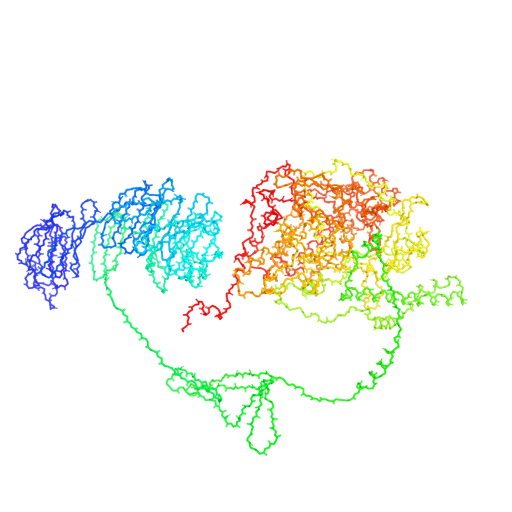 O . GLY A 1 1018 ? 11.017 -6.046 -29.784 1.00 94.75 1018 GLY A O 1
ATOM 7886 N N . TYR A 1 1019 ? 10.855 -3.806 -29.698 1.00 97.00 1019 TYR A N 1
ATOM 7887 C CA . TYR A 1 1019 ? 9.398 -3.644 -29.639 1.00 97.00 1019 TYR A CA 1
ATOM 7888 C C . TYR A 1 1019 ? 8.588 -4.647 -30.474 1.00 97.00 1019 TYR A C 1
ATOM 7890 O O . TYR A 1 1019 ? 7.620 -5.221 -29.976 1.00 97.00 1019 TYR A O 1
ATOM 7898 N N . ASN A 1 1020 ? 8.968 -4.891 -31.731 1.00 97.62 1020 ASN A N 1
ATOM 7899 C CA . ASN A 1 1020 ? 8.199 -5.753 -32.631 1.00 97.62 1020 ASN A CA 1
ATOM 7900 C C . ASN A 1 1020 ? 8.225 -7.252 -32.249 1.00 97.62 1020 ASN A C 1
ATOM 7902 O O . ASN A 1 1020 ? 7.312 -7.993 -32.614 1.00 97.62 1020 ASN A O 1
ATOM 7906 N N . GLU A 1 1021 ? 9.207 -7.699 -31.461 1.00 97.56 1021 GLU A N 1
ATOM 7907 C CA . GLU A 1 1021 ? 9.206 -9.035 -30.844 1.00 97.56 1021 GLU A CA 1
ATOM 7908 C C . GLU A 1 1021 ? 8.108 -9.123 -29.770 1.00 97.56 1021 GLU A C 1
ATOM 7910 O O . GLU A 1 1021 ? 7.300 -10.052 -29.765 1.00 97.56 1021 GLU A O 1
ATOM 7915 N N . PHE A 1 1022 ? 8.003 -8.094 -28.921 1.00 98.12 1022 PHE A N 1
ATOM 7916 C CA . PHE A 1 1022 ? 6.952 -7.985 -27.907 1.00 98.12 1022 PHE A CA 1
ATOM 7917 C C . PHE A 1 1022 ? 5.560 -7.772 -28.518 1.00 98.12 1022 PHE A C 1
ATOM 7919 O O . PHE A 1 1022 ? 4.603 -8.369 -28.035 1.00 98.12 1022 PHE A O 1
ATOM 7926 N N . ARG A 1 1023 ? 5.426 -7.031 -29.631 1.00 97.56 1023 ARG A N 1
ATOM 7927 C CA . ARG A 1 1023 ? 4.169 -6.985 -30.409 1.00 97.56 1023 ARG A CA 1
ATOM 7928 C C . ARG A 1 1023 ? 3.709 -8.390 -30.801 1.00 97.56 1023 ARG A C 1
ATOM 7930 O O . ARG A 1 1023 ? 2.551 -8.730 -30.569 1.00 97.56 1023 ARG A O 1
ATOM 7937 N N . ARG A 1 1024 ? 4.616 -9.210 -31.352 1.00 97.06 1024 ARG A N 1
ATOM 7938 C CA . ARG A 1 1024 ? 4.326 -10.598 -31.751 1.00 97.06 1024 ARG A CA 1
ATOM 7939 C C . ARG A 1 1024 ? 3.956 -11.479 -30.553 1.00 97.06 1024 ARG A C 1
ATOM 7941 O O . ARG A 1 1024 ? 2.965 -12.199 -30.638 1.00 97.06 1024 ARG A O 1
ATOM 7948 N N . TYR A 1 1025 ? 4.679 -11.375 -29.433 1.00 97.50 1025 TYR A N 1
ATOM 7949 C CA . TYR A 1 1025 ? 4.331 -12.042 -28.166 1.00 97.50 1025 TYR A CA 1
ATOM 7950 C C . TYR A 1 1025 ? 2.912 -11.677 -27.690 1.00 97.50 1025 TYR A C 1
ATOM 7952 O O . TYR A 1 1025 ? 2.131 -12.543 -27.306 1.00 97.50 1025 TYR A O 1
ATOM 7960 N N . CYS A 1 1026 ? 2.544 -10.400 -27.805 1.00 97.31 1026 CYS A N 1
ATOM 7961 C CA . CYS A 1 1026 ? 1.236 -9.862 -27.434 1.00 97.31 1026 CYS A CA 1
ATOM 7962 C C . CYS A 1 1026 ? 0.121 -10.090 -28.476 1.00 97.31 1026 CYS A C 1
ATOM 7964 O O . CYS A 1 1026 ? -0.965 -9.526 -28.340 1.00 97.31 1026 CYS A O 1
ATOM 7966 N N . GLY A 1 1027 ? 0.363 -10.892 -29.521 1.00 96.81 1027 GLY A N 1
ATOM 7967 C CA . GLY A 1 1027 ? -0.629 -11.220 -30.551 1.00 96.81 1027 GLY A CA 1
ATOM 7968 C C . GLY A 1 1027 ? -0.950 -10.088 -31.537 1.00 96.81 1027 GLY A C 1
ATOM 7969 O O . GLY A 1 1027 ? -1.928 -10.189 -32.278 1.00 96.81 1027 GLY A O 1
ATOM 7970 N N . LEU A 1 1028 ? -0.150 -9.018 -31.566 1.00 96.56 1028 LEU A N 1
ATOM 7971 C CA . LEU A 1 1028 ? -0.261 -7.947 -32.557 1.00 96.56 1028 LEU A CA 1
ATOM 7972 C C . LEU A 1 1028 ? 0.427 -8.343 -33.875 1.00 96.56 1028 LEU A C 1
ATOM 7974 O O . LEU A 1 1028 ? 1.295 -9.216 -33.928 1.00 96.56 1028 LEU A O 1
ATOM 7978 N N . SER A 1 1029 ? 0.047 -7.674 -34.964 1.00 92.69 1029 SER A N 1
ATOM 7979 C CA . SER A 1 1029 ? 0.611 -7.921 -36.294 1.00 92.69 1029 SER A CA 1
ATOM 7980 C C . SER A 1 1029 ? 2.107 -7.600 -36.357 1.00 92.69 1029 SER A C 1
ATOM 7982 O O . SER A 1 1029 ? 2.514 -6.489 -36.017 1.00 92.69 1029 SER A O 1
ATOM 7984 N N . ASN A 1 1030 ? 2.903 -8.536 -36.876 1.00 94.50 1030 ASN A N 1
ATOM 7985 C CA . ASN A 1 1030 ? 4.323 -8.334 -37.163 1.00 94.50 1030 ASN A CA 1
ATOM 7986 C C . ASN A 1 1030 ? 4.532 -7.171 -38.151 1.00 94.50 1030 ASN A C 1
ATOM 7988 O O . ASN A 1 1030 ? 4.125 -7.280 -39.309 1.00 94.50 1030 ASN A O 1
ATOM 7992 N N . ALA A 1 1031 ? 5.185 -6.092 -37.717 1.00 96.56 1031 ALA A N 1
ATOM 7993 C CA . ALA A 1 1031 ? 5.586 -5.007 -38.606 1.00 96.56 1031 ALA A CA 1
ATOM 7994 C C . ALA A 1 1031 ? 6.827 -5.375 -39.429 1.00 96.56 1031 ALA A C 1
ATOM 7996 O O . ALA A 1 1031 ? 7.690 -6.129 -38.974 1.00 96.56 1031 ALA A O 1
ATOM 7997 N N . ARG A 1 1032 ? 6.924 -4.796 -40.630 1.00 95.44 1032 ARG A N 1
ATOM 7998 C CA . ARG A 1 1032 ? 8.151 -4.757 -41.443 1.00 95.44 1032 ARG A CA 1
ATOM 7999 C C . ARG A 1 1032 ? 8.709 -3.341 -41.573 1.00 95.44 1032 ARG A C 1
ATOM 8001 O O . ARG A 1 1032 ? 9.897 -3.193 -41.806 1.00 95.44 1032 ARG A O 1
ATOM 8008 N N . THR A 1 1033 ? 7.842 -2.342 -41.432 1.00 97.31 1033 THR A N 1
ATOM 8009 C CA . THR A 1 1033 ? 8.139 -0.904 -41.465 1.00 97.31 1033 THR A CA 1
ATOM 8010 C C . THR A 1 1033 ? 7.426 -0.207 -40.312 1.00 97.31 1033 THR A C 1
ATOM 8012 O O . THR A 1 1033 ? 6.466 -0.750 -39.752 1.00 97.31 1033 THR A O 1
ATOM 8015 N N . PHE A 1 1034 ? 7.808 1.023 -39.968 1.00 97.56 1034 PHE A N 1
ATOM 8016 C CA . PHE A 1 1034 ? 7.063 1.767 -38.949 1.00 97.56 1034 PHE A CA 1
ATOM 8017 C C . PHE A 1 1034 ? 5.623 2.080 -39.371 1.00 97.56 1034 PHE A C 1
ATOM 8019 O O . PHE A 1 1034 ? 4.758 2.143 -38.503 1.00 97.56 1034 PHE A O 1
ATOM 8026 N N . GLU A 1 1035 ? 5.288 2.182 -40.661 1.00 97.50 1035 GLU A N 1
ATOM 8027 C CA . GLU A 1 1035 ? 3.894 2.420 -41.080 1.00 97.50 1035 GLU A CA 1
ATOM 8028 C C . GLU A 1 1035 ? 2.964 1.216 -40.806 1.00 97.50 1035 GLU A C 1
ATOM 8030 O O . GLU A 1 1035 ? 1.748 1.387 -40.692 1.00 97.50 1035 GLU A O 1
ATOM 8035 N N . ASP A 1 1036 ? 3.505 0.017 -40.561 1.00 97.62 1036 ASP A N 1
ATOM 8036 C CA . ASP A 1 1036 ? 2.755 -1.145 -40.048 1.00 97.62 1036 ASP A CA 1
ATOM 8037 C C . ASP A 1 1036 ? 2.394 -1.032 -38.546 1.00 97.62 1036 ASP A C 1
ATOM 8039 O O . ASP A 1 1036 ? 1.716 -1.900 -37.988 1.00 97.62 1036 ASP A O 1
ATOM 8043 N N . THR A 1 1037 ? 2.839 0.036 -37.874 1.00 97.31 1037 THR A N 1
ATOM 8044 C CA . THR A 1 1037 ? 2.502 0.376 -36.473 1.00 97.31 1037 THR A CA 1
ATOM 8045 C C . THR A 1 1037 ? 1.429 1.468 -36.363 1.00 97.31 1037 THR A C 1
ATOM 8047 O O . THR A 1 1037 ? 1.075 1.883 -35.265 1.00 97.31 1037 THR A O 1
ATOM 8050 N N . ARG A 1 1038 ? 0.883 1.953 -37.491 1.00 96.69 1038 ARG A N 1
ATOM 8051 C CA . ARG A 1 1038 ? -0.030 3.118 -37.561 1.00 96.69 1038 ARG A CA 1
ATOM 8052 C C . ARG A 1 1038 ? -1.330 3.016 -36.751 1.00 96.69 1038 ARG A C 1
ATOM 8054 O O . ARG A 1 1038 ? -1.979 4.038 -36.533 1.00 96.69 1038 ARG A O 1
ATOM 8061 N N . ASN A 1 1039 ? -1.739 1.816 -36.333 1.00 94.88 1039 ASN A N 1
ATOM 8062 C CA . ASN A 1 1039 ? -2.944 1.622 -35.520 1.00 94.88 1039 ASN A CA 1
ATOM 8063 C C . ASN A 1 1039 ? -2.675 1.959 -34.044 1.00 94.88 1039 ASN A C 1
ATOM 8065 O O . ASN A 1 1039 ? -3.532 2.555 -33.378 1.00 94.88 1039 ASN A O 1
ATOM 8069 N N . GLU A 1 1040 ? -1.483 1.583 -33.576 1.00 96.56 1040 GLU A N 1
ATOM 8070 C CA . GLU A 1 1040 ? -0.942 1.777 -32.237 1.00 96.56 1040 GLU A CA 1
ATOM 8071 C C . GLU A 1 1040 ? -0.206 3.121 -32.138 1.00 96.56 1040 GLU A C 1
ATOM 8073 O O . GLU A 1 1040 ? -0.681 4.032 -31.463 1.00 96.56 1040 GLU A O 1
ATOM 8078 N N . ILE A 1 1041 ? 0.899 3.300 -32.867 1.00 97.25 1041 ILE A N 1
ATOM 8079 C CA . ILE A 1 1041 ? 1.671 4.550 -32.932 1.00 97.25 1041 ILE A CA 1
ATOM 8080 C C . ILE A 1 1041 ? 0.991 5.494 -33.931 1.00 97.25 1041 ILE A C 1
ATOM 8082 O O . ILE A 1 1041 ? 1.378 5.614 -35.096 1.00 97.25 1041 ILE A O 1
ATOM 8086 N N . ARG A 1 1042 ? -0.087 6.153 -33.493 1.00 95.94 1042 ARG A N 1
ATOM 8087 C CA . ARG A 1 1042 ? -0.946 6.961 -34.379 1.00 95.94 1042 ARG A CA 1
ATOM 8088 C C . ARG A 1 1042 ? -0.323 8.275 -34.848 1.00 95.94 1042 ARG A C 1
ATOM 8090 O O . ARG A 1 1042 ? -0.626 8.702 -35.963 1.00 95.94 1042 ARG A O 1
ATOM 8097 N N . ASP A 1 1043 ? 0.542 8.900 -34.048 1.00 95.00 1043 ASP A N 1
ATOM 8098 C CA . ASP A 1 1043 ? 1.244 10.132 -34.436 1.00 95.00 1043 ASP A CA 1
ATOM 8099 C C . ASP A 1 1043 ? 2.226 9.835 -35.583 1.00 95.00 1043 ASP A C 1
ATOM 8101 O O . ASP A 1 1043 ? 3.235 9.149 -35.409 1.00 95.00 1043 ASP A O 1
ATOM 8105 N N . ALA A 1 1044 ? 1.912 10.346 -36.775 1.00 96.62 1044 ALA A N 1
ATOM 8106 C CA . ALA A 1 1044 ? 2.725 10.145 -37.970 1.00 96.62 1044 ALA A CA 1
ATOM 8107 C C . ALA A 1 1044 ? 4.122 10.779 -37.849 1.00 96.62 1044 ALA A C 1
ATOM 8109 O O . ALA A 1 1044 ? 5.059 10.292 -38.479 1.00 96.62 1044 ALA A O 1
ATOM 8110 N N . ASN A 1 1045 ? 4.291 11.808 -37.007 1.00 95.38 1045 ASN A N 1
ATOM 8111 C CA . ASN A 1 1045 ? 5.602 12.398 -36.742 1.00 95.38 1045 ASN A CA 1
ATOM 8112 C C . ASN A 1 1045 ? 6.462 11.429 -35.926 1.00 95.38 1045 ASN A C 1
ATOM 8114 O O . ASN A 1 1045 ? 7.594 11.161 -36.315 1.00 95.38 1045 ASN A O 1
ATOM 8118 N N . ASN A 1 1046 ? 5.904 10.825 -34.869 1.00 96.00 1046 ASN A N 1
ATOM 8119 C CA . ASN A 1 1046 ? 6.601 9.799 -34.086 1.00 96.00 1046 ASN A CA 1
ATOM 8120 C C . ASN A 1 1046 ? 7.029 8.622 -34.981 1.00 96.00 1046 ASN A C 1
ATOM 8122 O O . ASN A 1 1046 ? 8.178 8.192 -34.902 1.00 96.00 1046 ASN A O 1
ATOM 8126 N N . ARG A 1 1047 ? 6.158 8.150 -35.891 1.00 97.44 1047 ARG A N 1
ATOM 8127 C CA . ARG A 1 1047 ? 6.526 7.108 -36.872 1.00 97.44 1047 ARG A CA 1
ATOM 8128 C C . ARG A 1 1047 ? 7.637 7.556 -37.824 1.00 97.44 1047 ARG A C 1
ATOM 8130 O O . ARG A 1 1047 ? 8.576 6.799 -38.049 1.00 97.44 1047 ARG A O 1
ATOM 8137 N N . ALA A 1 1048 ? 7.569 8.777 -38.358 1.00 97.88 1048 ALA A N 1
ATOM 8138 C CA . ALA A 1 1048 ? 8.586 9.311 -39.266 1.00 97.88 1048 ALA A CA 1
ATOM 8139 C C . ALA A 1 1048 ? 9.952 9.513 -38.582 1.00 97.88 1048 ALA A C 1
ATOM 8141 O O . ALA A 1 1048 ? 10.985 9.239 -39.192 1.00 97.88 1048 ALA A O 1
ATOM 8142 N N . ILE A 1 1049 ? 9.963 9.943 -37.317 1.00 97.56 1049 ILE A N 1
ATOM 8143 C CA . ILE A 1 1049 ? 11.172 10.078 -36.496 1.00 97.56 1049 ILE A CA 1
ATOM 8144 C C . ILE A 1 1049 ? 11.768 8.697 -36.209 1.00 97.56 1049 ILE A C 1
ATOM 8146 O O . ILE A 1 1049 ? 12.937 8.472 -36.512 1.00 97.56 1049 ILE A O 1
ATOM 8150 N N . LEU A 1 1050 ? 10.967 7.751 -35.705 1.00 97.31 1050 LEU A N 1
ATOM 8151 C CA . LEU A 1 1050 ? 11.405 6.376 -35.437 1.00 97.31 1050 LEU A CA 1
ATOM 8152 C C . LEU A 1 1050 ? 11.982 5.702 -36.688 1.00 97.31 1050 LEU A C 1
ATOM 8154 O O . LEU A 1 1050 ? 13.078 5.148 -36.641 1.00 97.31 1050 LEU A O 1
ATOM 8158 N N . ARG A 1 1051 ? 11.312 5.849 -37.833 1.00 97.00 1051 ARG A N 1
ATOM 8159 C CA . ARG A 1 1051 ? 11.814 5.397 -39.134 1.00 97.00 1051 ARG A CA 1
ATOM 8160 C C . ARG A 1 1051 ? 13.211 5.939 -39.445 1.00 97.00 1051 ARG A C 1
ATOM 8162 O O . ARG A 1 1051 ? 14.078 5.180 -39.866 1.00 97.00 1051 ARG A O 1
ATOM 8169 N N . ASN A 1 1052 ? 13.426 7.237 -39.238 1.00 96.94 1052 ASN A N 1
ATOM 8170 C CA . ASN A 1 1052 ? 14.705 7.893 -39.509 1.00 96.94 1052 ASN A CA 1
ATOM 8171 C C . ASN A 1 1052 ? 15.793 7.547 -38.462 1.00 96.94 1052 ASN A C 1
ATOM 8173 O O . ASN A 1 1052 ? 16.975 7.705 -38.753 1.00 96.94 1052 ASN A O 1
ATOM 8177 N N . LEU A 1 1053 ? 15.414 7.108 -37.254 1.00 96.50 1053 LEU A N 1
ATOM 8178 C CA . LEU A 1 1053 ? 16.333 6.714 -36.175 1.00 96.50 1053 LEU A CA 1
ATOM 8179 C C . LEU A 1 1053 ? 16.776 5.243 -36.252 1.00 96.50 1053 LEU A C 1
ATOM 8181 O O . LEU A 1 1053 ? 17.915 4.949 -35.900 1.00 96.50 1053 LEU A O 1
ATOM 8185 N N . TYR A 1 1054 ? 15.896 4.343 -36.703 1.00 96.56 1054 TYR A N 1
ATOM 8186 C CA . TYR A 1 1054 ? 16.099 2.885 -36.697 1.00 96.56 1054 TYR A CA 1
ATOM 8187 C C . TYR A 1 1054 ? 16.014 2.261 -38.107 1.00 96.56 1054 TYR A C 1
ATOM 8189 O O . TYR A 1 1054 ? 15.655 1.097 -38.253 1.00 96.56 1054 TYR A O 1
ATOM 8197 N N . ASN A 1 1055 ? 16.335 3.029 -39.157 1.00 95.06 1055 ASN A N 1
ATOM 8198 C CA . ASN A 1 1055 ? 16.421 2.566 -40.556 1.00 95.06 1055 ASN A CA 1
ATOM 8199 C C . ASN A 1 1055 ? 15.148 1.860 -41.088 1.00 95.06 1055 ASN A C 1
ATOM 8201 O O . ASN A 1 1055 ? 15.229 0.894 -41.839 1.00 95.06 1055 ASN A O 1
ATOM 8205 N N . ASP A 1 1056 ? 13.974 2.362 -40.694 1.00 95.94 1056 ASP A N 1
ATOM 8206 C CA . ASP A 1 1056 ? 12.639 1.775 -40.921 1.00 95.94 1056 ASP A CA 1
ATOM 8207 C C . ASP A 1 1056 ? 12.398 0.358 -40.353 1.00 95.94 1056 ASP A C 1
ATOM 8209 O O . ASP A 1 1056 ? 11.439 -0.288 -40.761 1.00 95.94 1056 ASP A O 1
ATOM 8213 N N . ASP A 1 1057 ? 13.202 -0.132 -39.397 1.00 96.31 1057 ASP A N 1
ATOM 8214 C CA . ASP A 1 1057 ? 13.032 -1.474 -38.812 1.00 96.31 1057 ASP A CA 1
ATOM 8215 C C . ASP A 1 1057 ? 12.533 -1.448 -37.340 1.00 96.31 1057 ASP A C 1
ATOM 8217 O O . ASP A 1 1057 ? 13.296 -1.171 -36.404 1.00 96.31 1057 ASP A O 1
ATOM 8221 N N . PRO A 1 1058 ? 11.252 -1.797 -37.083 1.00 95.75 1058 PRO A N 1
ATOM 8222 C CA . PRO A 1 1058 ? 10.685 -1.891 -35.733 1.00 95.75 1058 PRO A CA 1
ATOM 8223 C C . PRO A 1 1058 ? 11.234 -3.022 -34.843 1.00 95.75 1058 PRO A C 1
ATOM 8225 O O . PRO A 1 1058 ? 10.843 -3.108 -33.676 1.00 95.75 1058 PRO A O 1
ATOM 8228 N N . ASN A 1 1059 ? 12.102 -3.908 -35.347 1.00 94.88 1059 ASN A N 1
ATOM 8229 C CA . ASN A 1 1059 ? 12.739 -4.961 -34.545 1.00 94.88 1059 ASN A CA 1
ATOM 8230 C C . ASN A 1 1059 ? 13.913 -4.444 -33.689 1.00 94.88 1059 ASN A C 1
ATOM 8232 O O . ASN A 1 1059 ? 14.372 -5.184 -32.817 1.00 94.88 1059 ASN A O 1
ATOM 8236 N N . PHE A 1 1060 ? 14.367 -3.198 -33.893 1.00 94.56 1060 PHE A N 1
ATOM 8237 C CA . PHE A 1 1060 ? 15.486 -2.603 -33.145 1.00 94.56 1060 PHE A CA 1
ATOM 8238 C C . PHE A 1 1060 ? 15.095 -1.518 -32.132 1.00 94.56 1060 PHE A C 1
ATOM 8240 O O . PHE A 1 1060 ? 15.839 -1.303 -31.180 1.00 94.56 1060 PHE A O 1
ATOM 8247 N N . VAL A 1 1061 ? 13.940 -0.857 -32.278 1.00 96.88 1061 VAL A N 1
ATOM 8248 C CA . VAL A 1 1061 ? 13.498 0.153 -31.296 1.00 96.88 1061 VAL A CA 1
ATOM 8249 C C . VAL A 1 1061 ? 13.188 -0.481 -29.936 1.00 96.88 1061 VAL A C 1
ATOM 8251 O O . VAL A 1 1061 ? 12.511 -1.506 -29.840 1.00 96.88 1061 VAL A O 1
ATOM 8254 N N . GLU A 1 1062 ? 13.668 0.150 -28.869 1.00 97.75 1062 GLU A N 1
ATOM 8255 C CA . GLU A 1 1062 ? 13.506 -0.303 -27.492 1.00 97.75 1062 GLU A CA 1
ATOM 8256 C C . GLU A 1 1062 ? 12.032 -0.280 -27.043 1.00 97.75 1062 GLU A C 1
ATOM 8258 O O . GLU A 1 1062 ? 11.301 0.689 -27.275 1.00 97.75 1062 GLU A O 1
ATOM 8263 N N . LEU A 1 1063 ? 11.608 -1.340 -26.339 1.00 98.38 1063 LEU A N 1
ATOM 8264 C CA . LEU A 1 1063 ? 10.223 -1.554 -25.889 1.00 98.38 1063 LEU A CA 1
ATOM 8265 C C . LEU A 1 1063 ? 9.634 -0.348 -25.133 1.00 98.38 1063 LEU A C 1
ATOM 8267 O O . LEU A 1 1063 ? 8.486 0.017 -25.380 1.00 98.38 1063 LEU A O 1
ATOM 8271 N N . TRP A 1 1064 ? 10.409 0.281 -24.243 1.00 98.25 1064 TRP A N 1
ATOM 8272 C CA . TRP A 1 1064 ? 9.965 1.450 -23.470 1.00 98.25 1064 TRP A CA 1
ATOM 8273 C C . TRP A 1 1064 ? 9.569 2.623 -24.379 1.00 98.25 1064 TRP A C 1
ATOM 8275 O O . TRP A 1 1064 ? 8.460 3.144 -24.278 1.00 98.25 1064 TRP A O 1
ATOM 8285 N N . MET A 1 1065 ? 10.445 3.005 -25.312 1.00 97.00 1065 MET A N 1
ATOM 8286 C CA . MET A 1 1065 ? 10.260 4.198 -26.142 1.00 97.00 1065 MET A CA 1
ATOM 8287 C C . MET A 1 1065 ? 9.155 4.014 -27.189 1.00 97.00 1065 MET A C 1
ATOM 8289 O O . MET A 1 1065 ? 8.341 4.912 -27.396 1.00 97.00 1065 MET A O 1
ATOM 8293 N N . ALA A 1 1066 ? 9.081 2.837 -27.818 1.00 97.44 1066 ALA A N 1
ATOM 8294 C CA . ALA A 1 1066 ? 7.988 2.525 -28.736 1.00 97.44 1066 ALA A CA 1
ATOM 8295 C C . ALA A 1 1066 ? 6.645 2.373 -28.002 1.00 97.44 1066 ALA A C 1
ATOM 8297 O O . ALA A 1 1066 ? 5.625 2.848 -28.495 1.00 97.44 1066 ALA A O 1
ATOM 8298 N N . GLY A 1 1067 ? 6.649 1.783 -26.802 1.00 97.38 1067 GLY A N 1
ATOM 8299 C CA . GLY A 1 1067 ? 5.467 1.640 -25.953 1.00 97.38 1067 GLY A CA 1
ATOM 8300 C C . GLY A 1 1067 ? 4.891 2.970 -25.454 1.00 97.38 1067 GLY A C 1
ATOM 8301 O O . GLY A 1 1067 ? 3.674 3.109 -25.376 1.00 97.38 1067 GLY A O 1
ATOM 8302 N N . LEU A 1 1068 ? 5.743 3.968 -25.185 1.00 96.94 1068 LEU A N 1
ATOM 8303 C CA . LEU A 1 1068 ? 5.327 5.355 -24.926 1.00 96.94 1068 LEU A CA 1
ATOM 8304 C C . LEU A 1 1068 ? 4.777 6.068 -26.175 1.00 96.94 1068 LEU A C 1
ATOM 8306 O O . LEU A 1 1068 ? 4.024 7.030 -26.055 1.00 96.94 1068 LEU A O 1
ATOM 8310 N N . ALA A 1 1069 ? 5.141 5.620 -27.379 1.00 96.94 1069 ALA A N 1
ATOM 8311 C CA . ALA A 1 1069 ? 4.629 6.179 -28.630 1.00 96.94 1069 ALA A CA 1
ATOM 8312 C C . ALA A 1 1069 ? 3.279 5.570 -29.067 1.00 96.94 1069 ALA A C 1
ATOM 8314 O O . ALA A 1 1069 ? 2.635 6.111 -29.971 1.00 96.94 1069 ALA A O 1
ATOM 8315 N N . GLU A 1 1070 ? 2.835 4.473 -28.444 1.00 97.75 1070 GLU A N 1
ATOM 8316 C CA . GLU A 1 1070 ? 1.510 3.888 -28.666 1.00 97.75 1070 GLU A CA 1
ATOM 8317 C C . GLU A 1 1070 ? 0.390 4.765 -28.080 1.00 97.75 1070 GLU A C 1
ATOM 8319 O O . GLU A 1 1070 ? 0.489 5.289 -26.972 1.00 97.75 1070 GLU A O 1
ATOM 8324 N N . VAL A 1 1071 ? -0.743 4.860 -28.780 1.00 95.56 1071 VAL A N 1
ATOM 8325 C CA . VAL A 1 1071 ? -1.972 5.421 -28.205 1.00 95.56 1071 VAL A CA 1
ATOM 8326 C C . VAL A 1 1071 ? -2.493 4.505 -27.083 1.00 95.56 1071 VAL A C 1
ATOM 8328 O O . VAL A 1 1071 ? -2.514 3.282 -27.271 1.00 95.56 1071 VAL A O 1
ATOM 8331 N N . PRO A 1 1072 ? -2.973 5.047 -25.946 1.00 95.25 1072 PRO A N 1
ATOM 8332 C CA . PRO A 1 1072 ? -3.562 4.238 -24.885 1.00 95.25 1072 PRO A CA 1
ATOM 8333 C C . PRO A 1 1072 ? -4.699 3.333 -25.374 1.00 95.25 1072 PRO A C 1
ATOM 8335 O O . PRO A 1 1072 ? -5.561 3.743 -26.160 1.00 95.25 1072 PRO A O 1
ATOM 8338 N N . PHE A 1 1073 ? -4.717 2.092 -24.883 1.00 94.81 1073 PHE A N 1
ATOM 8339 C CA . PHE A 1 1073 ? -5.796 1.143 -25.153 1.00 94.81 1073 PHE A CA 1
ATOM 8340 C C . PHE A 1 1073 ? -7.133 1.675 -24.579 1.00 94.81 1073 PHE A C 1
ATOM 8342 O O . PHE A 1 1073 ? -7.116 2.349 -23.548 1.00 94.81 1073 PHE A O 1
ATOM 8349 N N . PRO A 1 1074 ? -8.307 1.407 -25.189 1.00 91.69 1074 PRO A N 1
ATOM 8350 C CA . PRO A 1 1074 ? -9.575 1.993 -24.746 1.00 91.69 1074 PRO A CA 1
ATOM 8351 C C . PRO A 1 1074 ? -9.882 1.791 -23.251 1.00 91.69 1074 PRO A C 1
ATOM 8353 O O . PRO A 1 1074 ? -10.094 0.675 -22.785 1.00 91.69 1074 PRO A O 1
ATOM 8356 N N . GLY A 1 1075 ? -9.926 2.898 -22.502 1.00 90.12 1075 GLY A N 1
ATOM 8357 C CA . GLY A 1 1075 ? -10.169 2.914 -21.054 1.00 90.12 1075 GLY A CA 1
ATOM 8358 C C . GLY A 1 1075 ? -8.939 2.647 -20.174 1.00 90.12 1075 GLY A C 1
ATOM 8359 O O . GLY A 1 1075 ? -9.055 2.766 -18.958 1.00 90.12 1075 GLY A O 1
ATOM 8360 N N . ALA A 1 1076 ? -7.791 2.317 -20.766 1.00 95.00 1076 ALA A N 1
ATOM 8361 C CA . ALA A 1 1076 ? -6.498 2.149 -20.108 1.00 95.00 1076 ALA A CA 1
ATOM 8362 C C . ALA A 1 1076 ? -5.676 3.454 -20.137 1.00 95.00 1076 ALA A C 1
ATOM 8364 O O . ALA A 1 1076 ? -6.040 4.420 -20.810 1.00 95.00 1076 ALA A O 1
ATOM 8365 N N . THR A 1 1077 ? -4.541 3.464 -19.433 1.00 95.00 1077 THR A N 1
ATOM 8366 C CA . THR A 1 1077 ? -3.572 4.577 -19.460 1.00 95.00 1077 THR A CA 1
ATOM 8367 C C . THR A 1 1077 ? -2.395 4.303 -20.407 1.00 95.00 1077 THR A C 1
ATOM 8369 O O . THR A 1 1077 ? -1.823 5.248 -20.936 1.00 95.00 1077 THR A O 1
ATOM 8372 N N . VAL A 1 1078 ? -2.057 3.033 -20.666 1.00 97.38 1078 VAL A N 1
ATOM 8373 C CA . VAL A 1 1078 ? -0.931 2.624 -21.534 1.00 97.38 1078 VAL A CA 1
ATOM 8374 C C . VAL A 1 1078 ? -1.394 1.987 -22.854 1.00 97.38 1078 VAL A C 1
ATOM 8376 O O . VAL A 1 1078 ? -2.534 1.522 -22.970 1.00 97.38 1078 VAL A O 1
ATOM 8379 N N . GLY A 1 1079 ? -0.509 1.962 -23.856 1.00 97.38 1079 GLY A N 1
ATOM 8380 C CA . GLY A 1 1079 ? -0.741 1.315 -25.154 1.00 97.38 1079 GLY A CA 1
ATOM 8381 C C . GLY A 1 1079 ? -0.837 -0.218 -25.096 1.00 97.38 1079 GLY A C 1
ATOM 8382 O O . GLY A 1 1079 ? -0.510 -0.820 -24.069 1.00 97.38 1079 GLY A O 1
ATOM 8383 N N . PRO A 1 1080 ? -1.325 -0.879 -26.166 1.00 97.56 1080 PRO A N 1
ATOM 8384 C CA . PRO A 1 1080 ? -1.616 -2.314 -26.173 1.00 97.56 1080 PRO A CA 1
ATOM 8385 C C . PRO A 1 1080 ? -0.411 -3.219 -25.867 1.00 97.56 1080 PRO A C 1
ATOM 8387 O O . PRO A 1 1080 ? -0.597 -4.236 -25.195 1.00 97.56 1080 PRO A O 1
ATOM 8390 N N . THR A 1 1081 ? 0.804 -2.868 -26.298 1.00 98.25 1081 THR A N 1
ATOM 8391 C CA . THR A 1 1081 ? 1.998 -3.700 -26.067 1.00 98.25 1081 THR A CA 1
ATOM 8392 C C . THR A 1 1081 ? 2.460 -3.599 -24.613 1.00 98.25 1081 THR A C 1
ATOM 8394 O O . THR A 1 1081 ? 2.680 -4.622 -23.963 1.00 98.25 1081 THR A O 1
ATOM 8397 N N . LEU A 1 1082 ? 2.512 -2.386 -24.046 1.00 98.44 1082 LEU A N 1
ATOM 8398 C CA . LEU A 1 1082 ? 2.825 -2.210 -22.619 1.00 98.44 1082 LEU A CA 1
ATOM 8399 C C . LEU A 1 1082 ? 1.735 -2.810 -21.723 1.00 98.44 1082 LEU A C 1
ATOM 8401 O O . LEU A 1 1082 ? 2.040 -3.505 -20.755 1.00 98.44 1082 LEU A O 1
ATOM 8405 N N . ARG A 1 1083 ? 0.459 -2.615 -22.083 1.00 98.06 1083 ARG A N 1
ATOM 8406 C CA . ARG A 1 1083 ? -0.698 -3.210 -21.397 1.00 98.06 1083 ARG A CA 1
ATOM 8407 C C . ARG A 1 1083 ? -0.572 -4.726 -21.288 1.00 98.06 1083 ARG A C 1
ATOM 8409 O O . ARG A 1 1083 ? -0.868 -5.279 -20.236 1.00 98.06 1083 ARG A O 1
ATOM 8416 N N . CYS A 1 1084 ? -0.151 -5.386 -22.363 1.00 98.31 1084 CYS A N 1
ATOM 8417 C CA . CYS A 1 1084 ? 0.069 -6.827 -22.407 1.00 98.31 1084 CYS A CA 1
ATOM 8418 C C . CYS A 1 1084 ? 1.149 -7.281 -21.407 1.00 98.31 1084 CYS A C 1
ATOM 8420 O O . CYS A 1 1084 ? 0.855 -8.121 -20.558 1.00 98.31 1084 CYS A O 1
ATOM 8422 N N . VAL A 1 1085 ? 2.351 -6.691 -21.443 1.00 98.69 1085 VAL A N 1
ATOM 8423 C CA . VAL A 1 1085 ? 3.469 -7.075 -20.554 1.00 98.69 1085 VAL A CA 1
ATOM 8424 C C . VAL A 1 1085 ? 3.152 -6.788 -19.080 1.00 98.69 1085 VAL A C 1
ATOM 8426 O O . VAL A 1 1085 ? 3.401 -7.621 -18.213 1.00 98.69 1085 VAL A O 1
ATOM 8429 N N . ILE A 1 1086 ? 2.536 -5.641 -18.781 1.00 98.69 1086 ILE A N 1
ATOM 8430 C CA . ILE A 1 1086 ? 2.141 -5.282 -17.410 1.00 98.69 1086 ILE A CA 1
ATOM 8431 C C . ILE A 1 1086 ? 1.025 -6.218 -16.906 1.00 98.69 1086 ILE A C 1
ATOM 8433 O O . ILE A 1 1086 ? 1.068 -6.674 -15.764 1.00 98.69 1086 ILE A O 1
ATOM 8437 N N . ARG A 1 1087 ? 0.042 -6.556 -17.754 1.00 98.31 1087 ARG A N 1
ATOM 8438 C CA . ARG A 1 1087 ? -1.027 -7.510 -17.416 1.00 98.31 1087 ARG A CA 1
ATOM 8439 C C . ARG A 1 1087 ? -0.493 -8.918 -17.153 1.00 98.31 1087 ARG A C 1
ATOM 8441 O O . ARG A 1 1087 ? -0.970 -9.549 -16.215 1.00 98.31 1087 ARG A O 1
ATOM 8448 N N . GLU A 1 1088 ? 0.458 -9.393 -17.959 1.00 97.69 1088 GLU A N 1
ATOM 8449 C CA . GLU A 1 1088 ? 1.152 -10.673 -17.758 1.00 97.69 1088 GLU A CA 1
ATOM 8450 C C . GLU A 1 1088 ? 1.728 -10.730 -16.340 1.00 97.69 1088 GLU A C 1
ATOM 8452 O O . GLU A 1 1088 ? 1.312 -11.569 -15.537 1.00 97.69 1088 GLU A O 1
ATOM 8457 N N . GLN A 1 1089 ? 2.581 -9.757 -16.001 1.00 98.38 1089 GLN A N 1
ATOM 8458 C CA . GLN A 1 1089 ? 3.282 -9.732 -14.723 1.00 98.38 1089 GLN A CA 1
ATOM 8459 C C . GLN A 1 1089 ? 2.316 -9.693 -13.536 1.00 98.38 1089 GLN A C 1
ATOM 8461 O O . GLN A 1 1089 ? 2.420 -10.524 -12.635 1.00 98.38 1089 GLN A O 1
ATOM 8466 N N . PHE A 1 1090 ? 1.346 -8.772 -13.530 1.00 98.56 1090 PHE A N 1
ATOM 8467 C CA . PHE A 1 1090 ? 0.408 -8.663 -12.409 1.00 98.56 1090 PHE A CA 1
ATOM 8468 C C . PHE A 1 1090 ? -0.566 -9.844 -12.321 1.00 98.56 1090 PHE A C 1
ATOM 8470 O O . PHE A 1 1090 ? -0.971 -10.196 -11.216 1.00 98.56 1090 PHE A O 1
ATOM 8477 N N . GLN A 1 1091 ? -0.923 -10.510 -13.426 1.00 97.56 1091 GLN A N 1
ATOM 8478 C CA . GLN A 1 1091 ? -1.672 -11.766 -13.320 1.00 97.56 1091 GLN A CA 1
ATOM 8479 C C . GLN A 1 1091 ? -0.812 -12.847 -12.653 1.00 97.56 1091 GLN A C 1
ATOM 8481 O O . GLN A 1 1091 ? -1.264 -13.532 -11.735 1.00 97.56 1091 GLN A O 1
ATOM 8486 N N . ARG A 1 1092 ? 0.446 -12.970 -13.085 1.00 95.88 1092 ARG A N 1
ATOM 8487 C CA . ARG A 1 1092 ? 1.356 -14.027 -12.650 1.00 95.88 1092 ARG A CA 1
ATOM 8488 C C . ARG A 1 1092 ? 1.807 -13.863 -11.193 1.00 95.88 1092 ARG A C 1
ATOM 8490 O O . ARG A 1 1092 ? 1.774 -14.837 -10.442 1.00 95.88 1092 ARG A O 1
ATOM 8497 N N . SER A 1 1093 ? 2.112 -12.639 -10.759 1.00 95.62 1093 SER A N 1
ATOM 8498 C CA . SER A 1 1093 ? 2.425 -12.314 -9.359 1.00 95.62 1093 SER A CA 1
ATOM 8499 C C . SER A 1 1093 ? 1.213 -12.419 -8.420 1.00 95.62 1093 SER A C 1
ATOM 8501 O O . SER A 1 1093 ? 1.404 -12.602 -7.223 1.00 95.62 1093 SER A O 1
ATOM 8503 N N . ARG A 1 1094 ? -0.028 -12.342 -8.926 1.00 97.19 1094 ARG A N 1
ATOM 8504 C CA . ARG A 1 1094 ? -1.252 -12.590 -8.138 1.00 97.19 1094 ARG A CA 1
ATOM 8505 C C . ARG A 1 1094 ? -1.553 -14.079 -7.985 1.00 97.19 1094 ARG A C 1
ATOM 8507 O O . ARG A 1 1094 ? -1.839 -14.553 -6.889 1.00 97.19 1094 ARG A O 1
ATOM 8514 N N . ASP A 1 1095 ? -1.534 -14.809 -9.096 1.00 97.06 1095 ASP A N 1
ATOM 8515 C CA . ASP A 1 1095 ? -1.998 -16.197 -9.140 1.00 97.06 1095 ASP A CA 1
ATOM 8516 C C . ASP A 1 1095 ? -0.917 -17.166 -8.601 1.00 97.06 1095 ASP A C 1
ATOM 8518 O O . ASP A 1 1095 ? -1.244 -18.192 -7.997 1.00 97.06 1095 ASP A O 1
ATOM 8522 N N . GLY A 1 1096 ? 0.369 -16.806 -8.726 1.00 95.50 1096 GLY A N 1
ATOM 8523 C CA . GLY A 1 1096 ? 1.523 -17.553 -8.205 1.00 95.50 1096 GLY A CA 1
ATOM 8524 C C . GLY A 1 1096 ? 1.922 -17.272 -6.746 1.00 95.50 1096 GLY A C 1
ATOM 8525 O O . GLY A 1 1096 ? 2.816 -17.947 -6.242 1.00 95.50 1096 GLY A O 1
ATOM 8526 N N . ASP A 1 1097 ? 1.274 -16.324 -6.058 1.00 95.31 1097 ASP A N 1
ATOM 8527 C CA . ASP A 1 1097 ? 1.557 -15.943 -4.661 1.00 95.31 1097 ASP A CA 1
ATOM 8528 C C . ASP A 1 1097 ? 0.654 -16.702 -3.671 1.00 95.31 1097 ASP A C 1
ATOM 8530 O O . ASP A 1 1097 ? -0.557 -16.474 -3.604 1.00 95.31 1097 ASP A O 1
ATOM 8534 N N . CYS A 1 1098 ? 1.233 -17.595 -2.860 1.00 93.62 1098 CYS A N 1
ATOM 8535 C CA . CYS A 1 1098 ? 0.469 -18.384 -1.888 1.00 93.62 1098 CYS A CA 1
ATOM 8536 C C . CYS A 1 1098 ? -0.066 -17.544 -0.711 1.00 93.62 1098 CYS A C 1
ATOM 8538 O O . CYS A 1 1098 ? -1.028 -17.948 -0.052 1.00 93.62 1098 CYS A O 1
ATOM 8540 N N . PHE A 1 1099 ? 0.503 -16.356 -0.482 1.00 95.88 1099 PHE A N 1
ATOM 8541 C CA . PHE A 1 1099 ? 0.102 -15.403 0.554 1.00 95.88 1099 PHE A CA 1
ATOM 8542 C C . PHE A 1 1099 ? -0.766 -14.250 0.012 1.00 95.88 1099 PHE A C 1
ATOM 8544 O O . PHE A 1 1099 ? -0.985 -13.273 0.737 1.00 95.88 1099 PHE A O 1
ATOM 8551 N N . PHE A 1 1100 ? -1.279 -14.344 -1.222 1.00 97.69 1100 PHE A N 1
ATOM 8552 C CA . PHE A 1 1100 ? -2.187 -13.337 -1.778 1.00 97.69 1100 PHE A CA 1
ATOM 8553 C C . PHE A 1 1100 ? -3.419 -13.159 -0.879 1.00 97.69 1100 PHE A C 1
ATOM 8555 O O . PHE A 1 1100 ? -3.969 -14.134 -0.363 1.00 97.69 1100 PHE A O 1
ATOM 8562 N N . TYR A 1 1101 ? -3.868 -11.919 -0.667 1.00 97.81 1101 TYR A N 1
ATOM 8563 C CA . TYR A 1 1101 ? -4.782 -11.610 0.440 1.00 97.81 1101 TYR A CA 1
ATOM 8564 C C . TYR A 1 1101 ? -6.181 -12.253 0.348 1.00 97.81 1101 TYR A C 1
ATOM 8566 O O . TYR A 1 1101 ? -6.844 -12.393 1.375 1.00 97.81 1101 TYR A O 1
ATOM 8574 N N . GLU A 1 1102 ? -6.624 -12.671 -0.842 1.00 97.12 1102 GLU A N 1
ATOM 8575 C CA . GLU A 1 1102 ? -7.878 -13.424 -1.029 1.00 97.12 1102 GLU A CA 1
ATOM 8576 C C . GLU A 1 1102 ? -7.687 -14.950 -1.041 1.00 97.12 1102 GLU A C 1
ATOM 8578 O O . GLU A 1 1102 ? -8.670 -15.687 -1.128 1.00 97.12 1102 GLU A O 1
ATOM 8583 N N . ASN A 1 1103 ? -6.450 -15.451 -0.961 1.00 96.44 1103 ASN A N 1
ATOM 8584 C CA . ASN A 1 1103 ? -6.189 -16.886 -0.975 1.00 96.44 1103 ASN A CA 1
ATOM 8585 C C . ASN A 1 1103 ? -6.671 -17.561 0.323 1.00 96.44 1103 ASN A C 1
ATOM 8587 O O . ASN A 1 1103 ? -6.545 -17.029 1.434 1.00 96.44 1103 ASN A O 1
ATOM 8591 N N . GLN A 1 1104 ? -7.230 -18.764 0.189 1.00 92.62 1104 GLN A N 1
ATOM 8592 C CA . GLN A 1 1104 ? -7.893 -19.455 1.290 1.00 92.62 1104 GLN A CA 1
ATOM 8593 C C . GLN A 1 1104 ? -6.902 -19.799 2.412 1.00 92.62 1104 GLN A C 1
ATOM 8595 O O . GLN A 1 1104 ? -5.924 -20.509 2.207 1.00 92.62 1104 GLN A O 1
ATOM 8600 N N . GLY A 1 1105 ? -7.190 -19.323 3.627 1.00 88.81 1105 GLY A N 1
ATOM 8601 C CA . GLY A 1 1105 ? -6.358 -19.556 4.814 1.00 88.81 1105 GLY A CA 1
ATOM 8602 C C . GLY A 1 1105 ? -5.322 -18.462 5.091 1.00 88.81 1105 GLY A C 1
ATOM 8603 O O . GLY A 1 1105 ? -4.819 -18.392 6.213 1.00 88.81 1105 GLY A O 1
ATOM 8604 N N . VAL A 1 1106 ? -5.060 -17.552 4.143 1.00 94.81 1106 VAL A N 1
ATOM 8605 C CA . VAL A 1 1106 ? -4.216 -16.369 4.395 1.00 94.81 1106 VAL A CA 1
ATOM 8606 C C . VAL A 1 1106 ? -4.917 -15.431 5.380 1.00 94.81 1106 VAL A C 1
ATOM 8608 O O . VAL A 1 1106 ? -4.309 -15.014 6.368 1.00 94.81 1106 VAL A O 1
ATOM 8611 N N . PHE A 1 1107 ? -6.204 -15.172 5.154 1.00 96.50 1107 PHE A N 1
ATOM 8612 C CA . PHE A 1 1107 ? -7.112 -14.455 6.050 1.00 96.50 1107 PHE A CA 1
ATOM 8613 C C . PHE A 1 1107 ? -8.449 -15.207 6.156 1.00 96.50 1107 PHE A C 1
ATOM 8615 O O . PHE A 1 1107 ? -8.766 -16.063 5.327 1.00 96.50 1107 PHE A O 1
ATOM 8622 N N . SER A 1 1108 ? -9.261 -14.892 7.170 1.00 94.81 1108 SER A N 1
ATOM 8623 C CA . SER A 1 1108 ? -10.657 -15.351 7.214 1.00 94.81 1108 SER A CA 1
ATOM 8624 C C . SER A 1 1108 ? -11.543 -14.539 6.248 1.00 94.81 1108 SER A C 1
ATOM 8626 O O . SER A 1 1108 ? -11.217 -13.388 5.951 1.00 94.81 1108 SER A O 1
ATOM 8628 N N . PRO A 1 1109 ? -12.701 -15.061 5.797 1.00 93.38 1109 PRO A N 1
ATOM 8629 C CA . PRO A 1 1109 ? -13.614 -14.301 4.935 1.00 93.38 1109 PRO A CA 1
ATOM 8630 C C . PRO A 1 1109 ? -14.044 -12.955 5.543 1.00 93.38 1109 PRO A C 1
ATOM 8632 O O . PRO A 1 1109 ? -14.087 -11.944 4.849 1.00 93.38 1109 PRO A O 1
ATOM 8635 N N . ASP A 1 1110 ? -14.276 -12.914 6.859 1.00 90.19 1110 ASP A N 1
ATOM 8636 C CA . ASP A 1 1110 ? -14.576 -11.679 7.591 1.00 90.19 1110 ASP A CA 1
ATOM 8637 C C . ASP A 1 1110 ? -13.402 -10.682 7.593 1.00 90.19 1110 ASP A C 1
ATOM 8639 O O . ASP A 1 1110 ? -13.622 -9.475 7.536 1.00 90.19 1110 ASP A O 1
ATOM 8643 N N . GLN A 1 1111 ? -12.156 -11.162 7.644 1.00 95.00 1111 GLN A N 1
ATOM 8644 C CA . GLN A 1 1111 ? -10.960 -10.319 7.542 1.00 95.00 1111 GLN A CA 1
ATOM 8645 C C . GLN A 1 1111 ? -10.798 -9.747 6.124 1.00 95.00 1111 GLN A C 1
ATOM 8647 O O . GLN A 1 1111 ? -10.567 -8.547 5.983 1.00 95.00 1111 GLN A O 1
ATOM 8652 N N . VAL A 1 1112 ? -11.005 -10.555 5.075 1.00 97.31 1112 VAL A N 1
ATOM 8653 C CA . VAL A 1 1112 ? -10.989 -10.090 3.670 1.00 97.31 1112 VAL A CA 1
ATOM 8654 C C . VAL A 1 1112 ? -12.068 -9.026 3.430 1.00 97.31 1112 VAL A C 1
ATOM 8656 O O . VAL A 1 1112 ? -11.792 -7.990 2.824 1.00 97.31 1112 VAL A O 1
ATOM 8659 N N . LEU A 1 1113 ? -13.274 -9.217 3.981 1.00 94.62 1113 LEU A N 1
ATOM 8660 C CA . LEU A 1 1113 ? -14.360 -8.229 3.923 1.00 94.62 1113 LEU A CA 1
ATOM 8661 C C . LEU A 1 1113 ? -14.034 -6.909 4.641 1.00 94.62 1113 LEU A C 1
ATOM 8663 O O . LEU A 1 1113 ? -14.598 -5.879 4.280 1.00 94.62 1113 LEU A O 1
ATOM 8667 N N . GLU A 1 1114 ? -13.149 -6.904 5.642 1.00 95.25 1114 GLU A N 1
ATOM 8668 C CA . GLU A 1 1114 ? -12.650 -5.672 6.269 1.00 95.25 1114 GLU A CA 1
ATOM 8669 C C . GLU A 1 1114 ? -11.478 -5.044 5.488 1.00 95.25 1114 GLU A C 1
ATOM 8671 O O . GLU A 1 1114 ? -11.396 -3.816 5.431 1.00 95.25 1114 GLU A O 1
ATOM 8676 N N . ILE A 1 1115 ? -10.619 -5.845 4.839 1.00 97.62 1115 ILE A N 1
ATOM 8677 C CA . ILE A 1 1115 ? -9.528 -5.363 3.967 1.00 97.62 1115 ILE A CA 1
ATOM 8678 C C . ILE A 1 1115 ? -10.087 -4.653 2.728 1.00 97.62 1115 ILE A C 1
ATOM 8680 O O . ILE A 1 1115 ? -9.686 -3.525 2.456 1.00 97.62 1115 ILE A O 1
ATOM 8684 N N . LYS A 1 1116 ? -11.080 -5.226 2.030 1.00 96.56 1116 LYS A N 1
ATOM 8685 C CA . LYS A 1 1116 ? -11.687 -4.626 0.817 1.00 96.56 1116 LYS A CA 1
ATOM 8686 C C . LYS A 1 1116 ? -12.381 -3.269 1.039 1.00 96.56 1116 LYS A C 1
ATOM 8688 O O . LYS A 1 1116 ? -12.810 -2.628 0.085 1.00 96.56 1116 LYS A O 1
ATOM 8693 N N . LYS A 1 1117 ? -12.477 -2.788 2.285 1.00 95.00 1117 LYS A N 1
ATOM 8694 C CA . LYS A 1 1117 ? -12.965 -1.437 2.622 1.00 95.00 1117 LYS A CA 1
ATOM 8695 C C . LYS A 1 1117 ? -11.881 -0.359 2.581 1.00 95.00 1117 LYS A C 1
ATOM 8697 O O . LYS A 1 1117 ? -12.227 0.814 2.703 1.00 95.00 1117 LYS A O 1
ATOM 8702 N N . THR A 1 1118 ? -10.600 -0.718 2.499 1.00 95.44 1118 THR A N 1
ATOM 8703 C CA . THR A 1 1118 ? -9.513 0.265 2.423 1.00 95.44 1118 THR A CA 1
ATOM 8704 C C . THR A 1 1118 ? -9.380 0.842 1.014 1.00 95.44 1118 THR A C 1
ATOM 8706 O O . THR A 1 1118 ? -9.895 0.307 0.032 1.00 95.44 1118 THR A O 1
ATOM 8709 N N . SER A 1 1119 ? -8.713 1.986 0.930 1.00 97.62 1119 SER A N 1
ATOM 8710 C CA . SER A 1 1119 ? -8.300 2.644 -0.307 1.00 97.62 1119 SER A CA 1
ATOM 8711 C C . SER A 1 1119 ? -7.190 3.637 0.031 1.00 97.62 1119 SER A C 1
ATOM 8713 O O . SER A 1 1119 ? -7.031 4.007 1.201 1.00 97.62 1119 SER A O 1
ATOM 8715 N N . LEU A 1 1120 ? -6.461 4.139 -0.968 1.00 98.25 1120 LEU A N 1
ATOM 8716 C CA . LEU A 1 1120 ? -5.465 5.193 -0.739 1.00 98.25 1120 LEU A CA 1
ATOM 8717 C C . LEU A 1 1120 ? -6.089 6.432 -0.056 1.00 98.25 1120 LEU A C 1
ATOM 8719 O O . LEU A 1 1120 ? -5.495 6.999 0.860 1.00 98.25 1120 LEU A O 1
ATOM 8723 N N . SER A 1 1121 ? -7.340 6.776 -0.388 1.00 97.19 1121 SER A N 1
ATOM 8724 C CA . SER A 1 1121 ? -8.105 7.838 0.286 1.00 97.19 1121 SER A CA 1
ATOM 8725 C C . SER A 1 1121 ? -8.319 7.584 1.782 1.00 97.19 1121 SER A C 1
ATOM 8727 O O . SER A 1 1121 ? -8.320 8.527 2.573 1.00 97.19 1121 SER A O 1
ATOM 8729 N N . ARG A 1 1122 ? -8.500 6.320 2.197 1.00 96.81 1122 ARG A N 1
ATOM 8730 C CA . ARG A 1 1122 ? -8.617 5.955 3.617 1.00 96.81 1122 ARG A CA 1
ATOM 8731 C C . ARG A 1 1122 ? -7.288 6.124 4.341 1.00 96.81 1122 ARG A C 1
ATOM 8733 O O . ARG A 1 1122 ? -7.281 6.710 5.419 1.00 96.81 1122 ARG A O 1
ATOM 8740 N N . LEU A 1 1123 ? -6.188 5.670 3.735 1.00 97.88 1123 LEU A N 1
ATOM 8741 C CA . LEU A 1 1123 ? -4.837 5.801 4.293 1.00 97.88 1123 LEU A CA 1
ATOM 8742 C C . LEU A 1 1123 ? -4.471 7.274 4.496 1.00 97.88 1123 LEU A C 1
ATOM 8744 O O . LEU A 1 1123 ? -4.008 7.637 5.576 1.00 97.88 1123 LEU A O 1
ATOM 8748 N N . TYR A 1 1124 ? -4.783 8.127 3.515 1.00 97.88 1124 TYR A N 1
ATOM 8749 C CA . TYR A 1 1124 ? -4.713 9.583 3.649 1.00 97.88 1124 TYR A CA 1
ATOM 8750 C C . TYR A 1 1124 ? -5.520 10.077 4.863 1.00 97.88 1124 TYR A C 1
ATOM 8752 O O . TYR A 1 1124 ? -4.964 10.683 5.776 1.00 97.88 1124 TYR A O 1
ATOM 8760 N N . CYS A 1 1125 ? -6.815 9.752 4.925 1.00 95.62 1125 CYS A N 1
ATOM 8761 C CA . CYS A 1 1125 ? -7.717 10.146 6.014 1.00 95.62 1125 CYS A CA 1
ATOM 8762 C C . CYS A 1 1125 ? -7.381 9.577 7.410 1.00 95.62 1125 CYS A C 1
ATOM 8764 O O . CYS A 1 1125 ? -7.995 10.011 8.387 1.00 95.62 1125 CYS A O 1
ATOM 8766 N N . ASP A 1 1126 ? -6.487 8.590 7.514 1.00 95.12 1126 ASP A N 1
ATOM 8767 C CA . ASP A 1 1126 ? -6.036 7.987 8.775 1.00 95.12 1126 ASP A CA 1
ATOM 8768 C C . ASP A 1 1126 ? -4.644 8.466 9.228 1.00 95.12 1126 ASP A C 1
ATOM 8770 O O . ASP A 1 1126 ? -4.344 8.367 10.419 1.00 95.12 1126 ASP A O 1
ATOM 8774 N N . ASN A 1 1127 ? -3.805 8.978 8.313 1.00 96.31 1127 ASN A N 1
ATOM 8775 C CA . ASN A 1 1127 ? -2.370 9.193 8.561 1.00 96.31 1127 ASN A CA 1
ATOM 8776 C C . ASN A 1 1127 ? -1.811 10.559 8.102 1.00 96.31 1127 ASN A C 1
ATOM 8778 O O . ASN A 1 1127 ? -0.673 10.886 8.447 1.00 96.31 1127 ASN A O 1
ATOM 8782 N N . VAL A 1 1128 ? -2.569 11.370 7.353 1.00 95.06 1128 VAL A N 1
ATOM 8783 C CA . VAL A 1 1128 ? -2.179 12.738 6.949 1.00 95.06 1128 VAL A CA 1
ATOM 8784 C C . VAL A 1 1128 ? -2.750 13.742 7.946 1.00 95.06 1128 VAL A C 1
ATOM 8786 O O . VAL A 1 1128 ? -3.960 13.781 8.175 1.00 95.06 1128 VAL A O 1
ATOM 8789 N N . ASN A 1 1129 ? -1.901 14.568 8.562 1.00 89.69 1129 ASN A N 1
ATOM 8790 C CA . ASN A 1 1129 ? -2.374 15.500 9.582 1.00 89.69 1129 ASN A CA 1
ATOM 8791 C C . ASN A 1 1129 ? -3.243 16.617 8.980 1.00 89.69 1129 ASN A C 1
ATOM 8793 O O . ASN A 1 1129 ? -2.932 17.206 7.950 1.00 89.69 1129 ASN A O 1
ATOM 8797 N N . GLY A 1 1130 ? -4.353 16.928 9.654 1.00 83.94 1130 GLY A N 1
ATOM 8798 C CA . GLY A 1 1130 ? -5.234 18.046 9.305 1.00 83.94 1130 GLY A CA 1
ATOM 8799 C C . GLY A 1 1130 ? -6.220 17.810 8.153 1.00 83.94 1130 GLY A C 1
ATOM 8800 O O . GLY A 1 1130 ? -7.087 18.663 7.963 1.00 83.94 1130 GLY A O 1
ATOM 8801 N N . ILE A 1 1131 ? -6.149 16.685 7.429 1.00 90.00 1131 ILE A N 1
ATOM 8802 C CA . ILE A 1 1131 ? -7.088 16.365 6.340 1.00 90.00 1131 ILE A CA 1
ATOM 8803 C C . ILE A 1 1131 ? -8.533 16.218 6.849 1.00 90.00 1131 ILE A C 1
ATOM 8805 O O . ILE A 1 1131 ? -8.792 15.632 7.902 1.00 90.00 1131 ILE A O 1
ATOM 8809 N N . VAL A 1 1132 ? -9.497 16.750 6.089 1.00 81.81 1132 VAL A N 1
ATOM 8810 C CA . VAL A 1 1132 ? -10.932 16.723 6.444 1.00 81.81 1132 VAL A CA 1
ATOM 8811 C C . VAL A 1 1132 ? -11.827 16.112 5.363 1.00 81.81 1132 VAL A C 1
ATOM 8813 O O . VAL A 1 1132 ? -12.886 15.560 5.692 1.00 81.81 1132 VAL A O 1
ATOM 8816 N N . SER A 1 1133 ? -11.399 16.170 4.101 1.00 88.38 1133 SER A N 1
ATOM 8817 C CA . SER A 1 1133 ? -12.078 15.638 2.917 1.00 88.38 1133 SER A CA 1
ATOM 8818 C C . SER A 1 1133 ? -11.070 15.253 1.829 1.00 88.38 1133 SER A C 1
ATOM 8820 O O . SER A 1 1133 ? -9.974 15.801 1.781 1.00 88.38 1133 SER A O 1
ATOM 8822 N N . ILE A 1 1134 ? -11.442 14.296 0.975 1.00 94.31 1134 ILE A N 1
ATOM 8823 C CA . ILE A 1 1134 ? -10.642 13.781 -0.154 1.00 94.31 1134 ILE A CA 1
ATOM 8824 C C . ILE A 1 1134 ? -11.568 13.059 -1.147 1.00 94.31 1134 ILE A C 1
ATOM 8826 O O . ILE A 1 1134 ? -12.643 12.612 -0.749 1.00 94.31 1134 ILE A O 1
ATOM 8830 N N . GLN A 1 1135 ? -11.176 12.922 -2.419 1.00 93.25 1135 GLN A N 1
ATOM 8831 C CA . GLN A 1 1135 ? -11.881 12.088 -3.410 1.00 93.25 1135 GLN A CA 1
ATOM 8832 C C . GLN A 1 1135 ? -12.060 10.634 -2.926 1.00 93.25 1135 GLN A C 1
ATOM 8834 O O . GLN A 1 1135 ? -11.226 10.106 -2.184 1.00 93.25 1135 GLN A O 1
ATOM 8839 N N . ARG A 1 1136 ? -13.118 9.943 -3.373 1.00 91.88 1136 ARG A N 1
ATOM 8840 C CA . ARG A 1 1136 ? -13.402 8.541 -2.997 1.00 91.88 1136 ARG A CA 1
ATOM 8841 C C . ARG A 1 1136 ? -12.334 7.562 -3.468 1.00 91.88 1136 ARG A C 1
ATOM 8843 O O . ARG A 1 1136 ? -12.035 6.614 -2.745 1.00 91.88 1136 ARG A O 1
ATOM 8850 N N . ASN A 1 1137 ? -11.762 7.817 -4.641 1.00 94.31 1137 ASN A N 1
ATOM 8851 C CA . ASN A 1 1137 ? -10.530 7.196 -5.106 1.00 94.31 1137 ASN A CA 1
ATOM 8852 C C . ASN A 1 1137 ? -9.498 8.314 -5.316 1.00 94.31 1137 ASN A C 1
ATOM 8854 O O . ASN A 1 1137 ? -9.669 9.156 -6.195 1.00 94.31 1137 ASN A O 1
ATOM 8858 N N . ALA A 1 1138 ? -8.444 8.318 -4.497 1.00 95.94 1138 ALA A N 1
ATOM 8859 C CA . ALA A 1 1138 ? -7.402 9.342 -4.490 1.00 95.94 1138 ALA A CA 1
ATOM 8860 C C . ALA A 1 1138 ? -6.650 9.475 -5.822 1.00 95.94 1138 ALA A C 1
ATOM 8862 O O . ALA A 1 1138 ? -6.094 10.536 -6.062 1.00 95.94 1138 ALA A O 1
ATOM 8863 N N . PHE A 1 1139 ? -6.670 8.450 -6.686 1.00 96.38 1139 PHE A N 1
ATOM 8864 C CA . PHE A 1 1139 ? -6.089 8.485 -8.032 1.00 96.38 1139 PHE A CA 1
ATOM 8865 C C . PHE A 1 1139 ? -6.880 9.345 -9.030 1.00 96.38 1139 PHE A C 1
ATOM 8867 O O . PHE A 1 1139 ? -6.366 9.675 -10.101 1.00 96.38 1139 PHE A O 1
ATOM 8874 N N . LYS A 1 1140 ? -8.142 9.677 -8.721 1.00 93.31 1140 LYS A N 1
ATOM 8875 C CA . LYS A 1 1140 ? -9.040 10.418 -9.614 1.00 93.31 1140 LYS A CA 1
ATOM 8876 C C . LYS A 1 1140 ? -9.108 11.894 -9.236 1.00 93.31 1140 LYS A C 1
ATOM 8878 O O . LYS A 1 1140 ? -9.177 12.270 -8.065 1.00 93.31 1140 LYS A O 1
ATOM 8883 N N . SER A 1 1141 ? -9.078 12.737 -10.260 1.00 89.12 1141 SER A N 1
ATOM 8884 C CA . SER A 1 1141 ? -9.068 14.193 -10.135 1.00 89.12 1141 SER A CA 1
ATOM 8885 C C . SER A 1 1141 ? -10.402 14.732 -9.611 1.00 89.12 1141 SER A C 1
ATOM 8887 O O . SER A 1 1141 ? -11.475 14.358 -10.088 1.00 89.12 1141 SER A O 1
ATOM 8889 N N . ALA A 1 1142 ? -10.338 15.678 -8.670 1.00 79.81 1142 ALA A N 1
ATOM 8890 C CA . ALA A 1 1142 ? -11.516 16.344 -8.108 1.00 79.81 1142 ALA A CA 1
ATOM 8891 C C . ALA A 1 1142 ? -12.256 17.260 -9.108 1.00 79.81 1142 ALA A C 1
ATOM 8893 O O . ALA A 1 1142 ? -13.357 17.716 -8.810 1.00 79.81 1142 ALA A O 1
ATOM 8894 N N . VAL A 1 1143 ? -11.706 17.493 -10.309 1.00 72.25 1143 VAL A N 1
ATOM 8895 C CA . VAL A 1 1143 ? -12.322 18.309 -11.381 1.00 72.25 1143 VAL A CA 1
ATOM 8896 C C . VAL A 1 1143 ? -13.737 17.827 -11.757 1.00 72.25 1143 VAL A C 1
ATOM 8898 O O . VAL A 1 1143 ? -14.550 18.615 -12.243 1.00 72.25 1143 VAL A O 1
ATOM 8901 N N . HIS A 1 1144 ? -14.064 16.557 -11.490 1.00 59.00 1144 HIS A N 1
ATOM 8902 C CA . HIS A 1 1144 ? -15.396 15.979 -11.707 1.00 59.00 1144 HIS A CA 1
ATOM 8903 C C . HIS A 1 1144 ? -15.987 15.263 -10.470 1.00 59.00 1144 HIS A C 1
ATOM 8905 O O . HIS A 1 1144 ? -17.026 14.615 -10.589 1.00 59.00 1144 HIS A O 1
ATOM 8911 N N . GLU A 1 1145 ? -15.372 15.373 -9.283 1.00 66.31 1145 GLU A N 1
ATOM 8912 C CA . GLU A 1 1145 ? -15.845 14.708 -8.057 1.00 66.31 1145 GLU A CA 1
ATOM 8913 C C . GLU A 1 1145 ? -15.779 15.637 -6.831 1.00 66.31 1145 GLU A C 1
ATOM 8915 O O . GLU A 1 1145 ? -14.718 16.133 -6.453 1.00 66.31 1145 GLU A O 1
ATOM 8920 N N . VAL A 1 1146 ? -16.914 15.819 -6.146 1.00 77.69 1146 VAL A N 1
ATOM 8921 C CA . VAL A 1 1146 ? -16.958 16.510 -4.848 1.00 77.69 1146 VAL A CA 1
ATOM 8922 C C . VAL A 1 1146 ? -16.240 15.660 -3.802 1.00 77.69 1146 VAL A C 1
ATOM 8924 O O . VAL A 1 1146 ? -16.703 14.563 -3.506 1.00 77.69 1146 VAL A O 1
ATOM 8927 N N . ARG A 1 1147 ? -15.170 16.187 -3.191 1.00 89.31 1147 ARG A N 1
ATOM 8928 C CA . ARG A 1 1147 ? -14.411 15.545 -2.101 1.00 89.31 1147 ARG A CA 1
ATOM 8929 C C . ARG A 1 1147 ? -15.307 15.295 -0.863 1.00 89.31 1147 ARG A C 1
ATOM 8931 O O . ARG A 1 1147 ? -15.571 16.253 -0.128 1.00 89.31 1147 ARG A O 1
ATOM 8938 N N . PRO A 1 1148 ? -15.793 14.066 -0.577 1.00 88.56 1148 PRO A N 1
ATOM 8939 C CA . PRO A 1 1148 ? -16.511 13.779 0.667 1.00 88.56 1148 PRO A CA 1
ATOM 8940 C C . PRO A 1 1148 ? -15.622 13.967 1.902 1.00 88.56 1148 PRO A C 1
ATOM 8942 O O . PRO A 1 1148 ? -14.397 13.893 1.831 1.00 88.56 1148 PRO A O 1
ATOM 8945 N N . SER A 1 1149 ? -16.240 14.140 3.073 1.00 88.44 1149 SER A N 1
ATOM 8946 C CA . SER A 1 1149 ? -15.490 14.163 4.334 1.00 88.44 1149 SER A CA 1
ATOM 8947 C C . SER A 1 1149 ? -14.855 12.801 4.634 1.00 88.44 1149 SER A C 1
ATOM 8949 O O . SER A 1 1149 ? -15.466 11.762 4.385 1.00 88.44 1149 SER A O 1
ATOM 8951 N N . CYS A 1 1150 ? -13.695 12.792 5.294 1.00 85.56 1150 CYS A N 1
ATOM 8952 C CA . CYS A 1 1150 ? -13.014 11.588 5.780 1.00 85.56 1150 CYS A CA 1
ATOM 8953 C C . CYS A 1 1150 ? -13.859 10.680 6.702 1.00 85.56 1150 CYS A C 1
ATOM 8955 O O . CYS A 1 1150 ? -13.483 9.532 6.930 1.00 85.56 1150 CYS A O 1
ATOM 8957 N N . GLN A 1 1151 ? -15.009 11.140 7.215 1.00 83.50 1151 GLN A N 1
ATOM 8958 C CA . GLN A 1 1151 ? -15.984 10.300 7.936 1.00 83.50 1151 GLN A CA 1
ATOM 8959 C C . GLN A 1 1151 ? -16.880 9.451 7.007 1.00 83.50 1151 GLN A C 1
ATOM 8961 O O . GLN A 1 1151 ? -17.576 8.555 7.475 1.00 83.50 1151 GLN A O 1
ATOM 8966 N N . GLN A 1 1152 ? -16.882 9.739 5.702 1.00 82.12 1152 GLN A N 1
ATOM 8967 C CA . GLN A 1 1152 ? -17.661 9.065 4.653 1.00 82.12 1152 GLN A CA 1
ATOM 8968 C C . GLN A 1 1152 ? -16.794 8.173 3.740 1.00 82.12 1152 GLN A C 1
ATOM 8970 O O . GLN A 1 1152 ? -17.317 7.582 2.791 1.00 82.12 1152 GLN A O 1
ATOM 8975 N N . ILE A 1 1153 ? -15.485 8.092 4.012 1.00 88.31 1153 ILE A N 1
ATOM 8976 C CA . ILE A 1 1153 ? -14.544 7.150 3.395 1.00 88.31 1153 ILE A CA 1
ATOM 8977 C C . ILE A 1 1153 ? -14.470 5.901 4.297 1.00 88.31 1153 ILE A C 1
ATOM 8979 O O . ILE A 1 1153 ? -14.010 6.035 5.439 1.00 88.31 1153 ILE A O 1
ATOM 8983 N N . PRO A 1 1154 ? -14.930 4.715 3.841 1.00 87.94 1154 PRO A N 1
ATOM 8984 C CA . PRO A 1 1154 ? -14.894 3.471 4.617 1.00 87.94 1154 PRO A CA 1
ATOM 8985 C C . PRO A 1 1154 ? -13.485 3.092 5.080 1.00 87.94 1154 PRO A C 1
ATOM 8987 O O . PRO A 1 1154 ? -12.502 3.508 4.478 1.00 87.94 1154 PRO A O 1
ATOM 8990 N N . GLY A 1 1155 ? -13.389 2.294 6.147 1.00 86.38 1155 GLY A N 1
ATOM 8991 C CA . GLY A 1 1155 ? -12.115 1.826 6.689 1.00 86.38 1155 GLY A CA 1
ATOM 8992 C C . GLY A 1 1155 ? -12.202 0.462 7.359 1.00 86.38 1155 GLY A C 1
ATOM 8993 O O . GLY A 1 1155 ? -13.281 0.022 7.761 1.00 86.38 1155 GLY A O 1
ATOM 8994 N N . ILE A 1 1156 ? -11.039 -0.177 7.473 1.00 91.44 1156 ILE A N 1
ATOM 8995 C CA . ILE A 1 1156 ? -10.835 -1.514 8.036 1.00 91.44 1156 ILE A CA 1
ATOM 8996 C C . ILE A 1 1156 ? -11.189 -1.577 9.529 1.00 91.44 1156 ILE A C 1
ATOM 8998 O O . ILE A 1 1156 ? -10.671 -0.809 10.344 1.00 91.44 1156 ILE A O 1
ATOM 9002 N N . SER A 1 1157 ? -12.036 -2.534 9.924 1.00 87.00 1157 SER A N 1
ATOM 9003 C CA . SER A 1 1157 ? -12.217 -2.885 11.333 1.00 87.00 1157 SER A CA 1
ATOM 9004 C C . SER A 1 1157 ? -11.254 -4.000 11.742 1.00 87.00 1157 SER A C 1
ATOM 9006 O O . SER A 1 1157 ? -11.514 -5.183 11.535 1.00 87.00 1157 SER A O 1
ATOM 9008 N N . LEU A 1 1158 ? -10.173 -3.630 12.436 1.00 90.75 1158 LEU A N 1
ATOM 9009 C CA . LEU A 1 1158 ? -9.181 -4.567 12.996 1.00 90.75 1158 LEU A CA 1
ATOM 9010 C C . LEU A 1 1158 ? -9.752 -5.531 14.062 1.00 90.75 1158 LEU A C 1
ATOM 9012 O O . LEU A 1 1158 ? -9.039 -6.365 14.612 1.00 90.75 1158 LEU A O 1
ATOM 9016 N N . CYS A 1 1159 ? -11.051 -5.456 14.356 1.00 85.75 1159 CYS A N 1
ATOM 9017 C CA . CYS A 1 1159 ? -11.733 -6.327 15.304 1.00 85.75 1159 CYS A CA 1
ATOM 9018 C C . CYS A 1 1159 ? -11.757 -7.805 14.898 1.00 85.75 1159 CYS A C 1
ATOM 9020 O O . CYS A 1 1159 ? -11.780 -8.656 15.786 1.00 85.75 1159 CYS A O 1
ATOM 9022 N N . GLN A 1 1160 ? -11.671 -8.113 13.599 1.00 87.69 1160 GLN A N 1
ATOM 9023 C CA . GLN A 1 1160 ? -11.546 -9.493 13.109 1.00 87.69 1160 GLN A CA 1
ATOM 9024 C C . GLN A 1 1160 ? -10.146 -10.096 13.349 1.00 87.69 1160 GLN A C 1
ATOM 9026 O O . GLN A 1 1160 ? -9.924 -11.274 13.084 1.00 87.69 1160 GLN A O 1
ATOM 9031 N N . TRP A 1 1161 ? -9.212 -9.314 13.903 1.00 91.75 1161 TRP A N 1
ATOM 9032 C CA . TRP A 1 1161 ? -7.908 -9.767 14.390 1.00 91.75 1161 TRP A CA 1
ATOM 9033 C C . TRP A 1 1161 ? -7.839 -9.816 15.923 1.00 91.75 1161 TRP A C 1
ATOM 9035 O O . TRP A 1 1161 ? -6.746 -9.986 16.460 1.00 91.75 1161 TRP A O 1
ATOM 9045 N N . LYS A 1 1162 ? -8.956 -9.697 16.674 1.00 84.81 1162 LYS A N 1
ATOM 9046 C CA . LYS A 1 1162 ? -8.905 -9.962 18.126 1.00 84.81 1162 LYS A CA 1
ATOM 9047 C C . LYS A 1 1162 ? -8.675 -11.459 18.363 1.00 84.81 1162 LYS A C 1
ATOM 9049 O O . LYS A 1 1162 ? -9.598 -12.264 18.258 1.00 84.81 1162 LYS A O 1
ATOM 9054 N N . GLY A 1 1163 ? -7.442 -11.812 18.711 1.00 70.50 1163 GLY A N 1
ATOM 9055 C CA . GLY A 1 1163 ? -7.038 -13.168 19.044 1.00 70.50 1163 GLY A CA 1
ATOM 9056 C C . GLY A 1 1163 ? -7.754 -13.682 20.291 1.00 70.50 1163 GLY A C 1
ATOM 9057 O O . GLY A 1 1163 ? -8.012 -12.941 21.247 1.00 70.50 1163 GLY A O 1
ATOM 9058 N N . ALA A 1 1164 ? -8.054 -14.980 20.297 1.00 57.59 1164 ALA A N 1
ATOM 9059 C CA . ALA A 1 1164 ? -8.467 -15.660 21.512 1.00 57.59 1164 ALA A CA 1
ATOM 9060 C C . ALA A 1 1164 ? -7.327 -15.591 22.541 1.00 57.59 1164 ALA A C 1
ATOM 9062 O O . ALA A 1 1164 ? -6.183 -15.907 22.218 1.00 57.59 1164 ALA A O 1
ATOM 9063 N N . LEU A 1 1165 ? -7.642 -15.207 23.784 1.00 52.19 1165 LEU A N 1
ATOM 9064 C CA . LEU A 1 1165 ? -6.680 -15.272 24.888 1.00 52.19 1165 LEU A CA 1
ATOM 9065 C C . LEU A 1 1165 ? -6.077 -16.693 24.971 1.00 52.19 1165 LEU A C 1
ATOM 9067 O O . LEU A 1 1165 ? -6.816 -17.662 24.749 1.00 52.19 1165 LEU A O 1
ATOM 9071 N N . PRO A 1 1166 ? -4.789 -16.849 25.337 1.00 47.81 1166 PRO A N 1
ATOM 9072 C CA . PRO A 1 1166 ? -4.190 -18.159 25.594 1.00 47.81 1166 PRO A CA 1
ATOM 9073 C C . PRO A 1 1166 ? -5.042 -18.962 26.580 1.00 47.81 1166 PRO A C 1
ATOM 9075 O O . PRO A 1 1166 ? -5.605 -18.376 27.502 1.00 47.81 1166 PRO A O 1
ATOM 9078 N N . LEU A 1 1167 ? -5.133 -20.289 26.430 1.00 43.50 1167 LEU A N 1
ATOM 9079 C CA . LEU A 1 1167 ? -6.035 -21.120 27.250 1.00 43.50 1167 LEU A CA 1
ATOM 9080 C C . LEU A 1 1167 ? -5.833 -20.932 28.767 1.00 43.50 1167 LEU A C 1
ATOM 9082 O O . LEU A 1 1167 ? -6.809 -20.910 29.510 1.00 43.50 1167 LEU A O 1
ATOM 9086 N N . PHE A 1 1168 ? -4.598 -20.686 29.210 1.00 39.34 1168 PHE A N 1
ATOM 9087 C CA . PHE A 1 1168 ? -4.271 -20.329 30.595 1.00 39.34 1168 PHE A CA 1
ATOM 9088 C C . PHE A 1 1168 ? -4.891 -18.988 31.040 1.00 39.34 1168 PHE A C 1
ATOM 9090 O O . PHE A 1 1168 ? -5.520 -18.907 32.092 1.00 39.34 1168 PHE A O 1
ATOM 9097 N N . LEU A 1 1169 ? -4.809 -17.944 30.207 1.00 39.09 1169 LEU A N 1
ATOM 9098 C CA . LEU A 1 1169 ? -5.488 -16.666 30.456 1.00 39.09 1169 LEU A CA 1
ATOM 9099 C C . LEU A 1 1169 ? -7.012 -16.784 30.315 1.00 39.09 1169 LEU A C 1
ATOM 9101 O O . LEU A 1 1169 ? -7.736 -16.118 31.047 1.00 39.09 1169 LEU A O 1
ATOM 9105 N N . GLN A 1 1170 ? -7.525 -17.657 29.442 1.00 34.81 1170 GLN A N 1
ATOM 9106 C CA . GLN A 1 1170 ? -8.954 -17.979 29.433 1.00 34.81 1170 GLN A CA 1
ATOM 9107 C C . GLN A 1 1170 ? -9.397 -18.689 30.709 1.00 34.81 1170 GLN A C 1
ATOM 9109 O O . GLN A 1 1170 ? -10.502 -18.414 31.149 1.00 34.81 1170 GLN A O 1
ATOM 9114 N N . ALA A 1 1171 ? -8.582 -19.558 31.313 1.00 41.16 1171 ALA A N 1
ATOM 9115 C CA . ALA A 1 1171 ? -8.905 -20.177 32.599 1.00 41.16 1171 ALA A CA 1
ATOM 9116 C C . ALA A 1 1171 ? -8.971 -19.119 33.716 1.00 41.16 1171 ALA A C 1
ATOM 9118 O O . ALA A 1 1171 ? -9.978 -19.037 34.416 1.00 41.16 1171 ALA A O 1
ATOM 9119 N N . ILE A 1 1172 ? -7.972 -18.228 33.785 1.00 42.88 1172 ILE A N 1
ATOM 9120 C CA . ILE A 1 1172 ? -7.940 -17.093 34.727 1.00 42.88 1172 ILE A CA 1
ATOM 9121 C C . ILE A 1 1172 ? -9.158 -16.165 34.546 1.00 42.88 1172 ILE A C 1
ATOM 9123 O O . ILE A 1 1172 ? -9.728 -15.707 35.531 1.00 42.88 1172 ILE A O 1
ATOM 9127 N N . VAL A 1 1173 ? -9.595 -15.903 33.306 1.00 37.41 1173 VAL A N 1
ATOM 9128 C CA . VAL A 1 1173 ? -10.767 -15.047 33.018 1.00 37.41 1173 VAL A CA 1
ATOM 9129 C C . VAL A 1 1173 ? -12.114 -15.790 33.113 1.00 37.41 1173 VAL A C 1
ATOM 9131 O O . VAL A 1 1173 ? -13.141 -15.144 33.315 1.00 37.41 1173 VAL A O 1
ATOM 9134 N N . LYS A 1 1174 ? -12.148 -17.126 32.993 1.00 34.44 1174 LYS A N 1
ATOM 9135 C CA . LYS A 1 1174 ? -13.370 -17.947 33.137 1.00 34.44 1174 LYS A CA 1
ATOM 9136 C C . LYS A 1 1174 ? -13.663 -18.377 34.576 1.00 34.44 1174 LYS A C 1
ATOM 9138 O O . LYS A 1 1174 ? -14.801 -18.744 34.836 1.00 34.44 1174 LYS A O 1
ATOM 9143 N N . GLY A 1 1175 ? -12.692 -18.303 35.488 1.00 37.31 1175 GLY A N 1
ATOM 9144 C CA . GLY A 1 1175 ? -12.946 -18.427 36.926 1.00 37.31 1175 GLY A CA 1
ATOM 9145 C C . GLY A 1 1175 ? -13.368 -19.823 37.396 1.00 37.31 1175 GLY A C 1
ATOM 9146 O O . GLY A 1 1175 ? -14.327 -19.932 38.149 1.00 37.31 1175 GLY A O 1
ATOM 9147 N N . TYR A 1 1176 ? -12.635 -20.859 36.984 1.00 30.30 1176 TYR A N 1
ATOM 9148 C CA . TYR A 1 1176 ? -12.547 -22.122 37.737 1.00 30.30 1176 TYR A CA 1
ATOM 9149 C C . TYR A 1 1176 ? -11.387 -21.978 38.748 1.00 30.30 1176 TYR A C 1
ATOM 9151 O O . TYR A 1 1176 ? -10.367 -21.393 38.376 1.00 30.30 1176 TYR A O 1
ATOM 9159 N N . THR A 1 1177 ? -11.426 -22.372 40.030 1.00 28.34 1177 THR A N 1
ATOM 9160 C CA . THR A 1 1177 ? -12.202 -23.402 40.772 1.00 28.34 1177 THR A CA 1
ATOM 9161 C C . THR A 1 1177 ? -12.065 -24.812 40.212 1.00 28.34 1177 THR A C 1
ATOM 9163 O O . THR A 1 1177 ? -12.951 -25.218 39.431 1.00 28.34 1177 THR A O 1
#

pLDDT: mean 75.98, std 22.27, range [21.39, 98.75]

Secondary structure (DSSP, 8-state):
-EEEEEE-TTS-EEEEETT-EEEEEE--BTTBTT-SEEEEEEEE-SEEEEETTEEEEE-TTS-EEEEET--STTTT-SEEEE-TT---SEEEE-TT--EEEE-TTS-EEEEE--BTTBTT-SEEEE------SEEEE-SSEEEEE-TTS-EEEEETTSSSPEEESS--SEEEE-TT--EEEE-TT--EEEEETTEEEEESS--SEEEEETTEEEEE-TT-EEEEE-S--SS-TT-S-EEEEEEE-SEEE--STT--EEE-TTS-EEEEE---SS-TT-SEEEEESS--SEEEEETTEEEEE-TT-EEEEEET--SS-TT-S-EEEEEEE-SEEEE-TT--EEEE-TT--EEEEES-BTTBTT-SEEEESS-SPEEEEEEETTEEEEEETT--EEEE-------------------SSS----------TT--EE------EEEE-TTT--EEEE--SS----EE--SEEEEEEEEETTEEEEEEEEE----------SSHHHHHHHHHHS-----------------THHHHHHTT---TT-HHHHHHHHHHHHHHHHHHHHHHHHHHHHHHH-TTHHHHHHTSS-SS-HHHHHHHHHHHT-S---------TT--S--TT-TTSSSSSTTTT-TTEEPBPSS-----SSSSSSPPTT-TT-TT---PPPHHHHHHHHPEE--TT-EETTB-THHHHHHHHHHTTT--BPBPTTGGGGGS---S-STTTTSTTB--B--SSTTSSP-B--BPBPBPPPPTTS----PBEESS-SSSS-HHHH-SSHHHHHHTEE-GGG--EE--EEETTEEEPPEETT---SBT-EEP-SSGGGGSSHHHHHHHHHHHHHHHHHHHHHHHH-TTS-HHHHHHHHHHHHHHHHHHIIIIIIHHHHS-TTSSPPP----TTS--PPBHHIIIIIGGGGGGG--SEEEEE-TTS-EEEEEEEGGGTTTBTHHHHHH-SHHHHHHHHHSPEE-SSSEE-HHHHT-BT--TTSPPB-HHHHHHHHHHHTTPPPHHHHHHHTT----SSGGGGTTTS--HHHHHHHHHHTTT-TTTS-HHHHHHHSPPPTTSSS-HHHHHHHHHHHHHHHHT-TT-TTSBTTB-HHHHHHHTT--HHHHHHHHSTT--B--SSTTB-GGGS---BTTSS----GGGG-PPPPHHHHHHHHT--

Mean predicted aligned error: 19.11 Å

Nearest PDB structures (foldseek):
  6ky7-assembly1_A  TM=9.190E-01  e=6.047E-48  Bos mutus
  6l2j-assembly1_A  TM=9.058E-01  e=3.122E-48  Bos mutus
  5b72-assembly1_A  TM=9.217E-01  e=9.919E-47  Bos taurus
  3faq-assembly1_A  TM=9.100E-01  e=1.712E-45  Bubalus bubalis
  8s6c-assembly1_A  TM=9.052E-01  e=9.703E-38  cyanobacterium TDX16

Radius of gyration: 44.31 Å; Cα contacts (8 Å, |Δi|>4): 2459; chains: 1; bounding box: 134×86×103 Å

Foldseek 3Di:
DFDDKEAEPQLQIKTAHPQQWIWTAAACDPVRSVGDDIHTQDDGFPAKEAEPQFIKGAHPFQWIWTAHADHRNRNSGDDIDTQDDDRFPTWYAENVGWIKTAHPVLWIWTAAQDDNVRNSGDYIATADDDFADEWEAEPQFIWGAHPFQWIWTDGPPHRDIDTADDGFPYWYAENVRWIWGAHPQQWIWIDDPRDTDTADDGFPEWEAYQLAIKTAHPFQWIWGAAQCDPVRPRGDDIDTDDDGFPYKEDEHQLWIKGAHPLQWIWTAAQCDPVRSNGDGIFTEPDGFPDWYAEPAFIWGAHPQQWIKTAGQDDSVRNHGDDIDTAPDGFPYWYAYNVLWIWTAHPRSWIWTAAADDNVRSNGDGIDTPDDARFDDKYDYDFWIWTAHPVRDIDIDGDDDDDDDDDDDDDDDDDDDDDDDDDDDDDDDPPKDKDFDDDFWDWDADPPPRFIWIDGDDDDPDIDGDAWDKGWIWIDDDPDIDIDIDIDGDDDDDDDDDDDPPPVVVVVVVPPDDDDDDDDDDDDCPDDPVQVLVLQFDDDPPHPLVLLLVLLVVLVVVVVVLVVVVQVVCCVVPNDPPSVVPCVVDPPDALVRSVVSCVVSVQADPVPPDDQPPQDQFADLQRANLFVVHRCFLGASAFFAAPDAFAAQPPVRAAHFALQPPRPPGDDFFFLLLCLVLQFAADDVVLFPQFFFLVLLLLLVLQLLQAFRFHFHPPLVLLVPAPLPSPNSNVPPQWDWRHAPDPPGDDIGTDGFTRFGRDHRDDRHHTTTGGRAGRFQQPLQAQANHVVLNVVQFPPPPQQLAGDFDDAPRATFADFDQVSPSFAVGDGRGSGSCCLQFLSSSLVSRLLSLQLRVQSNVLCSLCVPDGSVRSNRVSSLLSSLLSLLQVPPFRQCAALNPPLDDPFPFADSVFRQHHHPCCSLALSCLSQQFDDQWFFFADLVRHGPDPTDGRLCRGSYCCCCNPPRSQRRVSSRLSDTTGALASYGHCCQAWRNNNDDPDTHHHVSSNSQVSLRSNSPWFQQVLCVSLVHDRDQFLVSCCVFLVPVSSRVSVCVRNVRGRRPHGNRNVFSSTDADVRHRTTSSSSSSVSVNSNSSQRNRCCNPPHPPSADPVQSVLSNLDAVLLSCLSRRPPHFWGFLHSRTHCPPPDTDTNSPRGHGDCSSVSDDDDVVVVCVSVDDD

Organism: Paramuricea clavata (NCBI:txid317549)